Protein 8DIL (pdb70)

InterPro domains:
  IPR000415 Nitroreductase-like [G3DSA:3.40.109.10] (1-183)
  IPR000415 Nitroreductase-like [SSF55469] (1-168)
  IPR026021 Putative NAD(P)H nitroreductase YdjA-like [PIRSF000232] (1-178)
  IPR026021 Putative NAD(P)H nitroreductase YdjA-like [cd02135] (4-162)
  IPR029479 Nitroreductase [PF00881] (9-161)
  IPR052530 NAD(P)H nitroreductase [PTHR43821] (3-182)

Structure (mmCIF, N/CA/C/O backbone):
data_8DIL
#
_entry.id   8DIL
#
_cell.length_a   42.588
_cell.length_b   72.719
_cell.length_c   172.854
_cell.angle_alpha   90.000
_cell.angle_beta   93.940
_cell.angle_gamma   90.000
#
_symmetry.space_group_name_H-M   'P 1 21 1'
#
loop_
_entity.id
_entity.type
_entity.pdbx_description
1 polymer 'Putative NAD(P)H nitroreductase'
2 non-polymer 'FLAVIN MONONUCLEOTIDE'
3 non-polymer 'CITRIC ACID'
4 non-polymer 'TRIETHYLENE GLYCOL'
5 non-polymer 1,2-ETHANEDIOL
6 non-polymer DI(HYDROXYETHYL)ETHER
7 water water
#
loop_
_atom_site.group_PDB
_atom_site.id
_atom_site.type_symbol
_atom_site.label_atom_id
_atom_site.label_alt_id
_atom_site.label_comp_id
_atom_site.label_asym_id
_atom_site.label_entity_id
_atom_site.label_seq_id
_atom_site.pdbx_PDB_ins_code
_atom_site.Cartn_x
_atom_site.Cartn_y
_atom_site.Cartn_z
_atom_site.occupancy
_atom_site.B_iso_or_equiv
_atom_site.auth_seq_id
_atom_site.auth_comp_id
_atom_site.auth_asym_id
_atom_site.auth_atom_id
_atom_site.pdbx_PDB_model_num
ATOM 1 N N . MET A 1 1 ? -16.05948 8.93207 -52.64703 1.000 31.72492 1 MET A N 1
ATOM 2 C CA . MET A 1 1 ? -15.79641 7.54877 -52.26574 1.000 26.45996 1 MET A CA 1
ATOM 3 C C . MET A 1 1 ? -15.16320 7.49832 -50.87408 1.000 23.54629 1 MET A C 1
ATOM 4 O O . MET A 1 1 ? -14.28876 8.29919 -50.55806 1.000 23.74265 1 MET A O 1
ATOM 9 N N . ASP A 1 2 ? -15.61710 6.56510 -50.04103 1.000 25.71814 2 ASP A N 1
ATOM 10 C CA . ASP A 1 2 ? -15.09037 6.43199 -48.68891 1.000 18.74008 2 ASP A CA 1
ATOM 11 C C . ASP A 1 2 ? -13.73240 5.74184 -48.71558 1.000 18.38815 2 ASP A C 1
ATOM 12 O O . ASP A 1 2 ? -13.56125 4.71836 -49.38474 1.000 16.83624 2 ASP A O 1
ATOM 17 N N . ALA A 1 3 ? -12.77308 6.29500 -47.96692 1.000 18.21282 3 ALA A N 1
ATOM 18 C CA . ALA A 1 3 ? -11.41025 5.76842 -47.98585 1.000 18.44441 3 ALA A CA 1
ATOM 19 C C . ALA A 1 3 ? -11.35998 4.33198 -47.47529 1.000 17.57746 3 ALA A C 1
ATOM 20 O O . ALA A 1 3 ? -10.78889 3.45006 -48.12702 1.000 17.13673 3 ALA A O 1
ATOM 22 N N . LEU A 1 4 ? -11.95381 4.07796 -46.30604 1.000 14.20778 4 LEU A N 1
ATOM 23 C CA . LEU A 1 4 ? -11.88105 2.74535 -45.71464 1.000 17.40583 4 LEU A CA 1
ATOM 24 C C . LEU A 1 4 ? -12.58463 1.71219 -46.58369 1.000 16.94516 4 LEU A C 1
ATOM 25 O O . LEU A 1 4 ? -12.08869 0.59168 -46.75271 1.000 14.41357 4 LEU A O 1
ATOM 30 N N . GLU A 1 5 ? -13.74408 2.06691 -47.14265 1.000 17.21021 5 GLU A N 1
ATOM 31 C CA . GLU A 1 5 ? -14.46452 1.11962 -47.98701 1.000 19.18220 5 GLU A CA 1
ATOM 32 C C . GLU A 1 5 ? -13.66593 0.76999 -49.23564 1.000 14.34157 5 GLU A C 1
ATOM 33 O O . GLU A 1 5 ? -13.67624 -0.38268 -49.68220 1.000 16.45204 5 GLU A O 1
ATOM 39 N N . LEU A 1 6 ? -12.95711 1.74245 -49.81049 1.000 14.19249 6 LEU A N 1
ATOM 40 C CA . LEU A 1 6 ? -12.10009 1.42884 -50.94977 1.000 16.86816 6 LEU A CA 1
ATOM 41 C C . LEU A 1 6 ? -10.98090 0.47827 -50.54075 1.000 15.62172 6 LEU A C 1
ATOM 42 O O . LEU A 1 6 ? -10.71498 -0.51755 -51.22457 1.000 14.53663 6 LEU A O 1
ATOM 47 N N . LEU A 1 7 ? -10.32260 0.76415 -49.41433 1.000 14.18712 7 LEU A N 1
ATOM 48 C CA . LEU A 1 7 ? -9.20525 -0.06653 -48.97275 1.000 14.19137 7 LEU A CA 1
ATOM 49 C C . LEU A 1 7 ? -9.64980 -1.49579 -48.67928 1.000 16.43200 7 LEU A C 1
ATOM 50 O O . LEU A 1 7 ? -8.91892 -2.45249 -48.96679 1.000 17.35904 7 LEU A O 1
ATOM 55 N N . VAL A 1 8 ? -10.84786 -1.66292 -48.11597 1.000 17.90452 8 VAL A N 1
ATOM 56 C CA . VAL A 1 8 ? -11.29810 -2.99151 -47.71507 1.000 19.11689 8 VAL A CA 1
ATOM 57 C C . VAL A 1 8 ? -11.88931 -3.75944 -48.89629 1.000 21.79974 8 VAL A C 1
ATOM 58 O O . VAL A 1 8 ? -11.84436 -4.99621 -48.92140 1.000 22.86314 8 VAL A O 1
ATOM 62 N N . ASN A 1 9 ? -12.41825 -3.05984 -49.90039 1.000 21.15144 9 ASN A N 1
ATOM 63 C CA . ASN A 1 9 ? -13.09868 -3.69761 -51.02218 1.000 21.32357 9 ASN A CA 1
ATOM 64 C C . ASN A 1 9 ? -12.31536 -3.62538 -52.32887 1.000 15.67899 9 ASN A C 1
ATOM 65 O O . ASN A 1 9 ? -12.86128 -3.98574 -53.37653 1.000 17.55835 9 ASN A O 1
ATOM 70 N N . ARG A 1 10 ? -11.05967 -3.17808 -52.29612 1.000 14.82858 10 ARG A N 1
ATOM 71 C CA . ARG A 1 10 ? -10.32685 -2.89723 -53.52810 1.000 18.56138 10 ARG A CA 1
ATOM 72 C C . ARG A 1 10 ? -10.30063 -4.11239 -54.44824 1.000 17.15303 10 ARG A C 1
ATOM 73 O O . ARG A 1 10 ? -10.03545 -5.23564 -54.01105 1.000 16.62991 10 ARG A O 1
ATOM 81 N N . ARG A 1 11 ? -10.58608 -3.87767 -55.72800 1.000 17.68957 11 ARG A N 1
ATOM 82 C CA . ARG A 1 11 ? -10.51386 -4.90642 -56.75408 1.000 18.60642 11 ARG A CA 1
ATOM 83 C C . ARG A 1 11 ? -9.92348 -4.30868 -58.02259 1.000 15.51843 11 ARG A C 1
ATOM 84 O O . ARG A 1 11 ? -10.10314 -3.12217 -58.31154 1.000 21.61769 11 ARG A O 1
ATOM 92 N N . SER A 1 12 ? -9.21945 -5.14229 -58.77739 1.000 11.36719 12 SER A N 1
ATOM 93 C CA . SER A 1 12 ? -8.67969 -4.74055 -60.06550 1.000 13.07807 12 SER A CA 1
ATOM 94 C C . SER A 1 12 ? -9.68496 -5.04380 -61.17103 1.000 15.50576 12 SER A C 1
ATOM 95 O O . SER A 1 12 ? -10.64001 -5.80301 -60.98760 1.000 15.66820 12 SER A O 1
ATOM 98 N N . ALA A 1 13 ? -9.45682 -4.43525 -62.33217 1.000 13.11387 13 ALA A N 1
ATOM 99 C CA . ALA A 1 13 ? -10.27938 -4.67969 -63.50762 1.000 12.70140 13 ALA A CA 1
ATOM 100 C C . ALA A 1 13 ? -9.37212 -4.83252 -64.71627 1.000 14.35991 13 ALA A C 1
ATOM 101 O O . ALA A 1 13 ? -8.53025 -3.96772 -64.97361 1.000 11.79069 13 ALA A O 1
ATOM 103 N N . SER A 1 14 ? -9.53999 -5.93115 -65.45313 1.000 18.76167 14 SER A N 1
ATOM 104 C CA . SER A 1 14 ? -8.71297 -6.18883 -66.62506 1.000 19.00179 14 SER A CA 1
ATOM 105 C C . SER A 1 14 ? -9.39175 -5.81266 -67.93142 1.000 22.72005 14 SER A C 1
ATOM 106 O O . SER A 1 14 ? -8.69979 -5.53820 -68.91707 1.000 23.59855 14 SER A O 1
ATOM 109 N N . ARG A 1 15 ? -10.72108 -5.80043 -67.96404 1.000 16.76447 15 ARG A N 1
ATOM 110 C CA . ARG A 1 15 ? -11.47120 -5.39119 -69.14817 1.000 17.50513 15 ARG A CA 1
ATOM 111 C C . ARG A 1 15 ? -11.63989 -3.87795 -69.07982 1.000 22.00438 15 ARG A C 1
ATOM 112 O O . ARG A 1 15 ? -12.49717 -3.36995 -68.35280 1.000 17.93437 15 ARG A O 1
ATOM 120 N N . LEU A 1 16 ? -10.81423 -3.15348 -69.83563 1.000 13.85612 16 LEU A N 1
ATOM 121 C CA . LEU A 1 16 ? -10.72986 -1.70246 -69.75022 1.000 17.21775 16 LEU A CA 1
ATOM 122 C C . LEU A 1 16 ? -10.94901 -1.08696 -71.12416 1.000 19.77339 16 LEU A C 1
ATOM 123 O O . LEU A 1 16 ? -10.47771 -1.62085 -72.13272 1.000 17.28332 16 LEU A O 1
ATOM 128 N N . ALA A 1 17 ? -11.65728 0.04198 -71.15822 1.000 17.67889 17 ALA A N 1
ATOM 129 C CA . ALA A 1 17 ? -11.96535 0.72664 -72.40638 1.000 21.45986 17 ALA A CA 1
ATOM 130 C C . ALA A 1 17 ? -11.90149 2.23469 -72.20021 1.000 19.83024 17 ALA A C 1
ATOM 131 O O . ALA A 1 17 ? -11.76372 2.72832 -71.07643 1.000 19.79691 17 ALA A O 1
ATOM 133 N N . GLU A 1 18 ? -11.99317 2.96701 -73.31207 1.000 14.35984 18 GLU A N 1
ATOM 134 C CA . GLU A 1 18 ? -12.13390 4.41403 -73.24779 1.000 17.20038 18 GLU A CA 1
ATOM 135 C C . GLU A 1 18 ? -13.40473 4.77029 -72.47286 1.000 21.97305 18 GLU A C 1
ATOM 136 O O . GLU A 1 18 ? -14.36823 3.99964 -72.46274 1.000 19.23735 18 GLU A O 1
ATOM 142 N N . PRO A 1 19 ? -13.42974 5.92550 -71.78846 1.000 18.56607 19 PRO A N 1
ATOM 143 C CA . PRO A 1 19 ? -12.32593 6.88659 -71.69722 1.000 21.38082 19 PRO A CA 1
ATOM 144 C C . PRO A 1 19 ? -11.22271 6.48575 -70.71686 1.000 21.42950 19 PRO A C 1
ATOM 145 O O . PRO A 1 19 ? -11.48020 5.82608 -69.70969 1.000 18.39778 19 PRO A O 1
ATOM 149 N N . ALA A 1 20 ? -9.99610 6.87202 -71.03760 1.000 18.45501 20 ALA A N 1
ATOM 150 C CA . ALA A 1 20 ? -8.92410 6.86272 -70.06209 1.000 20.72708 20 ALA A CA 1
ATOM 151 C C . ALA A 1 20 ? -9.03273 8.10357 -69.18610 1.000 16.66141 20 ALA A C 1
ATOM 152 O O . ALA A 1 20 ? -9.62744 9.10686 -69.58988 1.000 18.57142 20 ALA A O 1
ATOM 154 N N . PRO A 1 21 ? -8.48710 8.06471 -67.97063 1.000 19.44130 21 PRO A N 1
ATOM 155 C CA . PRO A 1 21 ? -8.38747 9.30656 -67.19353 1.000 18.39822 21 PRO A CA 1
ATOM 156 C C . PRO A 1 21 ? -7.42050 10.25470 -67.88764 1.000 19.53695 21 PRO A C 1
ATOM 157 O O . PRO A 1 21 ? -6.33493 9.84918 -68.30874 1.000 17.14090 21 PRO A O 1
ATOM 161 N N . VAL A 1 22 ? -7.84399 11.50805 -68.06615 1.000 14.43350 22 VAL A N 1
ATOM 162 C CA . VAL A 1 22 ? -6.99238 12.54015 -68.64458 1.000 19.41607 22 VAL A CA 1
ATOM 163 C C . VAL A 1 22 ? -7.16817 13.80673 -67.81811 1.000 18.73403 22 VAL A C 1
ATOM 164 O O . VAL A 1 22 ? -7.97944 13.86362 -66.89426 1.000 21.79019 22 VAL A O 1
ATOM 168 N N . GLY A 1 23 ? -6.37805 14.82338 -68.14918 1.000 14.60864 23 GLY A N 1
ATOM 169 C CA . GLY A 1 23 ? -6.45071 16.07149 -67.41010 1.000 24.98035 23 GLY A CA 1
ATOM 170 C C . GLY A 1 23 ? -6.11128 15.87800 -65.94607 1.000 23.78846 23 GLY A C 1
ATOM 171 O O . GLY A 1 23 ? -5.16441 15.16970 -65.58863 1.000 17.33568 23 GLY A O 1
ATOM 172 N N . GLU A 1 24 ? -6.90912 16.50075 -65.07474 1.000 20.18973 24 GLU A N 1
ATOM 173 C CA . GLU A 1 24 ? -6.64529 16.40963 -63.64443 1.000 21.84238 24 GLU A CA 1
ATOM 174 C C . GLU A 1 24 ? -6.92318 15.02064 -63.08655 1.000 19.13212 24 GLU A C 1
ATOM 175 O O . GLU A 1 24 ? -6.40881 14.68711 -62.01398 1.000 17.68394 24 GLU A O 1
ATOM 181 N N . GLN A 1 25 ? -7.72540 14.20781 -63.77782 1.000 20.66452 25 GLN A N 1
ATOM 182 C CA . GLN A 1 25 ? -7.90658 12.82189 -63.35513 1.000 13.95202 25 GLN A CA 1
ATOM 183 C C . GLN A 1 25 ? -6.59660 12.05310 -63.45684 1.000 11.41854 25 GLN A C 1
ATOM 184 O O . GLN A 1 25 ? -6.20380 11.34054 -62.52536 1.000 13.28091 25 GLN A O 1
ATOM 190 N N . LEU A 1 26 ? -5.90890 12.18235 -64.59333 1.000 15.23290 26 LEU A N 1
ATOM 191 C CA . LEU A 1 26 ? -4.59662 11.56330 -64.73581 1.000 15.19686 26 LEU A CA 1
ATOM 192 C C . LEU A 1 26 ? -3.59754 12.16996 -63.76088 1.000 16.47023 26 LEU A C 1
ATOM 193 O O . LEU A 1 26 ? -2.81455 11.44781 -63.13343 1.000 13.61950 26 LEU A O 1
ATOM 198 N N . GLN A 1 27 ? -3.61435 13.49676 -63.61343 1.000 13.98384 27 GLN A N 1
ATOM 199 C CA . GLN A 1 27 ? -2.68743 14.13974 -62.69008 1.000 13.76046 27 GLN A CA 1
ATOM 200 C C . GLN A 1 27 ? -2.92815 13.68037 -61.25884 1.000 14.86376 27 GLN A C 1
ATOM 201 O O . GLN A 1 27 ? -1.97573 13.50925 -60.49102 1.000 17.98459 27 GLN A O 1
ATOM 207 N N . ASN A 1 28 ? -4.19390 13.46801 -60.88235 1.000 16.14709 28 ASN A N 1
ATOM 208 C CA . ASN A 1 28 ? -4.49379 12.97994 -59.53807 1.000 15.50323 28 ASN A CA 1
ATOM 209 C C . ASN A 1 28 ? -3.95556 11.57463 -59.31401 1.000 16.62705 28 ASN A C 1
ATOM 210 O O . ASN A 1 28 ? -3.53225 11.24376 -58.19979 1.000 14.50552 28 ASN A O 1
ATOM 215 N N . ILE A 1 29 ? -3.98763 10.73395 -60.34789 1.000 13.096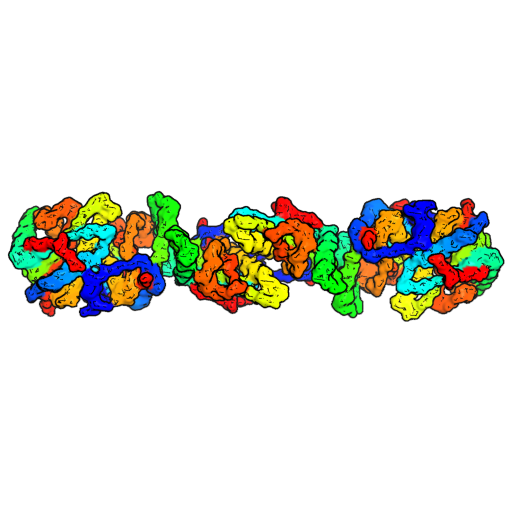90 29 ILE A N 1
ATOM 216 C CA . ILE A 1 29 ? -3.39824 9.40252 -60.24890 1.000 11.45143 29 ILE A CA 1
ATOM 217 C C . ILE A 1 29 ? -1.89744 9.51014 -60.01047 1.000 15.27660 29 ILE A C 1
ATOM 218 O O . ILE A 1 29 ? -1.33703 8.83988 -59.13433 1.000 14.00501 29 ILE A O 1
ATOM 223 N N . LEU A 1 30 ? -1.22922 10.37434 -60.77461 1.000 13.28208 30 LEU A N 1
ATOM 224 C CA . LEU A 1 30 ? 0.20667 10.56254 -60.60810 1.000 13.24370 30 LEU A CA 1
ATOM 225 C C . LEU A 1 30 ? 0.54492 11.19201 -59.26158 1.000 16.57499 30 LEU A C 1
ATOM 226 O O . LEU A 1 30 ? 1.60198 10.89573 -58.69618 1.000 13.62817 30 LEU A O 1
ATOM 231 N N . ARG A 1 31 ? -0.32492 12.06618 -58.74065 1.000 15.33725 31 ARG A N 1
ATOM 232 C CA . ARG A 1 31 ? -0.10295 12.62790 -57.41056 1.000 11.77156 31 ARG A CA 1
ATOM 233 C C . ARG A 1 31 ? -0.14254 11.54314 -56.34151 1.000 14.43076 31 ARG A C 1
ATOM 234 O O . ARG A 1 31 ? 0.63837 11.57488 -55.38229 1.000 14.09421 31 ARG A O 1
ATOM 242 N N . ALA A 1 32 ? -1.05704 10.58127 -56.47943 1.000 14.62920 32 ALA A N 1
ATOM 243 C CA . ALA A 1 32 ? -1.12607 9.49316 -55.51089 1.000 14.44245 32 ALA A CA 1
ATOM 244 C C . ALA A 1 32 ? 0.14706 8.66166 -55.53346 1.000 16.17607 32 ALA A C 1
ATOM 245 O O . ALA A 1 32 ? 0.61710 8.20210 -54.48619 1.000 17.25591 32 ALA A O 1
ATOM 247 N N . GLY A 1 33 ? 0.71960 8.45852 -56.72030 1.000 14.16273 33 GLY A N 1
ATOM 248 C CA . GLY A 1 33 ? 1.93586 7.66835 -56.81316 1.000 16.76392 33 GLY A CA 1
ATOM 249 C C . GLY A 1 33 ? 3.10454 8.31727 -56.09924 1.000 16.30331 33 GLY A C 1
ATOM 250 O O . GLY A 1 33 ? 3.89364 7.63875 -55.43771 1.000 14.76741 33 GLY A O 1
ATOM 251 N N . MET A 1 34 ? 3.22191 9.64059 -56.20803 1.000 13.18613 34 MET A N 1
ATOM 252 C CA . MET A 1 34 ? 4.33306 10.36221 -55.59957 1.000 17.00119 34 MET A CA 1
ATOM 253 C C . MET A 1 34 ? 4.15481 10.58550 -54.10329 1.000 18.84387 34 MET A C 1
ATOM 254 O O . MET A 1 34 ? 5.04062 11.17283 -53.47467 1.000 19.98625 34 MET A O 1
ATOM 259 N N . ARG A 1 35 ? 3.05021 10.13294 -53.51477 1.000 12.48492 35 ARG A N 1
ATOM 260 C CA . ARG A 1 35 ? 2.78054 10.35389 -52.10170 1.000 15.15345 35 ARG A CA 1
ATOM 261 C C . ARG A 1 35 ? 3.06711 9.12091 -51.24855 1.000 15.45418 35 ARG A C 1
ATOM 262 O O . ARG A 1 35 ? 2.80493 9.13891 -50.04215 1.000 18.41416 35 ARG A O 1
ATOM 270 N N . VAL A 1 36 ? 3.62087 8.06466 -51.83895 1.000 14.67159 36 VAL A N 1
ATOM 271 C CA . VAL A 1 36 ? 3.81067 6.78734 -51.15078 1.000 11.09247 36 VAL A CA 1
ATOM 272 C C . VAL A 1 36 ? 4.92049 6.89265 -50.11029 1.000 17.04041 36 VAL A C 1
ATOM 273 O O . VAL A 1 36 ? 5.75233 7.81089 -50.17986 1.000 13.54185 36 VAL A O 1
ATOM 277 N N . PRO A 1 37 ? 4.95838 5.99024 -49.12690 1.000 11.48556 37 PRO A N 1
ATOM 278 C CA . PRO A 1 37 ? 6.09501 5.94431 -48.20371 1.000 16.35388 37 PRO A CA 1
ATOM 279 C C . PRO A 1 37 ? 7.41175 5.85161 -48.95930 1.000 18.72091 37 PRO A C 1
ATOM 280 O O . PRO A 1 37 ? 7.49830 5.23570 -50.02194 1.000 15.21831 37 PRO A O 1
ATOM 284 N N . ASP A 1 38 ? 8.44796 6.45919 -48.37920 1.000 20.25624 38 ASP A N 1
ATOM 285 C CA . ASP A 1 38 ? 9.70038 6.68520 -49.09599 1.000 14.07969 38 ASP A CA 1
ATOM 286 C C . ASP A 1 38 ? 10.77774 6.95628 -48.04298 1.000 16.62227 38 ASP A C 1
ATOM 287 O O . ASP A 1 38 ? 10.87238 8.07418 -47.53079 1.000 15.90209 38 ASP A O 1
ATOM 292 N N . HIS A 1 39 ? 11.57305 5.93254 -47.72989 1.000 16.68016 39 HIS A N 1
ATOM 293 C CA . HIS A 1 39 ? 12.58568 6.05250 -46.68578 1.000 13.92649 39 HIS A CA 1
ATOM 294 C C . HIS A 1 39 ? 13.66359 7.04612 -47.10823 1.000 13.79568 39 HIS A C 1
ATOM 295 O O . HIS A 1 39 ? 14.31305 6.86296 -48.14338 1.000 15.44342 39 HIS A O 1
ATOM 302 N N . LYS A 1 40 ? 13.84121 8.09935 -46.30185 1.000 18.28779 40 LYS A N 1
ATOM 303 C CA . LYS A 1 40 ? 14.79990 9.18472 -46.51495 1.000 18.32114 40 LYS A CA 1
ATOM 304 C C . LYS A 1 40 ? 14.46844 10.04891 -47.72957 1.000 21.85072 40 LYS A C 1
ATOM 305 O O . LYS A 1 40 ? 15.33322 10.78504 -48.21862 1.000 23.06827 40 LYS A O 1
ATOM 311 N N . SER A 1 41 ? 13.22887 9.97820 -48.22281 1.000 18.58386 41 SER A N 1
ATOM 312 C CA . SER A 1 41 ? 12.70970 10.90646 -49.23488 1.000 22.89194 41 SER A CA 1
ATOM 313 C C . SER A 1 41 ? 13.57034 10.91109 -50.49833 1.000 21.99122 41 SER A C 1
ATOM 314 O O . SER A 1 41 ? 13.92158 11.96329 -51.03611 1.000 20.97356 41 SER A O 1
ATOM 317 N N . LEU A 1 42 ? 13.90737 9.71413 -50.97470 1.000 15.32319 42 LEU A N 1
ATOM 318 C CA . LEU A 1 42 ? 14.70886 9.58621 -52.18284 1.000 17.17945 42 LEU A CA 1
ATOM 319 C C . LEU A 1 42 ? 13.88936 9.77132 -53.45087 1.000 19.91861 42 LEU A C 1
ATOM 320 O O . LEU A 1 42 ? 14.47154 10.02117 -54.51303 1.000 16.78265 42 LEU A O 1
ATOM 325 N N . GLN A 1 43 ? 12.56575 9.67273 -53.35529 1.000 16.54372 43 GLN A N 1
ATOM 326 C CA . GLN A 1 43 ? 11.67452 9.70538 -54.50940 1.000 19.56171 43 GLN A CA 1
ATOM 327 C C . GLN A 1 43 ? 12.18920 8.79293 -55.62706 1.000 14.37192 43 GLN A C 1
ATOM 328 O O . GLN A 1 43 ? 12.49821 9.26087 -56.72698 1.000 16.62085 43 GLN A O 1
ATOM 334 N N . PRO A 1 44 ? 12.29857 7.47448 -55.36831 1.000 12.10056 44 PRO A N 1
ATOM 335 C CA . PRO A 1 44 ? 13.01164 6.56613 -56.27360 1.000 13.67785 44 PRO A CA 1
ATOM 336 C C . PRO A 1 44 ? 12.12196 5.93575 -57.34613 1.000 13.13661 44 PRO A C 1
ATOM 337 O O . PRO A 1 44 ? 12.08026 4.71032 -57.50934 1.000 16.86568 44 PRO A O 1
ATOM 341 N N . TRP A 1 45 ? 11.40465 6.76899 -58.09589 1.000 13.95294 45 TRP A N 1
ATOM 342 C CA . TRP A 1 45 ? 10.52657 6.24173 -59.12907 1.000 13.74156 45 TRP A CA 1
ATOM 343 C C . TRP A 1 45 ? 10.45232 7.20040 -60.30678 1.000 15.78186 45 TRP A C 1
ATOM 344 O O . TRP A 1 45 ? 10.71046 8.39978 -60.18250 1.000 20.60946 45 TRP A O 1
ATOM 355 N N . ARG A 1 46 ? 10.10153 6.63455 -61.46089 1.000 12.78310 46 ARG A N 1
ATOM 356 C CA . ARG A 1 46 ? 9.74463 7.37611 -62.66221 1.000 15.99866 46 ARG A CA 1
ATOM 357 C C . ARG A 1 46 ? 8.45932 6.77450 -63.21223 1.000 16.01694 46 ARG A C 1
ATOM 358 O O . ARG A 1 46 ? 8.32787 5.54726 -63.27911 1.000 13.99216 46 ARG A O 1
ATOM 366 N N . PHE A 1 47 ? 7.51294 7.63211 -63.59011 1.000 13.78575 47 PHE A N 1
ATOM 367 C CA . PHE A 1 47 ? 6.21127 7.21421 -64.10620 1.000 13.20952 47 PHE A CA 1
ATOM 368 C C . PHE A 1 47 ? 6.15999 7.53946 -65.59509 1.000 15.17744 47 PHE A C 1
ATOM 369 O O . PHE A 1 47 ? 6.15713 8.71566 -65.97655 1.000 21.27017 47 PHE A O 1
ATOM 377 N N . PHE A 1 48 ? 6.10106 6.50489 -66.43438 1.000 9.90475 48 PHE A N 1
ATOM 378 C CA . PHE A 1 48 ? 6.04296 6.67217 -67.88418 1.000 13.87441 48 PHE A CA 1
ATOM 379 C C . PHE A 1 48 ? 4.59208 6.53737 -68.34214 1.000 12.92277 48 PHE A C 1
ATOM 380 O O . PHE A 1 48 ? 4.01696 5.44385 -68.29379 1.000 12.20902 48 PHE A O 1
ATOM 388 N N . VAL A 1 49 ? 4.00667 7.64336 -68.79386 1.000 13.03629 49 VAL A N 1
ATOM 389 C CA . VAL A 1 49 ? 2.63873 7.63078 -69.30260 1.000 17.26329 49 VAL A CA 1
ATOM 390 C C . VAL A 1 49 ? 2.64639 7.11752 -70.73647 1.000 14.92524 49 VAL A C 1
ATOM 391 O O . VAL A 1 49 ? 3.37809 7.63260 -71.58973 1.000 20.98069 49 VAL A O 1
ATOM 395 N N . ILE A 1 50 ? 1.82819 6.10332 -71.00738 1.000 11.41297 50 ILE A N 1
ATOM 396 C CA . ILE A 1 50 ? 1.75636 5.46791 -72.31913 1.000 13.61814 50 ILE A CA 1
ATOM 397 C C . ILE A 1 50 ? 0.33242 5.62267 -72.83180 1.000 16.90320 50 ILE A C 1
ATOM 398 O O . ILE A 1 50 ? -0.59083 4.97205 -72.32348 1.000 12.87005 50 ILE A O 1
ATOM 403 N N . GLU A 1 51 ? 0.15313 6.46430 -73.84752 1.000 14.74530 51 GLU A N 1
ATOM 404 C CA . GLU A 1 51 ? -1.16716 6.70447 -74.41319 1.000 21.73940 51 GLU A CA 1
ATOM 405 C C . GLU A 1 51 ? -1.01599 7.13947 -75.86336 1.000 16.48132 51 GLU A C 1
ATOM 406 O O . GLU A 1 51 ? 0.05342 7.58508 -76.28864 1.000 17.24953 51 GLU A O 1
ATOM 412 N N . GLY A 1 52 ? -2.10544 7.00441 -76.61906 1.000 19.32540 52 GLY A N 1
ATOM 413 C CA . GLY A 1 52 ? -2.10023 7.44484 -78.00693 1.000 24.89759 52 GLY A CA 1
ATOM 414 C C . GLY A 1 52 ? -1.01863 6.74869 -78.81079 1.000 19.96788 52 GLY A C 1
ATOM 415 O O . GLY A 1 52 ? -0.88237 5.51962 -78.78141 1.000 24.00776 52 GLY A O 1
ATOM 416 N N . GLU A 1 53 ? -0.22597 7.54532 -79.53598 1.000 19.26497 53 GLU A N 1
ATOM 417 C CA . GLU A 1 53 ? 0.87593 6.98605 -80.31565 1.000 20.96788 53 GLU A CA 1
ATOM 418 C C . GLU A 1 53 ? 1.91304 6.30786 -79.42928 1.000 20.30083 53 GLU A C 1
ATOM 419 O O . GLU A 1 53 ? 2.63394 5.41685 -79.89225 1.000 21.98988 53 GLU A O 1
ATOM 425 N N . GLY A 1 54 ? 2.02258 6.72658 -78.16646 1.000 20.90106 54 GLY A N 1
ATOM 426 C CA . GLY A 1 54 ? 2.91328 6.03757 -77.24735 1.000 18.00029 54 GLY A CA 1
ATOM 427 C C . GLY A 1 54 ? 2.54707 4.57898 -77.06461 1.000 16.31313 54 GLY A C 1
ATOM 428 O O . GLY A 1 54 ? 3.42036 3.73746 -76.83724 1.000 13.50110 54 GLY A O 1
ATOM 429 N N . ARG A 1 55 ? 1.25569 4.25795 -77.16830 1.000 16.61223 55 ARG A N 1
ATOM 430 C CA . ARG A 1 55 ? 0.83032 2.86819 -77.05601 1.000 17.61058 55 ARG A CA 1
ATOM 431 C C . ARG A 1 55 ? 1.40777 2.03183 -78.18857 1.000 19.69999 55 ARG A C 1
ATOM 432 O O . ARG A 1 55 ? 1.79538 0.87519 -77.98212 1.000 15.36486 55 ARG A O 1
ATOM 440 N N . ASP A 1 56 ? 1.49096 2.61052 -79.39016 1.000 20.71350 56 ASP A N 1
ATOM 441 C CA . ASP A 1 56 ? 2.09936 1.91096 -80.51395 1.000 12.69124 56 ASP A CA 1
ATOM 442 C C . ASP A 1 56 ? 3.60260 1.75852 -80.32423 1.000 15.85148 56 ASP A C 1
ATOM 443 O O . ASP A 1 56 ? 4.17430 0.72077 -80.67775 1.000 21.65827 56 ASP A O 1
ATOM 448 N N A ARG A 1 57 ? 4.26245 2.78575 -79.78247 0.689 17.69891 57 ARG A N 1
ATOM 449 N N B ARG A 1 57 ? 4.26347 2.77670 -79.76994 0.311 17.68855 57 ARG A N 1
ATOM 450 C CA A ARG A 1 57 ? 5.68822 2.66809 -79.49532 0.689 15.55263 57 ARG A CA 1
ATOM 451 C CA B ARG A 1 57 ? 5.69312 2.65361 -79.50450 0.311 15.63753 57 ARG A CA 1
ATOM 452 C C A ARG A 1 57 ? 5.94179 1.61804 -78.42348 0.689 16.66131 57 ARG A C 1
ATOM 453 C C B ARG A 1 57 ? 5.96108 1.63465 -78.40482 0.311 16.67719 57 ARG A C 1
ATOM 454 O O A ARG A 1 57 ? 6.91229 0.85678 -78.50908 0.689 16.58508 57 ARG A O 1
ATOM 455 O O B ARG A 1 57 ? 6.96095 0.90917 -78.45391 0.311 16.63640 57 ARG A O 1
ATOM 470 N N . PHE A 1 58 ? 5.07640 1.56178 -77.40782 1.000 13.04924 58 PHE A N 1
ATOM 471 C CA . PHE A 1 58 ? 5.18443 0.51300 -76.39764 1.000 16.29897 58 PHE A CA 1
ATOM 472 C C . PHE A 1 58 ? 4.96635 -0.86012 -77.02549 1.000 17.86307 58 PHE A C 1
ATOM 473 O O . PHE A 1 58 ? 5.65924 -1.82577 -76.68528 1.000 16.34215 58 PHE A O 1
ATOM 481 N N . SER A 1 59 ? 4.02776 -0.95296 -77.97228 1.000 18.77287 59 SER A N 1
ATOM 482 C CA . SER A 1 59 ? 3.76054 -2.21650 -78.65441 1.000 16.08255 59 SER A CA 1
ATOM 483 C C . SER A 1 59 ? 4.99659 -2.72598 -79.38896 1.000 21.23963 59 SER A C 1
ATOM 484 O O . SER A 1 59 ? 5.33660 -3.91383 -79.31224 1.000 17.22931 59 SER A O 1
ATOM 487 N N . ALA A 1 60 ? 5.68010 -1.83708 -80.11266 1.000 19.97871 60 ALA A N 1
ATOM 488 C CA . ALA A 1 60 ? 6.86484 -2.24301 -80.86035 1.000 18.39989 60 ALA A CA 1
ATOM 489 C C . ALA A 1 60 ? 7.99965 -2.64569 -79.92695 1.000 20.42767 60 ALA A C 1
ATOM 490 O O . ALA A 1 60 ? 8.76721 -3.56433 -80.23872 1.000 15.91599 60 ALA A O 1
ATOM 492 N N . VAL A 1 61 ? 8.12465 -1.96581 -78.78242 1.000 14.32731 61 VAL A N 1
ATOM 493 C CA . VAL A 1 61 ? 9.16279 -2.31087 -77.81227 1.000 17.03130 61 VAL A CA 1
ATOM 494 C C . VAL A 1 61 ? 8.90214 -3.69458 -77.22879 1.000 18.56375 61 VAL A C 1
ATOM 495 O O . VAL A 1 61 ? 9.80930 -4.52991 -77.13662 1.000 15.22785 61 VAL A O 1
ATOM 499 N N . LEU A 1 62 ? 7.65387 -3.95848 -76.82998 1.000 16.91393 62 LEU A N 1
ATOM 500 C CA . LEU A 1 62 ? 7.31886 -5.26585 -76.27311 1.000 13.71608 62 LEU A CA 1
ATOM 501 C C . LEU A 1 62 ? 7.46984 -6.36543 -77.31589 1.000 15.04651 62 LEU A C 1
ATOM 502 O O . LEU A 1 62 ? 7.93162 -7.47056 -77.00208 1.000 15.16976 62 LEU A O 1
ATOM 507 N N . GLU A 1 63 ? 7.08091 -6.08436 -78.56187 1.000 13.86867 63 GLU A N 1
ATOM 508 C CA . GLU A 1 63 ? 7.27350 -7.06204 -79.62723 1.000 16.19277 63 GLU A CA 1
ATOM 509 C C . GLU A 1 63 ? 8.75496 -7.35822 -79.83812 1.000 16.48268 63 GLU A C 1
ATOM 510 O O . GLU A 1 63 ? 9.14673 -8.52365 -79.97625 1.000 18.36604 63 GLU A O 1
ATOM 516 N N . GLN A 1 64 ? 9.59464 -6.31561 -79.85725 1.000 19.42435 64 GLN A N 1
ATOM 517 C CA . GLN A 1 64 ? 11.03897 -6.52307 -79.95457 1.000 16.23242 64 GLN A CA 1
ATOM 518 C C . GLN A 1 64 ? 11.55337 -7.38503 -78.80999 1.000 16.26077 64 GLN A C 1
ATOM 519 O O . GLN A 1 64 ? 12.38560 -8.27638 -79.01798 1.000 16.45027 64 GLN A O 1
ATOM 525 N N . GLY A 1 65 ? 11.08559 -7.11920 -77.58980 1.000 19.21154 65 GLY A N 1
ATOM 526 C CA . GLY A 1 65 ? 11.54478 -7.89387 -76.44887 1.000 17.52350 65 GLY A CA 1
ATOM 527 C C . GLY A 1 65 ? 11.11630 -9.34643 -76.52017 1.000 15.58905 65 GLY A C 1
ATOM 528 O O . GLY A 1 65 ? 11.86145 -10.24298 -76.11246 1.000 18.94298 65 GLY A O 1
ATOM 529 N N . ALA A 1 66 ? 9.90993 -9.59854 -77.03593 1.000 15.35845 66 ALA A N 1
ATOM 530 C CA . ALA A 1 66 ? 9.44251 -10.97026 -77.20392 1.000 13.81222 66 ALA A CA 1
ATOM 531 C C . ALA A 1 66 ? 10.28915 -11.72009 -78.22178 1.000 16.19171 66 ALA A C 1
ATOM 532 O O . ALA A 1 66 ? 10.62242 -12.89229 -78.01360 1.000 19.15521 66 ALA A O 1
ATOM 534 N N . VAL A 1 67 ? 10.62588 -11.06599 -79.33725 1.000 14.37922 67 VAL A N 1
ATOM 535 C CA . VAL A 1 67 ? 11.49655 -11.68486 -80.33472 1.000 22.54545 67 VAL A CA 1
ATOM 536 C C . VAL A 1 67 ? 12.83967 -12.03828 -79.71277 1.000 19.23325 67 VAL A C 1
ATOM 537 O O . VAL A 1 67 ? 13.31865 -13.17297 -79.82515 1.000 21.73384 67 VAL A O 1
ATOM 541 N N . ALA A 1 68 ? 13.45777 -11.07327 -79.02804 1.000 17.40326 68 ALA A N 1
ATOM 542 C CA . ALA A 1 68 ? 14.77458 -11.29497 -78.44325 1.000 24.02850 68 ALA A CA 1
ATOM 543 C C . ALA A 1 68 ? 14.74917 -12.31105 -77.30813 1.000 27.56241 68 ALA A C 1
ATOM 544 O O . ALA A 1 68 ? 15.79223 -12.89545 -76.99536 1.000 20.08621 68 ALA A O 1
ATOM 546 N N . ALA A 1 69 ? 13.59192 -12.53726 -76.68722 1.000 18.10306 69 ALA A N 1
ATOM 547 C CA . ALA A 1 69 ? 13.47460 -13.53693 -75.63370 1.000 26.55109 69 ALA A CA 1
ATOM 548 C C . ALA A 1 69 ? 13.24123 -14.94170 -76.17362 1.000 25.13522 69 ALA A C 1
ATOM 549 O O . ALA A 1 69 ? 13.15192 -15.88423 -75.37960 1.000 28.36323 69 ALA A O 1
ATOM 551 N N . GLY A 1 70 ? 13.14289 -15.10474 -77.49116 1.000 20.33974 70 GLY A N 1
ATOM 552 C CA . GLY A 1 70 ? 12.91741 -16.40958 -78.07837 1.000 18.54815 70 GLY A CA 1
ATOM 553 C C . GLY A 1 70 ? 11.47608 -16.86002 -78.12945 1.000 20.51361 70 GLY A C 1
ATOM 554 O O . GLY A 1 70 ? 11.22156 -18.06633 -78.19448 1.000 26.50957 70 GLY A O 1
ATOM 555 N N . GLY A 1 71 ? 10.51959 -15.93517 -78.10473 1.000 22.53455 71 GLY A N 1
ATOM 556 C CA . GLY A 1 71 ? 9.12585 -16.32364 -78.17086 1.000 23.50483 71 GLY A CA 1
ATOM 557 C C . GLY A 1 71 ? 8.72517 -16.81460 -79.54915 1.000 28.12691 71 GLY A C 1
ATOM 558 O O . GLY A 1 71 ? 9.33479 -16.48464 -80.56693 1.000 22.09600 71 GLY A O 1
ATOM 559 N N . ASP A 1 72 ? 7.67445 -17.62999 -79.58016 1.000 31.88838 72 ASP A N 1
ATOM 560 C CA . ASP A 1 72 ? 7.15690 -18.13745 -80.84333 1.000 31.96596 72 ASP A CA 1
ATOM 561 C C . ASP A 1 72 ? 6.19798 -17.10711 -81.44105 1.000 33.45645 72 ASP A C 1
ATOM 562 O O . ASP A 1 72 ? 6.04080 -15.99761 -80.92388 1.000 27.12520 72 ASP A O 1
ATOM 567 N N . GLU A 1 73 ? 5.54511 -17.47005 -82.54818 1.000 31.97762 73 GLU A N 1
ATOM 568 C CA . GLU A 1 73 ? 4.66059 -16.53540 -83.24022 1.000 34.71633 73 GLU A CA 1
ATOM 569 C C . GLU A 1 73 ? 3.54516 -16.04783 -82.32134 1.000 30.93075 73 GLU A C 1
ATOM 570 O O . GLU A 1 73 ? 3.24669 -14.84825 -82.26739 1.000 27.24161 73 GLU A O 1
ATOM 576 N N . LYS A 1 74 ? 2.92112 -16.97020 -81.58501 1.000 32.21255 74 LYS A N 1
ATOM 577 C CA . LYS A 1 74 ? 1.84216 -16.59705 -80.67578 1.000 39.00502 74 LYS A CA 1
ATOM 578 C C . LYS A 1 74 ? 2.32297 -15.61033 -79.61850 1.000 30.68756 74 LYS A C 1
ATOM 579 O O . LYS A 1 74 ? 1.64273 -14.61843 -79.32875 1.000 29.08188 74 LYS A O 1
ATOM 585 N N . ALA A 1 75 ? 3.49922 -15.85816 -79.04004 1.000 25.50107 75 ALA A N 1
ATOM 586 C CA . ALA A 1 75 ? 3.98848 -15.00125 -77.96541 1.000 31.14434 75 ALA A CA 1
ATOM 587 C C . ALA A 1 75 ? 4.40899 -13.63322 -78.48955 1.000 23.53819 75 ALA A C 1
ATOM 588 O O . ALA A 1 75 ? 4.22752 -12.61938 -77.80523 1.000 23.70293 75 ALA A O 1
ATOM 590 N N . ILE A 1 76 ? 4.97351 -13.58483 -79.69765 1.000 18.44774 76 ILE A N 1
ATOM 591 C CA . ILE A 1 76 ? 5.40598 -12.31371 -80.27155 1.000 20.18706 76 ILE A CA 1
ATOM 592 C C . ILE A 1 76 ? 4.20248 -11.43113 -80.57742 1.000 25.02571 76 ILE A C 1
ATOM 593 O O . ILE A 1 76 ? 4.19802 -10.22954 -80.28190 1.000 19.38934 76 ILE A O 1
ATOM 598 N N . GLU A 1 77 ? 3.16488 -12.01307 -81.18164 1.000 26.65210 77 GLU A N 1
ATOM 599 C CA . GLU A 1 77 ? 1.97136 -11.23695 -81.49698 1.000 29.37714 77 GLU A CA 1
ATOM 600 C C . GLU A 1 77 ? 1.22746 -10.84189 -80.22944 1.000 23.84615 77 GLU A C 1
ATOM 601 O O . GLU A 1 77 ? 0.65980 -9.74552 -80.15205 1.000 19.89502 77 GLU A O 1
ATOM 607 N N . LYS A 1 78 ? 1.21852 -11.72355 -79.22548 1.000 21.10837 78 LYS A N 1
ATOM 608 C CA . LYS A 1 78 ? 0.60632 -11.37665 -77.94837 1.000 23.22922 78 LYS A CA 1
ATOM 609 C C . LYS A 1 78 ? 1.29960 -10.17627 -77.32235 1.000 19.04349 78 LYS A C 1
ATOM 610 O O . LYS A 1 78 ? 0.64217 -9.29929 -76.75038 1.000 15.72719 78 LYS A O 1
ATOM 616 N N . ALA A 1 79 ? 2.63013 -10.11766 -77.42530 1.000 19.27625 79 ALA A N 1
ATOM 617 C CA . ALA A 1 79 ? 3.35861 -8.95851 -76.92067 1.000 22.90810 79 ALA A CA 1
ATOM 618 C C . ALA A 1 79 ? 3.02374 -7.70718 -77.71972 1.000 12.85554 79 ALA A C 1
ATOM 619 O O . ALA A 1 79 ? 2.84207 -6.62648 -77.14449 1.000 17.41367 79 ALA A O 1
ATOM 621 N N . ARG A 1 80 ? 2.94837 -7.83163 -79.04812 1.000 18.68218 80 ARG A N 1
ATOM 622 C CA . ARG A 1 80 ? 2.62107 -6.67834 -79.87923 1.000 20.10508 80 ARG A CA 1
ATOM 623 C C . ARG A 1 80 ? 1.23794 -6.13455 -79.54287 1.000 17.68303 80 ARG A C 1
ATOM 624 O O . ARG A 1 80 ? 1.03206 -4.91487 -79.51043 1.000 15.04102 80 ARG A O 1
ATOM 632 N N . ASN A 1 81 ? 0.28241 -7.02083 -79.27019 1.000 13.98906 81 ASN A N 1
ATOM 633 C CA . ASN A 1 81 ? -1.08231 -6.60814 -78.96710 1.000 11.71185 81 ASN A CA 1
ATOM 634 C C . ASN A 1 81 ? -1.31302 -6.29869 -77.49340 1.000 12.11661 81 ASN A C 1
ATOM 635 O O . ASN A 1 81 ? -2.40592 -5.84100 -77.13961 1.000 16.28056 81 ASN A O 1
ATOM 640 N N . ALA A 1 82 ? -0.32015 -6.53157 -76.63418 1.000 14.64991 82 ALA A N 1
ATOM 641 C CA . ALA A 1 82 ? -0.51913 -6.34602 -75.19727 1.000 13.22755 82 ALA A CA 1
ATOM 642 C C . ALA A 1 82 ? -0.92766 -4.92537 -74.82184 1.000 13.95350 82 ALA A C 1
ATOM 643 O O . ALA A 1 82 ? -1.85972 -4.77164 -74.01149 1.000 15.20610 82 ALA A O 1
ATOM 645 N N . PRO A 1 83 ? -0.30847 -3.86193 -75.34764 1.000 16.23043 83 PRO A N 1
ATOM 646 C CA . PRO A 1 83 ? -0.70721 -2.50929 -74.91809 1.000 16.20317 83 PRO A CA 1
ATOM 647 C C . PRO A 1 83 ? -2.12952 -2.12425 -75.28592 1.000 11.46042 83 PRO A C 1
ATOM 648 O O . PRO A 1 83 ? -2.69568 -1.22946 -74.64390 1.000 19.23726 83 PRO A O 1
ATOM 652 N N . PHE A 1 84 ? -2.73824 -2.76293 -76.27839 1.000 11.73805 84 PHE A N 1
ATOM 653 C CA . PHE A 1 84 ? -4.06614 -2.35890 -76.72256 1.000 18.77301 84 PHE A CA 1
ATOM 654 C C . PHE A 1 84 ? -5.18398 -2.97612 -75.88602 1.000 20.30932 84 PHE A C 1
ATOM 655 O O . PHE A 1 84 ? -6.34415 -2.97801 -76.31415 1.000 21.88175 84 PHE A O 1
ATOM 663 N N . ARG A 1 85 ? -4.86159 -3.48818 -74.70172 1.000 16.74449 85 ARG A N 1
ATOM 664 C CA . ARG A 1 85 ? -5.86308 -3.94057 -73.74679 1.000 17.01028 85 ARG A CA 1
ATOM 665 C C . ARG A 1 85 ? -6.33912 -2.82864 -72.82017 1.000 11.41960 85 ARG A C 1
ATOM 666 O O . ARG A 1 85 ? -7.16187 -3.08734 -71.93429 1.000 16.21994 85 ARG A O 1
ATOM 674 N N . ALA A 1 86 ? -5.83255 -1.60892 -72.98598 1.000 12.78389 86 ALA A N 1
ATOM 675 C CA . ALA A 1 86 ? -6.30659 -0.47033 -72.21167 1.000 14.79607 86 ALA A CA 1
ATOM 676 C C . ALA A 1 86 ? -6.00157 0.80048 -72.98744 1.000 20.84512 86 ALA A C 1
ATOM 677 O O . ALA A 1 86 ? -5.06783 0.81643 -73.79836 1.000 16.86679 86 ALA A O 1
ATOM 679 N N . PRO A 1 87 ? -6.77878 1.86945 -72.78408 1.000 12.33160 87 PRO A N 1
ATOM 680 C CA . PRO A 1 87 ? -6.43304 3.16281 -73.39156 1.000 14.63072 87 PRO A CA 1
ATOM 681 C C . PRO A 1 87 ? -5.24744 3.85144 -72.73240 1.000 17.31437 87 PRO A C 1
ATOM 682 O O . PRO A 1 87 ? -4.70618 4.80486 -73.31113 1.000 15.60334 87 PRO A O 1
ATOM 686 N N . LEU A 1 88 ? -4.82671 3.40419 -71.55146 1.000 13.20192 88 LEU A N 1
ATOM 687 C CA . LEU A 1 88 ? -3.75650 4.06001 -70.81708 1.000 14.44964 88 LEU A CA 1
ATOM 688 C C . LEU A 1 88 ? -2.94299 3.01510 -70.06921 1.000 17.08090 88 LEU A C 1
ATOM 689 O O . LEU A 1 88 ? -3.50311 2.08856 -69.47449 1.000 9.36906 88 LEU A O 1
ATOM 694 N N . ILE A 1 89 ? -1.61921 3.16900 -70.11935 1.000 12.43954 89 ILE A N 1
ATOM 695 C CA . ILE A 1 89 ? -0.68330 2.37273 -69.33346 1.000 10.11062 89 ILE A CA 1
ATOM 696 C C . ILE A 1 89 ? 0.30767 3.31894 -68.67540 1.000 14.64923 89 ILE A C 1
ATOM 697 O O . ILE A 1 89 ? 0.79923 4.25872 -69.31098 1.000 10.96204 89 ILE A O 1
ATOM 702 N N . ILE A 1 90 ? 0.59725 3.07446 -67.40135 1.000 8.13655 90 ILE A N 1
ATOM 703 C CA . ILE A 1 90 ? 1.64584 3.78311 -66.68579 1.000 8.57072 90 ILE A CA 1
ATOM 704 C C . ILE A 1 90 ? 2.66695 2.74018 -66.25987 1.000 10.86319 90 ILE A C 1
ATOM 705 O O . ILE A 1 90 ? 2.36335 1.85522 -65.44918 1.000 13.62496 90 ILE A O 1
ATOM 710 N N . THR A 1 91 ? 3.86461 2.82041 -66.82602 1.000 11.47712 91 THR A N 1
ATOM 711 C CA . THR A 1 91 ? 4.95762 1.94805 -66.42752 1.000 13.82963 91 THR A CA 1
ATOM 712 C C . THR A 1 91 ? 5.72045 2.61870 -65.29468 1.000 12.91685 91 THR A C 1
ATOM 713 O O . THR A 1 91 ? 6.05571 3.80431 -65.38233 1.000 17.06475 91 THR A O 1
ATOM 717 N N . VAL A 1 92 ? 5.97733 1.87259 -64.22664 1.000 11.15252 92 VAL A N 1
ATOM 718 C CA . VAL A 1 92 ? 6.66929 2.39785 -63.05583 1.000 10.54910 92 VAL A CA 1
ATOM 719 C C . VAL A 1 92 ? 8.06187 1.78512 -63.00301 1.000 11.03366 92 VAL A C 1
ATOM 720 O O . VAL A 1 92 ? 8.20747 0.55700 -62.98953 1.000 8.52880 92 VAL A O 1
ATOM 724 N N . VAL A 1 93 ? 9.08148 2.64146 -62.97985 1.000 8.55218 93 VAL A N 1
ATOM 725 C CA . VAL A 1 93 ? 10.47366 2.22913 -62.83358 1.000 10.71738 93 VAL A CA 1
ATOM 726 C C . VAL A 1 93 ? 10.95480 2.64131 -61.44983 1.000 14.11664 93 VAL A C 1
ATOM 727 O O . VAL A 1 93 ? 10.83357 3.81151 -61.06622 1.000 14.09877 93 VAL A O 1
ATOM 731 N N . ALA A 1 94 ? 11.49177 1.68196 -60.69905 1.000 12.57216 94 ALA A N 1
ATOM 732 C CA . ALA A 1 94 ? 12.18124 1.99523 -59.45466 1.000 13.35979 94 ALA A CA 1
ATOM 733 C C . ALA A 1 94 ? 13.53255 2.60913 -59.79408 1.000 13.15214 94 ALA A C 1
ATOM 734 O O . ALA A 1 94 ? 14.41797 1.92486 -60.31370 1.000 16.36450 94 ALA A O 1
ATOM 736 N N . LYS A 1 95 ? 13.68635 3.90314 -59.52874 1.000 12.42125 95 LYS A N 1
ATOM 737 C CA . LYS A 1 95 ? 14.91503 4.62926 -59.85531 1.000 13.15679 95 LYS A CA 1
ATOM 738 C C . LYS A 1 95 ? 15.78213 4.62695 -58.60303 1.000 11.88517 95 LYS A C 1
ATOM 739 O O . LYS A 1 95 ? 15.66294 5.49379 -57.73782 1.000 18.60052 95 LYS A O 1
ATOM 745 N N . CYS A 1 96 ? 16.66789 3.63917 -58.50204 1.000 13.40789 96 CYS A N 1
ATOM 746 C CA . CYS A 1 96 ? 17.28069 3.28596 -57.22973 1.000 16.70969 96 CYS A CA 1
ATOM 747 C C . CYS A 1 96 ? 18.66786 3.89598 -57.06334 1.000 21.70102 96 CYS A C 1
ATOM 748 O O . CYS A 1 96 ? 19.42865 4.03935 -58.02317 1.000 17.05197 96 CYS A O 1
ATOM 751 N N . GLU A 1 97 ? 18.98414 4.25512 -55.82097 1.000 20.20022 97 GLU A N 1
ATOM 752 C CA . GLU A 1 97 ? 20.30705 4.73609 -55.44021 1.000 21.79292 97 GLU A CA 1
ATOM 753 C C . GLU A 1 97 ? 21.08652 3.57844 -54.83017 1.000 22.02409 97 GLU A C 1
ATOM 754 O O . GLU A 1 97 ? 20.68468 3.03643 -53.79565 1.000 17.69206 97 GLU A O 1
ATOM 760 N N . GLU A 1 98 ? 22.19631 3.20585 -55.46066 1.000 19.44817 98 GLU A N 1
ATOM 761 C CA . GLU A 1 98 ? 23.00274 2.10182 -54.96246 1.000 20.70036 98 GLU A CA 1
ATOM 762 C C . GLU A 1 98 ? 23.96159 2.57780 -53.87467 1.000 16.58245 98 GLU A C 1
ATOM 763 O O . GLU A 1 98 ? 24.37313 3.74146 -53.84430 1.000 20.27218 98 GLU A O 1
ATOM 769 N N . ASN A 1 99 ? 24.30749 1.65741 -52.97056 1.000 20.92530 99 ASN A N 1
ATOM 770 C CA . ASN A 1 99 ? 25.24798 1.92590 -51.87949 1.000 20.60706 99 ASN A CA 1
ATOM 771 C C . ASN A 1 99 ? 24.79539 3.12427 -51.05066 1.000 21.41123 99 ASN A C 1
ATOM 772 O O . ASN A 1 99 ? 25.59919 3.94488 -50.60224 1.000 19.97313 99 ASN A O 1
ATOM 777 N N . HIS A 1 100 ? 23.48687 3.22578 -50.86226 1.000 19.37050 100 HIS A N 1
ATOM 778 C CA . HIS A 1 100 ? 22.86373 4.21441 -50.00126 1.000 16.48704 100 HIS A CA 1
ATOM 779 C C . HIS A 1 100 ? 22.58200 3.59103 -48.63995 1.000 19.95592 100 HIS A C 1
ATOM 780 O O . HIS A 1 100 ? 22.53169 2.36717 -48.49205 1.000 17.19466 100 HIS A O 1
ATOM 787 N N . LYS A 1 101 ? 22.39758 4.45191 -47.63669 1.000 22.53879 101 LYS A N 1
ATOM 788 C CA . LYS A 1 101 ? 21.96371 3.96050 -46.33357 1.000 18.75012 101 LYS A CA 1
ATOM 789 C C . LYS A 1 101 ? 20.64106 3.21466 -46.44192 1.000 16.02353 101 LYS A C 1
ATOM 790 O O . LYS A 1 101 ? 20.40345 2.25678 -45.69659 1.000 16.44980 101 LYS A O 1
ATOM 796 N N . VAL A 1 102 ? 19.78340 3.62394 -47.37251 1.000 19.46051 102 VAL A N 1
ATOM 797 C CA . VAL A 1 102 ? 18.53414 2.92339 -47.66033 1.000 16.22702 102 VAL A CA 1
ATOM 798 C C . VAL A 1 102 ? 18.82155 1.78969 -48.63573 1.000 15.91437 102 VAL A C 1
ATOM 799 O O . VAL A 1 102 ? 19.23389 2.04982 -49.77612 1.000 16.69386 102 VAL A O 1
ATOM 803 N N . PRO A 1 103 ? 18.62064 0.53193 -48.23706 1.000 16.48200 103 PRO A N 1
ATOM 804 C CA . PRO A 1 103 ? 18.82488 -0.58476 -49.16758 1.000 17.47429 103 PRO A CA 1
ATOM 805 C C . PRO A 1 103 ? 17.92994 -0.45908 -50.39174 1.000 18.73119 103 PRO A C 1
ATOM 806 O O . PRO A 1 103 ? 16.82978 0.09408 -50.33128 1.000 16.76473 103 PRO A O 1
ATOM 810 N N . VAL A 1 104 ? 18.41945 -0.99247 -51.51373 1.000 13.66967 104 VAL A N 1
ATOM 811 C CA . VAL A 1 104 ? 17.67420 -0.93013 -52.76882 1.000 20.16485 104 VAL A CA 1
ATOM 812 C C . VAL A 1 104 ? 16.28151 -1.53707 -52.62685 1.000 14.37220 104 VAL A C 1
ATOM 813 O O . VAL A 1 104 ? 15.32030 -1.03796 -53.22714 1.000 13.78495 104 VAL A O 1
ATOM 817 N N . TRP A 1 105 ? 16.13192 -2.59392 -51.81952 1.000 19.70268 105 TRP A N 1
ATOM 818 C CA . TRP A 1 105 ? 14.82210 -3.23496 -51.71982 1.000 17.88652 105 TRP A CA 1
ATOM 819 C C . TRP A 1 105 ? 13.77922 -2.29889 -51.12131 1.000 17.21865 105 TRP A C 1
ATOM 820 O O . TRP A 1 105 ? 12.60187 -2.38079 -51.48468 1.000 15.53007 105 TRP A O 1
ATOM 831 N N . GLU A 1 106 ? 14.18234 -1.39701 -50.22036 1.000 16.37104 106 GLU A N 1
ATOM 832 C CA . GLU A 1 106 ? 13.21974 -0.44045 -49.68101 1.000 16.78908 106 GLU A CA 1
ATOM 833 C C . GLU A 1 106 ? 12.80558 0.58249 -50.72984 1.000 12.70816 106 GLU A C 1
ATOM 834 O O . GLU A 1 106 ? 11.65872 1.04395 -50.72605 1.000 13.12803 106 GLU A O 1
ATOM 840 N N . GLN A 1 107 ? 13.72016 0.94585 -51.63039 1.000 10.43566 107 GLN A N 1
ATOM 841 C CA . GLN A 1 107 ? 13.37704 1.86979 -52.70461 1.000 10.87377 107 GLN A CA 1
ATOM 842 C C . GLN A 1 107 ? 12.48404 1.19859 -53.74047 1.000 14.06050 107 GLN A C 1
ATOM 843 O O . GLN A 1 107 ? 11.51941 1.80543 -54.22125 1.000 13.39081 107 GLN A O 1
ATOM 849 N N . GLU A 1 108 ? 12.79025 -0.05315 -54.09736 1.000 11.40794 108 GLU A N 1
ATOM 850 C CA . GLU A 1 108 ? 11.90777 -0.81021 -54.98198 1.000 13.10781 108 GLU A CA 1
ATOM 851 C C . GLU A 1 108 ? 10.52509 -0.98350 -54.36591 1.000 15.11710 108 GLU A C 1
ATOM 852 O O . GLU A 1 108 ? 9.51106 -0.95546 -55.07590 1.000 12.96040 108 GLU A O 1
ATOM 858 N N . MET A 1 109 ? 10.46846 -1.18430 -53.04710 1.000 11.04604 109 MET A N 1
ATOM 859 C CA . MET A 1 109 ? 9.18559 -1.31247 -52.36477 1.000 17.67429 109 MET A CA 1
ATOM 860 C C . MET A 1 109 ? 8.36183 -0.03885 -52.51084 1.000 13.47433 109 MET A C 1
ATOM 861 O O . MET A 1 109 ? 7.13851 -0.09526 -52.69136 1.000 12.37421 109 MET A O 1
ATOM 866 N N . SER A 1 110 ? 9.02140 1.12042 -52.44546 1.000 12.87663 110 SER A N 1
ATOM 867 C CA . SER A 1 110 ? 8.32148 2.39093 -52.59880 1.000 17.35757 110 SER A CA 1
ATOM 868 C C . SER A 1 110 ? 7.72046 2.52678 -53.99462 1.000 13.84177 110 SER A C 1
ATOM 869 O O . SER A 1 110 ? 6.58970 3.00317 -54.14478 1.000 9.80040 110 SER A O 1
ATOM 872 N N . ALA A 1 111 ? 8.45968 2.10864 -55.02793 1.000 10.51262 111 ALA A N 1
ATOM 873 C CA . ALA A 1 111 ? 7.93568 2.18349 -56.38948 1.000 11.86315 111 ALA A CA 1
ATOM 874 C C . ALA A 1 111 ? 6.78035 1.21216 -56.60819 1.000 11.39690 111 ALA A C 1
ATOM 875 O O . ALA A 1 111 ? 5.84399 1.52610 -57.35196 1.000 10.23252 111 ALA A O 1
ATOM 877 N N . GLY A 1 112 ? 6.81933 0.03814 -55.97389 1.000 8.37540 112 GLY A N 1
ATOM 878 C CA . GLY A 1 112 ? 5.68865 -0.87227 -56.07121 1.000 14.32089 112 GLY A CA 1
ATOM 879 C C . GLY A 1 112 ? 4.44388 -0.31676 -55.40804 1.000 10.69512 112 GLY A C 1
ATOM 880 O O . GLY A 1 112 ? 3.33564 -0.43785 -55.94052 1.000 9.13766 112 GLY A O 1
ATOM 881 N N . CYS A 1 113 ? 4.60517 0.29338 -54.23199 1.000 7.95030 113 CYS A N 1
ATOM 882 C CA . CYS A 1 113 ? 3.47964 0.96378 -53.59268 1.000 9.55659 113 CYS A CA 1
ATOM 883 C C . CYS A 1 113 ? 2.88835 2.03554 -54.49400 1.000 11.55026 113 CYS A C 1
ATOM 884 O O . CYS A 1 113 ? 1.67473 2.26708 -54.46290 1.000 8.89007 113 CYS A O 1
ATOM 887 N N . ALA A 1 114 ? 3.72753 2.68363 -55.31007 1.000 9.14249 114 ALA A N 1
ATOM 888 C CA . ALA A 1 114 ? 3.24247 3.71778 -56.21990 1.000 11.96730 114 ALA A CA 1
ATOM 889 C C . ALA A 1 114 ? 2.27837 3.14365 -57.24904 1.000 9.60543 114 ALA A C 1
ATOM 890 O O . ALA A 1 114 ? 1.30233 3.80165 -57.62578 1.000 8.96561 114 ALA A O 1
ATOM 892 N N . VAL A 1 115 ? 2.53344 1.92072 -57.71917 1.000 7.90209 115 VAL A N 1
ATOM 893 C CA . VAL A 1 115 ? 1.60370 1.28424 -58.64948 1.000 10.82041 115 VAL A CA 1
ATOM 894 C C . VAL A 1 115 ? 0.23116 1.13923 -58.00619 1.000 7.78305 115 VAL A C 1
ATOM 895 O O . VAL A 1 115 ? -0.78588 1.56589 -58.56560 1.000 9.84123 115 VAL A O 1
ATOM 899 N N . MET A 1 116 ? 0.18068 0.53393 -56.81453 1.000 10.55892 116 MET A N 1
ATOM 900 C CA . MET A 1 116 ? -1.10992 0.30896 -56.16772 1.000 11.62207 116 MET A CA 1
ATOM 901 C C . MET A 1 116 ? -1.80746 1.62336 -55.85197 1.000 9.26822 116 MET A C 1
ATOM 902 O O . MET A 1 116 ? -3.01955 1.75604 -56.06206 1.000 12.04622 116 MET A O 1
ATOM 907 N N . ALA A 1 117 ? -1.05985 2.60523 -55.34082 1.000 8.75440 117 ALA A N 1
ATOM 908 C CA . ALA A 1 117 ? -1.66057 3.89124 -55.00358 1.000 9.94956 117 ALA A CA 1
ATOM 909 C C . ALA A 1 117 ? -2.27820 4.54309 -56.23102 1.000 13.12947 117 ALA A C 1
ATOM 910 O O . ALA A 1 117 ? -3.37066 5.11715 -56.15762 1.000 14.20825 117 ALA A O 1
ATOM 912 N N . MET A 1 118 ? -1.59937 4.45407 -57.37307 1.000 8.92721 118 MET A N 1
ATOM 913 C CA . MET A 1 118 ? -2.16460 4.98983 -58.60476 1.000 9.83301 118 MET A CA 1
ATOM 914 C C . MET A 1 118 ? -3.40006 4.20840 -59.03511 1.000 14.11137 118 MET A C 1
ATOM 915 O O . MET A 1 118 ? -4.36642 4.79455 -59.53724 1.000 10.71821 118 MET A O 1
ATOM 920 N N . GLN A 1 119 ? -3.39301 2.88791 -58.83528 1.000 11.68066 119 GLN A N 1
ATOM 921 C CA . GLN A 1 119 ? -4.56117 2.08673 -59.18397 1.000 16.16980 119 GLN A CA 1
ATOM 922 C C . GLN A 1 119 ? -5.75225 2.44612 -58.30323 1.000 10.32920 119 GLN A C 1
ATOM 923 O O . GLN A 1 119 ? -6.89296 2.49030 -58.77889 1.000 14.35976 119 GLN A O 1
ATOM 929 N N . MET A 1 120 ? -5.50422 2.72237 -57.01929 1.000 8.72845 120 MET A N 1
ATOM 930 C CA . MET A 1 120 ? -6.58012 3.14775 -56.12790 1.000 11.89267 120 MET A CA 1
ATOM 931 C C . MET A 1 120 ? -7.08687 4.54027 -56.49240 1.000 15.19708 120 MET A C 1
ATOM 932 O O . MET A 1 120 ? -8.28754 4.81737 -56.38513 1.000 12.19067 120 MET A O 1
ATOM 937 N N . ALA A 1 121 ? -6.18946 5.43271 -56.91854 1.000 13.31959 121 ALA A N 1
ATOM 938 C CA . ALA A 1 121 ? -6.62363 6.75040 -57.37477 1.000 9.15434 121 ALA A CA 1
ATOM 939 C C . ALA A 1 121 ? -7.46858 6.64949 -58.63754 1.000 13.83266 121 ALA A C 1
ATOM 940 O O . ALA A 1 121 ? -8.36363 7.47473 -58.85509 1.000 13.43676 121 ALA A O 1
ATOM 942 N N . ALA A 1 122 ? -7.19806 5.65079 -59.47879 1.000 13.53406 122 ALA A N 1
ATOM 943 C CA . ALA A 1 122 ? -8.05743 5.39878 -60.63019 1.000 12.72119 122 ALA A CA 1
ATOM 944 C C . ALA A 1 122 ? -9.45033 4.97575 -60.17928 1.000 15.28633 122 ALA A C 1
ATOM 945 O O . ALA A 1 122 ? -10.46090 5.49040 -60.67342 1.000 15.45005 122 ALA A O 1
ATOM 947 N N . ILE A 1 123 ? -9.51764 4.03792 -59.23013 1.000 16.26271 123 ILE A N 1
ATOM 948 C CA . ILE A 1 123 ? -10.80308 3.57021 -58.71878 1.000 12.69472 123 ILE A CA 1
ATOM 949 C C . ILE A 1 123 ? -11.57339 4.71504 -58.07836 1.000 12.93290 123 ILE A C 1
ATOM 950 O O . ILE A 1 123 ? -12.78723 4.85190 -58.27420 1.000 16.77043 123 ILE A O 1
ATOM 955 N N . ALA A 1 124 ? -10.88265 5.55142 -57.29928 1.000 13.83464 124 ALA A N 1
ATOM 956 C CA . ALA A 1 124 ? -11.55823 6.62623 -56.57948 1.000 17.66653 124 ALA A CA 1
ATOM 957 C C . ALA A 1 124 ? -12.23929 7.60265 -57.52800 1.000 19.02586 124 ALA A C 1
ATOM 958 O O . ALA A 1 124 ? -13.22932 8.24246 -57.15586 1.000 18.42871 124 ALA A O 1
ATOM 960 N N . GLN A 1 125 ? -11.73828 7.72348 -58.75287 1.000 13.83188 125 GLN A N 1
ATOM 961 C CA . GLN A 1 125 ? -12.26861 8.67301 -59.71676 1.000 15.57834 125 GLN A CA 1
ATOM 962 C C . GLN A 1 125 ? -13.15916 8.01470 -60.76013 1.000 13.22447 125 GLN A C 1
ATOM 963 O O . GLN A 1 125 ? -13.48676 8.64782 -61.76716 1.000 19.19399 125 GLN A O 1
ATOM 969 N N . GLY A 1 126 ? -13.56169 6.76656 -60.54040 1.000 12.81576 126 GLY A N 1
ATOM 970 C CA . GLY A 1 126 ? -14.48070 6.09399 -61.43423 1.000 14.11130 126 GLY A CA 1
ATOM 971 C C . GLY A 1 126 ? -13.84519 5.28648 -62.54071 1.000 21.77973 126 GLY A C 1
ATOM 972 O O . GLY A 1 126 ? -14.55836 4.85117 -63.45392 1.000 21.28090 126 GLY A O 1
ATOM 973 N N . PHE A 1 127 ? -12.53517 5.08176 -62.50043 1.000 16.13109 127 PHE A N 1
ATOM 974 C CA . PHE A 1 127 ? -11.82991 4.21647 -63.42849 1.000 16.55106 127 PHE A CA 1
ATOM 975 C C . PHE A 1 127 ? -11.40650 2.95436 -62.68539 1.000 15.28224 127 PHE A C 1
ATOM 976 O O . PHE A 1 127 ? -11.86270 2.68506 -61.56964 1.000 15.40207 127 PHE A O 1
ATOM 984 N N . ASN A 1 128 ? -10.52532 2.18092 -63.30173 1.000 13.76710 128 ASN A N 1
ATOM 985 C CA . ASN A 1 128 ? -9.92572 1.01842 -62.65051 1.000 16.12881 128 ASN A CA 1
ATOM 986 C C . ASN A 1 128 ? -8.74498 0.57351 -63.50607 1.000 13.34434 128 ASN A C 1
ATOM 987 O O . ASN A 1 128 ? -8.39779 1.22305 -64.50049 1.000 12.84042 128 ASN A O 1
ATOM 992 N N . GLY A 1 129 ? -8.12494 -0.53294 -63.12133 1.000 19.40441 129 GLY A N 1
ATOM 993 C CA . GLY A 1 129 ? -6.99717 -1.03450 -63.88004 1.000 17.03324 129 GLY A CA 1
ATOM 994 C C . GLY A 1 129 ? -6.43363 -2.28648 -63.24988 1.000 12.56443 129 GLY A C 1
ATOM 995 O O . GLY A 1 129 ? -6.97882 -2.82828 -62.28240 1.000 13.28602 129 GLY A O 1
ATOM 996 N N . ILE A 1 130 ? -5.32566 -2.74998 -63.82200 1.000 14.36052 130 ILE A N 1
ATOM 997 C CA . ILE A 1 130 ? -4.68312 -3.97208 -63.35847 1.000 10.23397 130 ILE A CA 1
ATOM 998 C C . ILE A 1 130 ? -3.17271 -3.80187 -63.42255 1.000 12.33675 130 ILE A C 1
ATOM 999 O O . ILE A 1 130 ? -2.62560 -3.34749 -64.43414 1.000 12.51789 130 ILE A O 1
ATOM 1004 N N . TRP A 1 131 ? -2.51197 -4.14065 -62.32142 1.000 12.90648 131 TRP A N 1
ATOM 1005 C CA . TRP A 1 131 ? -1.06018 -4.19422 -62.23311 1.000 11.86931 131 TRP A CA 1
ATOM 1006 C C . TRP A 1 131 ? -0.56272 -5.45567 -62.93070 1.000 10.85646 131 TRP A C 1
ATOM 1007 O O . TRP A 1 131 ? -0.91460 -6.56938 -62.52866 1.000 9.98751 131 TRP A O 1
ATOM 1018 N N . ARG A 1 132 ? 0.24390 -5.28538 -63.97730 1.000 11.29355 132 ARG A N 1
ATOM 1019 C CA . ARG A 1 132 ? 0.76435 -6.40146 -64.75446 1.000 11.37500 132 ARG A CA 1
ATOM 1020 C C . ARG A 1 132 ? 2.28595 -6.35743 -64.78183 1.000 11.90831 132 ARG A C 1
ATOM 1021 O O . ARG A 1 132 ? 2.90434 -5.31144 -64.56793 1.000 11.77210 132 ARG A O 1
ATOM 1029 N N . SER A 1 133 ? 2.88661 -7.51455 -65.05696 1.000 7.19789 133 SER A N 1
ATOM 1030 C CA . SER A 1 133 ? 4.33610 -7.59264 -65.16179 1.000 8.78922 133 SER A CA 1
ATOM 1031 C C . SER A 1 133 ? 4.73999 -8.52497 -66.29431 1.000 12.13996 133 SER A C 1
ATOM 1032 O O . SER A 1 133 ? 4.90329 -8.08386 -67.43412 1.000 11.27075 133 SER A O 1
ATOM 1035 N N . GLY A 1 134 ? 4.89100 -9.81156 -66.00117 1.000 15.94673 134 GLY A N 1
ATOM 1036 C CA . GLY A 1 134 ? 5.34259 -10.76241 -66.99244 1.000 13.54279 134 GLY A CA 1
ATOM 1037 C C . GLY A 1 134 ? 6.84615 -10.70622 -67.18478 1.000 9.90948 134 GLY A C 1
ATOM 1038 O O . GLY A 1 134 ? 7.55479 -9.86049 -66.63493 1.000 12.97630 134 GLY A O 1
ATOM 1039 N N . ALA A 1 135 ? 7.34133 -11.63995 -67.99902 1.000 10.06028 135 ALA A N 1
ATOM 1040 C CA . ALA A 1 135 ? 8.78149 -11.77624 -68.17826 1.000 15.12112 135 ALA A CA 1
ATOM 1041 C C . ALA A 1 135 ? 9.40721 -10.56466 -68.85790 1.000 20.36145 135 ALA A C 1
ATOM 1042 O O . ALA A 1 135 ? 10.60894 -10.32884 -68.69219 1.000 22.10555 135 ALA A O 1
ATOM 1044 N N . LEU A 1 136 ? 8.62649 -9.77988 -69.60097 1.000 15.60303 136 LEU A N 1
ATOM 1045 C CA . LEU A 1 136 ? 9.21385 -8.69609 -70.37986 1.000 13.34596 136 LEU A CA 1
ATOM 1046 C C . LEU A 1 136 ? 9.64612 -7.50609 -69.52915 1.000 17.92415 136 LEU A C 1
ATOM 1047 O O . LEU A 1 136 ? 10.28760 -6.59499 -70.06353 1.000 18.99762 136 LEU A O 1
ATOM 1052 N N . THR A 1 137 ? 9.32941 -7.48386 -68.22937 1.000 17.76747 137 THR A N 1
ATOM 1053 C CA . THR A 1 137 ? 9.90480 -6.45135 -67.37253 1.000 19.08364 137 THR A CA 1
ATOM 1054 C C . THR A 1 137 ? 11.41082 -6.62392 -67.22105 1.000 12.84609 137 THR A C 1
ATOM 1055 O O . THR A 1 137 ? 12.10700 -5.65159 -66.91098 1.000 16.52571 137 THR A O 1
ATOM 1059 N N . GLU A 1 138 ? 11.92386 -7.83212 -67.44544 1.000 19.37597 138 GLU A N 1
ATOM 1060 C CA . GLU A 1 138 ? 13.34845 -8.12533 -67.36525 1.000 21.29910 138 GLU A CA 1
ATOM 1061 C C . GLU A 1 138 ? 14.03640 -8.08297 -68.72344 1.000 18.43721 138 GLU A C 1
ATOM 1062 O O . GLU A 1 138 ? 15.24888 -8.30629 -68.79837 1.000 22.51247 138 GLU A O 1
ATOM 1068 N N . SER A 1 139 ? 13.29595 -7.81188 -69.79287 1.000 17.27309 139 SER A N 1
ATOM 1069 C CA . SER A 1 139 ? 13.88165 -7.77993 -71.12549 1.000 17.00076 139 SER A CA 1
ATOM 1070 C C . SER A 1 139 ? 14.85698 -6.61612 -71.24617 1.000 17.37941 139 SER A C 1
ATOM 1071 O O . SER A 1 139 ? 14.56047 -5.49652 -70.81743 1.000 14.87641 139 SER A O 1
ATOM 1074 N N . ALA A 1 140 ? 16.03115 -6.88521 -71.82254 1.000 17.45630 140 ALA A N 1
ATOM 1075 C CA . ALA A 1 140 ? 17.02222 -5.82800 -71.99031 1.000 18.13887 140 ALA A CA 1
ATOM 1076 C C . ALA A 1 140 ? 16.49967 -4.72947 -72.90651 1.000 17.47354 140 ALA A C 1
ATOM 1077 O O . ALA A 1 140 ? 16.73010 -3.53990 -72.65854 1.000 18.92999 140 ALA A O 1
ATOM 1079 N N . ILE A 1 141 ? 15.77736 -5.10875 -73.96145 1.000 16.57857 141 ILE A N 1
ATOM 1080 C CA . ILE A 1 141 ? 15.23243 -4.11851 -74.88341 1.000 19.20906 141 ILE A CA 1
ATOM 1081 C C . ILE A 1 141 ? 14.18338 -3.25822 -74.18937 1.000 16.48899 141 ILE A C 1
ATOM 1082 O O . ILE A 1 141 ? 14.15084 -2.03220 -74.36265 1.000 15.67759 141 ILE A O 1
ATOM 1087 N N . VAL A 1 142 ? 13.31018 -3.88198 -73.39576 1.000 13.90957 142 VAL A N 1
ATOM 1088 C CA . VAL A 1 142 ? 12.25779 -3.13291 -72.71386 1.000 17.65445 142 VAL A CA 1
ATOM 1089 C C . VAL A 1 142 ? 12.85530 -2.21967 -71.64996 1.000 12.16020 142 VAL A C 1
ATOM 1090 O O . VAL A 1 142 ? 12.46291 -1.05341 -71.52105 1.000 13.82779 142 VAL A O 1
ATOM 1094 N N . ARG A 1 143 ? 13.81773 -2.72961 -70.87761 1.000 11.09929 143 ARG A N 1
ATOM 1095 C CA . ARG A 1 143 ? 14.44943 -1.91207 -69.84696 1.000 15.67501 143 ARG A CA 1
ATOM 1096 C C . ARG A 1 143 ? 15.12247 -0.68360 -70.44791 1.000 14.65127 143 ARG A C 1
ATOM 1097 O O . ARG A 1 143 ? 15.00840 0.42129 -69.90664 1.000 13.84067 143 ARG A O 1
ATOM 1105 N N . GLU A 1 144 ? 15.81416 -0.84840 -71.57693 1.000 15.21524 144 GLU A N 1
ATOM 1106 C CA . GLU A 1 144 ? 16.49310 0.29404 -72.18078 1.000 23.89848 144 GLU A CA 1
ATOM 1107 C C . GLU A 1 144 ? 15.49443 1.33991 -72.65864 1.000 23.07614 144 GLU A C 1
ATOM 1108 O O . GLU A 1 144 ? 15.73140 2.54442 -72.51230 1.000 14.75031 144 GLU A O 1
ATOM 1114 N N . ALA A 1 145 ? 14.36774 0.89942 -73.22974 1.000 17.43858 145 ALA A N 1
ATOM 1115 C CA . ALA A 1 145 ? 13.34143 1.84621 -73.65297 1.000 20.01902 145 ALA A CA 1
ATOM 1116 C C . ALA A 1 145 ? 12.84293 2.68800 -72.48547 1.000 14.66966 145 ALA A C 1
ATOM 1117 O O . ALA A 1 145 ? 12.49703 3.85961 -72.66918 1.000 18.94532 145 ALA A O 1
ATOM 1119 N N . PHE A 1 146 ? 12.80459 2.11719 -71.28124 1.000 16.05248 146 PHE A N 1
ATOM 1120 C CA . PHE A 1 146 ? 12.41915 2.84707 -70.08235 1.000 15.83143 146 PHE A CA 1
ATOM 1121 C C . PHE A 1 146 ? 13.62800 3.36461 -69.30804 1.000 17.56850 146 PHE A C 1
ATOM 1122 O O . PHE A 1 146 ? 13.51512 3.65226 -68.11069 1.000 17.46613 146 PHE A O 1
ATOM 1130 N N . GLU A 1 147 ? 14.78203 3.47385 -69.97346 1.000 15.82400 147 GLU A N 1
ATOM 1131 C CA . GLU A 1 147 ? 15.95246 4.18183 -69.44708 1.000 17.39981 147 GLU A CA 1
ATOM 1132 C C . GLU A 1 147 ? 16.43670 3.58149 -68.12872 1.000 18.52249 147 GLU A C 1
ATOM 1133 O O . GLU A 1 147 ? 16.88166 4.29335 -67.22489 1.000 20.54405 147 GLU A O 1
ATOM 1139 N N . CYS A 1 148 ? 16.35522 2.25907 -68.01880 1.000 14.44334 148 CYS A N 1
ATOM 1140 C CA . CYS A 1 148 ? 16.77083 1.56885 -66.80450 1.000 14.30596 148 CYS A CA 1
ATOM 1141 C C . CYS A 1 148 ? 18.28852 1.45523 -66.75418 1.000 15.42177 148 CYS A C 1
ATOM 1142 O O . CYS A 1 148 ? 18.90333 0.85663 -67.64263 1.000 19.51207 148 CYS A O 1
ATOM 1145 N N . ARG A 1 149 ? 18.88707 2.03627 -65.71932 1.000 17.06879 149 ARG A N 1
ATOM 1146 C CA . ARG A 1 149 ? 20.26769 1.76151 -65.37650 1.000 21.38624 149 ARG A CA 1
ATOM 1147 C C . ARG A 1 149 ? 20.34260 0.36865 -64.75160 1.000 16.86194 149 ARG A C 1
ATOM 1148 O O . ARG A 1 149 ? 19.31113 -0.24487 -64.46364 1.000 14.68554 149 ARG A O 1
ATOM 1156 N N . PRO A 1 150 ? 21.55049 -0.17407 -64.54470 1.000 23.71157 150 PRO A N 1
ATOM 1157 C CA . PRO A 1 150 ? 21.64088 -1.50387 -63.91234 1.000 20.06234 150 PRO A CA 1
ATOM 1158 C C . PRO A 1 150 ? 20.91653 -1.60792 -62.57764 1.000 17.38488 150 PRO A C 1
ATOM 1159 O O . PRO A 1 150 ? 20.32691 -2.65459 -62.28177 1.000 19.05765 150 PRO A O 1
ATOM 1163 N N . GLN A 1 151 ? 20.93166 -0.55014 -61.76841 1.000 15.49154 151 GLN A N 1
ATOM 1164 C CA . GLN A 1 151 ? 20.27893 -0.57689 -60.46737 1.000 19.96279 151 GLN A CA 1
ATOM 1165 C C . GLN A 1 151 ? 18.78752 -0.26373 -60.53735 1.000 14.15744 151 GLN A C 1
ATOM 1166 O O . GLN A 1 151 ? 18.11049 -0.34160 -59.50586 1.000 13.86359 151 GLN A O 1
ATOM 1172 N N . ASP A 1 152 ? 18.26298 0.07898 -61.70968 1.000 14.46245 152 ASP A N 1
ATOM 1173 C CA . ASP A 1 152 ? 16.84596 0.37452 -61.87192 1.000 14.13500 152 ASP A CA 1
ATOM 1174 C C . ASP A 1 152 ? 16.06848 -0.89610 -62.21258 1.000 16.51422 152 ASP A C 1
ATOM 1175 O O . ASP A 1 152 ? 16.63341 -1.90504 -62.64027 1.000 18.76894 152 ASP A O 1
ATOM 1180 N N . LYS A 1 153 ? 14.75037 -0.83355 -62.02384 1.000 15.14407 153 LYS A N 1
ATOM 1181 C CA . LYS A 1 153 ? 13.91189 -2.01431 -62.18042 1.000 11.54712 153 LYS A CA 1
ATOM 1182 C C . LYS A 1 153 ? 12.50122 -1.60117 -62.57641 1.000 12.45923 153 LYS A C 1
ATOM 1183 O O . LYS A 1 153 ? 11.91794 -0.70769 -61.95566 1.000 14.20671 153 LYS A O 1
ATOM 1189 N N . ILE A 1 154 ? 11.95854 -2.24577 -63.60641 1.000 14.35995 154 ILE A N 1
ATOM 1190 C CA . ILE A 1 154 ? 10.55139 -2.07366 -63.96020 1.000 10.30891 154 ILE A CA 1
ATOM 1191 C C . ILE A 1 154 ? 9.72886 -2.90263 -62.98081 1.000 9.95902 154 ILE A C 1
ATOM 1192 O O . ILE A 1 154 ? 9.81332 -4.13331 -62.97394 1.000 10.46318 154 ILE A O 1
ATOM 1197 N N . VAL A 1 155 ? 8.93044 -2.23030 -62.14750 1.000 15.36927 155 VAL A N 1
ATOM 1198 C CA . VAL A 1 155 ? 8.13683 -2.92562 -61.13664 1.000 11.88559 155 VAL A CA 1
ATOM 1199 C C . VAL A 1 155 ? 6.69534 -3.14709 -61.56376 1.000 9.55310 155 VAL A C 1
ATOM 1200 O O . VAL A 1 155 ? 5.98850 -3.93273 -60.91429 1.000 10.94718 155 VAL A O 1
ATOM 1204 N N . GLY A 1 156 ? 6.23600 -2.49652 -62.63111 1.000 8.34215 156 GLY A N 1
ATOM 1205 C CA . GLY A 1 156 ? 4.87934 -2.72205 -63.08451 1.000 8.35216 156 GLY A CA 1
ATOM 1206 C C . GLY A 1 156 ? 4.49861 -2.03331 -64.37829 1.000 11.57660 156 GLY A C 1
ATOM 1207 O O . GLY A 1 156 ? 4.98746 -0.94383 -64.69588 1.000 13.30995 156 GLY A O 1
ATOM 1208 N N . PHE A 1 157 ? 3.63168 -2.69255 -65.14006 1.000 10.72120 157 PHE A N 1
ATOM 1209 C CA . PHE A 1 157 ? 2.87869 -2.08594 -66.23069 1.000 8.62335 157 PHE A CA 1
ATOM 1210 C C . PHE A 1 157 ? 1.44311 -1.93660 -65.73365 1.000 9.81280 157 PHE A C 1
ATOM 1211 O O . PHE A 1 157 ? 0.72143 -2.93329 -65.61521 1.000 10.09092 157 PHE A O 1
ATOM 1219 N N . LEU A 1 158 ? 1.03012 -0.70651 -65.42532 1.000 9.84641 158 LEU A N 1
ATOM 1220 C CA . LEU A 1 158 ? -0.29432 -0.44819 -64.85104 1.000 13.47897 158 LEU A CA 1
ATOM 1221 C C . LEU A 1 158 ? -1.24869 -0.04747 -65.97238 1.000 14.09131 158 LEU A C 1
ATOM 1222 O O . LEU A 1 158 ? -1.22608 1.08905 -66.44993 1.000 11.07692 158 LEU A O 1
ATOM 1227 N N . TYR A 1 159 ? -2.09061 -0.98754 -66.38960 1.000 14.68536 159 TYR A N 1
ATOM 1228 C CA . TYR A 1 159 ? -3.10898 -0.71303 -67.39261 1.000 8.31662 159 TYR A CA 1
ATOM 1229 C C . TYR A 1 159 ? -4.27722 0.00458 -66.73131 1.000 15.64335 159 TYR A C 1
ATOM 1230 O O . TYR A 1 159 ? -4.71188 -0.38668 -65.64608 1.000 14.32065 159 TYR A O 1
ATOM 1239 N N . LEU A 1 160 ? -4.78641 1.05512 -67.37471 1.000 12.93133 160 LEU A N 1
ATOM 1240 C CA . LEU A 1 160 ? -5.84594 1.86186 -66.78088 1.000 12.72815 160 LEU A CA 1
ATOM 1241 C C . LEU A 1 160 ? -6.91870 2.17795 -67.81334 1.000 11.49429 160 LEU A C 1
ATOM 1242 O O . LEU A 1 160 ? -6.63737 2.30080 -69.00753 1.000 18.13841 160 LEU A O 1
ATOM 1247 N N . GLY A 1 161 ? -8.14888 2.33628 -67.33731 1.000 14.01477 161 GLY A N 1
ATOM 1248 C CA . GLY A 1 161 ? -9.23485 2.71065 -68.21873 1.000 10.14543 161 GLY A CA 1
ATOM 1249 C C . GLY A 1 161 ? -10.56690 2.64722 -67.49870 1.000 19.43896 161 GLY A C 1
ATOM 1250 O O . GLY A 1 161 ? -10.62964 2.53655 -66.27126 1.000 12.36118 161 GLY A O 1
ATOM 1251 N N . THR A 1 162 ? -11.63279 2.72534 -68.29458 1.000 17.74683 162 THR A N 1
ATOM 1252 C CA . THR A 1 162 ? -12.98672 2.61035 -67.76915 1.000 17.90687 162 THR A CA 1
ATOM 1253 C C . THR A 1 162 ? -13.39285 1.14355 -67.74745 1.000 17.93420 162 THR A C 1
ATOM 1254 O O . THR A 1 162 ? -13.42157 0.50487 -68.80871 1.000 17.90003 162 THR A O 1
ATOM 1258 N N . PRO A 1 163 ? -13.69377 0.57037 -66.58626 1.000 21.75896 163 PRO A N 1
ATOM 1259 C CA . PRO A 1 163 ? -14.06885 -0.84616 -66.54383 1.000 18.01950 163 PRO A CA 1
ATOM 1260 C C . PRO A 1 163 ? -15.42181 -1.08580 -67.19671 1.000 21.84587 163 PRO A C 1
ATOM 1261 O O . PRO A 1 163 ? -16.32744 -0.25122 -67.13702 1.000 18.25591 163 PRO A O 1
ATOM 1265 N N . GLN A 1 164 ? -15.54727 -2.24730 -67.83580 1.000 22.66138 164 GLN A N 1
ATOM 1266 C CA . GLN A 1 164 ? -16.77663 -2.63464 -68.51811 1.000 28.74837 164 GLN A CA 1
ATOM 1267 C C . GLN A 1 164 ? -17.62803 -3.59404 -67.69603 1.000 31.38168 164 GLN A C 1
ATOM 1268 O O . GLN A 1 164 ? -18.84374 -3.40420 -67.59580 1.000 47.59469 164 GLN A O 1
ATOM 1274 N N . LEU A 1 165 ? -17.01048 -4.61693 -67.10757 1.000 40.29896 165 LEU A N 1
ATOM 1275 C CA . LEU A 1 165 ? -17.68861 -5.56301 -66.21608 1.000 52.47557 165 LEU A CA 1
ATOM 1276 C C . LEU A 1 165 ? -18.98526 -6.12158 -66.79965 1.000 56.14359 165 LEU A C 1
ATOM 1277 O O . LEU A 1 165 ? -20.04897 -6.00830 -66.18834 1.000 56.84579 165 LEU A O 1
ATOM 1282 N N . PRO A 1 174 ? -14.12965 -10.65715 -46.68862 1.000 54.29818 174 PRO A N 1
ATOM 1283 C CA . PRO A 1 174 ? -12.71476 -10.82894 -46.34918 1.000 48.76751 174 PRO A CA 1
ATOM 1284 C C . PRO A 1 174 ? -12.49494 -11.33397 -44.92286 1.000 44.02482 174 PRO A C 1
ATOM 1285 O O . PRO A 1 174 ? -13.00166 -10.74347 -43.96700 1.000 51.10365 174 PRO A O 1
ATOM 1289 N N . ASP A 1 175 ? -11.74103 -12.42010 -44.79406 1.000 46.71548 175 ASP A N 1
ATOM 1290 C CA . ASP A 1 175 ? -11.45512 -13.03887 -43.50060 1.000 43.31599 175 ASP A CA 1
ATOM 1291 C C . ASP A 1 175 ? -9.94591 -13.12011 -43.31875 1.000 34.98745 175 ASP A C 1
ATOM 1292 O O . ASP A 1 175 ? -9.29310 -13.97447 -43.95460 1.000 45.12658 175 ASP A O 1
ATOM 1297 N N . PRO A 1 176 ? -9.34928 -12.27986 -42.47236 1.000 34.37987 176 PRO A N 1
ATOM 1298 C CA . PRO A 1 176 ? -7.89366 -12.30135 -42.29412 1.000 33.64789 176 PRO A CA 1
ATOM 1299 C C . PRO A 1 176 ? -7.39099 -13.32950 -41.29307 1.000 34.84359 176 PRO A C 1
ATOM 1300 O O . PRO A 1 176 ? -6.20846 -13.29374 -40.94515 1.000 28.45140 176 PRO A O 1
ATOM 1304 N N . THR A 1 177 ? -8.24337 -14.24446 -40.83449 1.000 31.97863 177 THR A N 1
ATOM 1305 C CA . THR A 1 177 ? -7.82687 -15.20969 -39.81775 1.000 32.64295 177 THR A CA 1
ATOM 1306 C C . THR A 1 177 ? -6.62894 -16.06145 -40.23177 1.000 23.36581 177 THR A C 1
ATOM 1307 O O . THR A 1 177 ? -5.70584 -16.21798 -39.41374 1.000 25.79666 177 THR A O 1
ATOM 1311 N N . PRO A 1 178 ? -6.56143 -16.63527 -41.44264 1.000 32.51475 178 PRO A N 1
ATOM 1312 C CA . PRO A 1 178 ? -5.43252 -17.53208 -41.75216 1.000 27.63838 178 PRO A CA 1
ATOM 1313 C C . PRO A 1 178 ? -4.07836 -16.84123 -41.80769 1.000 33.09982 178 PRO A C 1
ATOM 1314 O O . PRO A 1 178 ? -3.05339 -17.53360 -41.76680 1.000 27.14870 178 PRO A O 1
ATOM 1318 N N . PHE A 1 179 ? -4.03011 -15.51170 -41.89738 1.000 25.92432 179 PHE A N 1
ATOM 1319 C CA . PHE A 1 179 ? -2.77039 -14.80455 -42.07698 1.000 22.28933 179 PHE A CA 1
ATOM 1320 C C . PHE A 1 179 ? -2.32147 -14.02181 -40.85411 1.000 21.87274 179 PHE A C 1
ATOM 1321 O O . PHE A 1 179 ? -1.16971 -13.57664 -40.81971 1.000 19.27311 179 PHE A O 1
ATOM 1329 N N . VAL A 1 180 ? -3.18370 -13.84184 -39.86054 1.000 19.71466 180 VAL A N 1
ATOM 1330 C CA . VAL A 1 180 ? -2.86996 -13.01856 -38.69989 1.000 20.30246 180 VAL A CA 1
ATOM 1331 C C . VAL A 1 180 ? -2.29887 -13.89867 -37.59717 1.000 19.24699 180 VAL A C 1
ATOM 1332 O O . VAL A 1 180 ? -2.82672 -14.98002 -37.31010 1.000 27.94976 180 VAL A O 1
ATOM 1336 N N . ARG A 1 181 ? -1.21180 -13.43872 -36.98663 1.000 20.70063 181 ARG A N 1
ATOM 1337 C CA . ARG A 1 181 ? -0.60695 -14.09375 -35.83796 1.000 25.62096 181 ARG A CA 1
ATOM 1338 C C . ARG A 1 181 ? -0.40642 -13.06567 -34.73531 1.000 25.12496 181 ARG A C 1
ATOM 1339 O O . ARG A 1 181 ? -0.22473 -11.87528 -35.00244 1.000 18.33966 181 ARG A O 1
ATOM 1347 N N . TYR A 1 182 ? -0.44227 -13.53070 -33.49163 1.000 27.07721 182 TYR A N 1
ATOM 1348 C CA . TYR A 1 182 ? -0.27610 -12.66470 -32.32996 1.000 24.94726 182 TYR A CA 1
ATOM 1349 C C . TYR A 1 182 ? 1.06168 -12.99078 -31.67888 1.000 31.80711 182 TYR A C 1
ATOM 1350 O O . TYR A 1 182 ? 1.25219 -14.09011 -31.14756 1.000 29.71099 182 TYR A O 1
ATOM 1359 N N . PHE A 1 183 ? 1.98583 -12.03954 -31.73695 1.000 26.17603 183 PHE A N 1
ATOM 1360 C CA . PHE A 1 183 ? 3.32525 -12.22727 -31.19999 1.000 32.51509 183 PHE A CA 1
ATOM 1361 C C . PHE A 1 183 ? 3.29247 -12.36561 -29.68166 1.000 24.27555 183 PHE A C 1
ATOM 1362 O O . PHE A 1 183 ? 2.47931 -11.73802 -29.00222 1.000 32.69086 183 PHE A O 1
ATOM 1371 N N . MET B 1 1 ? -12.88904 9.34643 -44.15573 1.000 43.53035 1 MET B N 1
ATOM 1372 C CA . MET B 1 1 ? -12.50573 10.44501 -45.03526 1.000 38.88905 1 MET B CA 1
ATOM 1373 C C . MET B 1 1 ? -12.65754 10.06307 -46.50239 1.000 27.25996 1 MET B C 1
ATOM 1374 O O . MET B 1 1 ? -12.97646 8.91904 -46.82839 1.000 27.31769 1 MET B O 1
ATOM 1379 N N . ASP B 1 2 ? -12.43137 11.03690 -47.37986 1.000 22.76362 2 ASP B N 1
ATOM 1380 C CA . ASP B 1 2 ? -12.54582 10.80480 -48.81175 1.000 26.42055 2 ASP B CA 1
ATOM 1381 C C . ASP B 1 2 ? -11.36557 9.98045 -49.31057 1.000 23.74234 2 ASP B C 1
ATOM 1382 O O . ASP B 1 2 ? -10.22911 10.16396 -48.86658 1.000 20.88966 2 ASP B O 1
ATOM 1387 N N . ALA B 1 3 ? -11.64312 9.06531 -50.24363 1.000 21.72057 3 ALA B N 1
ATOM 1388 C CA . ALA B 1 3 ? -10.59484 8.18382 -50.75313 1.000 18.33388 3 ALA B CA 1
ATOM 1389 C C . ALA B 1 3 ? -9.53485 8.96920 -51.51796 1.000 21.39497 3 ALA B C 1
ATOM 1390 O O . ALA B 1 3 ? -8.33252 8.79454 -51.28975 1.000 14.98504 3 ALA B O 1
ATOM 1392 N N . LEU B 1 4 ? -9.96243 9.84960 -52.42701 1.000 22.58155 4 LEU B N 1
ATOM 1393 C CA . LEU B 1 4 ? -9.00378 10.63156 -53.20173 1.000 21.77269 4 LEU B CA 1
ATOM 1394 C C . LEU B 1 4 ? -8.22176 11.59559 -52.31893 1.000 21.63894 4 LEU B C 1
ATOM 1395 O O . LEU B 1 4 ? -7.03497 11.83795 -52.56793 1.000 19.39273 4 LEU B O 1
ATOM 1400 N N . GLU B 1 5 ? -8.86182 12.14417 -51.28245 1.000 22.90984 5 GLU B N 1
ATOM 1401 C CA . GLU B 1 5 ? -8.16272 13.04741 -50.37489 1.000 23.18966 5 GLU B CA 1
ATOM 1402 C C . GLU B 1 5 ? -7.05732 12.32296 -49.61503 1.000 19.92501 5 GLU B C 1
ATOM 1403 O O . GLU B 1 5 ? -5.98354 12.89022 -49.37918 1.000 20.62511 5 GLU B O 1
ATOM 1409 N N . LEU B 1 6 ? -7.30159 11.07313 -49.21375 1.000 17.56633 6 LEU B N 1
ATOM 1410 C CA . LEU B 1 6 ? -6.26486 10.31237 -48.52036 1.000 20.55643 6 LEU B CA 1
ATOM 1411 C C . LEU B 1 6 ? -5.13076 9.93285 -49.46530 1.000 18.10606 6 LEU B C 1
ATOM 1412 O O . LEU B 1 6 ? -3.95478 10.02040 -49.09682 1.000 20.74793 6 LEU B O 1
ATOM 1417 N N . LEU B 1 7 ? -5.46307 9.51556 -50.68887 1.000 15.47522 7 LEU B N 1
ATOM 1418 C CA . LEU B 1 7 ? -4.43521 9.08209 -51.63161 1.000 17.14860 7 LEU B CA 1
ATOM 1419 C C . LEU B 1 7 ? -3.52020 10.22705 -52.04961 1.000 22.49233 7 LEU B C 1
ATOM 1420 O O . LEU B 1 7 ? -2.32628 10.00759 -52.29250 1.000 16.20498 7 LEU B O 1
ATOM 1425 N N . VAL B 1 8 ? -4.05058 11.44439 -52.13742 1.000 20.78758 8 VAL B N 1
ATOM 1426 C CA . VAL B 1 8 ? -3.24519 12.58068 -52.56826 1.000 19.20501 8 VAL B CA 1
ATOM 1427 C C . VAL B 1 8 ? -2.49424 13.22498 -51.40256 1.000 22.56961 8 VAL B C 1
ATOM 1428 O O . VAL B 1 8 ? -1.41587 13.79423 -51.60345 1.000 26.55791 8 VAL B O 1
ATOM 1432 N N . ASN B 1 9 ? -3.01485 13.12072 -50.17620 1.000 21.41713 9 ASN B N 1
ATOM 1433 C CA . ASN B 1 9 ? -2.42746 13.81372 -49.03324 1.000 26.00621 9 ASN B CA 1
ATOM 1434 C C . ASN B 1 9 ? -2.00573 12.86625 -47.91376 1.000 22.34329 9 ASN B C 1
ATOM 1435 O O . ASN B 1 9 ? -1.92182 13.28997 -46.75645 1.000 30.53325 9 ASN B O 1
ATOM 1440 N N . ARG B 1 10 ? -1.73010 11.60022 -48.22437 1.000 21.28669 10 ARG B N 1
ATOM 1441 C CA . ARG B 1 10 ? -1.31294 10.66076 -47.18945 1.000 21.45188 10 ARG B CA 1
ATOM 1442 C C . ARG B 1 10 ? -0.01951 11.12450 -46.53099 1.000 21.40758 10 ARG B C 1
ATOM 1443 O O . ARG B 1 10 ? 0.96409 11.42525 -47.21214 1.000 17.38468 10 ARG B O 1
ATOM 1451 N N . ARG B 1 11 ? -0.02889 11.18637 -45.19943 1.000 18.41220 11 ARG B N 1
ATOM 1452 C CA . ARG B 1 11 ? 1.15730 11.49473 -44.41572 1.000 24.67350 11 ARG B CA 1
ATOM 1453 C C . ARG B 1 11 ? 1.28177 10.49650 -43.27271 1.000 22.86584 11 ARG B C 1
ATOM 1454 O O . ARG B 1 11 ? 0.28083 10.01960 -42.72866 1.000 26.65067 11 ARG B O 1
ATOM 1462 N N . SER B 1 12 ? 2.52149 10.17690 -42.91846 1.000 19.06313 12 SER B N 1
ATOM 1463 C CA . SER B 1 12 ? 2.78219 9.29708 -41.79300 1.000 22.13640 12 SER B CA 1
ATOM 1464 C C . SER B 1 12 ? 2.90554 10.11104 -40.50613 1.000 32.44657 12 SER B C 1
ATOM 1465 O O . SER B 1 12 ? 3.02255 11.33867 -40.51926 1.000 27.09679 12 SER B O 1
ATOM 1468 N N . ALA B 1 13 ? 2.86414 9.40648 -39.37985 1.000 25.15545 13 ALA B N 1
ATOM 1469 C CA . ALA B 1 13 ? 3.05179 10.01661 -38.07204 1.000 20.72131 13 ALA B CA 1
ATOM 1470 C C . ALA B 1 13 ? 3.92778 9.10025 -37.23624 1.000 20.50235 13 ALA B C 1
ATOM 1471 O O . ALA B 1 13 ? 3.61561 7.91706 -37.07858 1.000 31.46914 13 ALA B O 1
ATOM 1473 N N . SER B 1 14 ? 5.02541 9.64252 -36.70934 1.000 31.55225 14 SER B N 1
ATOM 1474 C CA . SER B 1 14 ? 5.95807 8.84786 -35.92216 1.000 27.87306 14 SER B CA 1
ATOM 1475 C C . SER B 1 14 ? 5.72177 8.94463 -34.42184 1.000 29.54876 14 SER B C 1
ATOM 1476 O O . SER B 1 14 ? 6.13709 8.04209 -33.68870 1.000 31.21958 14 SER B O 1
ATOM 1479 N N . ARG B 1 15 ? 5.07862 10.00717 -33.94730 1.000 33.49385 15 ARG B N 1
ATOM 1480 C CA . ARG B 1 15 ? 4.76560 10.15855 -32.52970 1.000 30.77606 15 ARG B CA 1
ATOM 1481 C C . ARG B 1 15 ? 3.35944 9.62368 -32.29223 1.000 27.25852 15 ARG B C 1
ATOM 1482 O O . ARG B 1 15 ? 2.37075 10.25859 -32.67328 1.000 32.40516 15 ARG B O 1
ATOM 1490 N N . LEU B 1 16 ? 3.27235 8.45579 -31.66513 1.000 27.00382 16 LEU B N 1
ATOM 1491 C CA . LEU B 1 16 ? 2.02320 7.72738 -31.51905 1.000 29.63774 16 LEU B CA 1
ATOM 1492 C C . LEU B 1 16 ? 1.74643 7.46607 -30.04332 1.000 27.77136 16 LEU B C 1
ATOM 1493 O O . LEU B 1 16 ? 2.67178 7.23614 -29.26002 1.000 30.85034 16 LEU B O 1
ATOM 1498 N N . ALA B 1 17 ? 0.46771 7.50603 -29.66467 1.000 26.28955 17 ALA B N 1
ATOM 1499 C CA . ALA B 1 17 ? 0.05685 7.28903 -28.28299 1.000 34.75872 17 ALA B CA 1
ATOM 1500 C C . ALA B 1 17 ? -1.27262 6.54290 -28.26722 1.000 32.94752 17 ALA B C 1
ATOM 1501 O O . ALA B 1 17 ? -1.87397 6.27718 -29.31239 1.000 28.64529 17 ALA B O 1
ATOM 1503 N N . GLU B 1 18 ? -1.73280 6.19889 -27.06875 1.000 32.12533 18 GLU B N 1
ATOM 1504 C CA . GLU B 1 18 ? -3.03120 5.56239 -26.93072 1.000 29.93057 18 GLU B CA 1
ATOM 1505 C C . GLU B 1 18 ? -4.14345 6.53605 -27.32769 1.000 31.29764 18 GLU B C 1
ATOM 1506 O O . GLU B 1 18 ? -4.01264 7.74972 -27.14584 1.000 30.77842 18 GLU B O 1
ATOM 1512 N N . PRO B 1 19 ? -5.25892 6.02727 -27.87627 1.000 29.60916 19 PRO B N 1
ATOM 1513 C CA . PRO B 1 19 ? -5.51563 4.60412 -28.11907 1.000 28.11257 19 PRO B CA 1
ATOM 1514 C C . PRO B 1 19 ? -4.96915 4.08152 -29.44608 1.000 30.08197 19 PRO B C 1
ATOM 1515 O O . PRO B 1 19 ? -4.86936 4.82249 -30.42554 1.000 28.96709 19 PRO B O 1
ATOM 1519 N N . ALA B 1 20 ? -4.60688 2.80605 -29.45638 1.000 35.91367 20 ALA B N 1
ATOM 1520 C CA . ALA B 1 20 ? -4.33827 2.09710 -30.69246 1.000 27.46068 20 ALA B CA 1
ATOM 1521 C C . ALA B 1 20 ? -5.65363 1.66805 -31.33126 1.000 24.26921 20 ALA B C 1
ATOM 1522 O O . ALA B 1 20 ? -6.70291 1.67540 -30.68133 1.000 25.30910 20 ALA B O 1
ATOM 1524 N N . PRO B 1 21 ? -5.63730 1.31009 -32.61329 1.000 32.17907 21 PRO B N 1
ATOM 1525 C CA . PRO B 1 21 ? -6.82311 0.67223 -33.19811 1.000 21.37883 21 PRO B CA 1
ATOM 1526 C C . PRO B 1 21 ? -7.00812 -0.71969 -32.61034 1.000 24.59257 21 PRO B C 1
ATOM 1527 O O . PRO B 1 21 ? -6.06441 -1.51080 -32.54483 1.000 30.68317 21 PRO B O 1
ATOM 1531 N N . VAL B 1 22 ? -8.22632 -1.00160 -32.14619 1.000 29.07729 22 VAL B N 1
ATOM 1532 C CA . VAL B 1 22 ? -8.56920 -2.28981 -31.55939 1.000 30.71515 22 VAL B CA 1
ATOM 1533 C C . VAL B 1 22 ? -9.89631 -2.74967 -32.14694 1.000 22.77325 22 VAL B C 1
ATOM 1534 O O . VAL B 1 22 ? -10.62611 -1.98072 -32.77276 1.000 29.22993 22 VAL B O 1
ATOM 1538 N N . GLY B 1 23 ? -10.19805 -4.02720 -31.93564 1.000 28.96014 23 GLY B N 1
ATOM 1539 C CA . GLY B 1 23 ? -11.49646 -4.55108 -32.32806 1.000 29.31425 23 GLY B CA 1
ATOM 1540 C C . GLY B 1 23 ? -11.70349 -4.48394 -33.82699 1.000 25.91583 23 GLY B C 1
ATOM 1541 O O . GLY B 1 23 ? -10.84063 -4.88348 -34.61732 1.000 25.27214 23 GLY B O 1
ATOM 1542 N N . GLU B 1 24 ? -12.86663 -3.96955 -34.23374 1.000 26.78973 24 GLU B N 1
ATOM 1543 C CA . GLU B 1 24 ? -13.17219 -3.87924 -35.65571 1.000 33.56716 24 GLU B CA 1
ATOM 1544 C C . GLU B 1 24 ? -12.29696 -2.85725 -36.36890 1.000 25.72013 24 GLU B C 1
ATOM 1545 O O . GLU B 1 24 ? -12.10029 -2.97096 -37.58339 1.000 28.91500 24 GLU B O 1
ATOM 1551 N N . GLN B 1 25 ? -11.76908 -1.86604 -35.64636 1.000 27.81668 25 GLN B N 1
ATOM 1552 C CA . GLN B 1 25 ? -10.78179 -0.96785 -36.23610 1.000 23.74006 25 GLN B CA 1
ATOM 1553 C C . GLN B 1 25 ? -9.53778 -1.74020 -36.65646 1.000 19.58427 25 GLN B C 1
ATOM 1554 O O . GLN B 1 25 ? -9.03982 -1.58372 -37.77726 1.000 20.62699 25 GLN B O 1
ATOM 1560 N N . LEU B 1 26 ? -9.02076 -2.58258 -35.76022 1.000 19.28282 26 LEU B N 1
ATOM 1561 C CA . LEU B 1 26 ? -7.88301 -3.42509 -36.10711 1.000 25.49442 26 LEU B CA 1
ATOM 1562 C C . LEU B 1 26 ? -8.25083 -4.42739 -37.19401 1.000 20.67483 26 LEU B C 1
ATOM 1563 O O . LEU B 1 26 ? -7.46311 -4.66589 -38.11674 1.000 18.02912 26 LEU B O 1
ATOM 1568 N N . GLN B 1 27 ? -9.44522 -5.01917 -37.10438 1.000 20.82673 27 GLN B N 1
ATOM 1569 C CA . GLN B 1 27 ? -9.88300 -5.96773 -38.12397 1.000 21.31405 27 GLN B CA 1
ATOM 1570 C C . GLN B 1 27 ? -9.94536 -5.31529 -39.49843 1.000 21.22092 27 GLN B C 1
ATOM 1571 O O . GLN B 1 27 ? -9.57798 -5.93636 -40.50173 1.000 19.00007 27 GLN B O 1
ATOM 1577 N N . ASN B 1 28 ? -10.40682 -4.06273 -39.56544 1.000 17.53093 28 ASN B N 1
ATOM 1578 C CA . ASN B 1 28 ? -10.46631 -3.36798 -40.84822 1.000 20.64367 28 ASN B CA 1
ATOM 1579 C C . ASN B 1 28 ? -9.07145 -3.12898 -41.41141 1.000 19.12025 28 ASN B C 1
ATOM 1580 O O . ASN B 1 28 ? -8.85907 -3.22815 -42.62592 1.000 16.60148 28 ASN B O 1
ATOM 1585 N N . ILE B 1 29 ? -8.10980 -2.81095 -40.54490 1.000 16.43731 29 ILE B N 1
ATOM 1586 C CA . ILE B 1 29 ? -6.73072 -2.63595 -40.99307 1.000 14.77335 29 ILE B CA 1
ATOM 1587 C C . ILE B 1 29 ? -6.19845 -3.93523 -41.58828 1.000 18.12362 29 ILE B C 1
ATOM 1588 O O . ILE B 1 29 ? -5.57687 -3.94229 -42.65812 1.000 15.17223 29 ILE B O 1
ATOM 1593 N N . LEU B 1 30 ? -6.44969 -5.05909 -40.91183 1.000 14.54892 30 LEU B N 1
ATOM 1594 C CA . LEU B 1 30 ? -5.96905 -6.34076 -41.41558 1.000 17.62228 30 LEU B CA 1
ATOM 1595 C C . LEU B 1 30 ? -6.70215 -6.75718 -42.68487 1.000 17.14583 30 LEU B C 1
ATOM 1596 O O . LEU B 1 30 ? -6.10865 -7.40214 -43.55842 1.000 17.91803 30 LEU B O 1
ATOM 1601 N N . ARG B 1 31 ? -7.98430 -6.40181 -42.80480 1.000 13.88668 31 ARG B N 1
ATOM 1602 C CA . ARG B 1 31 ? -8.70846 -6.65892 -44.04585 1.000 16.54002 31 ARG B CA 1
ATOM 1603 C C . ARG B 1 31 ? -8.10459 -5.87743 -45.20518 1.000 15.78480 31 ARG B C 1
ATOM 1604 O O . ARG B 1 31 ? -7.97962 -6.40022 -46.32016 1.000 15.70314 31 ARG B O 1
ATOM 1612 N N . ALA B 1 32 ? -7.73330 -4.61733 -44.96638 1.000 16.85508 32 ALA B N 1
ATOM 1613 C CA . ALA B 1 32 ? -7.08719 -3.83624 -46.01507 1.000 17.41603 32 ALA B CA 1
ATOM 1614 C C . ALA B 1 32 ? -5.76487 -4.46832 -46.42669 1.000 18.32667 32 ALA B C 1
ATOM 1615 O O . ALA B 1 32 ? -5.38822 -4.43007 -47.60425 1.000 16.50653 32 ALA B O 1
ATOM 1617 N N . GLY B 1 33 ? -5.05478 -5.06831 -45.46959 1.000 12.65433 33 GLY B N 1
ATOM 1618 C CA . GLY B 1 33 ? -3.77626 -5.68193 -45.78419 1.000 13.81326 33 GLY B CA 1
ATOM 1619 C C . GLY B 1 33 ? -3.90243 -6.85957 -46.73135 1.000 13.28961 33 GLY B C 1
ATOM 1620 O O . GLY B 1 33 ? -3.08001 -7.03003 -47.63361 1.000 16.63830 33 GLY B O 1
ATOM 1621 N N . MET B 1 34 ? -4.93181 -7.68504 -46.54460 1.000 12.40968 34 MET B N 1
ATOM 1622 C CA . MET B 1 34 ? -5.10009 -8.88240 -47.36116 1.000 14.75449 34 MET B CA 1
ATOM 1623 C C . MET B 1 34 ? -5.80514 -8.61208 -48.68483 1.000 15.84138 34 MET B C 1
ATOM 1624 O O . MET B 1 34 ? -6.06417 -9.56236 -49.43248 1.000 14.96436 34 MET B O 1
ATOM 1629 N N A ARG B 1 35 ? -6.11323 -7.35399 -48.99799 0.536 14.76469 35 ARG B N 1
ATOM 1630 N N B ARG B 1 35 ? -6.11154 -7.35216 -48.99094 0.464 14.78174 35 ARG B N 1
ATOM 1631 C CA A ARG B 1 35 ? -6.80309 -6.99567 -50.22972 0.536 12.95903 35 ARG B CA 1
ATOM 1632 C CA B ARG B 1 35 ? -6.80385 -6.97391 -50.21486 0.464 12.96917 35 ARG B CA 1
ATOM 1633 C C A ARG B 1 35 ? -5.86175 -6.41375 -51.28246 0.536 15.57253 35 ARG B C 1
ATOM 1634 C C B ARG B 1 35 ? -5.86022 -6.45239 -51.29313 0.464 15.56837 35 ARG B C 1
ATOM 1635 O O A ARG B 1 35 ? -6.32244 -5.96385 -52.33539 0.536 16.67863 35 ARG B O 1
ATOM 1636 O O B ARG B 1 35 ? -6.32273 -6.07339 -52.37282 0.464 16.69004 35 ARG B O 1
ATOM 1651 N N . VAL B 1 36 ? -4.55667 -6.42920 -51.03396 1.000 13.99893 36 VAL B N 1
ATOM 1652 C CA . VAL B 1 36 ? -3.58689 -5.84728 -51.96312 1.000 11.57643 36 VAL B CA 1
ATOM 1653 C C . VAL B 1 36 ? -3.47578 -6.67677 -53.23898 1.000 15.09521 36 VAL B C 1
ATOM 1654 O O . VAL B 1 36 ? -3.86260 -7.85518 -53.24894 1.000 13.59141 36 VAL B O 1
ATOM 1658 N N . PRO B 1 37 ? -2.97699 -6.10018 -54.33600 1.000 12.22935 37 PRO B N 1
ATOM 1659 C CA . PRO B 1 37 ? -2.71612 -6.89700 -55.53870 1.000 11.00961 37 PRO B CA 1
ATOM 1660 C C . PRO B 1 37 ? -1.80300 -8.07403 -55.22899 1.000 11.02365 37 PRO B C 1
ATOM 1661 O O . PRO B 1 37 ? -0.90480 -7.98380 -54.39136 1.000 15.13223 37 PRO B O 1
ATOM 1665 N N . ASP B 1 38 ? -2.03918 -9.18247 -55.93296 1.000 13.31969 38 ASP B N 1
ATOM 1666 C CA . ASP B 1 38 ? -1.42445 -10.46227 -55.58242 1.000 15.27860 38 ASP B CA 1
ATOM 1667 C C . ASP B 1 38 ? -1.40614 -11.31481 -56.85320 1.000 12.16714 38 ASP B C 1
ATOM 1668 O O . ASP B 1 38 ? -2.44172 -11.86054 -57.24319 1.000 14.13768 38 ASP B O 1
ATOM 1673 N N . HIS B 1 39 ? -0.23448 -11.41528 -57.48556 1.000 13.53806 39 HIS B N 1
ATOM 1674 C CA . HIS B 1 39 ? -0.11186 -12.15578 -58.73742 1.000 13.00615 39 HIS B CA 1
ATOM 1675 C C . HIS B 1 39 ? -0.34545 -13.64122 -58.48985 1.000 13.25662 39 HIS B C 1
ATOM 1676 O O . HIS B 1 39 ? 0.38962 -14.26997 -57.72226 1.000 17.20435 39 HIS B O 1
ATOM 1683 N N . LYS B 1 40 ? -1.37972 -14.18868 -59.13702 1.000 14.40896 40 LYS B N 1
ATOM 1684 C CA . LYS B 1 40 ? -1.81221 -15.58368 -59.02993 1.000 19.32276 40 LYS B CA 1
ATOM 1685 C C . LYS B 1 40 ? -2.38804 -15.93081 -57.66061 1.000 19.69178 40 LYS B C 1
ATOM 1686 O O . LYS B 1 40 ? -2.46103 -17.11176 -57.30713 1.000 17.47770 40 LYS B O 1
ATOM 1692 N N . SER B 1 41 ? -2.79992 -14.92782 -56.88296 1.000 18.92091 41 SER B N 1
ATOM 1693 C CA . SER B 1 41 ? -3.53514 -15.13394 -55.63079 1.000 16.12904 41 SER B CA 1
ATOM 1694 C C . SER B 1 41 ? -2.78681 -16.06876 -54.67967 1.000 19.17878 41 SER B C 1
ATOM 1695 O O . SER B 1 41 ? -3.34784 -17.01744 -54.12771 1.000 20.74319 41 SER B O 1
ATOM 1698 N N . LEU B 1 42 ? -1.49732 -15.79185 -54.49092 1.000 15.30629 42 LEU B N 1
ATOM 1699 C CA . LEU B 1 42 ? -0.67814 -16.59499 -53.59349 1.000 18.01239 42 LEU B CA 1
ATOM 1700 C C . LEU B 1 42 ? -0.85289 -16.21253 -52.12946 1.000 22.03179 42 LEU B C 1
ATOM 1701 O O . LEU B 1 42 ? -0.47560 -16.99896 -51.25331 1.000 17.67309 42 LEU B O 1
ATOM 1706 N N . GLN B 1 43 ? -1.42370 -15.04308 -51.85160 1.000 14.39894 43 GLN B N 1
ATOM 1707 C CA . GLN B 1 43 ? -1.53683 -14.50841 -50.49950 1.000 15.00033 43 GLN B CA 1
ATOM 1708 C C . GLN B 1 43 ? -0.21191 -14.63517 -49.74152 1.000 11.34187 43 GLN B C 1
ATOM 1709 O O . GLN B 1 43 ? -0.14313 -15.30149 -48.70420 1.000 16.82677 43 GLN B O 1
ATOM 1715 N N . PRO B 1 44 ? 0.85605 -14.00362 -50.23498 1.000 12.74142 44 PRO B N 1
ATOM 1716 C CA . PRO B 1 44 ? 2.20693 -14.26541 -49.71605 1.000 12.85189 44 PRO B CA 1
ATOM 1717 C C . PRO B 1 44 ? 2.58293 -13.35818 -48.54430 1.000 14.80560 44 PRO B C 1
ATOM 1718 O O . PRO B 1 44 ? 3.59916 -12.65654 -48.57242 1.000 14.59835 44 PRO B O 1
ATOM 1722 N N . TRP B 1 45 ? 1.76481 -13.37213 -47.49256 1.000 13.69547 45 TRP B N 1
ATOM 1723 C CA . TRP B 1 45 ? 2.06510 -12.53801 -46.33813 1.000 13.83260 45 TRP B CA 1
ATOM 1724 C C . TRP B 1 45 ? 1.56412 -13.18183 -45.05352 1.000 12.09987 45 TRP B C 1
ATOM 1725 O O . TRP B 1 45 ? 0.63403 -13.99280 -45.05152 1.000 17.59273 45 TRP B O 1
ATOM 1736 N N . ARG B 1 46 ? 2.20630 -12.79379 -43.95532 1.000 15.37317 46 ARG B N 1
ATOM 1737 C CA . ARG B 1 46 ? 1.73270 -13.03790 -42.60186 1.000 17.55760 46 ARG B CA 1
ATOM 1738 C C . ARG B 1 46 ? 1.80511 -11.72472 -41.83377 1.000 18.06337 46 ARG B C 1
ATOM 1739 O O . ARG B 1 46 ? 2.78310 -10.97999 -41.95914 1.000 13.84153 46 ARG B O 1
ATOM 1747 N N . PHE B 1 47 ? 0.76391 -11.43541 -41.05152 1.000 16.23646 47 PHE B N 1
ATOM 1748 C CA . PHE B 1 47 ? 0.65482 -10.18904 -40.29365 1.000 16.57780 47 PHE B CA 1
ATOM 1749 C C . PHE B 1 47 ? 0.74526 -10.51628 -38.80750 1.000 16.48066 47 PHE B C 1
ATOM 1750 O O . PHE B 1 47 ? -0.16418 -11.14413 -38.25312 1.000 20.83608 47 PHE B O 1
ATOM 1758 N N . PHE B 1 48 ? 1.82318 -10.07239 -38.15827 1.000 17.45094 48 PHE B N 1
ATOM 1759 C CA . PHE B 1 48 ? 2.05133 -10.34070 -36.74025 1.000 17.35836 48 PHE B CA 1
ATOM 1760 C C . PHE B 1 48 ? 1.59316 -9.13291 -35.93039 1.000 16.53834 48 PHE B C 1
ATOM 1761 O O . PHE B 1 48 ? 2.21460 -8.06876 -35.98568 1.000 14.19712 48 PHE B O 1
ATOM 1769 N N . VAL B 1 49 ? 0.51643 -9.30013 -35.17153 1.000 18.76943 49 VAL B N 1
ATOM 1770 C CA . VAL B 1 49 ? 0.01438 -8.22607 -34.32113 1.000 21.80482 49 VAL B CA 1
ATOM 1771 C C . VAL B 1 49 ? 0.79670 -8.22535 -33.01493 1.000 24.84024 49 VAL B C 1
ATOM 1772 O O . VAL B 1 49 ? 0.89072 -9.25285 -32.33145 1.000 21.51326 49 VAL B O 1
ATOM 1776 N N . ILE B 1 50 ? 1.35436 -7.06727 -32.66468 1.000 18.30724 50 ILE B N 1
ATOM 1777 C CA . ILE B 1 50 ? 2.23148 -6.90939 -31.50795 1.000 22.73723 50 ILE B CA 1
ATOM 1778 C C . ILE B 1 50 ? 1.62210 -5.85703 -30.59125 1.000 22.44711 50 ILE B C 1
ATOM 1779 O O . ILE B 1 50 ? 1.59435 -4.66728 -30.93443 1.000 19.01916 50 ILE B O 1
ATOM 1784 N N . GLU B 1 51 ? 1.15023 -6.28775 -29.42130 1.000 27.89467 51 GLU B N 1
ATOM 1785 C CA . GLU B 1 51 ? 0.54081 -5.38700 -28.45162 1.000 29.12046 51 GLU B CA 1
ATOM 1786 C C . GLU B 1 51 ? 0.56794 -6.03742 -27.07426 1.000 22.95373 51 GLU B C 1
ATOM 1787 O O . GLU B 1 51 ? 0.59242 -7.26532 -26.95262 1.000 24.45403 51 GLU B O 1
ATOM 1793 N N . GLY B 1 52 ? 0.55395 -5.19949 -26.04253 1.000 30.07760 52 GLY B N 1
ATOM 1794 C CA . GLY B 1 52 ? 0.54648 -5.71528 -24.67968 1.000 29.95989 52 GLY B CA 1
ATOM 1795 C C . GLY B 1 52 ? 1.84575 -6.42511 -24.35003 1.000 33.18484 52 GLY B C 1
ATOM 1796 O O . GLY B 1 52 ? 2.94178 -5.89859 -24.57326 1.000 34.65452 52 GLY B O 1
ATOM 1797 N N . GLU B 1 53 ? 1.72980 -7.64036 -23.80493 1.000 34.74519 53 GLU B N 1
ATOM 1798 C CA . GLU B 1 53 ? 2.91462 -8.43482 -23.49677 1.000 33.59489 53 GLU B CA 1
ATOM 1799 C C . GLU B 1 53 ? 3.68276 -8.83486 -24.74890 1.000 27.59674 53 GLU B C 1
ATOM 1800 O O . GLU B 1 53 ? 4.87893 -9.13092 -24.66030 1.000 34.33181 53 GLU B O 1
ATOM 1806 N N . GLY B 1 54 ? 3.02202 -8.86891 -25.90700 1.000 30.20840 54 GLY B N 1
ATOM 1807 C CA . GLY B 1 54 ? 3.74195 -9.08977 -27.14900 1.000 35.47093 54 GLY B CA 1
ATOM 1808 C C . GLY B 1 54 ? 4.72453 -7.97958 -27.46143 1.000 26.74061 54 GLY B C 1
ATOM 1809 O O . GLY B 1 54 ? 5.76299 -8.21975 -28.08095 1.000 24.09828 54 GLY B O 1
ATOM 1810 N N . ARG B 1 55 ? 4.41400 -6.75312 -27.03490 1.000 28.30722 55 ARG B N 1
ATOM 1811 C CA . ARG B 1 55 ? 5.34506 -5.64008 -27.20268 1.000 30.95034 55 ARG B CA 1
ATOM 1812 C C . ARG B 1 55 ? 6.64159 -5.88703 -26.43962 1.000 37.21451 55 ARG B C 1
ATOM 1813 O O . ARG B 1 55 ? 7.73502 -5.64505 -26.96385 1.000 33.51104 55 ARG B O 1
ATOM 1821 N N . ASP B 1 56 ? 6.54157 -6.37446 -25.19921 1.000 26.85965 56 ASP B N 1
ATOM 1822 C CA . ASP B 1 56 ? 7.74642 -6.68296 -24.43787 1.000 31.11565 56 ASP B CA 1
ATOM 1823 C C . ASP B 1 56 ? 8.48356 -7.87690 -25.03067 1.000 27.60894 56 ASP B C 1
ATOM 1824 O O . ASP B 1 56 ? 9.71904 -7.90623 -25.03769 1.000 30.78811 56 ASP B O 1
ATOM 1829 N N . ARG B 1 57 ? 7.74817 -8.87773 -25.52200 1.000 25.13972 57 ARG B N 1
ATOM 1830 C CA . ARG B 1 57 ? 8.40442 -9.99761 -26.18946 1.000 31.65229 57 ARG B CA 1
ATOM 1831 C C . ARG B 1 57 ? 9.09069 -9.53973 -27.47042 1.000 28.98211 57 ARG B C 1
ATOM 1832 O O . ARG B 1 57 ? 10.19847 -9.98989 -27.78638 1.000 25.35396 57 ARG B O 1
ATOM 1840 N N . PHE B 1 58 ? 8.44582 -8.64051 -28.21867 1.000 26.03232 58 PHE B N 1
ATOM 1841 C CA . PHE B 1 58 ? 9.09106 -8.02505 -29.37452 1.000 27.81265 58 PHE B CA 1
ATOM 1842 C C . PHE B 1 58 ? 10.30809 -7.21245 -28.94743 1.000 21.67902 58 PHE B C 1
ATOM 1843 O O . PHE B 1 58 ? 11.34605 -7.23142 -29.61857 1.000 23.91778 58 PHE B O 1
ATOM 1851 N N . SER B 1 59 ? 10.20301 -6.50630 -27.81938 1.000 25.57867 59 SER B N 1
ATOM 1852 C CA . SER B 1 59 ? 11.33581 -5.73899 -27.31072 1.000 32.79220 59 SER B CA 1
ATOM 1853 C C . SER B 1 59 ? 12.52292 -6.63915 -26.98733 1.000 30.62943 59 SER B C 1
ATOM 1854 O O . SER B 1 59 ? 13.67023 -6.30109 -27.30081 1.000 28.99254 59 SER B O 1
ATOM 1857 N N . ALA B 1 60 ? 12.27009 -7.78686 -26.35185 1.000 31.06821 60 ALA B N 1
ATOM 1858 C CA . ALA B 1 60 ? 13.36291 -8.69282 -26.01213 1.000 31.15217 60 ALA B CA 1
ATOM 1859 C C . ALA B 1 60 ? 13.99429 -9.30734 -27.25482 1.000 30.41800 60 ALA B C 1
ATOM 1860 O O . ALA B 1 60 ? 15.19337 -9.60862 -27.25138 1.000 29.00358 60 ALA B O 1
ATOM 1862 N N . VAL B 1 61 ? 13.21334 -9.50235 -28.32001 1.000 24.57033 61 VAL B N 1
ATOM 1863 C CA . VAL B 1 61 ? 13.77210 -10.03862 -29.55874 1.000 30.64638 61 VAL B CA 1
ATOM 1864 C C . VAL B 1 61 ? 14.66332 -9.00036 -30.23305 1.000 26.88234 61 VAL B C 1
ATOM 1865 O O . VAL B 1 61 ? 15.77432 -9.30931 -30.67905 1.000 24.99407 61 VAL B O 1
ATOM 1869 N N . LEU B 1 62 ? 14.19047 -7.75240 -30.31613 1.000 24.96654 62 LEU B N 1
ATOM 1870 C CA . LEU B 1 62 ? 14.98274 -6.70386 -30.95352 1.000 24.08510 62 LEU B CA 1
ATOM 1871 C C . LEU B 1 62 ? 16.25405 -6.41868 -30.16466 1.000 30.00940 62 LEU B C 1
ATOM 1872 O O . LEU B 1 62 ? 17.31059 -6.14920 -30.74915 1.000 31.64619 62 LEU B O 1
ATOM 1877 N N . GLU B 1 63 ? 16.16758 -6.46643 -28.83328 1.000 28.66146 63 GLU B N 1
ATOM 1878 C CA . GLU B 1 63 ? 17.35719 -6.32082 -28.00213 1.000 29.63026 63 GLU B CA 1
ATOM 1879 C C . GLU B 1 63 ? 18.34675 -7.45222 -28.25044 1.000 29.83496 63 GLU B C 1
ATOM 1880 O O . GLU B 1 63 ? 19.55404 -7.21654 -28.37843 1.000 33.35871 63 GLU B O 1
ATOM 1886 N N . GLN B 1 64 ? 17.85403 -8.69053 -28.31903 1.000 30.26190 64 GLN B N 1
ATOM 1887 C CA . GLN B 1 64 ? 18.73665 -9.81984 -28.58792 1.000 32.03993 64 GLN B CA 1
ATOM 1888 C C . GLN B 1 64 ? 19.31190 -9.75725 -29.99811 1.000 33.02789 64 GLN B C 1
ATOM 1889 O O . GLN B 1 64 ? 20.42529 -10.24014 -30.23613 1.000 31.62821 64 GLN B O 1
ATOM 1895 N N . GLY B 1 65 ? 18.57877 -9.16559 -30.94128 1.000 29.95657 65 GLY B N 1
ATOM 1896 C CA . GLY B 1 65 ? 19.11770 -9.00439 -32.28066 1.000 28.36035 65 GLY B CA 1
ATOM 1897 C C . GLY B 1 65 ? 20.19679 -7.94087 -32.34678 1.000 30.64533 65 GLY B C 1
ATOM 1898 O O . GLY B 1 65 ? 21.20364 -8.10736 -33.04136 1.000 36.58623 65 GLY B O 1
ATOM 1899 N N . ALA B 1 66 ? 20.00467 -6.83411 -31.62355 1.000 27.51423 66 ALA B N 1
ATOM 1900 C CA . ALA B 1 66 ? 21.00039 -5.76798 -31.62066 1.000 27.82785 66 ALA B CA 1
ATOM 1901 C C . ALA B 1 66 ? 22.28482 -6.19711 -30.92640 1.000 34.64314 66 ALA B C 1
ATOM 1902 O O . ALA B 1 66 ? 23.37494 -5.77869 -31.33357 1.000 35.24921 66 ALA B O 1
ATOM 1904 N N . VAL B 1 67 ? 22.17843 -7.01473 -29.87581 1.000 35.27735 67 VAL B N 1
ATOM 1905 C CA . VAL B 1 67 ? 23.37244 -7.54905 -29.22511 1.000 35.73395 67 VAL B CA 1
ATOM 1906 C C . VAL B 1 67 ? 24.13274 -8.45552 -30.18520 1.000 36.07713 67 VAL B C 1
ATOM 1907 O O . VAL B 1 67 ? 25.34816 -8.31890 -30.36608 1.000 39.15827 67 VAL B O 1
ATOM 1911 N N . ALA B 1 68 ? 23.42190 -9.38803 -30.82698 1.000 33.55312 68 ALA B N 1
ATOM 1912 C CA . ALA B 1 68 ? 24.06665 -10.28940 -31.77702 1.000 35.68128 68 ALA B CA 1
ATOM 1913 C C . ALA B 1 68 ? 24.62122 -9.53830 -32.98046 1.000 41.05713 68 ALA B C 1
ATOM 1914 O O . ALA B 1 68 ? 25.60106 -9.98166 -33.59093 1.000 40.41640 68 ALA B O 1
ATOM 1916 N N . ALA B 1 69 ? 24.01535 -8.40703 -33.33776 1.000 39.23492 69 ALA B N 1
ATOM 1917 C CA . ALA B 1 69 ? 24.52797 -7.57628 -34.41918 1.000 35.69634 69 ALA B CA 1
ATOM 1918 C C . ALA B 1 69 ? 25.73846 -6.75034 -34.00680 1.000 40.35630 69 ALA B C 1
ATOM 1919 O O . ALA B 1 69 ? 26.29809 -6.04282 -34.84923 1.000 39.53006 69 ALA B O 1
ATOM 1921 N N . GLY B 1 70 ? 26.15177 -6.81601 -32.74392 1.000 37.06256 70 GLY B N 1
ATOM 1922 C CA . GLY B 1 70 ? 27.31619 -6.07630 -32.30153 1.000 36.88322 70 GLY B CA 1
ATOM 1923 C C . GLY B 1 70 ? 27.07566 -4.61270 -32.01381 1.000 34.76192 70 GLY B C 1
ATOM 1924 O O . GLY B 1 70 ? 27.97251 -3.79278 -32.22849 1.000 29.61074 70 GLY B O 1
ATOM 1925 N N . GLY B 1 71 ? 25.88620 -4.25352 -31.53212 1.000 32.18115 71 GLY B N 1
ATOM 1926 C CA . GLY B 1 71 ? 25.62248 -2.87338 -31.19048 1.000 41.05005 71 GLY B CA 1
ATOM 1927 C C . GLY B 1 71 ? 26.28767 -2.45157 -29.89125 1.000 41.18362 71 GLY B C 1
ATOM 1928 O O . GLY B 1 71 ? 26.65354 -3.27042 -29.04754 1.000 37.50389 71 GLY B O 1
ATOM 1929 N N . ASP B 1 72 ? 26.44840 -1.13929 -29.73757 1.000 41.28788 72 ASP B N 1
ATOM 1930 C CA . ASP B 1 72 ? 27.00618 -0.57152 -28.52020 1.000 47.65591 72 ASP B CA 1
ATOM 1931 C C . ASP B 1 72 ? 25.88953 -0.37866 -27.49339 1.000 59.53251 72 ASP B C 1
ATOM 1932 O O . ASP B 1 72 ? 24.76955 -0.86934 -27.66113 1.000 54.27446 72 ASP B O 1
ATOM 1937 N N . GLU B 1 73 ? 26.18830 0.34404 -26.41115 1.000 52.61975 73 GLU B N 1
ATOM 1938 C CA . GLU B 1 73 ? 25.18399 0.57792 -25.37787 1.000 52.47005 73 GLU B CA 1
ATOM 1939 C C . GLU B 1 73 ? 24.03835 1.43359 -25.90440 1.000 49.33081 73 GLU B C 1
ATOM 1940 O O . GLU B 1 73 ? 22.87729 1.22777 -25.53153 1.000 43.96366 73 GLU B O 1
ATOM 1946 N N . LYS B 1 74 ? 24.34445 2.39970 -26.77036 1.000 48.67340 74 LYS B N 1
ATOM 1947 C CA . LYS B 1 74 ? 23.29307 3.23196 -27.34136 1.000 52.42847 74 LYS B CA 1
ATOM 1948 C C . LYS B 1 74 ? 22.35153 2.40831 -28.21058 1.000 57.53639 74 LYS B C 1
ATOM 1949 O O . LYS B 1 74 ? 21.12980 2.58490 -28.15626 1.000 42.76992 74 LYS B O 1
ATOM 1955 N N . ALA B 1 75 ? 22.89985 1.48470 -29.00069 1.000 59.27182 75 ALA B N 1
ATOM 1956 C CA . ALA B 1 75 ? 22.08099 0.75950 -29.96434 1.000 50.70071 75 ALA B CA 1
ATOM 1957 C C . ALA B 1 75 ? 21.22031 -0.30414 -29.29609 1.000 41.51176 75 ALA B C 1
ATOM 1958 O O . ALA B 1 75 ? 20.10678 -0.57451 -29.76062 1.000 39.19500 75 ALA B O 1
ATOM 1960 N N . ILE B 1 76 ? 21.70869 -0.91789 -28.21614 1.000 37.75360 76 ILE B N 1
ATOM 1961 C CA . ILE B 1 76 ? 20.94775 -1.98760 -27.57643 1.000 46.43153 76 ILE B CA 1
ATOM 1962 C C . ILE B 1 76 ? 19.73275 -1.42457 -26.84630 1.000 42.52396 76 ILE B C 1
ATOM 1963 O O . ILE B 1 76 ? 18.63798 -1.99951 -26.90191 1.000 40.44758 76 ILE B O 1
ATOM 1968 N N . GLU B 1 77 ? 19.89687 -0.29062 -26.15994 1.000 42.45666 77 GLU B N 1
ATOM 1969 C CA . GLU B 1 77 ? 18.76914 0.30352 -25.45032 1.000 45.40438 77 GLU B CA 1
ATOM 1970 C C . GLU B 1 77 ? 17.75928 0.89911 -26.42019 1.000 31.32383 77 GLU B C 1
ATOM 1971 O O . GLU B 1 77 ? 16.54720 0.80103 -26.19569 1.000 32.56237 77 GLU B O 1
ATOM 1977 N N . LYS B 1 78 ? 18.23744 1.53587 -27.49302 1.000 35.03573 78 LYS B N 1
ATOM 1978 C CA . LYS B 1 78 ? 17.33583 1.97483 -28.55391 1.000 35.86162 78 LYS B CA 1
ATOM 1979 C C . LYS B 1 78 ? 16.53368 0.79871 -29.09122 1.000 31.01070 78 LYS B C 1
ATOM 1980 O O . LYS B 1 78 ? 15.31466 0.89379 -29.27093 1.000 37.13121 78 LYS B O 1
ATOM 1986 N N . ALA B 1 79 ? 17.20984 -0.32073 -29.36301 1.000 26.57891 79 ALA B N 1
ATOM 1987 C CA . ALA B 1 79 ? 16.51420 -1.49851 -29.86633 1.000 27.79595 79 ALA B CA 1
ATOM 1988 C C . ALA B 1 79 ? 15.51460 -2.02192 -28.84607 1.000 33.61323 79 ALA B C 1
ATOM 1989 O O . ALA B 1 79 ? 14.38261 -2.37208 -29.19832 1.000 24.67203 79 ALA B O 1
ATOM 1991 N N . ARG B 1 80 ? 15.91421 -2.07746 -27.57377 1.000 33.75610 80 ARG B N 1
ATOM 1992 C CA . ARG B 1 80 ? 14.99653 -2.52409 -26.53366 1.000 28.33753 80 ARG B CA 1
ATOM 1993 C C . ARG B 1 80 ? 13.79163 -1.59561 -26.43165 1.000 30.37212 80 ARG B C 1
ATOM 1994 O O . ARG B 1 80 ? 12.65606 -2.05594 -26.26512 1.000 26.58194 80 ARG B O 1
ATOM 2002 N N . ASN B 1 81 ? 14.01796 -0.28662 -26.55055 1.000 19.75358 81 ASN B N 1
ATOM 2003 C CA . ASN B 1 81 ? 12.97043 0.71554 -26.40187 1.000 26.08894 81 ASN B CA 1
ATOM 2004 C C . ASN B 1 81 ? 12.19662 0.98857 -27.68366 1.000 26.63706 81 ASN B C 1
ATOM 2005 O O . ASN B 1 81 ? 11.17435 1.68233 -27.62954 1.000 33.37420 81 ASN B O 1
ATOM 2010 N N . ALA B 1 82 ? 12.66264 0.47580 -28.82318 1.000 26.11666 82 ALA B N 1
ATOM 2011 C CA . ALA B 1 82 ? 12.00218 0.72055 -30.10548 1.000 21.22783 82 ALA B CA 1
ATOM 2012 C C . ALA B 1 82 ? 10.51987 0.36005 -30.11546 1.000 22.30610 82 ALA B C 1
ATOM 2013 O O . ALA B 1 82 ? 9.71198 1.19658 -30.55180 1.000 23.92960 82 ALA B O 1
ATOM 2015 N N . PRO B 1 83 ? 10.08736 -0.81898 -29.65254 1.000 29.23568 83 PRO B N 1
ATOM 2016 C CA . PRO B 1 83 ? 8.65240 -1.14096 -29.72910 1.000 26.13576 83 PRO B CA 1
ATOM 2017 C C . PRO B 1 83 ? 7.76249 -0.21963 -28.91042 1.000 22.45336 83 PRO B C 1
ATOM 2018 O O . PRO B 1 83 ? 6.55286 -0.16952 -29.16530 1.000 29.10003 83 PRO B O 1
ATOM 2022 N N . PHE B 1 84 ? 8.30924 0.51155 -27.94359 1.000 25.86050 84 PHE B N 1
ATOM 2023 C CA . PHE B 1 84 ? 7.49176 1.33875 -27.06502 1.000 26.57912 84 PHE B CA 1
ATOM 2024 C C . PHE B 1 84 ? 7.19136 2.71081 -27.65325 1.000 27.40335 84 PHE B C 1
ATOM 2025 O O . PHE B 1 84 ? 6.69072 3.58427 -26.93600 1.000 31.21192 84 PHE B O 1
ATOM 2033 N N . ARG B 1 85 ? 7.47476 2.91245 -28.93690 1.000 32.74925 85 ARG B N 1
ATOM 2034 C CA . ARG B 1 85 ? 7.13001 4.14203 -29.63392 1.000 34.23004 85 ARG B CA 1
ATOM 2035 C C . ARG B 1 85 ? 5.71073 4.12763 -30.18962 1.000 23.28933 85 ARG B C 1
ATOM 2036 O O . ARG B 1 85 ? 5.29347 5.10792 -30.81371 1.000 24.22122 85 ARG B O 1
ATOM 2044 N N . ALA B 1 86 ? 4.95845 3.05230 -29.97543 1.000 17.34829 86 ALA B N 1
ATOM 2045 C CA . ALA B 1 86 ? 3.57942 2.98393 -30.42931 1.000 27.07130 86 ALA B CA 1
ATOM 2046 C C . ALA B 1 86 ? 2.82773 1.99995 -29.55096 1.000 23.97010 86 ALA B C 1
ATOM 2047 O O . ALA B 1 86 ? 3.43569 1.07064 -29.00602 1.000 24.57578 86 ALA B O 1
ATOM 2049 N N . PRO B 1 87 ? 1.51542 2.18111 -29.37842 1.000 19.07394 87 PRO B N 1
ATOM 2050 C CA . PRO B 1 87 ? 0.72225 1.16688 -28.66794 1.000 29.08562 87 PRO B CA 1
ATOM 2051 C C . PRO B 1 87 ? 0.49769 -0.10090 -29.47312 1.000 20.43716 87 PRO B C 1
ATOM 2052 O O . PRO B 1 87 ? 0.04386 -1.10200 -28.90412 1.000 24.06693 87 PRO B O 1
ATOM 2056 N N . LEU B 1 88 ? 0.80000 -0.09619 -30.76922 1.000 23.48357 88 LEU B N 1
ATOM 2057 C CA . LEU B 1 88 ? 0.57241 -1.25805 -31.61519 1.000 23.91480 88 LEU B CA 1
ATOM 2058 C C . LEU B 1 88 ? 1.62750 -1.29286 -32.70954 1.000 21.03235 88 LEU B C 1
ATOM 2059 O O . LEU B 1 88 ? 2.00728 -0.24913 -33.24652 1.000 16.86811 88 LEU B O 1
ATOM 2064 N N . ILE B 1 89 ? 2.10520 -2.49699 -33.02211 1.000 18.85436 89 ILE B N 1
ATOM 2065 C CA . ILE B 1 89 ? 2.98928 -2.73610 -34.15630 1.000 15.49934 89 ILE B CA 1
ATOM 2066 C C . ILE B 1 89 ? 2.45583 -3.93128 -34.93227 1.000 17.73655 89 ILE B C 1
ATOM 2067 O O . ILE B 1 89 ? 2.05780 -4.9404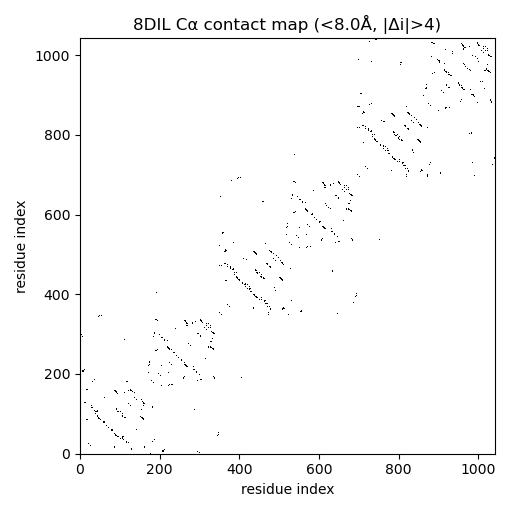6 -34.33915 1.000 16.82053 89 ILE B O 1
ATOM 2072 N N . ILE B 1 90 ? 2.43418 -3.81695 -36.25820 1.000 15.03667 90 ILE B N 1
ATOM 2073 C CA . ILE B 1 90 ? 2.13914 -4.94650 -37.13123 1.000 14.95946 90 ILE B CA 1
ATOM 2074 C C . ILE B 1 90 ? 3.37977 -5.22527 -37.96644 1.000 19.28808 90 ILE B C 1
ATOM 2075 O O . ILE B 1 90 ? 3.81469 -4.36998 -38.74683 1.000 13.25494 90 ILE B O 1
ATOM 2080 N N . THR B 1 91 ? 3.94970 -6.41396 -37.79805 1.000 12.15629 91 THR B N 1
ATOM 2081 C CA . THR B 1 91 ? 5.09047 -6.85866 -38.58874 1.000 15.11255 91 THR B CA 1
ATOM 2082 C C . THR B 1 91 ? 4.59418 -7.68520 -39.76733 1.000 20.50424 91 THR B C 1
ATOM 2083 O O . THR B 1 91 ? 3.85746 -8.65939 -39.58034 1.000 17.96457 91 THR B O 1
ATOM 2087 N N . VAL B 1 92 ? 4.99192 -7.29755 -40.97596 1.000 17.13196 92 VAL B N 1
ATOM 2088 C CA . VAL B 1 92 ? 4.56144 -7.97249 -42.19413 1.000 14.06771 92 VAL B CA 1
ATOM 2089 C C . VAL B 1 92 ? 5.72532 -8.80181 -42.71280 1.000 13.94127 92 VAL B C 1
ATOM 2090 O O . VAL B 1 92 ? 6.81414 -8.27224 -42.96471 1.000 11.95970 92 VAL B O 1
ATOM 2094 N N . VAL B 1 93 ? 5.49506 -10.10296 -42.85661 1.000 15.67691 93 VAL B N 1
ATOM 2095 C CA . VAL B 1 93 ? 6.45814 -11.03090 -43.43559 1.000 17.50705 93 VAL B CA 1
ATOM 2096 C C . VAL B 1 93 ? 5.97215 -11.40401 -44.82672 1.000 14.43616 93 VAL B C 1
ATOM 2097 O O . VAL B 1 93 ? 4.81704 -11.81012 -44.99597 1.000 16.46505 93 VAL B O 1
ATOM 2101 N N . ALA B 1 94 ? 6.83860 -11.24440 -45.82280 1.000 15.00226 94 ALA B N 1
ATOM 2102 C CA . ALA B 1 94 ? 6.57325 -11.79997 -47.14429 1.000 15.60680 94 ALA B CA 1
ATOM 2103 C C . ALA B 1 94 ? 6.76176 -13.30847 -47.07328 1.000 16.76463 94 ALA B C 1
ATOM 2104 O O . ALA B 1 94 ? 7.88203 -13.78941 -46.87766 1.000 18.93868 94 ALA B O 1
ATOM 2106 N N . LYS B 1 95 ? 5.66724 -14.05560 -47.19951 1.000 15.71123 95 LYS B N 1
ATOM 2107 C CA . LYS B 1 95 ? 5.68530 -15.51542 -47.09472 1.000 14.95666 95 LYS B CA 1
ATOM 2108 C C . LYS B 1 95 ? 5.69198 -16.05882 -48.52046 1.000 21.72811 95 LYS B C 1
ATOM 2109 O O . LYS B 1 95 ? 4.64442 -16.27013 -49.13080 1.000 21.54471 95 LYS B O 1
ATOM 2115 N N . CYS B 1 96 ? 6.88791 -16.29284 -49.05117 1.000 14.46951 96 CYS B N 1
ATOM 2116 C CA . CYS B 1 96 ? 7.07711 -16.44594 -50.48633 1.000 21.64092 96 CYS B CA 1
ATOM 2117 C C . CYS B 1 96 ? 7.14778 -17.90730 -50.91204 1.000 30.73666 96 CYS B C 1
ATOM 2118 O O . CYS B 1 96 ? 7.61502 -18.77559 -50.16883 1.000 22.59700 96 CYS B O 1
ATOM 2121 N N . GLU B 1 97 ? 6.68048 -18.15999 -52.13468 1.000 23.41895 97 GLU B N 1
ATOM 2122 C CA . GLU B 1 97 ? 6.82552 -19.45338 -52.78942 1.000 23.52762 97 GLU B CA 1
ATOM 2123 C C . GLU B 1 97 ? 8.06343 -19.40862 -53.67710 1.000 26.84928 97 GLU B C 1
ATOM 2124 O O . GLU B 1 97 ? 8.14204 -18.58599 -54.59638 1.000 18.82173 97 GLU B O 1
ATOM 2130 N N . GLU B 1 98 ? 9.02333 -20.28753 -53.40767 1.000 20.98071 98 GLU B N 1
ATOM 2131 C CA . GLU B 1 98 ? 10.25188 -20.31875 -54.18646 1.000 25.81619 98 GLU B CA 1
ATOM 2132 C C . GLU B 1 98 ? 10.06980 -21.13920 -55.46043 1.000 17.00935 98 GLU B C 1
ATOM 2133 O O . GLU B 1 98 ? 9.31947 -22.11779 -55.49103 1.000 23.37230 98 GLU B O 1
ATOM 2139 N N . ASN B 1 99 ? 10.76944 -20.72198 -56.51819 1.000 20.82501 99 ASN B N 1
ATOM 2140 C CA . ASN B 1 99 ? 10.74355 -21.39741 -57.81854 1.000 21.61491 99 ASN B CA 1
ATOM 2141 C C . ASN B 1 99 ? 9.31452 -21.53838 -58.33561 1.000 21.98569 99 ASN B C 1
ATOM 2142 O O . ASN B 1 99 ? 8.89390 -22.59479 -58.81357 1.000 23.52708 99 ASN B O 1
ATOM 2147 N N . HIS B 1 100 ? 8.56614 -20.44874 -58.22497 1.000 22.69159 100 HIS B N 1
ATOM 2148 C CA . HIS B 1 100 ? 7.19823 -20.34441 -58.70403 1.000 23.74704 100 HIS B CA 1
ATOM 2149 C C . HIS B 1 100 ? 7.17413 -19.57922 -60.02359 1.000 16.70802 100 HIS B C 1
ATOM 2150 O O . HIS B 1 100 ? 8.11920 -18.86730 -60.36835 1.000 18.80127 100 HIS B O 1
ATOM 2157 N N . LYS B 1 101 ? 6.07707 -19.74203 -60.77024 1.000 21.66344 101 LYS B N 1
ATOM 2158 C CA . LYS B 1 101 ? 5.86084 -18.90881 -61.95180 1.000 21.92536 101 LYS B CA 1
ATOM 2159 C C . LYS B 1 101 ? 5.93474 -17.42674 -61.59913 1.000 21.83311 101 LYS B C 1
ATOM 2160 O O . LYS B 1 101 ? 6.43193 -16.61350 -62.38788 1.000 16.38466 101 LYS B O 1
ATOM 2166 N N . VAL B 1 102 ? 5.44238 -17.06015 -60.41909 1.000 16.56896 102 VAL B N 1
ATOM 2167 C CA . VAL B 1 102 ? 5.56160 -15.69989 -59.90038 1.000 11.71376 102 VAL B CA 1
ATOM 2168 C C . VAL B 1 102 ? 6.93006 -15.53841 -59.25122 1.000 14.88955 102 VAL B C 1
ATOM 2169 O O . VAL B 1 102 ? 7.24035 -16.24946 -58.28385 1.000 16.45572 102 VAL B O 1
ATOM 2173 N N . PRO B 1 103 ? 7.76847 -14.62152 -59.73243 1.000 13.33064 103 PRO B N 1
ATOM 2174 C CA . PRO B 1 103 ? 9.05375 -14.37434 -59.07176 1.000 17.85169 103 PRO B CA 1
ATOM 2175 C C . PRO B 1 103 ? 8.86040 -13.92780 -57.62891 1.000 15.49138 103 PRO B C 1
ATOM 2176 O O . PRO B 1 103 ? 7.81336 -13.40203 -57.24382 1.000 17.92229 103 PRO B O 1
ATOM 2180 N N . VAL B 1 104 ? 9.90139 -14.14788 -56.82304 1.000 16.14532 104 VAL B N 1
ATOM 2181 C CA . VAL B 1 104 ? 9.83490 -13.78971 -55.40939 1.000 15.66385 104 VAL B CA 1
ATOM 2182 C C . VAL B 1 104 ? 9.59558 -12.29343 -55.24395 1.000 16.40312 104 VAL B C 1
ATOM 2183 O O . VAL B 1 104 ? 8.84997 -11.86922 -54.35319 1.000 13.48931 104 VAL B O 1
ATOM 2187 N N . TRP B 1 105 ? 10.20106 -11.46913 -56.10935 1.000 18.16151 105 TRP B N 1
ATOM 2188 C CA . TRP B 1 105 ? 10.09320 -10.02495 -55.91867 1.000 16.66990 105 TRP B CA 1
ATOM 2189 C C . TRP B 1 105 ? 8.65342 -9.54385 -56.04970 1.000 15.53928 105 TRP B C 1
ATOM 2190 O O . TRP B 1 105 ? 8.25097 -8.61393 -55.34146 1.000 12.61438 105 TRP B O 1
ATOM 2201 N N . GLU B 1 106 ? 7.85925 -10.17020 -56.92338 1.000 12.92695 106 GLU B N 1
ATOM 2202 C CA . GLU B 1 106 ? 6.45676 -9.77948 -57.04596 1.000 16.84571 106 GLU B CA 1
ATOM 2203 C C . GLU B 1 106 ? 5.67872 -10.12778 -55.78382 1.000 13.54526 106 GLU B C 1
ATOM 2204 O O . GLU B 1 106 ? 4.79379 -9.37450 -55.36439 1.000 13.60954 106 GLU B O 1
ATOM 2210 N N . GLN B 1 107 ? 5.99446 -11.26511 -55.16478 1.000 12.29499 107 GLN B N 1
ATOM 2211 C CA . GLN B 1 107 ? 5.34309 -11.62136 -53.91038 1.000 11.25144 107 GLN B CA 1
ATOM 2212 C C . GLN B 1 107 ? 5.76616 -10.67847 -52.79197 1.000 12.52516 107 GLN B C 1
ATOM 2213 O O . GLN B 1 107 ? 4.94538 -10.30279 -51.94805 1.000 12.56782 107 GLN B O 1
ATOM 2219 N N . GLU B 1 108 ? 7.03964 -10.27061 -52.78383 1.000 11.56061 108 GLU B N 1
ATOM 2220 C CA . GLU B 1 108 ? 7.50635 -9.28112 -51.81683 1.000 14.75742 108 GLU B CA 1
ATOM 2221 C C . GLU B 1 108 ? 6.80770 -7.93973 -52.01125 1.000 12.03388 108 GLU B C 1
ATOM 2222 O O . GLU B 1 108 ? 6.45787 -7.26670 -51.03302 1.000 11.37740 108 GLU B O 1
ATOM 2228 N N . MET B 1 109 ? 6.61973 -7.52532 -53.26906 1.000 14.36292 109 MET B N 1
ATOM 2229 C CA . MET B 1 109 ? 5.87556 -6.30054 -53.55541 1.000 10.46462 109 MET B CA 1
ATOM 2230 C C . MET B 1 109 ? 4.48180 -6.34983 -52.95113 1.000 9.44842 109 MET B C 1
ATOM 2231 O O . MET B 1 109 ? 4.00088 -5.35277 -52.40166 1.000 13.85687 109 MET B O 1
ATOM 2236 N N . SER B 1 110 ? 3.80934 -7.49786 -53.06615 1.000 10.11958 110 SER B N 1
ATOM 2237 C CA . SER B 1 110 ? 2.47186 -7.63484 -52.50066 1.000 8.46830 110 SER B CA 1
ATOM 2238 C C . SER B 1 110 ? 2.49188 -7.42811 -50.98730 1.000 10.00599 110 SER B C 1
ATOM 2239 O O . SER B 1 110 ? 1.62590 -6.73921 -50.43635 1.000 10.85206 110 SER B O 1
ATOM 2242 N N . ALA B 1 111 ? 3.48913 -7.99655 -50.30231 1.000 13.39816 111 ALA B N 1
ATOM 2243 C CA . ALA B 1 111 ? 3.58753 -7.82433 -48.85433 1.000 16.91162 111 ALA B CA 1
ATOM 2244 C C . ALA B 1 111 ? 3.88808 -6.37657 -48.48382 1.000 15.15173 111 ALA B C 1
ATOM 2245 O O . ALA B 1 111 ? 3.36606 -5.86218 -47.48618 1.000 8.20807 111 ALA B O 1
ATOM 2247 N N . GLY B 1 112 ? 4.73557 -5.70571 -49.26566 1.000 13.70005 112 GLY B N 1
ATOM 2248 C CA . GLY B 1 112 ? 5.01602 -4.30599 -48.99744 1.000 12.56102 112 GLY B CA 1
ATOM 2249 C C . GLY B 1 112 ? 3.80407 -3.41842 -49.20134 1.000 15.94702 112 GLY B C 1
ATOM 2250 O O . GLY B 1 112 ? 3.55874 -2.49670 -48.41703 1.000 15.33366 112 GLY B O 1
ATOM 2251 N N . CYS B 1 113 ? 3.03482 -3.67488 -50.26175 1.000 10.53441 113 CYS B N 1
ATOM 2252 C CA . CYS B 1 113 ? 1.78985 -2.94177 -50.45914 1.000 12.36713 113 CYS B CA 1
ATOM 2253 C C . CYS B 1 113 ? 0.82992 -3.14722 -49.29660 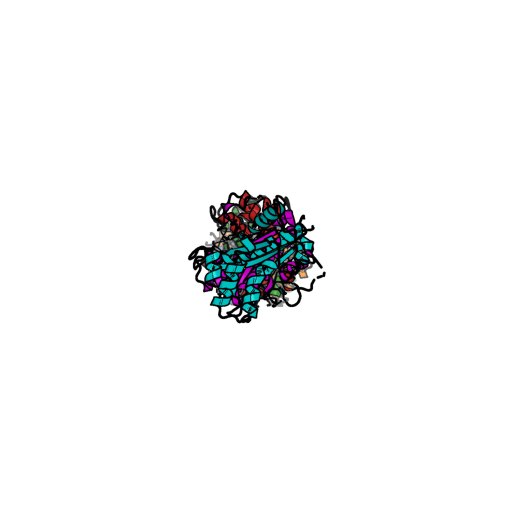1.000 14.85654 113 CYS B C 1
ATOM 2254 O O . CYS B 1 113 ? 0.06726 -2.23536 -48.95694 1.000 9.82917 113 CYS B O 1
ATOM 2257 N N . ALA B 1 114 ? 0.85413 -4.33154 -48.67598 1.000 9.87403 114 ALA B N 1
ATOM 2258 C CA . ALA B 1 114 ? 0.01122 -4.57356 -47.51018 1.000 11.26638 114 ALA B CA 1
ATOM 2259 C C . ALA B 1 114 ? 0.36342 -3.63951 -46.36473 1.000 11.70019 114 ALA B C 1
ATOM 2260 O O . ALA B 1 114 ? -0.52500 -3.22260 -45.61500 1.000 10.06298 114 ALA B O 1
ATOM 2262 N N . VAL B 1 115 ? 1.64362 -3.29406 -46.21260 1.000 11.92478 115 VAL B N 1
ATOM 2263 C CA . VAL B 1 115 ? 2.02784 -2.36607 -45.15174 1.000 12.88864 115 VAL B CA 1
ATOM 2264 C C . VAL B 1 115 ? 1.39199 -1.00068 -45.38626 1.000 8.37938 115 VAL B C 1
ATOM 2265 O O . VAL B 1 115 ? 0.77219 -0.42081 -44.48608 1.000 10.94470 115 VAL B O 1
ATOM 2269 N N . MET B 1 116 ? 1.52986 -0.46702 -46.60330 1.000 11.66848 116 MET B N 1
ATOM 2270 C CA . MET B 1 116 ? 0.93551 0.83284 -46.90281 1.000 11.91157 116 MET B CA 1
ATOM 2271 C C . MET B 1 116 ? -0.58344 0.77754 -46.81821 1.000 11.96834 116 MET B C 1
ATOM 2272 O O . MET B 1 116 ? -1.22007 1.71373 -46.31676 1.000 13.75892 116 MET B O 1
ATOM 2277 N N . ALA B 1 117 ? -1.18077 -0.30853 -47.31328 1.000 9.09348 117 ALA B N 1
ATOM 2278 C CA . ALA B 1 117 ? -2.63127 -0.45815 -47.23811 1.000 12.06873 117 ALA B CA 1
ATOM 2279 C C . ALA B 1 117 ? -3.11658 -0.42246 -45.79347 1.000 16.93730 117 ALA B C 1
ATOM 2280 O O . ALA B 1 117 ? -4.14713 0.19196 -45.49065 1.000 12.00217 117 ALA B O 1
ATOM 2282 N N . MET B 1 118 ? -2.37971 -1.06258 -44.88303 1.000 9.33655 118 MET B N 1
ATOM 2283 C CA . MET B 1 118 ? -2.79055 -1.06736 -43.48308 1.000 13.06030 118 MET B CA 1
ATOM 2284 C C . MET B 1 118 ? -2.61600 0.30891 -42.84795 1.000 18.07735 118 MET B C 1
ATOM 2285 O O . MET B 1 118 ? -3.48875 0.76579 -42.09891 1.000 12.87465 118 MET B O 1
ATOM 2290 N N . GLN B 1 119 ? -1.51242 0.99757 -43.15567 1.000 15.58387 119 GLN B N 1
ATOM 2291 C CA . GLN B 1 119 ? -1.31797 2.34453 -42.62502 1.000 16.51572 119 GLN B CA 1
ATOM 2292 C C . GLN B 1 119 ? -2.39412 3.29337 -43.13173 1.000 18.75926 119 GLN B C 1
ATOM 2293 O O . GLN B 1 119 ? -2.88884 4.14138 -42.38058 1.000 19.50877 119 GLN B O 1
ATOM 2299 N N . MET B 1 120 ? -2.77492 3.15994 -44.40369 1.000 15.51330 120 MET B N 1
ATOM 2300 C CA . MET B 1 120 ? -3.87516 3.95696 -44.93413 1.000 11.96363 120 MET B CA 1
ATOM 2301 C C . MET B 1 120 ? -5.18753 3.63836 -44.22470 1.000 15.58687 120 MET B C 1
ATOM 2302 O O . MET B 1 120 ? -5.97087 4.54443 -43.91999 1.000 16.11513 120 MET B O 1
ATOM 2307 N N . ALA B 1 121 ? -5.45193 2.35408 -43.96405 1.000 14.06950 121 ALA B N 1
ATOM 2308 C CA . ALA B 1 121 ? -6.66995 1.98653 -43.24965 1.000 15.18698 121 ALA B CA 1
ATOM 2309 C C . ALA B 1 121 ? -6.66747 2.53504 -41.82788 1.000 17.75634 121 ALA B C 1
ATOM 2310 O O . ALA B 1 121 ? -7.72860 2.87127 -41.28702 1.000 20.94055 121 ALA B O 1
ATOM 2312 N N . ALA B 1 122 ? -5.48802 2.63207 -41.21116 1.000 15.58545 122 ALA B N 1
ATOM 2313 C CA . ALA B 1 122 ? -5.37510 3.27539 -39.90675 1.000 18.45920 122 ALA B CA 1
ATOM 2314 C C . ALA B 1 122 ? -5.73421 4.75407 -39.99312 1.000 20.97654 122 ALA B C 1
ATOM 2315 O O . ALA B 1 122 ? -6.51290 5.26519 -39.17918 1.000 17.25196 122 ALA B O 1
ATOM 2317 N N . ILE B 1 123 ? -5.16848 5.45881 -40.97677 1.000 18.41281 123 ILE B N 1
ATOM 2318 C CA . ILE B 1 123 ? -5.46388 6.87877 -41.15009 1.000 16.39600 123 ILE B CA 1
ATOM 2319 C C . ILE B 1 123 ? -6.94901 7.08870 -41.41616 1.000 15.08754 123 ILE B C 1
ATOM 2320 O O . ILE B 1 123 ? -7.56322 8.02183 -40.88474 1.000 17.54647 123 ILE B O 1
ATOM 2325 N N . ALA B 1 124 ? -7.55385 6.21648 -42.22870 1.000 14.98989 124 ALA B N 1
ATOM 2326 C CA . ALA B 1 124 ? -8.94812 6.41067 -42.61500 1.000 17.10737 124 ALA B CA 1
ATOM 2327 C C . ALA B 1 124 ? -9.88241 6.34103 -41.41596 1.000 24.96855 124 ALA B C 1
ATOM 2328 O O . ALA B 1 124 ? -10.95920 6.94937 -41.43430 1.000 27.22862 124 ALA B O 1
ATOM 2330 N N . GLN B 1 125 ? -9.49380 5.61358 -40.37100 1.000 23.16501 125 GLN B N 1
ATOM 2331 C CA . GLN B 1 125 ? -10.30305 5.47430 -39.16974 1.000 21.67074 125 GLN B CA 1
ATOM 2332 C C . GLN B 1 125 ? -9.86668 6.41539 -38.05481 1.000 25.14785 125 GLN B C 1
ATOM 2333 O O . GLN B 1 125 ? -10.26739 6.22179 -36.90222 1.000 25.22556 125 GLN B O 1
ATOM 2339 N N . GLY B 1 126 ? -9.06231 7.42785 -38.36644 1.000 18.25118 126 GLY B N 1
ATOM 2340 C CA . GLY B 1 126 ? -8.66204 8.40544 -37.37648 1.000 24.38619 126 GLY B CA 1
ATOM 2341 C C . GLY B 1 126 ? -7.38909 8.09838 -36.62349 1.000 19.15343 126 GLY B C 1
ATOM 2342 O O . GLY B 1 126 ? -7.11707 8.75473 -35.61311 1.000 20.73188 126 GLY B O 1
ATOM 2343 N N . PHE B 1 127 ? -6.60409 7.12669 -37.07240 1.000 24.01641 127 PHE B N 1
ATOM 2344 C CA . PHE B 1 127 ? -5.32038 6.79910 -36.47487 1.000 28.59478 127 PHE B CA 1
ATOM 2345 C C . PHE B 1 127 ? -4.20993 7.23597 -37.42734 1.000 16.93529 127 PHE B C 1
ATOM 2346 O O . PHE B 1 127 ? -4.44386 7.99752 -38.37169 1.000 22.09481 127 PHE B O 1
ATOM 2354 N N . ASN B 1 128 ? -3.00005 6.74975 -37.18429 1.000 18.35280 128 ASN B N 1
ATOM 2355 C CA . ASN B 1 128 ? -1.88630 6.93203 -38.11590 1.000 22.12195 128 ASN B CA 1
ATOM 2356 C C . ASN B 1 128 ? -0.73853 6.03718 -37.65653 1.000 21.19202 128 ASN B C 1
ATOM 2357 O O . ASN B 1 128 ? -0.88965 5.22985 -36.73128 1.000 22.49637 128 ASN B O 1
ATOM 2362 N N . GLY B 1 129 ? 0.40789 6.17709 -38.31127 1.000 25.14243 129 GLY B N 1
ATOM 2363 C CA . GLY B 1 129 ? 1.57119 5.39096 -37.96408 1.000 24.93235 129 GLY B CA 1
ATOM 2364 C C . GLY B 1 129 ? 2.67442 5.58473 -38.98611 1.000 19.90392 129 GLY B C 1
ATOM 2365 O O . GLY B 1 129 ? 2.59240 6.45088 -39.86071 1.000 18.08229 129 GLY B O 1
ATOM 2366 N N . ILE B 1 130 ? 3.70837 4.75615 -38.86033 1.000 21.03967 130 ILE B N 1
ATOM 2367 C CA . ILE B 1 130 ? 4.89398 4.86877 -39.70132 1.000 18.99235 130 ILE B CA 1
ATOM 2368 C C . ILE B 1 130 ? 5.40990 3.47924 -40.05104 1.000 17.81313 130 ILE B C 1
ATOM 2369 O O . ILE B 1 130 ? 5.48300 2.58952 -39.19687 1.000 18.83045 130 ILE B O 1
ATOM 2374 N N . TRP B 1 131 ? 5.76206 3.30367 -41.32131 1.000 13.71281 131 TRP B N 1
ATOM 2375 C CA . TRP B 1 131 ? 6.40794 2.09860 -41.82708 1.000 14.27053 131 TRP B CA 1
ATOM 2376 C C . TRP B 1 131 ? 7.89998 2.17484 -41.51975 1.000 15.79796 131 TRP B C 1
ATOM 2377 O O . TRP B 1 131 ? 8.60551 3.03609 -42.05450 1.000 20.30883 131 TRP B O 1
ATOM 2388 N N . ARG B 1 132 ? 8.38819 1.27696 -40.66866 1.000 19.77084 132 ARG B N 1
ATOM 2389 C CA . ARG B 1 132 ? 9.79354 1.25773 -40.29141 1.000 18.88819 132 ARG B CA 1
ATOM 2390 C C . ARG B 1 132 ? 10.43259 -0.07157 -40.67233 1.000 17.79582 132 ARG B C 1
ATOM 2391 O O . ARG B 1 132 ? 9.76441 -1.10246 -40.79633 1.000 18.31691 132 ARG B O 1
ATOM 2399 N N . SER B 1 133 ? 11.74860 -0.03349 -40.86057 1.000 17.13637 133 SER B N 1
ATOM 2400 C CA . SER B 1 133 ? 12.50193 -1.24696 -41.13602 1.000 19.90283 133 SER B CA 1
ATOM 2401 C C . SER B 1 133 ? 13.80012 -1.23603 -40.34224 1.000 19.84629 133 SER B C 1
ATOM 2402 O O . SER B 1 133 ? 13.83186 -1.68048 -39.19119 1.000 17.93636 133 SER B O 1
ATOM 2405 N N . GLY B 1 134 ? 14.86728 -0.71045 -40.93419 1.000 24.55282 134 GLY B N 1
ATOM 2406 C CA . GLY B 1 134 ? 16.15617 -0.70637 -40.27668 1.000 19.51398 134 GLY B CA 1
ATOM 2407 C C . GLY B 1 134 ? 16.88591 -2.01889 -40.46510 1.000 19.47196 134 GLY B C 1
ATOM 2408 O O . GLY B 1 134 ? 16.42138 -2.94563 -41.12921 1.000 26.89559 134 GLY B O 1
ATOM 2409 N N . ALA B 1 135 ? 18.06583 -2.09576 -39.84745 1.000 19.72594 135 ALA B N 1
ATOM 2410 C CA . ALA B 1 135 ? 18.92971 -3.25439 -40.03558 1.000 24.14256 135 ALA B CA 1
ATOM 2411 C C . ALA B 1 135 ? 18.40194 -4.50793 -39.34768 1.000 26.18583 135 ALA B C 1
ATOM 2412 O O . ALA B 1 135 ? 18.78553 -5.61615 -39.73630 1.000 28.74088 135 ALA B O 1
ATOM 2414 N N . LEU B 1 136 ? 17.53463 -4.36706 -38.34238 1.000 25.87530 136 LEU B N 1
ATOM 2415 C CA . LEU B 1 136 ? 17.07395 -5.53282 -37.59601 1.000 21.60335 136 LEU B CA 1
ATOM 2416 C C . LEU B 1 136 ? 16.08670 -6.39502 -38.37469 1.000 27.38826 136 LEU B C 1
ATOM 2417 O O . LEU B 1 136 ? 15.80204 -7.51564 -37.93895 1.000 26.12214 136 LEU B O 1
ATOM 2422 N N . THR B 1 137 ? 15.56223 -5.91655 -39.50749 1.000 24.83504 137 THR B N 1
ATOM 2423 C CA . THR B 1 137 ? 14.74399 -6.77981 -40.35279 1.000 22.31322 137 THR B CA 1
ATOM 2424 C C . THR B 1 137 ? 15.54733 -7.93645 -40.93014 1.000 24.76429 137 THR B C 1
ATOM 2425 O O . THR B 1 137 ? 14.96114 -8.95520 -41.31206 1.000 23.84088 137 THR B O 1
ATOM 2429 N N . GLU B 1 138 ? 16.87143 -7.79981 -41.00093 1.000 20.77563 138 GLU B N 1
ATOM 2430 C CA . GLU B 1 138 ? 17.74841 -8.83987 -41.51600 1.000 21.22343 138 GLU B CA 1
ATOM 2431 C C . GLU B 1 138 ? 18.38276 -9.68135 -40.41685 1.000 24.19187 138 GLU B C 1
ATOM 2432 O O . GLU B 1 138 ? 19.08474 -10.64959 -40.72839 1.000 28.26681 138 GLU B O 1
ATOM 2438 N N . SER B 1 139 ? 18.16109 -9.33485 -39.15082 1.000 21.38163 139 SER B N 1
ATOM 2439 C CA . SER B 1 139 ? 18.73900 -10.09320 -38.04841 1.000 28.21004 139 SER B CA 1
ATOM 2440 C C . SER B 1 139 ? 18.20466 -11.51986 -38.03821 1.000 25.72225 139 SER B C 1
ATOM 2441 O O . SER B 1 139 ? 16.99409 -11.74386 -38.12889 1.000 27.98764 139 SER B O 1
ATOM 2444 N N . ALA B 1 140 ? 19.11761 -12.48845 -37.92200 1.000 29.73329 140 ALA B N 1
ATOM 2445 C CA . ALA B 1 140 ? 18.70948 -13.88989 -37.91988 1.000 31.01956 140 ALA B CA 1
ATOM 2446 C C . ALA B 1 140 ? 17.84279 -14.21668 -36.71397 1.000 24.49942 140 ALA B C 1
ATOM 2447 O O . ALA B 1 140 ? 16.95924 -15.07780 -36.79878 1.000 27.01100 140 ALA B O 1
ATOM 2449 N N . ILE B 1 141 ? 18.07777 -13.54264 -35.58738 1.000 23.85488 141 ILE B N 1
ATOM 2450 C CA . ILE B 1 141 ? 17.27434 -13.78828 -34.39579 1.000 28.53900 141 ILE B CA 1
ATOM 2451 C C . ILE B 1 141 ? 15.86677 -13.23382 -34.57627 1.000 30.98930 141 ILE B C 1
ATOM 2452 O O . ILE B 1 141 ? 14.87806 -13.87919 -34.20670 1.000 28.32994 141 ILE B O 1
ATOM 2457 N N . VAL B 1 142 ? 15.74938 -12.03678 -35.15371 1.000 26.03961 142 VAL B N 1
ATOM 2458 C CA . VAL B 1 142 ? 14.42910 -11.45764 -35.38035 1.000 22.62188 142 VAL B CA 1
ATOM 2459 C C . VAL B 1 142 ? 13.65026 -12.28329 -36.39736 1.000 26.97452 142 VAL B C 1
ATOM 2460 O O . VAL B 1 142 ? 12.44504 -12.51304 -36.23864 1.000 27.43923 142 VAL B O 1
ATOM 2464 N N . ARG B 1 143 ? 14.32501 -12.75104 -37.44966 1.000 20.91861 143 ARG B N 1
ATOM 2465 C CA . ARG B 1 143 ? 13.64549 -13.52551 -38.48345 1.000 23.38474 143 ARG B CA 1
ATOM 2466 C C . ARG B 1 143 ? 13.10018 -14.83985 -37.93465 1.000 27.61198 143 ARG B C 1
ATOM 2467 O O . ARG B 1 143 ? 11.95403 -15.20575 -38.21782 1.000 25.74059 143 ARG B O 1
ATOM 2475 N N . GLU B 1 144 ? 13.89835 -15.56432 -37.14170 1.000 27.19836 144 GLU B N 1
ATOM 2476 C CA . GLU B 1 144 ? 13.39823 -16.80995 -36.56706 1.000 28.32182 144 GLU B CA 1
ATOM 2477 C C . GLU B 1 144 ? 12.24760 -16.55262 -35.60469 1.000 26.02725 144 GLU B C 1
ATOM 2478 O O . GLU B 1 144 ? 11.36868 -17.40771 -35.44872 1.000 28.99974 144 GLU B O 1
ATOM 2484 N N . ALA B 1 145 ? 12.22945 -15.38245 -34.95923 1.000 27.21756 145 ALA B N 1
ATOM 2485 C CA . ALA B 1 145 ? 11.11006 -15.03858 -34.09128 1.000 27.26355 145 ALA B CA 1
ATOM 2486 C C . ALA B 1 145 ? 9.81928 -14.89930 -34.88422 1.000 27.75547 145 ALA B C 1
ATOM 2487 O O . ALA B 1 145 ? 8.74174 -15.23683 -34.38101 1.000 25.50801 145 ALA B O 1
ATOM 2489 N N . PHE B 1 146 ? 9.90702 -14.41607 -36.12373 1.000 25.69875 146 PHE B N 1
ATOM 2490 C CA . PHE B 1 146 ? 8.75184 -14.28581 -36.99943 1.000 25.20400 146 PHE B CA 1
ATOM 2491 C C . PHE B 1 146 ? 8.64621 -15.43409 -37.99558 1.000 22.69202 146 PHE B C 1
ATOM 2492 O O . PHE B 1 146 ? 7.97177 -15.29601 -39.02314 1.000 22.78137 146 PHE B O 1
ATOM 2500 N N . GLU B 1 147 ? 9.31033 -16.55707 -37.71281 1.000 19.99160 147 GLU B N 1
ATOM 2501 C CA . GLU B 1 147 ? 9.13512 -17.80406 -38.46184 1.000 23.89377 147 GLU B CA 1
ATOM 2502 C C . GLU B 1 147 ? 9.52388 -17.64833 -39.93067 1.000 24.40910 147 GLU B C 1
ATOM 2503 O O . GLU B 1 147 ? 8.91245 -18.24628 -40.82079 1.000 27.33221 147 GLU B O 1
ATOM 2509 N N . CYS B 1 148 ? 10.55647 -16.84787 -40.18311 1.000 27.17754 148 CYS B N 1
ATOM 2510 C CA . CYS B 1 148 ? 11.03682 -16.62332 -41.53888 1.000 22.43511 148 CYS B CA 1
ATOM 2511 C C . CYS B 1 148 ? 11.83504 -17.82828 -42.01942 1.000 26.32555 148 CYS B C 1
ATOM 2512 O O . CYS B 1 148 ? 12.87417 -18.16502 -41.44282 1.000 31.60921 148 CYS B O 1
ATOM 2515 N N . ARG B 1 149 ? 11.34336 -18.48077 -43.06902 1.000 23.13154 149 ARG B N 1
ATOM 2516 C CA . ARG B 1 149 ? 12.12813 -19.45587 -43.79896 1.000 26.85160 149 ARG B CA 1
ATOM 2517 C C . ARG B 1 149 ? 13.13577 -18.71021 -44.66784 1.000 29.75041 149 ARG B C 1
ATOM 2518 O O . ARG B 1 149 ? 13.07434 -17.48407 -44.78584 1.000 29.64518 149 ARG B O 1
ATOM 2526 N N . PRO B 1 150 ? 14.09352 -19.42030 -45.27712 1.000 32.88479 150 PRO B N 1
ATOM 2527 C CA . PRO B 1 150 ? 15.03683 -18.73655 -46.18018 1.000 34.71556 150 PRO B CA 1
ATOM 2528 C C . PRO B 1 150 ? 14.37451 -17.86565 -47.23723 1.000 30.51205 150 PRO B C 1
ATOM 2529 O O . PRO B 1 150 ? 14.86838 -16.76749 -47.52313 1.000 24.66450 150 PRO B O 1
ATOM 2533 N N . GLN B 1 151 ? 13.26643 -18.31808 -47.81886 1.000 25.80018 151 GLN B N 1
ATOM 2534 C CA . GLN B 1 151 ? 12.59398 -17.57397 -48.87598 1.000 24.65296 151 GLN B CA 1
ATOM 2535 C C . GLN B 1 151 ? 11.68341 -16.46824 -48.34872 1.000 19.01238 151 GLN B C 1
ATOM 2536 O O . GLN B 1 151 ? 11.09019 -15.74447 -49.15519 1.000 18.03054 151 GLN B O 1
ATOM 2542 N N . ASP B 1 152 ? 11.56801 -16.31236 -47.03414 1.000 23.12415 152 ASP B N 1
ATOM 2543 C CA . ASP B 1 152 ? 10.70878 -15.30849 -46.42382 1.000 26.50660 152 ASP B CA 1
ATOM 2544 C C . ASP B 1 152 ? 11.50976 -14.05898 -46.07336 1.000 22.02967 152 ASP B C 1
ATOM 2545 O O . ASP B 1 152 ? 12.72985 -14.10307 -45.89724 1.000 21.86750 152 ASP B O 1
ATOM 2550 N N . LYS B 1 153 ? 10.79965 -12.93532 -45.96598 1.000 17.10981 153 LYS B N 1
ATOM 2551 C CA . LYS B 1 153 ? 11.44110 -11.64219 -45.76897 1.000 18.23590 153 LYS B CA 1
ATOM 2552 C C . LYS B 1 153 ? 10.54893 -10.74571 -44.92554 1.000 15.41746 153 LYS B C 1
ATOM 2553 O O . LYS B 1 153 ? 9.33913 -10.66569 -45.16231 1.000 12.37567 153 LYS B O 1
ATOM 2559 N N . ILE B 1 154 ? 11.14802 -10.07997 -43.94267 1.000 18.18246 154 ILE B N 1
ATOM 2560 C CA . ILE B 1 154 ? 10.44430 -9.07530 -43.15376 1.000 19.73871 154 ILE B CA 1
ATOM 2561 C C . ILE B 1 154 ? 10.48770 -7.77140 -43.94088 1.000 15.26040 154 ILE B C 1
ATOM 2562 O O . ILE B 1 154 ? 11.55671 -7.18747 -44.13018 1.000 15.83899 154 ILE B O 1
ATOM 2567 N N . VAL B 1 155 ? 9.32765 -7.31932 -44.42211 1.000 14.55059 155 VAL B N 1
ATOM 2568 C CA . VAL B 1 155 ? 9.28749 -6.12347 -45.25874 1.000 10.31211 155 VAL B CA 1
ATOM 2569 C C . VAL B 1 155 ? 8.95913 -4.86380 -44.47380 1.000 10.00252 155 VAL B C 1
ATOM 2570 O O . VAL B 1 155 ? 9.14516 -3.75714 -45.00342 1.000 10.89173 155 VAL B O 1
ATOM 2574 N N . GLY B 1 156 ? 8.49305 -4.98450 -43.23440 1.000 13.22022 156 GLY B N 1
ATOM 2575 C CA . GLY B 1 156 ? 8.18733 -3.79317 -42.47027 1.000 16.98649 156 GLY B CA 1
ATOM 2576 C C . GLY B 1 156 ? 7.73820 -4.01904 -41.04227 1.000 14.54283 156 GLY B C 1
ATOM 2577 O O . GLY B 1 156 ? 7.09546 -5.02454 -40.72445 1.000 13.22725 156 GLY B O 1
ATOM 2578 N N . PHE B 1 157 ? 8.09134 -3.08055 -40.17060 1.000 15.64285 157 PHE B N 1
ATOM 2579 C CA . PHE B 1 157 ? 7.52969 -2.97105 -38.82753 1.000 12.29497 157 PHE B CA 1
ATOM 2580 C C . PHE B 1 157 ? 6.59533 -1.76494 -38.85687 1.000 11.52992 157 PHE B C 1
ATOM 2581 O O . PHE B 1 157 ? 7.05539 -0.62107 -38.81696 1.000 13.12448 157 PHE B O 1
ATOM 2589 N N . LEU B 1 158 ? 5.28624 -2.01312 -38.93112 1.000 12.17836 158 LEU B N 1
ATOM 2590 C CA . LEU B 1 158 ? 4.30480 -0.93448 -39.02709 1.000 14.92313 158 LEU B CA 1
ATOM 2591 C C . LEU B 1 158 ? 3.87636 -0.50287 -37.62760 1.000 16.11833 158 LEU B C 1
ATOM 2592 O O . LEU B 1 158 ? 3.11431 -1.20744 -36.95879 1.000 16.80347 158 LEU B O 1
ATOM 2597 N N . TYR B 1 159 ? 4.35895 0.65941 -37.19452 1.000 13.75021 159 TYR B N 1
ATOM 2598 C CA . TYR B 1 159 ? 3.93062 1.25833 -35.93659 1.000 13.57343 159 TYR B CA 1
ATOM 2599 C C . TYR B 1 159 ? 2.60134 1.97243 -36.13562 1.000 13.07889 159 TYR B C 1
ATOM 2600 O O . TYR B 1 159 ? 2.40120 2.65880 -37.13854 1.000 12.86237 159 TYR B O 1
ATOM 2609 N N . LEU B 1 160 ? 1.68503 1.80672 -35.17983 1.000 19.39924 160 LEU B N 1
ATOM 2610 C CA . LEU B 1 160 ? 0.31866 2.28466 -35.35321 1.000 22.58242 160 LEU B CA 1
ATOM 2611 C C . LEU B 1 160 ? -0.23570 2.84275 -34.05196 1.000 22.56008 160 LEU B C 1
ATOM 2612 O O . LEU B 1 160 ? 0.15697 2.42533 -32.95844 1.000 19.18621 160 LEU B O 1
ATOM 2617 N N . GLY B 1 161 ? -1.17248 3.77353 -34.18859 1.000 19.05058 161 GLY B N 1
ATOM 2618 C CA . GLY B 1 161 ? -1.91698 4.28869 -33.04883 1.000 26.14652 161 GLY B CA 1
ATOM 2619 C C . GLY B 1 161 ? -2.43014 5.69857 -33.31529 1.000 22.94185 161 GLY B C 1
ATOM 2620 O O . GLY B 1 161 ? -2.64108 6.08962 -34.46326 1.000 21.72170 161 GLY B O 1
ATOM 2621 N N . THR B 1 162 ? -2.61749 6.44486 -32.22126 1.000 29.33750 162 THR B N 1
ATOM 2622 C CA . THR B 1 162 ? -3.17260 7.79084 -32.28567 1.000 21.97127 162 THR B CA 1
ATOM 2623 C C . THR B 1 162 ? -2.04809 8.81130 -32.33896 1.000 27.70661 162 THR B C 1
ATOM 2624 O O . THR B 1 162 ? -1.20884 8.83916 -31.42582 1.000 35.02329 162 THR B O 1
ATOM 2628 N N . PRO B 1 163 ? -1.98800 9.66310 -33.35902 1.000 32.44238 163 PRO B N 1
ATOM 2629 C CA . PRO B 1 163 ? -0.90969 10.65482 -33.43534 1.000 36.12220 163 PRO B CA 1
ATOM 2630 C C . PRO B 1 163 ? -1.06330 11.72829 -32.36757 1.000 45.53130 163 PRO B C 1
ATOM 2631 O O . PRO B 1 163 ? -2.09994 11.86661 -31.71482 1.000 45.75606 163 PRO B O 1
ATOM 2635 N N . GLN B 1 164 ? 0.00570 12.50113 -32.19648 1.000 52.67964 164 GLN B N 1
ATOM 2636 C CA . GLN B 1 164 ? 0.02817 13.57317 -31.20691 1.000 53.36010 164 GLN B CA 1
ATOM 2637 C C . GLN B 1 164 ? 0.48427 14.89059 -31.82596 1.000 51.11512 164 GLN B C 1
ATOM 2638 O O . GLN B 1 164 ? -0.16510 15.42216 -32.72623 1.000 49.21709 164 GLN B O 1
ATOM 2644 N N . PRO B 1 174 ? 1.46950 19.31951 -54.49364 1.000 63.21702 174 PRO B N 1
ATOM 2645 C CA . PRO B 1 174 ? 1.53658 18.01631 -55.15671 1.000 61.01846 174 PRO B CA 1
ATOM 2646 C C . PRO B 1 174 ? 1.74077 18.13246 -56.66564 1.000 50.38048 174 PRO B C 1
ATOM 2647 O O . PRO B 1 174 ? 0.77039 18.10403 -57.42490 1.000 41.63903 174 PRO B O 1
ATOM 2651 N N . ASP B 1 175 ? 2.99220 18.25720 -57.09032 1.000 46.69972 175 ASP B N 1
ATOM 2652 C CA . ASP B 1 175 ? 3.32194 18.40143 -58.50739 1.000 45.05177 175 ASP B CA 1
ATOM 2653 C C . ASP B 1 175 ? 4.18142 17.23100 -58.95963 1.000 41.81971 175 ASP B C 1
ATOM 2654 O O . ASP B 1 175 ? 5.36974 17.15833 -58.59079 1.000 37.30817 175 ASP B O 1
ATOM 2659 N N . PRO B 1 176 ? 3.64476 16.30166 -59.74966 1.000 42.13614 176 PRO B N 1
ATOM 2660 C CA . PRO B 1 176 ? 4.40521 15.11082 -60.14696 1.000 28.79729 176 PRO B CA 1
ATOM 2661 C C . PRO B 1 176 ? 5.23788 15.27287 -61.40897 1.000 31.29682 176 PRO B C 1
ATOM 2662 O O . PRO B 1 176 ? 5.83809 14.28822 -61.85420 1.000 29.09009 176 PRO B O 1
ATOM 2666 N N . THR B 1 177 ? 5.29687 16.47727 -61.97406 1.000 36.55396 177 THR B N 1
ATOM 2667 C CA . THR B 1 177 ? 6.01796 16.69867 -63.22582 1.000 35.27585 177 THR B CA 1
ATOM 2668 C C . THR B 1 177 ? 7.46601 16.21048 -63.21852 1.000 26.23328 177 THR B C 1
ATOM 2669 O O . THR B 1 177 ? 7.89459 15.64581 -64.23963 1.000 31.09215 177 THR B O 1
ATOM 2673 N N . PRO B 1 178 ? 8.26154 16.37787 -62.15345 1.000 29.94624 178 PRO B N 1
ATOM 2674 C CA . PRO B 1 178 ? 9.65376 15.89543 -62.21147 1.000 32.12813 178 PRO B CA 1
ATOM 2675 C C . PRO B 1 178 ? 9.78751 14.39359 -62.40343 1.000 28.01097 178 PRO B C 1
ATOM 2676 O O . PRO B 1 178 ? 10.83743 13.93870 -62.87534 1.000 29.32821 178 PRO B O 1
ATOM 2680 N N . PHE B 1 179 ? 8.76887 13.60963 -62.05737 1.000 23.76421 179 PHE B N 1
ATOM 2681 C CA . PHE B 1 179 ? 8.85399 12.15766 -62.11517 1.000 25.38494 179 PHE B CA 1
ATOM 2682 C C . PHE B 1 179 ? 8.09839 11.55448 -63.29075 1.000 23.62322 179 PHE B C 1
ATOM 2683 O O . PHE B 1 179 ? 8.15498 10.33493 -63.48353 1.000 21.99196 179 PHE B O 1
ATOM 2691 N N . VAL B 1 180 ? 7.40254 12.36527 -64.08179 1.000 18.90856 180 VAL B N 1
ATOM 2692 C CA . VAL B 1 180 ? 6.55817 11.86849 -65.16189 1.000 23.01472 180 VAL B CA 1
ATOM 2693 C C . VAL B 1 180 ? 7.30108 12.00996 -66.48290 1.000 19.55182 180 VAL B C 1
ATOM 2694 O O . VAL B 1 180 ? 7.90810 13.05252 -66.75810 1.000 24.23294 180 VAL B O 1
ATOM 2698 N N . ARG B 1 181 ? 7.26777 10.95386 -67.29148 1.000 15.17654 181 ARG B N 1
ATOM 2699 C CA . ARG B 1 181 ? 7.76146 10.98820 -68.65857 1.000 24.26596 181 ARG B CA 1
ATOM 2700 C C . ARG B 1 181 ? 6.67340 10.45881 -69.58094 1.000 20.13166 181 ARG B C 1
ATOM 2701 O O . ARG B 1 181 ? 5.86074 9.61783 -69.18732 1.000 20.31858 181 ARG B O 1
ATOM 2709 N N . TYR B 1 182 ? 6.65756 10.95629 -70.81223 1.000 20.68700 182 TYR B N 1
ATOM 2710 C CA . TYR B 1 182 ? 5.70799 10.49585 -71.82001 1.000 23.94928 182 TYR B CA 1
ATOM 2711 C C . TYR B 1 182 ? 6.43752 9.59729 -72.81166 1.000 23.95973 182 TYR B C 1
ATOM 2712 O O . TYR B 1 182 ? 7.33603 10.04616 -73.53147 1.000 25.25663 182 TYR B O 1
ATOM 2721 N N . PHE B 1 183 ? 6.05211 8.32779 -72.83386 1.000 21.74324 183 PHE B N 1
ATOM 2722 C CA . PHE B 1 183 ? 6.67582 7.33806 -73.69350 1.000 24.10518 183 PHE B CA 1
ATOM 2723 C C . PHE B 1 183 ? 6.37095 7.63221 -75.15685 1.000 26.92017 183 PHE B C 1
ATOM 2724 O O . PHE B 1 183 ? 5.30368 8.16014 -75.47991 1.000 20.54920 183 PHE B O 1
ATOM 2733 N N . MET C 1 1 ? 12.06286 -19.26622 1.56593 1.000 46.13104 1 MET C N 1
ATOM 2734 C CA . MET C 1 1 ? 13.08890 -18.25985 1.81717 1.000 33.50520 1 MET C CA 1
ATOM 2735 C C . MET C 1 1 ? 13.11521 -17.85528 3.28959 1.000 25.40225 1 MET C C 1
ATOM 2736 O O . MET C 1 1 ? 12.09009 -17.48928 3.86145 1.000 25.43196 1 MET C O 1
ATOM 2741 N N . ASP C 1 2 ? 14.29679 -17.92443 3.89540 1.000 25.63304 2 ASP C N 1
ATOM 2742 C CA . ASP C 1 2 ? 14.43808 -17.59089 5.30514 1.000 21.85493 2 ASP C CA 1
ATOM 2743 C C . ASP C 1 2 ? 14.31948 -16.08624 5.51816 1.000 22.94000 2 ASP C C 1
ATOM 2744 O O . ASP C 1 2 ? 14.84429 -15.28781 4.73683 1.000 26.00228 2 ASP C O 1
ATOM 2749 N N . ALA C 1 3 ? 13.62768 -15.70261 6.59396 1.000 27.49813 3 ALA C N 1
ATOM 2750 C CA . ALA C 1 3 ? 13.42766 -14.28626 6.88524 1.000 26.40174 3 ALA C CA 1
ATOM 2751 C C . ALA C 1 3 ? 14.75046 -13.58846 7.17854 1.000 28.94484 3 ALA C C 1
ATOM 2752 O O . ALA C 1 3 ? 15.06008 -12.54815 6.58608 1.000 21.21293 3 ALA C O 1
ATOM 2754 N N . LEU C 1 4 ? 15.54902 -14.14975 8.09113 1.000 24.16691 4 LEU C N 1
ATOM 2755 C CA . LEU C 1 4 ? 16.78516 -13.48336 8.48940 1.000 27.38081 4 LEU C CA 1
ATOM 2756 C C . LEU C 1 4 ? 17.77990 -13.41569 7.33796 1.000 25.02850 4 LEU C C 1
ATOM 2757 O O . LEU C 1 4 ? 18.48304 -12.41110 7.17946 1.000 24.63362 4 LEU C O 1
ATOM 2762 N N . GLU C 1 5 ? 17.85475 -14.47120 6.52395 1.000 22.76728 5 GLU C N 1
ATOM 2763 C CA . GLU C 1 5 ? 18.77582 -14.45763 5.39244 1.000 24.80821 5 GLU C CA 1
ATOM 2764 C C . GLU C 1 5 ? 18.38507 -13.40567 4.36354 1.000 22.47368 5 GLU C C 1
ATOM 2765 O O . GLU C 1 5 ? 19.26189 -12.79582 3.74266 1.000 24.28222 5 GLU C O 1
ATOM 2771 N N . LEU C 1 6 ? 17.08520 -13.17522 4.17129 1.000 18.47064 6 LEU C N 1
ATOM 2772 C CA . LEU C 1 6 ? 16.65270 -12.11210 3.27053 1.000 19.30598 6 LEU C CA 1
ATOM 2773 C C . LEU C 1 6 ? 17.08275 -10.74752 3.79516 1.000 25.61460 6 LEU C C 1
ATOM 2774 O O . LEU C 1 6 ? 17.65309 -9.93451 3.05813 1.000 23.67989 6 LEU C O 1
ATOM 2779 N N . LEU C 1 7 ? 16.82168 -10.48604 5.07759 1.000 16.80668 7 LEU C N 1
ATOM 2780 C CA . LEU C 1 7 ? 17.18154 -9.20374 5.67151 1.000 17.79542 7 LEU C CA 1
ATOM 2781 C C . LEU C 1 7 ? 18.68542 -8.96044 5.63848 1.000 19.65165 7 LEU C C 1
ATOM 2782 O O . LEU C 1 7 ? 19.12530 -7.81214 5.51222 1.000 19.82963 7 LEU C O 1
ATOM 2787 N N . VAL C 1 8 ? 19.48672 -10.01891 5.74522 1.000 21.92697 8 VAL C N 1
ATOM 2788 C CA . VAL C 1 8 ? 20.93251 -9.84591 5.81859 1.000 30.06711 8 VAL C CA 1
ATOM 2789 C C . VAL C 1 8 ? 21.54382 -9.76445 4.42134 1.000 27.43142 8 VAL C C 1
ATOM 2790 O O . VAL C 1 8 ? 22.59393 -9.13802 4.23128 1.000 33.95660 8 VAL C O 1
ATOM 2794 N N . ASN C 1 9 ? 20.89546 -10.35742 3.42223 1.000 23.82123 9 ASN C N 1
ATOM 2795 C CA . ASN C 1 9 ? 21.46362 -10.45367 2.08426 1.000 28.37526 9 ASN C CA 1
ATOM 2796 C C . ASN C 1 9 ? 20.68426 -9.66088 1.04221 1.000 22.00572 9 ASN C C 1
ATOM 2797 O O . ASN C 1 9 ? 20.95124 -9.81113 -0.15463 1.000 23.67247 9 ASN C O 1
ATOM 2802 N N . ARG C 1 10 ? 19.73749 -8.82100 1.45901 1.000 20.23228 10 ARG C N 1
ATOM 2803 C CA . ARG C 1 10 ? 18.85920 -8.15991 0.50058 1.000 22.98174 10 ARG C CA 1
ATOM 2804 C C . ARG C 1 10 ? 19.66418 -7.37780 -0.53058 1.000 20.68723 10 ARG C C 1
ATOM 2805 O O . ARG C 1 10 ? 20.54055 -6.58214 -0.18305 1.000 20.89025 10 ARG C O 1
ATOM 2813 N N . ARG C 1 11 ? 19.37198 -7.62792 -1.80594 1.000 20.62753 11 ARG C N 1
ATOM 2814 C CA . ARG C 1 11 ? 19.99535 -6.92295 -2.91475 1.000 19.27760 11 ARG C CA 1
ATOM 2815 C C . ARG C 1 11 ? 18.93183 -6.56125 -3.93888 1.000 20.85202 11 ARG C C 1
ATOM 2816 O O . ARG C 1 11 ? 17.98831 -7.32510 -4.16363 1.000 32.80466 11 ARG C O 1
ATOM 2824 N N . SER C 1 12 ? 19.09032 -5.39946 -4.55866 1.000 21.52785 12 SER C N 1
ATOM 2825 C CA . SER C 1 12 ? 18.17357 -4.96725 -5.59865 1.000 21.62079 12 SER C CA 1
ATOM 2826 C C . SER C 1 12 ? 18.63173 -5.48669 -6.95893 1.000 22.38036 12 SER C C 1
ATOM 2827 O O . SER C 1 12 ? 19.74362 -5.99286 -7.12338 1.000 25.96138 12 SER C O 1
ATOM 2830 N N . ALA C 1 13 ? 17.74479 -5.36539 -7.94163 1.000 23.15444 13 ALA C N 1
ATOM 2831 C CA . ALA C 1 13 ? 18.04604 -5.73598 -9.31532 1.000 17.92436 13 ALA C CA 1
ATOM 2832 C C . ALA C 1 13 ? 17.34135 -4.76247 -10.24465 1.000 19.37995 13 ALA C C 1
ATOM 2833 O O . ALA C 1 13 ? 16.13170 -4.55409 -10.12258 1.000 22.49000 13 ALA C O 1
ATOM 2835 N N . SER C 1 14 ? 18.09672 -4.16474 -11.16643 1.000 27.69753 14 SER C N 1
ATOM 2836 C CA . SER C 1 14 ? 17.52939 -3.21260 -12.11208 1.000 29.11225 14 SER C CA 1
ATOM 2837 C C . SER C 1 14 ? 17.20045 -3.83186 -13.46176 1.000 27.12469 14 SER C C 1
ATOM 2838 O O . SER C 1 14 ? 16.35224 -3.29444 -14.18145 1.000 30.71389 14 SER C O 1
ATOM 2841 N N . ARG C 1 15 ? 17.85198 -4.93594 -13.81842 1.000 21.92070 15 ARG C N 1
ATOM 2842 C CA . ARG C 1 15 ? 17.57651 -5.65765 -15.05769 1.000 20.54125 15 ARG C CA 1
ATOM 2843 C C . ARG C 1 15 ? 16.33867 -6.51413 -14.82240 1.000 23.92629 15 ARG C C 1
ATOM 2844 O O . ARG C 1 15 ? 16.41803 -7.64164 -14.33472 1.000 29.65010 15 ARG C O 1
ATOM 2852 N N . LEU C 1 16 ? 15.17461 -5.96822 -15.16537 1.000 21.68178 16 LEU C N 1
ATOM 2853 C CA . LEU C 1 16 ? 13.89472 -6.59677 -14.87340 1.000 28.25018 16 LEU C CA 1
ATOM 2854 C C . LEU C 1 16 ? 13.14390 -6.88352 -16.16538 1.000 32.82086 16 LEU C C 1
ATOM 2855 O O . LEU C 1 16 ? 13.21098 -6.10152 -17.11921 1.000 29.48469 16 LEU C O 1
ATOM 2860 N N . ALA C 1 17 ? 12.42089 -8.00247 -16.18817 1.000 30.38329 17 ALA C N 1
ATOM 2861 C CA . ALA C 1 17 ? 11.67933 -8.41307 -17.37206 1.000 33.59580 17 ALA C CA 1
ATOM 2862 C C . ALA C 1 17 ? 10.47151 -9.24145 -16.94702 1.000 30.93085 17 ALA C C 1
ATOM 2863 O O . ALA C 1 17 ? 10.28253 -9.54598 -15.76557 1.000 25.62238 17 ALA C O 1
ATOM 2865 N N . GLU C 1 18 ? 9.64339 -9.59209 -17.93058 1.000 29.12823 18 GLU C N 1
ATOM 2866 C CA . GLU C 1 18 ? 8.55121 -10.52648 -17.70948 1.000 31.70189 18 GLU C CA 1
ATOM 2867 C C . GLU C 1 18 ? 9.10164 -11.87640 -17.24562 1.000 26.98230 18 GLU C C 1
ATOM 2868 O O . GLU C 1 18 ? 10.19997 -12.27677 -17.64270 1.000 31.33407 18 GLU C O 1
ATOM 2874 N N . PRO C 1 19 ? 8.35808 -12.60662 -16.39664 1.000 30.17605 19 PRO C N 1
ATOM 2875 C CA . PRO C 1 19 ? 7.04637 -12.23680 -15.85271 1.000 29.96650 19 PRO C CA 1
ATOM 2876 C C . PRO C 1 19 ? 7.09935 -11.29272 -14.64987 1.000 31.94423 19 PRO C C 1
ATOM 2877 O O . PRO C 1 19 ? 8.07287 -11.28336 -13.89579 1.000 26.89062 19 PRO C O 1
ATOM 2881 N N . ALA C 1 20 ? 6.04454 -10.51046 -14.48380 1.000 32.95288 20 ALA C N 1
ATOM 2882 C CA . ALA C 1 20 ? 5.81423 -9.70618 -13.29806 1.000 34.36713 20 ALA C CA 1
ATOM 2883 C C . ALA C 1 20 ? 4.91264 -10.45586 -12.32975 1.000 36.33480 20 ALA C C 1
ATOM 2884 O O . ALA C 1 20 ? 4.19046 -11.37688 -12.72383 1.000 25.11113 20 ALA C O 1
ATOM 2886 N N . PRO C 1 21 ? 4.93778 -10.10792 -11.04314 1.000 34.90668 21 PRO C N 1
ATOM 2887 C CA . PRO C 1 21 ? 4.01136 -10.75135 -10.10256 1.000 31.70725 21 PRO C CA 1
ATOM 2888 C C . PRO C 1 21 ? 2.57683 -10.34117 -10.40502 1.000 30.54156 21 PRO C C 1
ATOM 2889 O O . PRO C 1 21 ? 2.28775 -9.16465 -10.63319 1.000 22.30984 21 PRO C O 1
ATOM 2893 N N . VAL C 1 22 ? 1.68395 -11.33055 -10.44546 1.000 26.78468 22 VAL C N 1
ATOM 2894 C CA . VAL C 1 22 ? 0.26564 -11.10747 -10.68651 1.000 28.47478 22 VAL C CA 1
ATOM 2895 C C . VAL C 1 22 ? -0.52406 -11.85239 -9.61837 1.000 34.38972 22 VAL C C 1
ATOM 2896 O O . VAL C 1 22 ? 0.01087 -12.68111 -8.88067 1.000 29.62386 22 VAL C O 1
ATOM 2900 N N . GLY C 1 23 ? -1.81830 -11.54618 -9.55298 1.000 32.33954 23 GLY C N 1
ATOM 2901 C CA . GLY C 1 23 ? -2.70331 -12.23503 -8.62997 1.000 36.75483 23 GLY C CA 1
ATOM 2902 C C . GLY C 1 23 ? -2.29481 -12.02702 -7.18669 1.000 37.06972 23 GLY C C 1
ATOM 2903 O O . GLY C 1 23 ? -1.97018 -10.91375 -6.75572 1.000 38.16378 23 GLY C O 1
ATOM 2904 N N . GLU C 1 24 ? -2.30459 -13.12233 -6.42252 1.000 39.75416 24 GLU C N 1
ATOM 2905 C CA . GLU C 1 24 ? -1.97252 -13.04652 -5.00542 1.000 39.74498 24 GLU C CA 1
ATOM 2906 C C . GLU C 1 24 ? -0.51619 -12.67520 -4.76671 1.000 35.39338 24 GLU C C 1
ATOM 2907 O O . GLU C 1 24 ? -0.19036 -12.17575 -3.68541 1.000 37.18609 24 GLU C O 1
ATOM 2913 N N . GLN C 1 25 ? 0.36542 -12.90780 -5.74112 1.000 32.32099 25 GLN C N 1
ATOM 2914 C CA . GLN C 1 25 ? 1.74668 -12.46068 -5.59756 1.000 34.28976 25 GLN C CA 1
ATOM 2915 C C . GLN C 1 25 ? 1.81717 -10.94132 -5.52900 1.000 35.42849 25 GLN C C 1
ATOM 2916 O O . GLN C 1 25 ? 2.48852 -10.37698 -4.65686 1.000 38.11053 25 GLN C O 1
ATOM 2922 N N . LEU C 1 26 ? 1.12184 -10.26014 -6.44324 1.000 33.35561 26 LEU C N 1
ATOM 2923 C CA . LEU C 1 26 ? 1.01888 -8.80818 -6.35497 1.000 31.45439 26 LEU C CA 1
ATOM 2924 C C . LEU C 1 26 ? 0.28353 -8.39124 -5.08904 1.000 34.57595 26 LEU C C 1
ATOM 2925 O O . LEU C 1 26 ? 0.64766 -7.39818 -4.44867 1.000 30.95192 26 LEU C O 1
ATOM 2930 N N . GLN C 1 27 ? -0.75114 -9.14504 -4.70701 1.000 37.72270 27 GLN C N 1
ATOM 2931 C CA . GLN C 1 27 ? -1.49419 -8.81323 -3.49640 1.000 36.87743 27 GLN C CA 1
ATOM 2932 C C . GLN C 1 27 ? -0.61634 -8.94263 -2.25898 1.000 32.62796 27 GLN C C 1
ATOM 2933 O O . GLN C 1 27 ? -0.69388 -8.11136 -1.34790 1.000 33.02068 27 GLN C O 1
ATOM 2939 N N . ASN C 1 28 ? 0.23097 -9.97503 -2.20969 1.000 30.81705 28 ASN C N 1
ATOM 2940 C CA . ASN C 1 28 ? 1.13896 -10.12483 -1.07655 1.000 33.88684 28 ASN C CA 1
ATOM 2941 C C . ASN C 1 28 ? 2.14823 -8.98818 -1.01791 1.000 28.66733 28 ASN C C 1
ATOM 2942 O O . ASN C 1 28 ? 2.54448 -8.56259 0.07358 1.000 23.32777 28 ASN C O 1
ATOM 2947 N N . ILE C 1 29 ? 2.57804 -8.49172 -2.17810 1.000 25.08540 29 ILE C N 1
ATOM 2948 C CA . ILE C 1 29 ? 3.45218 -7.32478 -2.21341 1.000 21.47230 29 ILE C CA 1
ATOM 2949 C C . ILE C 1 29 ? 2.73508 -6.10896 -1.63932 1.000 28.86213 29 ILE C C 1
ATOM 2950 O O . ILE C 1 29 ? 3.29249 -5.36977 -0.81869 1.000 20.97899 29 ILE C O 1
ATOM 2955 N N . LEU C 1 30 ? 1.47881 -5.89780 -2.03580 1.000 22.81323 30 LEU C N 1
ATOM 2956 C CA . LEU C 1 30 ? 0.73248 -4.75601 -1.52197 1.000 28.75944 30 LEU C CA 1
ATOM 2957 C C . LEU C 1 30 ? 0.40968 -4.91046 -0.04081 1.000 31.72017 30 LEU C C 1
ATOM 2958 O O . LEU C 1 30 ? 0.36100 -3.91134 0.68543 1.000 28.11251 30 LEU C O 1
ATOM 2963 N N . ARG C 1 31 ? 0.19332 -6.14371 0.42552 1.000 27.25092 31 ARG C N 1
ATOM 2964 C CA . ARG C 1 31 ? -0.07212 -6.36266 1.84500 1.000 28.69697 31 ARG C CA 1
ATOM 2965 C C . ARG C 1 31 ? 1.15392 -6.05283 2.69673 1.000 27.80860 31 ARG C C 1
ATOM 2966 O O . ARG C 1 31 ? 1.02754 -5.50128 3.79652 1.000 27.81192 31 ARG C O 1
ATOM 2974 N N . ALA C 1 32 ? 2.34708 -6.41023 2.21315 1.000 29.75610 32 ALA C N 1
ATOM 2975 C CA . ALA C 1 32 ? 3.56348 -6.13563 2.97219 1.000 30.06831 32 ALA C CA 1
ATOM 2976 C C . ALA C 1 32 ? 3.77404 -4.63819 3.15622 1.000 29.22336 32 ALA C C 1
ATOM 2977 O O . ALA C 1 32 ? 4.15356 -4.18558 4.24286 1.000 22.90245 32 ALA C O 1
ATOM 2979 N N . GLY C 1 33 ? 3.53658 -3.85151 2.10398 1.000 22.29326 33 GLY C N 1
ATOM 2980 C CA . GLY C 1 33 ? 3.63515 -2.40919 2.24169 1.000 25.42162 33 GLY C CA 1
ATOM 2981 C C . GLY C 1 33 ? 2.62066 -1.84498 3.21474 1.000 25.12991 33 GLY C C 1
ATOM 2982 O O . GLY C 1 33 ? 2.89146 -0.85550 3.89923 1.000 22.68268 33 GLY C O 1
ATOM 2983 N N . MET C 1 34 ? 1.45183 -2.47489 3.30485 1.000 27.15091 34 MET C N 1
ATOM 2984 C CA . MET C 1 34 ? 0.39178 -2.03897 4.20253 1.000 23.58900 34 MET C CA 1
ATOM 2985 C C . MET C 1 34 ? 0.64741 -2.41680 5.65828 1.000 32.54235 34 MET C C 1
ATOM 2986 O O . MET C 1 34 ? -0.10176 -1.97595 6.53683 1.000 29.19322 34 MET C O 1
ATOM 2991 N N . ARG C 1 35 ? 1.68701 -3.20319 5.93584 1.000 29.79115 35 ARG C N 1
ATOM 2992 C CA . ARG C 1 35 ? 1.95684 -3.71615 7.27272 1.000 26.99600 35 ARG C CA 1
ATOM 2993 C C . ARG C 1 35 ? 3.11612 -2.99993 7.95780 1.000 22.25059 35 ARG C C 1
ATOM 2994 O O . ARG C 1 35 ? 3.54506 -3.42802 9.03463 1.000 22.97711 35 ARG C O 1
ATOM 3002 N N . VAL C 1 36 ? 3.63059 -1.92428 7.36707 1.000 18.67465 36 VAL C N 1
ATOM 3003 C CA . VAL C 1 36 ? 4.80529 -1.23006 7.89412 1.000 18.37318 36 VAL C CA 1
ATOM 3004 C C . VAL C 1 36 ? 4.43231 -0.46389 9.15882 1.000 19.87205 36 VAL C C 1
ATOM 3005 O O . VAL C 1 36 ? 3.24657 -0.17135 9.37830 1.000 19.30920 36 VAL C O 1
ATOM 3009 N N . PRO C 1 37 ? 5.39743 -0.13823 10.02112 1.000 16.40565 37 PRO C N 1
ATOM 3010 C CA . PRO C 1 37 ? 5.09097 0.68717 11.19411 1.000 15.29380 37 PRO C CA 1
ATOM 3011 C C . PRO C 1 37 ? 4.41303 1.98999 10.79509 1.000 20.19202 37 PRO C C 1
ATOM 3012 O O . PRO C 1 37 ? 4.71180 2.57879 9.75431 1.000 20.93693 37 PRO C O 1
ATOM 3016 N N . ASP C 1 38 ? 3.49512 2.43743 11.64975 1.000 19.48073 38 ASP C N 1
ATOM 3017 C CA . ASP C 1 38 ? 2.61896 3.56247 11.33160 1.000 26.36399 38 ASP C CA 1
ATOM 3018 C C . ASP C 1 38 ? 2.20032 4.20153 12.65355 1.000 24.05232 38 ASP C C 1
ATOM 3019 O O . ASP C 1 38 ? 1.34204 3.66221 13.35788 1.000 23.77778 38 ASP C O 1
ATOM 3024 N N . HIS C 1 39 ? 2.80614 5.34312 12.97860 1.000 23.84004 39 HIS C N 1
ATOM 3025 C CA . HIS C 1 39 ? 2.51968 6.02363 14.23669 1.000 21.12786 39 HIS C CA 1
ATOM 3026 C C . HIS C 1 39 ? 1.07527 6.51255 14.24679 1.000 24.24415 39 HIS C C 1
ATOM 3027 O O . HIS C 1 39 ? 0.67070 7.29503 13.37979 1.000 25.89142 39 HIS C O 1
ATOM 3034 N N . LYS C 1 40 ? 0.30278 6.03357 15.22579 1.000 24.32252 40 LYS C N 1
ATOM 3035 C CA . LYS C 1 40 ? -1.11484 6.34188 15.41784 1.000 28.67588 40 LYS C CA 1
ATOM 3036 C C . LYS C 1 40 ? -2.00716 5.77449 14.31684 1.000 28.70649 40 LYS C C 1
ATOM 3037 O O . LYS C 1 40 ? -3.13852 6.23923 14.13986 1.000 27.89798 40 LYS C O 1
ATOM 3043 N N . SER C 1 41 ? -1.52528 4.77352 13.57831 1.000 26.16113 41 SER C N 1
ATOM 3044 C CA . SER C 1 41 ? -2.32563 4.05331 12.58445 1.000 23.99741 41 SER C CA 1
ATOM 3045 C C . SER C 1 41 ? -2.97000 5.00994 11.58252 1.000 30.38022 41 SER C C 1
ATOM 3046 O O . SER C 1 41 ? -4.15721 4.91388 11.26426 1.000 25.42087 41 SER C O 1
ATOM 3049 N N . LEU C 1 42 ? -2.17019 5.95121 11.08291 1.000 25.50724 42 LEU C N 1
ATOM 3050 C CA . LEU C 1 42 ? -2.68680 6.94330 10.14977 1.000 28.79846 42 LEU C CA 1
ATOM 3051 C C . LEU C 1 42 ? -2.83158 6.40238 8.73424 1.000 27.70178 42 LEU C C 1
ATOM 3052 O O . LEU C 1 42 ? -3.56184 6.99793 7.93361 1.000 29.06203 42 LEU C O 1
ATOM 3057 N N . GLN C 1 43 ? -2.17377 5.28958 8.42059 1.000 27.15048 43 GLN C N 1
ATOM 3058 C CA . GLN C 1 43 ? -2.15195 4.72544 7.07536 1.000 29.43433 43 GLN C CA 1
ATOM 3059 C C . GLN C 1 43 ? -1.84044 5.79342 6.02335 1.000 21.09884 43 GLN C C 1
ATOM 3060 O O . GLN C 1 43 ? -2.63149 6.01118 5.09901 1.000 29.00230 43 GLN C O 1
ATOM 3066 N N . PRO C 1 44 ? -0.68667 6.48203 6.13450 1.000 23.61225 44 PRO C N 1
ATOM 3067 C CA . PRO C 1 44 ? -0.41172 7.66079 5.30595 1.000 25.35462 44 PRO C CA 1
ATOM 3068 C C . PRO C 1 44 ? 0.24575 7.32019 3.97200 1.000 24.02802 44 PRO C C 1
ATOM 3069 O O . PRO C 1 44 ? 1.30220 7.85511 3.61946 1.000 23.69551 44 PRO C O 1
ATOM 3073 N N . TRP C 1 45 ? -0.37478 6.42391 3.21276 1.000 23.21262 45 TRP C N 1
ATOM 3074 C CA . TRP C 1 45 ? 0.21016 6.03740 1.94151 1.000 23.78225 45 TRP C CA 1
ATOM 3075 C C . TRP C 1 45 ? -0.87839 5.62739 0.96540 1.000 28.07855 45 TRP C C 1
ATOM 3076 O O . TRP C 1 45 ? -1.95653 5.17596 1.35910 1.000 29.47922 45 TRP C O 1
ATOM 3087 N N . ARG C 1 46 ? -0.57888 5.81356 -0.31638 1.000 25.25031 46 ARG C N 1
ATOM 3088 C CA . ARG C 1 46 ? -1.34547 5.25674 -1.41863 1.000 26.91983 46 ARG C CA 1
ATOM 3089 C C . ARG C 1 46 ? -0.36545 4.61744 -2.39010 1.000 28.90816 46 ARG C C 1
ATOM 3090 O O . ARG C 1 46 ? 0.72878 5.14624 -2.61483 1.000 20.13267 46 ARG C O 1
ATOM 3098 N N . PHE C 1 47 ? -0.75351 3.47707 -2.95516 1.000 24.18738 47 PHE C N 1
ATOM 3099 C CA . PHE C 1 47 ? 0.08788 2.72997 -3.88121 1.000 19.53781 47 PHE C CA 1
ATOM 3100 C C . PHE C 1 47 ? -0.57027 2.71013 -5.25310 1.000 31.25419 47 PHE C C 1
ATOM 3101 O O . PHE C 1 47 ? -1.73251 2.30885 -5.38115 1.000 34.15577 47 PHE C O 1
ATOM 3109 N N . PHE C 1 48 ? 0.17231 3.14134 -6.27313 1.000 17.08999 48 PHE C N 1
ATOM 3110 C CA . PHE C 1 48 ? -0.31552 3.19122 -7.64757 1.000 22.87960 48 PHE C CA 1
ATOM 3111 C C . PHE C 1 48 ? 0.33674 2.06451 -8.44114 1.000 21.85444 48 PHE C C 1
ATOM 3112 O O . PHE C 1 48 ? 1.52968 2.12922 -8.75612 1.000 23.57318 48 PHE C O 1
ATOM 3120 N N . VAL C 1 49 ? -0.44488 1.03656 -8.75975 1.000 28.26473 49 VAL C N 1
ATOM 3121 C CA . VAL C 1 49 ? 0.03122 -0.05939 -9.59672 1.000 26.71630 49 VAL C CA 1
ATOM 3122 C C . VAL C 1 49 ? 0.07520 0.41476 -11.04360 1.000 31.07385 49 VAL C C 1
ATOM 3123 O O . VAL C 1 49 ? -0.92670 0.89948 -11.58408 1.000 33.99551 49 VAL C O 1
ATOM 3127 N N . ILE C 1 50 ? 1.23766 0.27767 -11.67463 1.000 19.34297 50 ILE C N 1
ATOM 3128 C CA . ILE C 1 50 ? 1.44863 0.69210 -13.05670 1.000 26.77330 50 ILE C CA 1
ATOM 3129 C C . ILE C 1 50 ? 1.81874 -0.55297 -13.84580 1.000 25.47347 50 ILE C C 1
ATOM 3130 O O . ILE C 1 50 ? 2.88313 -1.14403 -13.61964 1.000 22.58910 50 ILE C O 1
ATOM 3135 N N . GLU C 1 51 ? 0.94659 -0.95518 -14.76809 1.000 23.80944 51 GLU C N 1
ATOM 3136 C CA . GLU C 1 51 ? 1.17283 -2.16636 -15.54366 1.000 31.01877 51 GLU C CA 1
ATOM 3137 C C . GLU C 1 51 ? 0.37740 -2.08583 -16.83788 1.000 31.73419 51 GLU C C 1
ATOM 3138 O O . GLU C 1 51 ? -0.62388 -1.37024 -16.93013 1.000 29.36192 51 GLU C O 1
ATOM 3144 N N . GLY C 1 52 ? 0.84092 -2.83349 -17.83493 1.000 32.31632 52 GLY C N 1
ATOM 3145 C CA . GLY C 1 52 ? 0.15094 -2.87855 -19.11341 1.000 34.46297 52 GLY C CA 1
ATOM 3146 C C . GLY C 1 52 ? 0.08306 -1.50186 -19.74416 1.000 26.48492 52 GLY C C 1
ATOM 3147 O O . GLY C 1 52 ? 1.10381 -0.82966 -19.94199 1.000 36.13535 52 GLY C O 1
ATOM 3148 N N . GLU C 1 53 ? -1.13830 -1.06606 -20.06599 1.000 35.15986 53 GLU C N 1
ATOM 3149 C CA . GLU C 1 53 ? -1.33717 0.26012 -20.63936 1.000 27.63907 53 GLU C CA 1
ATOM 3150 C C . GLU C 1 53 ? -0.98023 1.37276 -19.66511 1.000 32.89195 53 GLU C C 1
ATOM 3151 O O . GLU C 1 53 ? -0.80489 2.51912 -20.09294 1.000 33.78583 53 GLU C O 1
ATOM 3157 N N . GLY C 1 54 ? -0.88403 1.06640 -18.36901 1.000 35.98696 54 GLY C N 1
ATOM 3158 C CA . GLY C 1 54 ? -0.46510 2.07236 -17.40945 1.000 34.60778 54 GLY C CA 1
ATOM 3159 C C . GLY C 1 54 ? 0.94842 2.56373 -17.64653 1.000 27.92034 54 GLY C C 1
ATOM 3160 O O . GLY C 1 54 ? 1.27219 3.70969 -17.32342 1.000 25.53061 54 GLY C O 1
ATOM 3161 N N . ARG C 1 55 ? 1.80794 1.70829 -18.20979 1.000 28.67774 55 ARG C N 1
ATOM 3162 C CA . ARG C 1 55 ? 3.17112 2.12199 -18.53097 1.000 24.97678 55 ARG C CA 1
ATOM 3163 C C . ARG C 1 55 ? 3.18057 3.20029 -19.60728 1.000 32.28082 55 ARG C C 1
ATOM 3164 O O . ARG C 1 55 ? 3.97049 4.14988 -19.53794 1.000 35.18553 55 ARG C O 1
ATOM 3172 N N . ASP C 1 56 ? 2.31367 3.06565 -20.61415 1.000 26.36140 56 ASP C N 1
ATOM 3173 C CA . ASP C 1 56 ? 2.17718 4.10611 -21.62775 1.000 33.17569 56 ASP C CA 1
ATOM 3174 C C . ASP C 1 56 ? 1.70499 5.41267 -21.00596 1.000 31.98301 56 ASP C C 1
ATOM 3175 O O . ASP C 1 56 ? 2.24767 6.48614 -21.29506 1.000 35.45379 56 ASP C O 1
ATOM 3180 N N A ARG C 1 57 ? 0.67899 5.34453 -20.15397 0.560 30.48301 57 ARG C N 1
ATOM 3181 N N B ARG C 1 57 ? 0.68859 5.33757 -20.14545 0.440 30.50681 57 ARG C N 1
ATOM 3182 C CA A ARG C 1 57 ? 0.20614 6.54649 -19.47317 0.560 31.20149 57 ARG C CA 1
ATOM 3183 C CA B ARG C 1 57 ? 0.19854 6.53354 -19.47054 0.440 31.22460 57 ARG C CA 1
ATOM 3184 C C A ARG C 1 57 ? 1.28315 7.11861 -18.56269 0.560 32.85719 57 ARG C C 1
ATOM 3185 C C B ARG C 1 57 ? 1.26388 7.11453 -18.54883 0.440 32.83138 57 ARG C C 1
ATOM 3186 O O A ARG C 1 57 ? 1.45777 8.34052 -18.48518 0.560 26.92738 57 ARG C O 1
ATOM 3187 O O B ARG C 1 57 ? 1.41992 8.33816 -18.45979 0.440 26.98893 57 ARG C O 1
ATOM 3202 N N . PHE C 1 58 ? 2.01329 6.24771 -17.86116 1.000 29.51152 58 PHE C N 1
ATOM 3203 C CA . PHE C 1 58 ? 3.11000 6.71229 -17.01799 1.000 32.47294 58 PHE C CA 1
ATOM 3204 C C . PHE C 1 58 ? 4.19383 7.38028 -17.85508 1.000 23.58366 58 PHE C C 1
ATOM 3205 O O . PHE C 1 58 ? 4.72106 8.43239 -17.47739 1.000 22.53808 58 PHE C O 1
ATOM 3213 N N . SER C 1 59 ? 4.52479 6.78498 -19.00556 1.000 35.17813 59 SER C N 1
ATOM 3214 C CA . SER C 1 59 ? 5.55178 7.34321 -19.88074 1.000 36.83796 59 SER C CA 1
ATOM 3215 C C . SER C 1 59 ? 5.19429 8.75120 -20.33988 1.000 33.21129 59 SER C C 1
ATOM 3216 O O . SER C 1 59 ? 6.05564 9.63903 -20.37146 1.000 27.57547 59 SER C O 1
ATOM 3219 N N . ALA C 1 60 ? 3.92917 8.97342 -20.70440 1.000 34.21693 60 ALA C N 1
ATOM 3220 C CA . ALA C 1 60 ? 3.51843 10.28759 -21.18622 1.000 33.95711 60 ALA C CA 1
ATOM 3221 C C . ALA C 1 60 ? 3.60583 11.33571 -20.08445 1.000 27.47120 60 ALA C C 1
ATOM 3222 O O . ALA C 1 60 ? 3.98610 12.48364 -20.34365 1.000 25.35144 60 ALA C O 1
ATOM 3224 N N . VAL C 1 61 ? 3.25759 10.96360 -18.84975 1.000 28.10721 61 VAL C N 1
ATOM 3225 C CA . VAL C 1 61 ? 3.34490 11.90967 -17.73907 1.000 22.60741 61 VAL C CA 1
ATOM 3226 C C . VAL C 1 61 ? 4.79976 12.27233 -17.46911 1.000 27.32403 61 VAL C C 1
ATOM 3227 O O . VAL C 1 61 ? 5.15205 13.45038 -17.33858 1.000 24.37721 61 VAL C O 1
ATOM 3231 N N . LEU C 1 62 ? 5.66808 11.25972 -17.39319 1.000 31.34630 62 LEU C N 1
ATOM 3232 C CA . LEU C 1 62 ? 7.08100 11.50590 -17.12501 1.000 33.37619 62 LEU C CA 1
ATOM 3233 C C . LEU C 1 62 ? 7.72828 12.31021 -18.24539 1.000 27.88955 62 LEU C C 1
ATOM 3234 O O . LEU C 1 62 ? 8.54204 13.20478 -17.98513 1.000 28.09471 62 LEU C O 1
ATOM 3239 N N . GLU C 1 63 ? 7.38536 12.00499 -19.49961 1.000 27.80436 63 GLU C N 1
ATOM 3240 C CA . GLU C 1 63 ? 7.93178 12.77091 -20.61585 1.000 25.97627 63 GLU C CA 1
ATOM 3241 C C . GLU C 1 63 ? 7.48046 14.22508 -20.55615 1.000 35.68714 63 GLU C C 1
ATOM 3242 O O . GLU C 1 63 ? 8.26226 15.14007 -20.83878 1.000 33.09086 63 GLU C O 1
ATOM 3248 N N . GLN C 1 64 ? 6.21964 14.45597 -20.18934 1.000 30.21275 64 GLN C N 1
ATOM 3249 C CA . GLN C 1 64 ? 5.72073 15.82038 -20.06844 1.000 34.01235 64 GLN C CA 1
ATOM 3250 C C . GLN C 1 64 ? 6.37525 16.54179 -18.89654 1.000 34.09665 64 GLN C C 1
ATOM 3251 O O . GLN C 1 64 ? 6.66109 17.74232 -18.97857 1.000 34.39319 64 GLN C O 1
ATOM 3257 N N . GLY C 1 65 ? 6.62773 15.82442 -17.80013 1.000 37.74079 65 GLY C N 1
ATOM 3258 C CA . GLY C 1 65 ? 7.31682 16.43407 -16.67516 1.000 28.11417 65 GLY C CA 1
ATOM 3259 C C . GLY C 1 65 ? 8.73847 16.84042 -17.01264 1.000 29.33667 65 GLY C C 1
ATOM 3260 O O . GLY C 1 65 ? 9.21803 17.88518 -16.56552 1.000 33.75745 65 GLY C O 1
ATOM 3261 N N . ALA C 1 66 ? 9.43194 16.02249 -17.80984 1.000 28.36696 66 ALA C N 1
ATOM 3262 C CA . ALA C 1 66 ? 10.79423 16.36200 -18.20955 1.000 34.40593 66 ALA C CA 1
ATOM 3263 C C . ALA C 1 66 ? 10.82415 17.55376 -19.15790 1.000 35.52488 66 ALA C C 1
ATOM 3264 O O . ALA C 1 66 ? 11.79556 18.31853 -19.15524 1.000 32.52395 66 ALA C O 1
ATOM 3266 N N . VAL C 1 67 ? 9.78410 17.72221 -19.97800 1.000 31.18940 67 VAL C N 1
ATOM 3267 C CA . VAL C 1 67 ? 9.70987 18.88767 -20.85517 1.000 32.82040 67 VAL C CA 1
ATOM 3268 C C . VAL C 1 67 ? 9.58685 20.16278 -20.03128 1.000 37.77509 67 VAL C C 1
ATOM 3269 O O . VAL C 1 67 ? 10.35781 21.11362 -20.20694 1.000 36.36120 67 VAL C O 1
ATOM 3273 N N . ALA C 1 68 ? 8.61528 20.19978 -19.11645 1.000 36.92944 68 ALA C N 1
ATOM 3274 C CA . ALA C 1 68 ? 8.42021 21.37643 -18.27849 1.000 38.05116 68 ALA C CA 1
ATOM 3275 C C . ALA C 1 68 ? 9.58956 21.61885 -17.33402 1.000 36.73720 68 ALA C C 1
ATOM 3276 O O . ALA C 1 68 ? 9.78287 22.75430 -16.88653 1.000 46.21096 68 ALA C O 1
ATOM 3278 N N . ALA C 1 69 ? 10.37135 20.58382 -17.01979 1.000 34.18087 69 ALA C N 1
ATOM 3279 C CA . ALA C 1 69 ? 11.54027 20.77222 -16.17100 1.000 34.02502 69 ALA C CA 1
ATOM 3280 C C . ALA C 1 69 ? 12.68972 21.44147 -16.91219 1.000 39.05593 69 ALA C C 1
ATOM 3281 O O . ALA C 1 69 ? 13.61505 21.94500 -16.26837 1.000 44.37203 69 ALA C O 1
ATOM 3283 N N . GLY C 1 70 ? 12.65224 21.46260 -18.24098 1.000 38.10184 70 GLY C N 1
ATOM 3284 C CA . GLY C 1 70 ? 13.72491 22.04536 -19.01857 1.000 35.19009 70 GLY C CA 1
ATOM 3285 C C . GLY C 1 70 ? 14.79614 21.07786 -19.45984 1.000 34.78087 70 GLY C C 1
ATOM 3286 O O . GLY C 1 70 ? 15.89017 21.51668 -19.83210 1.000 33.95386 70 GLY C O 1
ATOM 3287 N N . GLY C 1 71 ? 14.52366 19.77616 -19.42987 1.000 33.42891 71 GLY C N 1
ATOM 3288 C CA . GLY C 1 71 ? 15.51182 18.81266 -19.86895 1.000 34.82959 71 GLY C CA 1
ATOM 3289 C C . GLY C 1 71 ? 15.69618 18.83377 -21.37420 1.000 37.98720 71 GLY C C 1
ATOM 3290 O O . GLY C 1 71 ? 14.79119 19.17561 -22.13640 1.000 34.20888 71 GLY C O 1
ATOM 3291 N N . ASP C 1 72 ? 16.89565 18.45606 -21.80505 1.000 39.29415 72 ASP C N 1
ATOM 3292 C CA . ASP C 1 72 ? 17.23032 18.43532 -23.22216 1.000 37.82297 72 ASP C CA 1
ATOM 3293 C C . ASP C 1 72 ? 16.57255 17.21999 -23.87906 1.000 50.27736 72 ASP C C 1
ATOM 3294 O O . ASP C 1 72 ? 15.73032 16.54061 -23.28448 1.000 39.64191 72 ASP C O 1
ATOM 3299 N N . GLU C 1 73 ? 16.94804 16.93296 -25.12846 1.000 43.00963 73 GLU C N 1
ATOM 3300 C CA . GLU C 1 73 ? 16.31519 15.83160 -25.84759 1.000 48.26706 73 GLU C CA 1
ATOM 3301 C C . GLU C 1 73 ? 16.65024 14.48278 -25.22275 1.000 42.52059 73 GLU C C 1
ATOM 3302 O O . GLU C 1 73 ? 15.82573 13.56197 -25.26027 1.000 37.86068 73 GLU C O 1
ATOM 3308 N N . LYS C 1 74 ? 17.84361 14.35025 -24.64213 1.000 39.36080 74 LYS C N 1
ATOM 3309 C CA . LYS C 1 74 ? 18.21588 13.10503 -23.98005 1.000 41.83222 74 LYS C CA 1
ATOM 3310 C C . LYS C 1 74 ? 17.34091 12.84767 -22.75808 1.000 45.18863 74 LYS C C 1
ATOM 3311 O O . LYS C 1 74 ? 16.79869 11.74885 -22.59283 1.000 34.71402 74 LYS C O 1
ATOM 3317 N N . ALA C 1 75 ? 17.18299 13.85601 -21.89436 1.000 40.69709 75 ALA C N 1
ATOM 3318 C CA . ALA C 1 75 ? 16.40873 13.67540 -20.66931 1.000 38.83534 75 ALA C CA 1
ATOM 3319 C C . ALA C 1 75 ? 14.92965 13.45646 -20.95623 1.000 35.33149 75 ALA C C 1
ATOM 3320 O O . ALA C 1 75 ? 14.25417 12.74136 -20.20728 1.000 33.79584 75 ALA C O 1
ATOM 3322 N N . ILE C 1 76 ? 14.40781 14.06776 -22.01949 1.000 25.74878 76 ILE C N 1
ATOM 3323 C CA . ILE C 1 76 ? 12.99996 13.89091 -22.36068 1.000 32.57115 76 ILE C CA 1
ATOM 3324 C C . ILE C 1 76 ? 12.73753 12.45777 -22.80606 1.000 39.47213 76 ILE C C 1
ATOM 3325 O O . ILE C 1 76 ? 11.78199 11.81342 -22.35712 1.000 36.44174 76 ILE C O 1
ATOM 3330 N N . GLU C 1 77 ? 13.58545 11.93343 -23.69139 1.000 36.25912 77 GLU C N 1
ATOM 3331 C CA . GLU C 1 77 ? 13.37999 10.57343 -24.17336 1.000 40.58003 77 GLU C CA 1
ATOM 3332 C C . GLU C 1 77 ? 13.71031 9.55585 -23.09132 1.000 28.33768 77 GLU C C 1
ATOM 3333 O O . GLU C 1 77 ? 13.05545 8.51134 -22.99238 1.000 28.33927 77 GLU C O 1
ATOM 3339 N N . LYS C 1 78 ? 14.72541 9.84394 -22.27237 1.000 32.48654 78 LYS C N 1
ATOM 3340 C CA . LYS C 1 78 ? 15.01200 8.99409 -21.12298 1.000 37.52574 78 LYS C CA 1
ATOM 3341 C C . LYS C 1 78 ? 13.79873 8.89699 -20.21057 1.000 32.08988 78 LYS C C 1
ATOM 3342 O O . LYS C 1 78 ? 13.45162 7.80852 -19.73742 1.000 26.10765 78 LYS C O 1
ATOM 3348 N N . ALA C 1 79 ? 13.13129 10.02707 -19.96739 1.000 25.65757 79 ALA C N 1
ATOM 3349 C CA . ALA C 1 79 ? 11.90574 10.01028 -19.17672 1.000 29.87634 79 ALA C CA 1
ATOM 3350 C C . ALA C 1 79 ? 10.81579 9.20471 -19.87126 1.000 29.46406 79 ALA C C 1
ATOM 3351 O O . ALA C 1 79 ? 10.10139 8.42616 -19.22761 1.000 28.50342 79 ALA C O 1
ATOM 3353 N N . ARG C 1 80 ? 10.68006 9.37239 -21.18968 1.000 34.15194 80 ARG C N 1
ATOM 3354 C CA . ARG C 1 80 ? 9.66468 8.63081 -21.92981 1.000 28.68222 80 ARG C CA 1
ATOM 3355 C C . ARG C 1 80 ? 9.89882 7.12690 -21.83442 1.000 28.30503 80 ARG C C 1
ATOM 3356 O O . ARG C 1 80 ? 8.95572 6.35827 -21.61605 1.000 22.36210 80 ARG C O 1
ATOM 3364 N N . ASN C 1 81 ? 11.14937 6.68893 -21.97580 1.000 24.79709 81 ASN C N 1
ATOM 3365 C CA . ASN C 1 81 ? 11.47459 5.26728 -21.92747 1.000 23.39721 81 ASN C CA 1
ATOM 3366 C C . ASN C 1 81 ? 11.64798 4.72882 -20.51252 1.000 28.74330 81 ASN C C 1
ATOM 3367 O O . ASN C 1 81 ? 11.90236 3.52920 -20.35760 1.000 27.67565 81 ASN C O 1
ATOM 3372 N N . ALA C 1 82 ? 11.52068 5.57286 -19.48778 1.000 25.44286 82 ALA C N 1
ATOM 3373 C CA . ALA C 1 82 ? 11.74853 5.11990 -18.11578 1.000 23.35758 82 ALA C CA 1
ATOM 3374 C C . ALA C 1 82 ? 10.81040 3.99857 -17.67940 1.000 27.20896 82 ALA C C 1
ATOM 3375 O O . ALA C 1 82 ? 11.30127 2.99889 -17.12369 1.000 24.38460 82 ALA C O 1
ATOM 3377 N N . PRO C 1 83 ? 9.48892 4.07840 -17.88135 1.000 28.44338 83 PRO C N 1
ATOM 3378 C CA . PRO C 1 83 ? 8.61114 3.02360 -17.34632 1.000 27.97188 83 PRO C CA 1
ATOM 3379 C C . PRO C 1 83 ? 8.83688 1.65356 -17.95250 1.000 21.60310 83 PRO C C 1
ATOM 3380 O O . PRO C 1 83 ? 8.39208 0.65684 -17.36961 1.000 28.42010 83 PRO C O 1
ATOM 3384 N N . PHE C 1 84 ? 9.50802 1.55826 -19.09138 1.000 25.13039 84 PHE C N 1
ATOM 3385 C CA . PHE C 1 84 ? 9.62262 0.28467 -19.78729 1.000 25.69460 84 PHE C CA 1
ATOM 3386 C C . PHE C 1 84 ? 10.81439 -0.54181 -19.32549 1.000 26.74207 84 PHE C C 1
ATOM 3387 O O . PHE C 1 84 ? 11.05127 -1.62324 -19.87320 1.000 27.97978 84 PHE C O 1
ATOM 3395 N N . ARG C 1 85 ? 11.55352 -0.07166 -18.32248 1.000 23.80199 85 ARG C N 1
ATOM 3396 C CA . ARG C 1 85 ? 12.62383 -0.85294 -17.71539 1.000 25.25589 85 ARG C CA 1
ATOM 3397 C C . ARG C 1 85 ? 12.10747 -1.94653 -16.78677 1.000 21.37252 85 ARG C C 1
ATOM 3398 O O . ARG C 1 85 ? 12.91801 -2.66876 -16.19378 1.000 23.68449 85 ARG C O 1
ATOM 3406 N N . ALA C 1 86 ? 10.79089 -2.08475 -16.64041 1.000 22.61358 86 ALA C N 1
ATOM 3407 C CA . ALA C 1 86 ? 10.20875 -3.15360 -15.84125 1.000 21.76832 86 ALA C CA 1
ATOM 3408 C C . ALA C 1 86 ? 8.77769 -3.37171 -16.30341 1.000 27.07178 86 ALA C C 1
ATOM 3409 O O . ALA C 1 86 ? 8.13639 -2.42832 -16.78003 1.000 25.58253 86 ALA C O 1
ATOM 3411 N N . PRO C 1 87 ? 8.25516 -4.59804 -16.19856 1.000 17.35377 87 PRO C N 1
ATOM 3412 C CA . PRO C 1 87 ? 6.84170 -4.82911 -16.52282 1.000 21.59825 87 PRO C CA 1
ATOM 3413 C C . PRO C 1 87 ? 5.87693 -4.32131 -15.46555 1.000 21.63208 87 PRO C C 1
ATOM 3414 O O . PRO C 1 87 ? 4.66365 -4.30777 -15.71816 1.000 17.65973 87 PRO C O 1
ATOM 3418 N N . LEU C 1 88 ? 6.37011 -3.90663 -14.29938 1.000 19.00588 88 LEU C N 1
ATOM 3419 C CA . LEU C 1 88 ? 5.51483 -3.45491 -13.21009 1.000 22.04855 88 LEU C CA 1
ATOM 3420 C C . LEU C 1 88 ? 6.22186 -2.36099 -12.42502 1.000 18.41530 88 LEU C C 1
ATOM 3421 O O . LEU C 1 88 ? 7.39631 -2.50730 -12.07213 1.000 23.50738 88 LEU C O 1
ATOM 3426 N N . ILE C 1 89 ? 5.49794 -1.27531 -12.15160 1.000 21.50046 89 ILE C N 1
ATOM 3427 C CA . ILE C 1 89 ? 5.96195 -0.18982 -11.29441 1.000 16.79314 89 ILE C CA 1
ATOM 3428 C C . ILE C 1 89 ? 4.87405 0.10682 -10.27489 1.000 22.13572 89 ILE C C 1
ATOM 3429 O O . ILE C 1 89 ? 3.68953 0.17642 -10.62168 1.000 18.89175 89 ILE C O 1
ATOM 3434 N N . ILE C 1 90 ? 5.27276 0.28021 -9.01815 1.000 19.93347 90 ILE C N 1
ATOM 3435 C CA . ILE C 1 90 ? 4.36602 0.70614 -7.95912 1.000 21.26196 90 ILE C CA 1
ATOM 3436 C C . ILE C 1 90 ? 4.87021 2.03555 -7.41542 1.000 20.51487 90 ILE C C 1
ATOM 3437 O O . ILE C 1 90 ? 5.95809 2.10077 -6.83134 1.000 19.99480 90 ILE C O 1
ATOM 3442 N N . THR C 1 91 ? 4.08921 3.09341 -7.62076 1.000 19.81971 91 THR C N 1
ATOM 3443 C CA . THR C 1 91 ? 4.41062 4.40954 -7.08697 1.000 22.03681 91 THR C CA 1
ATOM 3444 C C . THR C 1 91 ? 3.80931 4.54558 -5.69488 1.000 22.78862 91 THR C C 1
ATOM 3445 O O . THR C 1 91 ? 2.62139 4.26957 -5.49685 1.000 30.27090 91 THR C O 1
ATOM 3449 N N . VAL C 1 92 ? 4.62584 4.96989 -4.73553 1.000 20.59849 92 VAL C N 1
ATOM 3450 C CA . VAL C 1 92 ? 4.19747 5.12339 -3.34899 1.000 18.78660 92 VAL C CA 1
ATOM 3451 C C . VAL C 1 92 ? 4.10686 6.61097 -3.03517 1.000 17.41191 92 VAL C C 1
ATOM 3452 O O . VAL C 1 92 ? 5.09620 7.34479 -3.16368 1.000 16.46859 92 VAL C O 1
ATOM 3456 N N . VAL C 1 93 ? 2.91774 7.05212 -2.63104 1.000 13.61164 93 VAL C N 1
ATOM 3457 C CA . VAL C 1 93 ? 2.65495 8.43953 -2.26489 1.000 25.18494 93 VAL C CA 1
ATOM 3458 C C . VAL C 1 93 ? 2.45498 8.50122 -0.75551 1.000 25.64724 93 VAL C C 1
ATOM 3459 O O . VAL C 1 93 ? 1.58877 7.80616 -0.20846 1.000 24.65615 93 VAL C O 1
ATOM 3463 N N . ALA C 1 94 ? 3.25871 9.32298 -0.08206 1.000 21.10477 94 ALA C N 1
ATOM 3464 C CA . ALA C 1 94 ? 3.07351 9.57484 1.34255 1.000 22.54434 94 ALA C CA 1
ATOM 3465 C C . ALA C 1 94 ? 1.88042 10.50657 1.51453 1.000 24.53720 94 ALA C C 1
ATOM 3466 O O . ALA C 1 94 ? 1.95459 11.69163 1.17537 1.000 35.29870 94 ALA C O 1
ATOM 3468 N N . LYS C 1 95 ? 0.77576 9.97130 2.03413 1.000 23.17077 95 LYS C N 1
ATOM 3469 C CA . LYS C 1 95 ? -0.46252 10.73499 2.18423 1.000 26.60112 95 LYS C CA 1
ATOM 3470 C C . LYS C 1 95 ? -0.47310 11.34394 3.58306 1.000 31.88980 95 LYS C C 1
ATOM 3471 O O . LYS C 1 95 ? -1.05541 10.81147 4.52954 1.000 35.72419 95 LYS C O 1
ATOM 3477 N N . CYS C 1 96 ? 0.18059 12.49670 3.70267 1.000 36.55579 96 CYS C N 1
ATOM 3478 C CA . CYS C 1 96 ? 0.49599 13.07681 5.00083 1.000 26.60643 96 CYS C CA 1
ATOM 3479 C C . CYS C 1 96 ? -0.64683 13.92844 5.53486 1.000 37.94971 96 CYS C C 1
ATOM 3480 O O . CYS C 1 96 ? -1.26317 14.70347 4.79818 1.000 41.15230 96 CYS C O 1
ATOM 3483 N N . GLU C 1 97 ? -0.91152 13.78414 6.82977 1.000 41.58687 97 GLU C N 1
ATOM 3484 C CA . GLU C 1 97 ? -1.91314 14.57254 7.53233 1.000 41.59883 97 GLU C CA 1
ATOM 3485 C C . GLU C 1 97 ? -1.20617 15.60564 8.39837 1.000 47.77918 97 GLU C C 1
ATOM 3486 O O . GLU C 1 97 ? -0.25143 15.27545 9.10937 1.000 38.83891 97 GLU C O 1
ATOM 3492 N N . GLU C 1 98 ? -1.66960 16.84844 8.33421 1.000 58.20911 98 GLU C N 1
ATOM 3493 C CA . GLU C 1 98 ? -1.06213 17.92767 9.09427 1.000 62.70710 98 GLU C CA 1
ATOM 3494 C C . GLU C 1 98 ? -1.77206 18.10846 10.43316 1.000 66.61368 98 GLU C C 1
ATOM 3495 O O . GLU C 1 98 ? -2.80803 17.49942 10.70733 1.000 68.77811 98 GLU C O 1
ATOM 3501 N N . ASN C 1 99 ? -1.18385 18.95428 11.28059 1.000 81.63787 99 ASN C N 1
ATOM 3502 C CA . ASN C 1 99 ? -1.72330 19.31011 12.59435 1.000 83.00328 99 ASN C CA 1
ATOM 3503 C C . ASN C 1 99 ? -1.92134 18.09761 13.49841 1.000 85.41461 99 ASN C C 1
ATOM 3504 O O . ASN C 1 99 ? -2.59913 18.19259 14.52523 1.000 88.90425 99 ASN C O 1
ATOM 3509 N N . HIS C 1 100 ? -1.34171 16.95842 13.14289 1.000 56.69082 100 HIS C N 1
ATOM 3510 C CA . HIS C 1 100 ? -1.47431 15.76028 13.95186 1.000 55.47138 100 HIS C CA 1
ATOM 3511 C C . HIS C 1 100 ? -0.34298 15.68591 14.96953 1.000 45.67107 100 HIS C C 1
ATOM 3512 O O . HIS C 1 100 ? 0.70016 16.32725 14.82324 1.000 47.14425 100 HIS C O 1
ATOM 3519 N N . LYS C 1 101 ? -0.57067 14.89438 16.02166 1.000 54.27888 101 LYS C N 1
ATOM 3520 C CA . LYS C 1 101 ? 0.48502 14.62156 16.98963 1.000 44.62913 101 LYS C CA 1
ATOM 3521 C C . LYS C 1 101 ? 1.68471 13.95493 16.33607 1.000 51.59308 101 LYS C C 1
ATOM 3522 O O . LYS C 1 101 ? 2.79692 14.03901 16.86689 1.000 46.10756 101 LYS C O 1
ATOM 3528 N N . VAL C 1 102 ? 1.47727 13.29648 15.20159 1.000 43.81636 102 VAL C N 1
ATOM 3529 C CA . VAL C 1 102 ? 2.55329 12.66578 14.44596 1.000 32.61929 102 VAL C CA 1
ATOM 3530 C C . VAL C 1 102 ? 3.10078 13.69386 13.46058 1.000 34.04695 102 VAL C C 1
ATOM 3531 O O . VAL C 1 102 ? 2.34879 14.15176 12.58472 1.000 32.18076 102 VAL C O 1
ATOM 3535 N N . PRO C 1 103 ? 4.37127 14.08031 13.56287 1.000 25.01664 103 PRO C N 1
ATOM 3536 C CA . PRO C 1 103 ? 4.95860 14.95760 12.54611 1.000 30.88492 103 PRO C CA 1
ATOM 3537 C C . PRO C 1 103 ? 4.91067 14.31482 11.16796 1.000 31.46423 103 PRO C C 1
ATOM 3538 O O . PRO C 1 103 ? 4.86860 13.09093 11.02118 1.000 30.64646 103 PRO C O 1
ATOM 3542 N N . VAL C 1 104 ? 4.92946 15.17171 10.14429 1.000 31.05871 104 VAL C N 1
ATOM 3543 C CA . VAL C 1 104 ? 4.81114 14.69547 8.76989 1.000 32.77961 104 VAL C CA 1
ATOM 3544 C C . VAL C 1 104 ? 5.94823 13.74585 8.41463 1.000 26.70504 104 VAL C C 1
ATOM 3545 O O . VAL C 1 104 ? 5.74500 12.77412 7.67503 1.000 26.09866 104 VAL C O 1
ATOM 3549 N N . TRP C 1 105 ? 7.14979 13.98413 8.94941 1.000 25.98207 105 TRP C N 1
ATOM 3550 C CA . TRP C 1 105 ? 8.28385 13.14175 8.58227 1.000 31.04415 105 TRP C CA 1
ATOM 3551 C C . TRP C 1 105 ? 8.08144 11.69660 9.02115 1.000 26.32914 105 TRP C C 1
ATOM 3552 O O . TRP C 1 105 ? 8.54906 10.77548 8.34269 1.000 25.88841 105 TRP C O 1
ATOM 3563 N N . GLU C 1 106 ? 7.38733 11.47318 10.14084 1.000 25.02716 106 GLU C N 1
ATOM 3564 C CA . GLU C 1 106 ? 7.11098 10.10381 10.56305 1.000 29.53339 106 GLU C CA 1
ATOM 3565 C C . GLU C 1 106 ? 6.15574 9.40920 9.60312 1.000 21.24764 106 GLU C C 1
ATOM 3566 O O . GLU C 1 106 ? 6.27367 8.20033 9.37469 1.000 22.60053 106 GLU C O 1
ATOM 3572 N N . GLN C 1 107 ? 5.20374 10.15121 9.03936 1.000 20.69830 107 GLN C N 1
ATOM 3573 C CA . GLN C 1 107 ? 4.29897 9.56529 8.05825 1.000 22.86244 107 GLN C CA 1
ATOM 3574 C C . GLN C 1 107 ? 5.02508 9.28453 6.74768 1.000 24.10619 107 GLN C C 1
ATOM 3575 O O . GLN C 1 107 ? 4.75756 8.27459 6.08852 1.000 22.03941 107 GLN C O 1
ATOM 3581 N N . GLU C 1 108 ? 5.95974 10.15963 6.36485 1.000 19.01827 108 GLU C N 1
ATOM 3582 C CA . GLU C 1 108 ? 6.76203 9.91931 5.17028 1.000 21.45107 108 GLU C CA 1
ATOM 3583 C C . GLU C 1 108 ? 7.67931 8.71849 5.35886 1.000 22.98953 108 GLU C C 1
ATOM 3584 O O . GLU C 1 108 ? 7.94696 7.97637 4.40537 1.000 20.04312 108 GLU C O 1
ATOM 3590 N N . MET C 1 109 ? 8.18916 8.52607 6.57714 1.000 20.31958 109 MET C N 1
ATOM 3591 C CA . MET C 1 109 ? 9.02992 7.36610 6.84839 1.000 21.60482 109 MET C CA 1
ATOM 3592 C C . MET C 1 109 ? 8.23092 6.07390 6.72261 1.000 18.89353 109 MET C C 1
ATOM 3593 O O . MET C 1 109 ? 8.75067 5.05467 6.25113 1.000 22.61792 109 MET C O 1
ATOM 3598 N N . SER C 1 110 ? 6.95986 6.10656 7.12980 1.000 18.86473 110 SER C N 1
ATOM 3599 C CA . SER C 1 110 ? 6.08926 4.94330 6.98948 1.000 23.23401 110 SER C CA 1
ATOM 3600 C C . SER C 1 110 ? 5.87370 4.57983 5.52261 1.000 23.09700 110 SER C C 1
ATOM 3601 O O . SER C 1 110 ? 5.90813 3.39829 5.15747 1.000 19.62848 110 SER C O 1
ATOM 3604 N N . ALA C 1 111 ? 5.64506 5.57956 4.66533 1.000 23.92712 111 ALA C N 1
ATOM 3605 C CA . ALA C 1 111 ? 5.48034 5.29876 3.24135 1.000 18.05979 111 ALA C CA 1
ATOM 3606 C C . ALA C 1 111 ? 6.78442 4.81285 2.62158 1.000 21.58455 111 ALA C C 1
ATOM 3607 O O . ALA C 1 111 ? 6.77289 3.96451 1.72196 1.000 21.35997 111 ALA C O 1
ATOM 3609 N N . GLY C 1 112 ? 7.91846 5.34208 3.08453 1.000 22.21381 112 GLY C N 1
ATOM 3610 C CA . GLY C 1 112 ? 9.19867 4.85770 2.59427 1.000 24.29615 112 GLY C CA 1
ATOM 3611 C C . GLY C 1 112 ? 9.45773 3.41521 2.98137 1.000 15.58297 112 GLY C C 1
ATOM 3612 O O . GLY C 1 112 ? 9.93079 2.61735 2.16805 1.000 15.88806 112 GLY C O 1
ATOM 3613 N N . CYS C 1 113 ? 9.15191 3.05861 4.23085 1.000 21.05518 113 CYS C N 1
ATOM 3614 C CA . CYS C 1 113 ? 9.26015 1.66305 4.63535 1.000 19.57718 113 CYS C CA 1
ATOM 3615 C C . CYS C 1 113 ? 8.36739 0.77145 3.78617 1.000 16.98072 113 CYS C C 1
ATOM 3616 O O . CYS C 1 113 ? 8.70450 -0.39367 3.54808 1.000 19.25756 113 CYS C O 1
ATOM 3619 N N . ALA C 1 114 ? 7.23896 1.30532 3.30691 1.000 13.80999 114 ALA C N 1
ATOM 3620 C CA . ALA C 1 114 ? 6.35541 0.52328 2.44936 1.000 17.45068 114 ALA C CA 1
ATOM 3621 C C . ALA C 1 114 ? 7.02650 0.16924 1.13184 1.000 20.45296 114 ALA C C 1
ATOM 3622 O O . ALA C 1 114 ? 6.78113 -0.91061 0.58553 1.000 20.10985 114 ALA C O 1
ATOM 3624 N N . VAL C 1 115 ? 7.87558 1.05530 0.60700 1.000 17.51174 115 VAL C N 1
ATOM 3625 C CA . VAL C 1 115 ? 8.59214 0.74136 -0.62572 1.000 20.17152 115 VAL C CA 1
ATOM 3626 C C . VAL C 1 115 ? 9.50492 -0.45860 -0.41264 1.000 11.39512 115 VAL C C 1
ATOM 3627 O O . VAL C 1 115 ? 9.49071 -1.41938 -1.19106 1.000 15.19652 115 VAL C O 1
ATOM 3631 N N . MET C 1 116 ? 10.30643 -0.42684 0.65627 1.000 18.77844 116 MET C N 1
ATOM 3632 C CA . MET C 1 116 ? 11.24383 -1.51890 0.90032 1.000 21.52858 116 MET C CA 1
ATOM 3633 C C . MET C 1 116 ? 10.51017 -2.81368 1.21494 1.000 17.73890 116 MET C C 1
ATOM 3634 O O . MET C 1 116 ? 10.90064 -3.88476 0.73507 1.000 21.55498 116 MET C O 1
ATOM 3639 N N . ALA C 1 117 ? 9.43874 -2.73255 2.00823 1.000 15.49517 117 ALA C N 1
ATOM 3640 C CA . ALA C 1 117 ? 8.67337 -3.92847 2.34865 1.000 16.24896 117 ALA C CA 1
ATOM 3641 C C . ALA C 1 117 ? 8.13662 -4.61327 1.09850 1.000 21.29913 117 ALA C C 1
ATOM 3642 O O . ALA C 1 117 ? 8.20182 -5.84320 0.97663 1.000 18.04738 117 ALA C O 1
ATOM 3644 N N . MET C 1 118 ? 7.61185 -3.83165 0.15308 1.000 18.55927 118 MET C N 1
ATOM 3645 C CA . MET C 1 118 ? 7.12489 -4.40797 -1.09526 1.000 22.81044 118 MET C CA 1
ATOM 3646 C C . MET C 1 118 ? 8.26377 -5.02298 -1.90003 1.000 23.50914 118 MET C C 1
ATOM 3647 O O . MET C 1 118 ? 8.09858 -6.08664 -2.51046 1.000 18.46375 118 MET C O 1
ATOM 3652 N N . GLN C 1 119 ? 9.43456 -4.37908 -1.89911 1.000 19.58716 119 GLN C N 1
ATOM 3653 C CA . GLN C 1 119 ? 10.56929 -4.92980 -2.63246 1.000 21.61546 119 GLN C CA 1
ATOM 3654 C C . GLN C 1 119 ? 11.03420 -6.24463 -2.01928 1.000 22.83426 119 GLN C C 1
ATOM 3655 O O . GLN C 1 119 ? 11.41618 -7.17161 -2.74332 1.000 20.70368 119 GLN C O 1
ATOM 3661 N N . MET C 1 120 ? 10.99954 -6.34848 -0.68760 1.000 18.40173 120 MET C N 1
ATOM 3662 C CA . MET C 1 120 ? 11.35508 -7.60477 -0.03509 1.000 21.00890 120 MET C CA 1
ATOM 3663 C C . MET C 1 120 ? 10.29574 -8.67370 -0.28079 1.000 23.59955 120 MET C C 1
ATOM 3664 O O . MET C 1 120 ? 10.62450 -9.85474 -0.44051 1.000 19.65630 120 MET C O 1
ATOM 3669 N N . ALA C 1 121 ? 9.01853 -8.28229 -0.30777 1.000 22.83473 121 ALA C N 1
ATOM 3670 C CA . ALA C 1 121 ? 7.96704 -9.23500 -0.64826 1.000 19.12145 121 ALA C CA 1
ATOM 3671 C C . ALA C 1 121 ? 8.08954 -9.71087 -2.09133 1.000 26.65212 121 ALA C C 1
ATOM 3672 O O . ALA C 1 121 ? 7.69512 -10.84040 -2.40678 1.000 25.33317 121 ALA C O 1
ATOM 3674 N N . ALA C 1 122 ? 8.63026 -8.87102 -2.97722 1.000 18.70645 122 ALA C N 1
ATOM 3675 C CA . ALA C 1 122 ? 8.92682 -9.31928 -4.33381 1.000 20.22005 122 ALA C CA 1
ATOM 3676 C C . ALA C 1 122 ? 10.05189 -10.34684 -4.33035 1.000 21.26899 122 ALA C C 1
ATOM 3677 O O . ALA C 1 122 ? 9.96443 -11.38052 -5.00405 1.000 22.88035 122 ALA C O 1
ATOM 3679 N N . ILE C 1 123 ? 11.12021 -10.07722 -3.57391 1.000 20.46181 123 ILE C N 1
ATOM 3680 C CA . ILE C 1 123 ? 12.25084 -10.99950 -3.52010 1.000 22.36785 123 ILE C CA 1
ATOM 3681 C C . ILE C 1 123 ? 11.82231 -12.32796 -2.91297 1.000 24.72703 123 ILE C C 1
ATOM 3682 O O . ILE C 1 123 ? 12.24978 -13.40017 -3.36205 1.000 24.14887 123 ILE C O 1
ATOM 3687 N N . ALA C 1 124 ? 10.95776 -12.27966 -1.89446 1.000 24.58474 124 ALA C N 1
ATOM 3688 C CA . ALA C 1 124 ? 10.50315 -13.49815 -1.23493 1.000 32.08932 124 ALA C CA 1
ATOM 3689 C C . ALA C 1 124 ? 9.70341 -14.40646 -2.15991 1.000 34.14052 124 ALA C C 1
ATOM 3690 O O . ALA C 1 124 ? 9.66337 -15.61895 -1.92632 1.000 29.68780 124 ALA C O 1
ATOM 3692 N N . GLN C 1 125 ? 9.06963 -13.85909 -3.19725 1.000 22.13556 125 GLN C N 1
ATOM 3693 C CA . GLN C 1 125 ? 8.27515 -14.65244 -4.12275 1.000 25.88077 125 GLN C CA 1
ATOM 3694 C C . GLN C 1 125 ? 8.99640 -14.92795 -5.43354 1.000 21.88357 125 GLN C C 1
ATOM 3695 O O . GLN C 1 125 ? 8.35501 -15.35088 -6.39779 1.000 29.96197 125 GLN C O 1
ATOM 3701 N N . GLY C 1 126 ? 10.30890 -14.71042 -5.49028 1.000 15.73475 126 GLY C N 1
ATOM 3702 C CA . GLY C 1 126 ? 11.08320 -15.03241 -6.67022 1.000 23.39125 126 GLY C CA 1
ATOM 3703 C C . GLY C 1 126 ? 11.24006 -13.91845 -7.67683 1.000 24.87977 126 GLY C C 1
ATOM 3704 O O . GLY C 1 126 ? 11.77755 -14.16332 -8.76344 1.000 21.98340 126 GLY C O 1
ATOM 3705 N N . PHE C 1 127 ? 10.78394 -12.71244 -7.36340 1.000 24.85140 127 PHE C N 1
ATOM 3706 C CA . PHE C 1 127 ? 10.98070 -11.55121 -8.21197 1.000 27.53901 127 PHE C CA 1
ATOM 3707 C C . PHE C 1 127 ? 12.08198 -10.67903 -7.60935 1.000 22.38643 127 PHE C C 1
ATOM 3708 O O . PHE C 1 127 ? 12.83988 -11.12517 -6.74012 1.000 21.18170 127 PHE C O 1
ATOM 3716 N N . ASN C 1 128 ? 12.17965 -9.43967 -8.06580 1.000 20.72446 128 ASN C N 1
ATOM 3717 C CA . ASN C 1 128 ? 13.08075 -8.45013 -7.48082 1.000 23.41922 128 ASN C CA 1
ATOM 3718 C C . ASN C 1 128 ? 12.67137 -7.08668 -8.02564 1.000 25.52157 128 ASN C C 1
ATOM 3719 O O . ASN C 1 128 ? 11.64286 -6.95028 -8.69989 1.000 17.83677 128 ASN C O 1
ATOM 3724 N N . GLY C 1 129 ? 13.47437 -6.07644 -7.73225 1.000 27.39178 129 GLY C N 1
ATOM 3725 C CA . GLY C 1 129 ? 13.17997 -4.74144 -8.20212 1.000 23.72964 129 GLY C CA 1
ATOM 3726 C C . GLY C 1 129 ? 14.15738 -3.74709 -7.62272 1.000 19.28753 129 GLY C C 1
ATOM 3727 O O . GLY C 1 129 ? 15.10490 -4.10564 -6.91751 1.000 24.31944 129 GLY C O 1
ATOM 3728 N N . ILE C 1 130 ? 13.90975 -2.47952 -7.94050 1.000 17.61960 130 ILE C N 1
ATOM 3729 C CA . ILE C 1 130 ? 14.79786 -1.39792 -7.53718 1.000 17.11008 130 ILE C CA 1
ATOM 3730 C C . ILE C 1 130 ? 13.96339 -0.17445 -7.18680 1.000 17.99978 130 ILE C C 1
ATOM 3731 O O . ILE C 1 130 ? 13.03024 0.18595 -7.91176 1.000 16.85088 130 ILE C O 1
ATOM 3736 N N . TRP C 1 131 ? 14.29291 0.44365 -6.05921 1.000 17.01078 131 TRP C N 1
ATOM 3737 C CA . TRP C 1 131 ? 13.66526 1.67385 -5.59535 1.000 16.46551 131 TRP C CA 1
ATOM 3738 C C . TRP C 1 131 ? 14.33055 2.85012 -6.30145 1.000 15.89593 131 TRP C C 1
ATOM 3739 O O . TRP C 1 131 ? 15.51775 3.11518 -6.08962 1.000 19.84245 131 TRP C O 1
ATOM 3750 N N . ARG C 1 132 ? 13.57909 3.54309 -7.15395 1.000 19.29905 132 ARG C N 1
ATOM 3751 C CA . ARG C 1 132 ? 14.07804 4.69958 -7.88383 1.000 18.39094 132 ARG C CA 1
ATOM 3752 C C . ARG C 1 132 ? 13.28306 5.94036 -7.50637 1.000 16.81471 132 ARG C C 1
ATOM 3753 O O . ARG C 1 132 ? 12.14570 5.85974 -7.03543 1.000 20.62949 132 ARG C O 1
ATOM 3761 N N . SER C 1 133 ? 13.89446 7.10107 -7.73024 1.000 16.48440 133 SER C N 1
ATOM 3762 C CA . SER C 1 133 ? 13.21004 8.35717 -7.46027 1.000 17.64972 133 SER C CA 1
ATOM 3763 C C . SER C 1 133 ? 13.50133 9.36285 -8.56593 1.000 28.12280 133 SER C C 1
ATOM 3764 O O . SER C 1 133 ? 12.71452 9.50184 -9.50762 1.000 28.90850 133 SER C O 1
ATOM 3767 N N . GLY C 1 134 ? 14.62872 10.05961 -8.46868 1.000 32.29604 134 GLY C N 1
ATOM 3768 C CA . GLY C 1 134 ? 15.00243 11.03998 -9.46439 1.000 25.32179 134 GLY C CA 1
ATOM 3769 C C . GLY C 1 134 ? 14.26001 12.35175 -9.29753 1.000 21.93423 134 GLY C C 1
ATOM 3770 O O . GLY C 1 134 ? 13.35488 12.50187 -8.47622 1.000 24.12986 134 GLY C O 1
ATOM 3771 N N . ALA C 1 135 ? 14.66107 13.32820 -10.11724 1.000 21.32962 135 ALA C N 1
ATOM 3772 C CA . ALA C 1 135 ? 14.12683 14.67830 -9.98603 1.000 27.38482 135 ALA C CA 1
ATOM 3773 C C . ALA C 1 135 ? 12.63767 14.74238 -10.30122 1.000 29.83542 135 ALA C C 1
ATOM 3774 O O . ALA C 1 135 ? 11.93761 15.61842 -9.78128 1.000 30.30964 135 ALA C O 1
ATOM 3776 N N . LEU C 1 136 ? 12.13186 13.83011 -11.13614 1.000 25.52024 136 LEU C N 1
ATOM 3777 C CA . LEU C 1 136 ? 10.73272 13.88955 -11.54451 1.000 22.39232 136 LEU C CA 1
ATOM 3778 C C . LEU C 1 136 ? 9.76477 13.54000 -10.41963 1.000 30.75635 136 LEU C C 1
ATOM 3779 O O . LEU C 1 136 ? 8.55214 13.67520 -10.61194 1.000 29.15188 136 LEU C O 1
ATOM 3784 N N . THR C 1 137 ? 10.25787 13.10411 -9.25631 1.000 27.53800 137 THR C N 1
ATOM 3785 C CA . THR C 1 137 ? 9.37299 12.94354 -8.10642 1.000 29.84906 137 THR C CA 1
ATOM 3786 C C . THR C 1 137 ? 8.82342 14.28336 -7.63457 1.000 27.48562 137 THR C C 1
ATOM 3787 O O . THR C 1 137 ? 7.73472 14.33598 -7.05155 1.000 26.51759 137 THR C O 1
ATOM 3791 N N . GLU C 1 138 ? 9.55970 15.36675 -7.86372 1.000 34.70188 138 GLU C N 1
ATOM 3792 C CA . GLU C 1 138 ? 9.12969 16.70174 -7.47279 1.000 27.06134 138 GLU C CA 1
ATOM 3793 C C . GLU C 1 138 ? 8.42913 17.44821 -8.60125 1.000 30.06099 138 GLU C C 1
ATOM 3794 O O . GLU C 1 138 ? 7.96681 18.57326 -8.38539 1.000 36.15568 138 GLU C O 1
ATOM 3800 N N . SER C 1 139 ? 8.34390 16.85439 -9.79097 1.000 28.94640 139 SER C N 1
ATOM 3801 C CA . SER C 1 139 ? 7.69316 17.50939 -10.91852 1.000 35.03834 139 SER C CA 1
ATOM 3802 C C . SER C 1 139 ? 6.21294 17.72820 -10.63163 1.000 33.14058 139 SER C C 1
ATOM 3803 O O . SER C 1 139 ? 5.51200 16.81563 -10.18559 1.000 34.60668 139 SER C O 1
ATOM 3806 N N . ALA C 1 140 ? 5.73728 18.94723 -10.89774 1.000 33.13237 140 ALA C N 1
ATOM 3807 C CA . ALA C 1 140 ? 4.34336 19.27644 -10.61499 1.000 31.98699 140 ALA C CA 1
ATOM 3808 C C . ALA C 1 140 ? 3.39013 18.45621 -11.47624 1.000 32.52247 140 ALA C C 1
ATOM 3809 O O . ALA C 1 140 ? 2.31998 18.04692 -11.01029 1.000 33.23598 140 ALA C O 1
ATOM 3811 N N . ILE C 1 141 ? 3.75789 18.20791 -12.73459 1.000 32.47291 141 ILE C N 1
ATOM 3812 C CA . ILE C 1 141 ? 2.90363 17.41543 -13.61370 1.000 34.07403 141 ILE C CA 1
ATOM 3813 C C . ILE C 1 141 ? 2.83667 15.97151 -13.13272 1.000 35.90546 141 ILE C C 1
ATOM 3814 O O . ILE C 1 141 ? 1.77637 15.33456 -13.17487 1.000 35.33914 141 ILE C O 1
ATOM 3819 N N . VAL C 1 142 ? 3.96316 15.43458 -12.66365 1.000 35.73661 142 VAL C N 1
ATOM 3820 C CA . VAL C 1 142 ? 3.98565 14.06099 -12.17165 1.000 27.46454 142 VAL C CA 1
ATOM 3821 C C . VAL C 1 142 ? 3.20061 13.95018 -10.87093 1.000 31.04913 142 VAL C C 1
ATOM 3822 O O . VAL C 1 142 ? 2.37617 13.04429 -10.70007 1.000 28.34450 142 VAL C O 1
ATOM 3826 N N . ARG C 1 143 ? 3.44172 14.87553 -9.93730 1.000 30.81878 143 ARG C N 1
ATOM 3827 C CA . ARG C 1 143 ? 2.73027 14.85179 -8.66269 1.000 30.40892 143 ARG C CA 1
ATOM 3828 C C . ARG C 1 143 ? 1.22639 14.98024 -8.86657 1.000 33.86560 143 ARG C C 1
ATOM 3829 O O . ARG C 1 143 ? 0.43973 14.30038 -8.19640 1.000 33.38190 143 ARG C O 1
ATOM 3837 N N . GLU C 1 144 ? 0.80936 15.84560 -9.79228 1.000 31.70534 144 GLU C N 1
ATOM 3838 C CA . GLU C 1 144 ? -0.61001 15.97677 -10.10504 1.000 41.01613 144 GLU C CA 1
ATOM 3839 C C . GLU C 1 144 ? -1.19541 14.64534 -10.56057 1.000 37.12229 144 GLU C C 1
ATOM 3840 O O . GLU C 1 144 ? -2.25860 14.22699 -10.08795 1.000 36.24321 144 GLU C O 1
ATOM 3846 N N . ALA C 1 145 ? -0.49943 13.95303 -11.46786 1.000 29.55308 145 ALA C N 1
ATOM 3847 C CA . ALA C 1 145 ? -0.99405 12.67971 -11.98022 1.000 34.05973 145 ALA C CA 1
ATOM 3848 C C . ALA C 1 145 ? -1.15371 11.63207 -10.88627 1.000 30.80942 145 ALA C C 1
ATOM 3849 O O . ALA C 1 145 ? -1.91158 10.67410 -11.07017 1.000 34.91278 145 ALA C O 1
ATOM 3851 N N . PHE C 1 146 ? -0.46243 11.78795 -9.75587 1.000 34.93190 146 PHE C N 1
ATOM 3852 C CA . PHE C 1 146 ? -0.58168 10.86739 -8.63282 1.000 30.48784 146 PHE C CA 1
ATOM 3853 C C . PHE C 1 146 ? -1.37575 11.46553 -7.47498 1.000 35.29139 146 PHE C C 1
ATOM 3854 O O . PHE C 1 146 ? -1.20880 11.03655 -6.32858 1.000 37.21832 146 PHE C O 1
ATOM 3862 N N . GLU C 1 147 ? -2.23053 12.45374 -7.75518 1.000 36.34669 147 GLU C N 1
ATOM 3863 C CA . GLU C 1 147 ? -3.15156 13.02671 -6.76991 1.000 36.13609 147 GLU C CA 1
ATOM 3864 C C . GLU C 1 147 ? -2.42302 13.64610 -5.58228 1.000 36.28198 147 GLU C C 1
ATOM 3865 O O . GLU C 1 147 ? -2.96419 13.70442 -4.47644 1.000 41.15383 147 GLU C O 1
ATOM 3871 N N . CYS C 1 148 ? -1.19811 14.11549 -5.79150 1.000 30.89698 148 CYS C N 1
ATOM 3872 C CA . CYS C 1 148 ? -0.40902 14.66449 -4.69553 1.000 37.53593 148 CYS C CA 1
ATOM 3873 C C . CYS C 1 148 ? -0.95082 16.02827 -4.29022 1.000 45.41446 148 CYS C C 1
ATOM 3874 O O . CYS C 1 148 ? -0.84687 16.99934 -5.04666 1.000 46.69401 148 CYS C O 1
ATOM 3877 N N . ARG C 1 149 ? -1.53737 16.10026 -3.09880 1.000 39.85821 149 ARG C N 1
ATOM 3878 C CA . ARG C 1 149 ? -1.76218 17.38038 -2.46064 1.000 39.64233 149 ARG C CA 1
ATOM 3879 C C . ARG C 1 149 ? -0.41160 17.97895 -2.07383 1.000 42.78763 149 ARG C C 1
ATOM 3880 O O . ARG C 1 149 ? 0.59454 17.26697 -2.01512 1.000 40.83883 149 ARG C O 1
ATOM 3888 N N . PRO C 1 150 ? -0.35327 19.29078 -1.82868 1.000 37.04768 150 PRO C N 1
ATOM 3889 C CA . PRO C 1 150 ? 0.94326 19.89984 -1.48697 1.000 38.76173 150 PRO C CA 1
ATOM 3890 C C . PRO C 1 150 ? 1.62213 19.26259 -0.28579 1.000 41.61998 150 PRO C C 1
ATOM 3891 O O . PRO C 1 150 ? 2.85790 19.23978 -0.22890 1.000 43.48530 150 PRO C O 1
ATOM 3895 N N . GLN C 1 151 ? 0.86057 18.73309 0.67016 1.000 37.84646 151 GLN C N 1
ATOM 3896 C CA . GLN C 1 151 ? 1.45644 18.01804 1.79132 1.000 40.82705 151 GLN C CA 1
ATOM 3897 C C . GLN C 1 151 ? 1.76979 16.56406 1.46472 1.000 37.50500 151 GLN C C 1
ATOM 3898 O O . GLN C 1 151 ? 2.34291 15.86735 2.30902 1.000 36.28788 151 GLN C O 1
ATOM 3904 N N . ASP C 1 152 ? 1.41198 16.09067 0.27640 1.000 34.29088 152 ASP C N 1
ATOM 3905 C CA . ASP C 1 152 ? 1.74459 14.73842 -0.14040 1.000 37.23884 152 ASP C CA 1
ATOM 3906 C C . ASP C 1 152 ? 3.10866 14.71686 -0.82347 1.000 32.77683 152 ASP C C 1
ATOM 3907 O O . ASP C 1 152 ? 3.60168 15.73335 -1.31749 1.000 37.64855 152 ASP C O 1
ATOM 3912 N N . LYS C 1 153 ? 3.71792 13.53416 -0.84687 1.000 30.82992 153 LYS C N 1
ATOM 3913 C CA . LYS C 1 153 ? 5.07332 13.39308 -1.35839 1.000 17.85268 153 LYS C CA 1
ATOM 3914 C C . LYS C 1 153 ? 5.22387 12.04003 -2.03476 1.000 20.46300 153 LYS C C 1
ATOM 3915 O O . LYS C 1 153 ? 4.79744 11.01994 -1.48527 1.000 23.56044 153 LYS C O 1
ATOM 3921 N N . ILE C 1 154 ? 5.81477 12.03761 -3.22722 1.000 23.83108 154 ILE C N 1
ATOM 3922 C CA . ILE C 1 154 ? 6.14435 10.79462 -3.91870 1.000 21.67189 154 ILE C CA 1
ATOM 3923 C C . ILE C 1 154 ? 7.47203 10.30311 -3.35420 1.000 23.89343 154 ILE C C 1
ATOM 3924 O O . ILE C 1 154 ? 8.51829 10.91803 -3.57776 1.000 17.71237 154 ILE C O 1
ATOM 3929 N N . VAL C 1 155 ? 7.43172 9.19249 -2.61201 1.000 18.54238 155 VAL C N 1
ATOM 3930 C CA . VAL C 1 155 ? 8.63010 8.69704 -1.94099 1.000 17.64140 155 VAL C CA 1
ATOM 3931 C C . VAL C 1 155 ? 9.39156 7.65619 -2.75292 1.000 19.17633 155 VAL C C 1
ATOM 3932 O O . VAL C 1 155 ? 10.52594 7.30984 -2.38048 1.000 17.45765 155 VAL C O 1
ATOM 3936 N N . GLY C 1 156 ? 8.81637 7.15010 -3.84930 1.000 21.45029 156 GLY C N 1
ATOM 3937 C CA . GLY C 1 156 ? 9.51729 6.19350 -4.68316 1.000 18.54125 156 GLY C CA 1
ATOM 3938 C C . GLY C 1 156 ? 8.78419 5.67338 -5.90982 1.000 18.14887 156 GLY C C 1
ATOM 3939 O O . GLY C 1 156 ? 7.55363 5.61450 -5.94461 1.000 20.11521 156 GLY C O 1
ATOM 3940 N N . PHE C 1 157 ? 9.54619 5.28815 -6.92612 1.000 19.14371 157 PHE C N 1
ATOM 3941 C CA . PHE C 1 157 ? 9.03309 4.52759 -8.06283 1.000 14.65792 157 PHE C CA 1
ATOM 3942 C C . PHE C 1 157 ? 9.65468 3.13677 -7.96267 1.000 18.37181 157 PHE C C 1
ATOM 3943 O O . PHE C 1 157 ? 10.83544 2.95318 -8.27440 1.000 21.48661 157 PHE C O 1
ATOM 3951 N N . LEU C 1 158 ? 8.87046 2.15572 -7.51843 1.000 18.59642 158 LEU C N 1
ATOM 3952 C CA . LEU C 1 158 ? 9.39112 0.80891 -7.29237 1.000 18.81864 158 LEU C CA 1
ATOM 3953 C C . LEU C 1 158 ? 9.16824 -0.02546 -8.54877 1.000 25.31615 158 LEU C C 1
ATOM 3954 O O . LEU C 1 158 ? 8.04464 -0.45547 -8.83016 1.000 17.49741 158 LEU C O 1
ATOM 3959 N N . TYR C 1 159 ? 10.24097 -0.25162 -9.30041 1.000 19.56139 159 TYR C N 1
ATOM 3960 C CA . TYR C 1 159 ? 10.19373 -1.11508 -10.47037 1.000 14.88644 159 TYR C CA 1
ATOM 3961 C C . TYR C 1 159 ? 10.28585 -2.57098 -10.03472 1.000 19.90260 159 TYR C C 1
ATOM 3962 O O . TYR C 1 159 ? 11.07934 -2.91170 -9.15764 1.000 18.14675 159 TYR C O 1
ATOM 3971 N N . LEU C 1 160 ? 9.47156 -3.43471 -10.64641 1.000 21.63900 160 LEU C N 1
ATOM 3972 C CA . LEU C 1 160 ? 9.37320 -4.82247 -10.20799 1.000 24.45211 160 LEU C CA 1
ATOM 3973 C C . LEU C 1 160 ? 9.27272 -5.76343 -11.40190 1.000 17.25532 160 LEU C C 1
ATOM 3974 O O . LEU C 1 160 ? 8.65559 -5.42929 -12.41697 1.000 21.55615 160 LEU C O 1
ATOM 3979 N N . GLY C 1 161 ? 9.86747 -6.94362 -11.26599 1.000 26.57023 161 GLY C N 1
ATOM 3980 C CA . GLY C 1 161 ? 9.82996 -7.92772 -12.32823 1.000 19.79848 161 GLY C CA 1
ATOM 3981 C C . GLY C 1 161 ? 10.74590 -9.09332 -12.01267 1.000 26.08107 161 GLY C C 1
ATOM 3982 O O . GLY C 1 161 ? 11.21610 -9.25064 -10.88463 1.000 21.80626 161 GLY C O 1
ATOM 3983 N N . THR C 1 162 ? 10.98839 -9.91155 -13.04090 1.000 22.37770 162 THR C N 1
ATOM 3984 C CA . THR C 1 162 ? 11.84698 -11.08141 -12.89869 1.000 29.14219 162 THR C CA 1
ATOM 3985 C C . THR C 1 162 ? 13.29219 -10.69336 -13.18349 1.000 28.95357 162 THR C C 1
ATOM 3986 O O . THR C 1 162 ? 13.57226 -10.14516 -14.25809 1.000 29.39131 162 THR C O 1
ATOM 3990 N N . PRO C 1 163 ? 14.22846 -10.94334 -12.27033 1.000 33.04592 163 PRO C N 1
ATOM 3991 C CA . PRO C 1 163 ? 15.62650 -10.59268 -12.54070 1.000 23.01419 163 PRO C CA 1
ATOM 3992 C C . PRO C 1 163 ? 16.22684 -11.49207 -13.60964 1.000 31.24866 163 PRO C C 1
ATOM 3993 O O . PRO C 1 163 ? 15.88109 -12.66944 -13.73349 1.000 34.35512 163 PRO C O 1
ATOM 3997 N N . GLN C 1 164 ? 17.14223 -10.92164 -14.38708 1.000 35.45847 164 GLN C N 1
ATOM 3998 C CA . GLN C 1 164 ? 17.73777 -11.64758 -15.50613 1.000 37.54847 164 GLN C CA 1
ATOM 3999 C C . GLN C 1 164 ? 19.21976 -11.93007 -15.28658 1.000 36.39115 164 GLN C C 1
ATOM 4000 O O . GLN C 1 164 ? 20.01915 -11.01182 -15.11465 1.000 40.26242 164 GLN C O 1
ATOM 4006 N N . PRO C 1 176 ? 29.96871 -3.62914 10.26581 1.000 72.60677 176 PRO C N 1
ATOM 4007 C CA . PRO C 1 176 ? 29.10205 -2.76542 11.06704 1.000 67.50208 176 PRO C CA 1
ATOM 4008 C C . PRO C 1 176 ? 29.86733 -2.07367 12.18687 1.000 69.08708 176 PRO C C 1
ATOM 4009 O O . PRO C 1 176 ? 29.27156 -1.74610 13.20150 1.000 77.18506 176 PRO C O 1
ATOM 4013 N N . THR C 1 177 ? 31.17738 -1.90095 12.03275 1.000 63.78288 177 THR C N 1
ATOM 4014 C CA . THR C 1 177 ? 31.98885 -1.34049 13.11387 1.000 64.84508 177 THR C CA 1
ATOM 4015 C C . THR C 1 177 ? 32.09725 0.18725 13.05467 1.000 50.28661 177 THR C C 1
ATOM 4016 O O . THR C 1 177 ? 32.00624 0.82986 14.11415 1.000 56.91108 177 THR C O 1
ATOM 4020 N N . PRO C 1 178 ? 32.27654 0.83456 11.89351 1.000 50.28691 178 PRO C N 1
ATOM 4021 C CA . PRO C 1 178 ? 32.34745 2.30786 11.89599 1.000 43.30405 178 PRO C CA 1
ATOM 4022 C C . PRO C 1 178 ? 31.00688 3.03174 11.88587 1.000 40.39146 178 PRO C C 1
ATOM 4023 O O . PRO C 1 178 ? 30.99065 4.26320 11.99755 1.000 37.45942 178 PRO C O 1
ATOM 4027 N N . PHE C 1 179 ? 29.89464 2.30602 11.75405 1.000 36.08571 179 PHE C N 1
ATOM 4028 C CA . PHE C 1 179 ? 28.56525 2.89406 11.82470 1.000 32.65690 179 PHE C CA 1
ATOM 4029 C C . PHE C 1 179 ? 27.87827 2.65017 13.15934 1.000 27.96759 179 PHE C C 1
ATOM 4030 O O . PHE C 1 179 ? 26.86891 3.30111 13.44525 1.000 28.90513 179 PHE C O 1
ATOM 4038 N N . VAL C 1 180 ? 28.39527 1.73633 13.97608 1.000 25.91963 180 VAL C N 1
ATOM 4039 C CA . VAL C 1 180 ? 27.77255 1.35595 15.23826 1.000 29.99443 180 VAL C CA 1
ATOM 4040 C C . VAL C 1 180 ? 28.56516 1.96628 16.38517 1.000 23.23128 180 VAL C C 1
ATOM 4041 O O . VAL C 1 180 ? 29.80210 1.95275 16.37966 1.000 31.31371 180 VAL C O 1
ATOM 4045 N N . ARG C 1 181 ? 27.84548 2.51285 17.36264 1.000 26.56209 181 ARG C N 1
ATOM 4046 C CA . ARG C 1 181 ? 28.44229 3.10241 18.54985 1.000 27.09167 181 ARG C CA 1
ATOM 4047 C C . ARG C 1 181 ? 27.69303 2.61047 19.77706 1.000 24.55902 181 ARG C C 1
ATOM 4048 O O . ARG C 1 181 ? 26.52807 2.21170 19.70060 1.000 24.56791 181 ARG C O 1
ATOM 4056 N N . TYR C 1 182 ? 28.37862 2.64437 20.91448 1.000 32.48952 182 TYR C N 1
ATOM 4057 C CA . TYR C 1 182 ? 27.80074 2.25679 22.19439 1.000 32.30295 182 TYR C CA 1
ATOM 4058 C C . TYR C 1 182 ? 27.60677 3.51558 23.02781 1.000 26.92179 182 TYR C C 1
ATOM 4059 O O . TYR C 1 182 ? 28.57997 4.16950 23.41704 1.000 30.91015 182 TYR C O 1
ATOM 4068 N N . PHE C 1 183 ? 26.35067 3.85994 23.27812 1.000 27.16630 183 PHE C N 1
ATOM 4069 C CA . PHE C 1 183 ? 26.01399 5.02382 24.08229 1.000 33.27883 183 PHE C CA 1
ATOM 4070 C C . PHE C 1 183 ? 26.45221 4.82216 25.52790 1.000 33.69316 183 PHE C C 1
ATOM 4071 O O . PHE C 1 183 ? 26.59031 3.69206 26.00018 1.000 38.43830 183 PHE C O 1
ATOM 4080 N N . MET D 1 1 ? 11.85528 -18.76284 10.69208 1.000 43.95351 1 MET D N 1
ATOM 4081 C CA . MET D 1 1 ? 10.68736 -18.01056 10.24770 1.000 37.54398 1 MET D CA 1
ATOM 4082 C C . MET D 1 1 ? 10.75045 -17.71937 8.74892 1.000 38.24385 1 MET D C 1
ATOM 4083 O O . MET D 1 1 ? 11.80704 -17.37945 8.21589 1.000 33.47334 1 MET D O 1
ATOM 4088 N N . ASP D 1 2 ? 9.61009 -17.85324 8.07674 1.000 31.33709 2 ASP D N 1
ATOM 4089 C CA . ASP D 1 2 ? 9.53643 -17.61417 6.64258 1.000 35.72281 2 ASP D CA 1
ATOM 4090 C C . ASP D 1 2 ? 9.53769 -16.11996 6.34148 1.000 33.98904 2 ASP D C 1
ATOM 4091 O O . ASP D 1 2 ? 8.91193 -15.32677 7.05077 1.000 32.05597 2 ASP D O 1
ATOM 4096 N N . ALA D 1 3 ? 10.25185 -15.74182 5.27735 1.000 26.70615 3 ALA D N 1
ATOM 4097 C CA . ALA D 1 3 ? 10.37304 -14.33122 4.92229 1.000 27.56466 3 ALA D CA 1
ATOM 4098 C C . ALA D 1 3 ? 9.01443 -13.72729 4.58862 1.000 30.87975 3 ALA D C 1
ATOM 4099 O O . ALA D 1 3 ? 8.65179 -12.66353 5.10393 1.000 25.41290 3 ALA D O 1
ATOM 4101 N N . LEU D 1 4 ? 8.23939 -14.40433 3.73797 1.000 27.04427 4 LEU D N 1
ATOM 4102 C CA . LEU D 1 4 ? 6.95650 -13.85565 3.30799 1.000 30.75925 4 LEU D CA 1
ATOM 4103 C C . LEU D 1 4 ? 5.96621 -13.77109 4.46382 1.000 26.56410 4 LEU D C 1
ATOM 4104 O O . LEU D 1 4 ? 5.17224 -12.82551 4.53765 1.000 34.77823 4 LEU D O 1
ATOM 4109 N N . GLU D 1 5 ? 5.99522 -14.74690 5.37656 1.000 32.62163 5 GLU D N 1
ATOM 4110 C CA . GLU D 1 5 ? 5.07288 -14.71579 6.50687 1.000 32.07571 5 GLU D CA 1
ATOM 4111 C C . GLU D 1 5 ? 5.36800 -13.54522 7.43865 1.000 31.93966 5 GLU D C 1
ATOM 4112 O O . GLU D 1 5 ? 4.44896 -13.01289 8.07200 1.000 29.10500 5 GLU D O 1
ATOM 4118 N N . LEU D 1 6 ? 6.63063 -13.12005 7.52510 1.000 26.98794 6 LEU D N 1
ATOM 4119 C CA . LEU D 1 6 ? 6.96853 -11.97795 8.36798 1.000 29.30860 6 LEU D CA 1
ATOM 4120 C C . LEU D 1 6 ? 6.55009 -10.66098 7.72285 1.000 25.57251 6 LEU D C 1
ATOM 4121 O O . LEU D 1 6 ? 5.98314 -9.79369 8.39549 1.000 25.13243 6 LEU D O 1
ATOM 4126 N N . LEU D 1 7 ? 6.80714 -10.50077 6.42151 1.000 28.08414 7 LEU D N 1
ATOM 4127 C CA . LEU D 1 7 ? 6.44822 -9.26154 5.73795 1.000 26.66347 7 LEU D CA 1
ATOM 4128 C C . LEU D 1 7 ? 4.94141 -9.03667 5.74604 1.000 26.10610 7 LEU D C 1
ATOM 4129 O O . LEU D 1 7 ? 4.47882 -7.89427 5.83368 1.000 28.23853 7 LEU D O 1
ATOM 4134 N N . VAL D 1 8 ? 4.15941 -10.11368 5.65840 1.000 29.07048 8 VAL D N 1
ATOM 4135 C CA . VAL D 1 8 ? 2.70806 -9.97402 5.61255 1.000 26.60112 8 VAL D CA 1
ATOM 4136 C C . VAL D 1 8 ? 2.12374 -9.82035 7.01444 1.000 29.29428 8 VAL D C 1
ATOM 4137 O O . VAL D 1 8 ? 1.13183 -9.10558 7.20263 1.000 34.61296 8 VAL D O 1
ATOM 4141 N N . ASN D 1 9 ? 2.72966 -10.44922 8.01749 1.000 29.00677 9 ASN D N 1
ATOM 4142 C CA . ASN D 1 9 ? 2.17457 -10.49606 9.36530 1.000 30.57606 9 ASN D CA 1
ATOM 4143 C C . ASN D 1 9 ? 3.11008 -9.85417 10.38474 1.000 32.44728 9 ASN D C 1
ATOM 4144 O O . ASN D 1 9 ? 3.19826 -10.29487 11.53143 1.000 37.20879 9 ASN D O 1
ATOM 4149 N N . ARG D 1 10 ? 3.82184 -8.80234 9.98933 1.000 27.44289 10 ARG D N 1
ATOM 4150 C CA . ARG D 1 10 ? 4.71102 -8.13461 10.92986 1.000 27.61687 10 ARG D CA 1
ATOM 4151 C C . ARG D 1 10 ? 3.89445 -7.38834 11.97928 1.000 30.58884 10 ARG D C 1
ATOM 4152 O O . ARG D 1 10 ? 2.92366 -6.69930 11.65352 1.000 29.82282 10 ARG D O 1
ATOM 4160 N N . ARG D 1 11 ? 4.28436 -7.53262 13.24409 1.000 28.24551 11 ARG D N 1
ATOM 4161 C CA . ARG D 1 11 ? 3.61789 -6.84582 14.33923 1.000 30.06986 11 ARG D CA 1
ATOM 4162 C C . ARG D 1 11 ? 4.64911 -6.45416 15.38615 1.000 30.82946 11 ARG D C 1
ATOM 4163 O O . ARG D 1 11 ? 5.54568 -7.23815 15.71237 1.000 34.89615 11 ARG D O 1
ATOM 4171 N N . SER D 1 12 ? 4.51416 -5.24027 15.91006 1.000 26.84477 12 SER D N 1
ATOM 4172 C CA . SER D 1 12 ? 5.42480 -4.75223 16.93034 1.000 27.24966 12 SER D CA 1
ATOM 4173 C C . SER D 1 12 ? 5.02397 -5.28698 18.30371 1.000 34.05658 12 SER D C 1
ATOM 4174 O O . SER D 1 12 ? 3.93605 -5.83504 18.49992 1.000 32.41236 12 SER D O 1
ATOM 4177 N N . ALA D 1 13 ? 5.92803 -5.12003 19.26541 1.000 32.13809 13 ALA D N 1
ATOM 4178 C CA . ALA D 1 13 ? 5.67596 -5.49919 20.64967 1.000 25.05341 13 ALA D CA 1
ATOM 4179 C C . ALA D 1 13 ? 6.28651 -4.44359 21.55631 1.000 30.79612 13 ALA D C 1
ATOM 4180 O O . ALA D 1 13 ? 7.49779 -4.21096 21.50924 1.000 31.10683 13 ALA D O 1
ATOM 4182 N N . SER D 1 14 ? 5.45074 -3.79985 22.37125 1.000 32.06383 14 SER D N 1
ATOM 4183 C CA . SER D 1 14 ? 5.93195 -2.80534 23.32232 1.000 35.39662 14 SER D CA 1
ATOM 4184 C C . SER D 1 14 ? 6.27993 -3.40042 24.67862 1.000 34.42458 14 SER D C 1
ATOM 4185 O O . SER D 1 14 ? 7.03333 -2.78020 25.43828 1.000 31.65319 14 SER D O 1
ATOM 4188 N N . ARG D 1 15 ? 5.74787 -4.57847 24.99821 1.000 27.89745 15 ARG D N 1
ATOM 4189 C CA . ARG D 1 15 ? 6.01475 -5.25076 26.26887 1.000 39.74526 15 ARG D CA 1
ATOM 4190 C C . ARG D 1 15 ? 7.25055 -6.12142 26.08093 1.000 30.97098 15 ARG D C 1
ATOM 4191 O O . ARG D 1 15 ? 7.16866 -7.27309 25.65343 1.000 38.30583 15 ARG D O 1
ATOM 4199 N N . LEU D 1 16 ? 8.41269 -5.56256 26.40572 1.000 23.98958 16 LEU D N 1
ATOM 4200 C CA . LEU D 1 16 ? 9.69157 -6.21149 26.16730 1.000 25.97682 16 LEU D CA 1
ATOM 4201 C C . LEU D 1 16 ? 10.41538 -6.45074 27.48491 1.000 33.12555 16 LEU D C 1
ATOM 4202 O O . LEU D 1 16 ? 10.22919 -5.71144 28.45623 1.000 31.86277 16 LEU D O 1
ATOM 4207 N N . ALA D 1 17 ? 11.25155 -7.48757 27.50636 1.000 27.17428 17 ALA D N 1
ATOM 4208 C CA . ALA D 1 17 ? 11.98912 -7.85416 28.70851 1.000 35.00554 17 ALA D CA 1
ATOM 4209 C C . ALA D 1 17 ? 13.20831 -8.67763 28.31499 1.000 32.70564 17 ALA D C 1
ATOM 4210 O O . ALA D 1 17 ? 13.38730 -9.04560 27.15158 1.000 30.31665 17 ALA D O 1
ATOM 4212 N N . GLU D 1 18 ? 14.04962 -8.95058 29.31001 1.000 35.27227 18 GLU D N 1
ATOM 4213 C CA . GLU D 1 18 ? 15.17271 -9.86109 29.13180 1.000 38.61395 18 GLU D CA 1
ATOM 4214 C C . GLU D 1 18 ? 14.65513 -11.23732 28.71234 1.000 38.83649 18 GLU D C 1
ATOM 4215 O O . GLU D 1 18 ? 13.60047 -11.67339 29.19015 1.000 41.61465 18 GLU D O 1
ATOM 4221 N N . PRO D 1 19 ? 15.36927 -11.96041 27.83008 1.000 32.86132 19 PRO D N 1
ATOM 4222 C CA . PRO D 1 19 ? 16.65838 -11.62625 27.21109 1.000 39.70521 19 PRO D CA 1
ATOM 4223 C C . PRO D 1 19 ? 16.58505 -10.65202 26.03327 1.000 32.47667 19 PRO D C 1
ATOM 4224 O O . PRO D 1 19 ? 15.70889 -10.76697 25.17542 1.000 34.67818 19 PRO D O 1
ATOM 4228 N N . ALA D 1 20 ? 17.51311 -9.70028 26.00815 1.000 29.45177 20 ALA D N 1
ATOM 4229 C CA . ALA D 1 20 ? 17.72383 -8.86031 24.84203 1.000 25.81262 20 ALA D CA 1
ATOM 4230 C C . ALA D 1 20 ? 18.59021 -9.59352 23.82476 1.000 31.20094 20 ALA D C 1
ATOM 4231 O O . ALA D 1 20 ? 19.34995 -10.49818 24.18033 1.000 34.00280 20 ALA D O 1
ATOM 4233 N N . PRO D 1 21 ? 18.48737 -9.23673 22.54648 1.000 34.37616 21 PRO D N 1
ATOM 4234 C CA . PRO D 1 21 ? 19.40780 -9.81146 21.55839 1.000 25.37988 21 PRO D CA 1
ATOM 4235 C C . PRO D 1 21 ? 20.83818 -9.37475 21.84398 1.000 26.79982 21 PRO D C 1
ATOM 4236 O O . PRO D 1 21 ? 21.11408 -8.19139 22.05409 1.000 30.71868 21 PRO D O 1
ATOM 4240 N N . VAL D 1 22 ? 21.74956 -10.34926 21.88031 1.000 30.61448 22 VAL D N 1
ATOM 4241 C CA . VAL D 1 22 ? 23.16512 -10.10357 22.13354 1.000 30.49485 22 VAL D CA 1
ATOM 4242 C C . VAL D 1 22 ? 23.98887 -11.00834 21.22645 1.000 28.73107 22 VAL D C 1
ATOM 4243 O O . VAL D 1 22 ? 23.48263 -11.96218 20.63235 1.000 35.19778 22 VAL D O 1
ATOM 4247 N N . GLY D 1 23 ? 25.27694 -10.69587 21.13123 1.000 30.31157 23 GLY D N 1
ATOM 4248 C CA . GLY D 1 23 ? 26.17821 -11.53900 20.36095 1.000 34.17242 23 GLY D CA 1
ATOM 4249 C C . GLY D 1 23 ? 25.83400 -11.51635 18.88548 1.000 33.63884 23 GLY D C 1
ATOM 4250 O O . GLY D 1 23 ? 25.64190 -10.45323 18.28468 1.000 33.78779 23 GLY D O 1
ATOM 4251 N N . GLU D 1 24 ? 25.75370 -12.70779 18.28687 1.000 32.58627 24 GLU D N 1
ATOM 4252 C CA . GLU D 1 24 ? 25.45523 -12.80313 16.86222 1.000 35.90593 24 GLU D CA 1
ATOM 4253 C C . GLU D 1 24 ? 24.02765 -12.36940 16.55903 1.000 28.54778 24 GLU D C 1
ATOM 4254 O O . GLU D 1 24 ? 23.74141 -11.91850 15.44362 1.000 29.11464 24 GLU D O 1
ATOM 4260 N N . GLN D 1 25 ? 23.12237 -12.50096 17.53021 1.000 26.44098 25 GLN D N 1
ATOM 4261 C CA . GLN D 1 25 ? 21.76973 -11.98289 17.35693 1.000 34.39555 25 GLN D CA 1
ATOM 4262 C C . GLN D 1 25 ? 21.79619 -10.47731 17.12610 1.000 25.43351 25 GLN D C 1
ATOM 4263 O O . GLN D 1 25 ? 21.16546 -9.96482 16.19372 1.000 28.08617 25 GLN D O 1
ATOM 4269 N N . LEU D 1 26 ? 22.53473 -9.75245 17.96804 1.000 25.15852 26 LEU D N 1
ATOM 4270 C CA . LEU D 1 26 ? 22.65991 -8.31157 17.79023 1.000 33.27614 26 LEU D CA 1
ATOM 4271 C C . LEU D 1 26 ? 23.35932 -7.97484 16.47862 1.000 25.40306 26 LEU D C 1
ATOM 4272 O O . LEU D 1 26 ? 22.94038 -7.05837 15.76107 1.000 23.85986 26 LEU D O 1
ATOM 4277 N N . GLN D 1 27 ? 24.42109 -8.71374 16.14239 1.000 31.19855 27 GLN D N 1
ATOM 4278 C CA . GLN D 1 27 ? 25.17295 -8.41939 14.92527 1.000 30.37450 27 GLN D CA 1
ATOM 4279 C C . GLN D 1 27 ? 24.31570 -8.61307 13.68056 1.000 28.95667 27 GLN D C 1
ATOM 4280 O O . GLN D 1 27 ? 24.42108 -7.84030 12.72089 1.000 30.33436 27 GLN D O 1
ATOM 4286 N N . ASN D 1 28 ? 23.45859 -9.63743 13.67762 1.000 24.54499 28 ASN D N 1
ATOM 4287 C CA . ASN D 1 28 ? 22.54927 -9.83315 12.55336 1.000 25.26386 28 ASN D CA 1
ATOM 4288 C C . ASN D 1 28 ? 21.52652 -8.70847 12.45684 1.000 26.18993 28 ASN D C 1
ATOM 4289 O O . ASN D 1 28 ? 21.11055 -8.34190 11.35122 1.000 20.23549 28 ASN D O 1
ATOM 4294 N N . ILE D 1 29 ? 21.10739 -8.15617 13.59585 1.000 22.52342 29 ILE D N 1
ATOM 4295 C CA . ILE D 1 29 ? 20.21509 -7.00008 13.58023 1.000 17.81769 29 ILE D CA 1
ATOM 4296 C C . ILE D 1 29 ? 20.91692 -5.80255 12.95129 1.000 23.67391 29 ILE D C 1
ATOM 4297 O O . ILE D 1 29 ? 20.34814 -5.09391 12.11241 1.000 18.59423 29 ILE D O 1
ATOM 4302 N N . LEU D 1 30 ? 22.17297 -5.56914 13.33625 1.000 18.84580 30 LEU D N 1
ATOM 4303 C CA . LEU D 1 30 ? 22.90344 -4.42696 12.80007 1.000 19.79869 30 LEU D CA 1
ATOM 4304 C C . LEU D 1 30 ? 23.20885 -4.61222 11.31798 1.000 20.53834 30 LEU D C 1
ATOM 4305 O O . LEU D 1 30 ? 23.16078 -3.64832 10.54515 1.000 23.61608 30 LEU D O 1
ATOM 4310 N N . ARG D 1 31 ? 23.51568 -5.84301 10.89988 1.000 21.73791 31 ARG D N 1
ATOM 4311 C CA . ARG D 1 31 ? 23.75683 -6.09696 9.48253 1.000 19.28330 31 ARG D CA 1
ATOM 4312 C C . ARG D 1 31 ? 22.50479 -5.84064 8.65194 1.000 22.02589 31 ARG D C 1
ATOM 4313 O O . ARG D 1 31 ? 22.58277 -5.25763 7.56350 1.000 21.08243 31 ARG D O 1
ATOM 4321 N N . ALA D 1 32 ? 21.33925 -6.26375 9.14722 1.000 21.53645 32 ALA D N 1
ATOM 4322 C CA . ALA D 1 32 ? 20.09862 -5.98005 8.43291 1.000 22.84563 32 ALA D CA 1
ATOM 4323 C C . ALA D 1 32 ? 19.87913 -4.47884 8.29118 1.000 25.56539 32 ALA D C 1
ATOM 4324 O O . ALA D 1 32 ? 19.42159 -4.00414 7.24361 1.000 16.83089 32 ALA D O 1
ATOM 4326 N N . GLY D 1 33 ? 20.20839 -3.71481 9.33335 1.000 22.26358 33 GLY D N 1
ATOM 4327 C CA . GLY D 1 33 ? 20.06228 -2.27255 9.25032 1.000 27.01156 33 GLY D CA 1
ATOM 4328 C C . GLY D 1 33 ? 20.93623 -1.66029 8.17360 1.000 19.81543 33 GLY D C 1
ATOM 4329 O O . GLY D 1 33 ? 20.53373 -0.71003 7.50206 1.000 19.51083 33 GLY D O 1
ATOM 4330 N N . MET D 1 34 ? 22.13159 -2.20937 7.97808 1.000 18.52916 34 MET D N 1
ATOM 4331 C CA . MET D 1 34 ? 23.07733 -1.67436 7.00699 1.000 23.27724 34 MET D CA 1
ATOM 4332 C C . MET D 1 34 ? 22.88540 -2.22743 5.60191 1.000 23.78555 34 MET D C 1
ATOM 4333 O O . MET D 1 34 ? 23.66678 -1.88436 4.70755 1.000 20.89487 34 MET D O 1
ATOM 4338 N N . ARG D 1 35 ? 21.87400 -3.06440 5.38490 1.000 19.11609 35 ARG D N 1
ATOM 4339 C CA . ARG D 1 35 ? 21.60660 -3.66039 4.08470 1.000 21.08556 35 ARG D CA 1
ATOM 4340 C C . ARG D 1 35 ? 20.46589 -2.96323 3.34882 1.000 19.50872 35 ARG D C 1
ATOM 4341 O O . ARG D 1 35 ? 20.07664 -3.40531 2.26398 1.000 16.61942 35 ARG D O 1
ATOM 4349 N N . VAL D 1 36 ? 19.93617 -1.87667 3.90415 1.000 17.87890 36 VAL D N 1
ATOM 4350 C CA . VAL D 1 36 ? 18.75225 -1.20674 3.36587 1.000 16.28950 36 VAL D CA 1
ATOM 4351 C C . VAL D 1 36 ? 19.09044 -0.47595 2.07089 1.000 17.89457 36 VAL D C 1
ATOM 4352 O O . VAL D 1 36 ? 20.26799 -0.18150 1.81679 1.000 16.22629 36 VAL D O 1
ATOM 4356 N N . PRO D 1 37 ? 18.10222 -0.18317 1.22110 1.000 15.58485 37 PRO D N 1
ATOM 4357 C CA . PRO D 1 37 ? 18.36679 0.62649 0.02769 1.000 12.91922 37 PRO D CA 1
ATOM 4358 C C . PRO D 1 37 ? 19.05030 1.93693 0.38917 1.000 15.86795 37 PRO D C 1
ATOM 4359 O O . PRO D 1 37 ? 18.79549 2.52561 1.44112 1.000 18.85154 37 PRO D O 1
ATOM 4363 N N . ASP D 1 38 ? 19.91429 2.39800 -0.51471 1.000 16.10434 38 ASP D N 1
ATOM 4364 C CA . ASP D 1 38 ? 20.81587 3.50684 -0.21366 1.000 16.92966 38 ASP D CA 1
ATOM 4365 C C . ASP D 1 38 ? 21.22934 4.13485 -1.54616 1.000 15.64208 38 ASP D C 1
ATOM 4366 O O . ASP D 1 38 ? 22.07564 3.58235 -2.25405 1.000 20.09593 38 ASP D O 1
ATOM 4371 N N . HIS D 1 39 ? 20.62984 5.27871 -1.87086 1.000 18.62868 39 HIS D N 1
ATOM 4372 C CA . HIS D 1 39 ? 20.90491 5.94568 -3.13702 1.000 18.07952 39 HIS D CA 1
ATOM 4373 C C . HIS D 1 39 ? 22.34264 6.45046 -3.15388 1.000 18.36371 39 HIS D C 1
ATOM 4374 O O . HIS D 1 39 ? 22.73936 7.23826 -2.28950 1.000 21.02456 39 HIS D O 1
ATOM 4381 N N . LYS D 1 40 ? 23.12131 5.97743 -4.13014 1.000 18.05577 40 LYS D N 1
ATOM 4382 C CA . LYS D 1 40 ? 24.53470 6.30556 -4.32006 1.000 24.19862 40 LYS D CA 1
ATOM 4383 C C . LYS D 1 40 ? 25.43456 5.73071 -3.23295 1.000 22.56625 40 LYS D C 1
ATOM 4384 O O . LYS D 1 40 ? 26.60313 6.12043 -3.12948 1.000 23.71987 40 LYS D O 1
ATOM 4390 N N . SER D 1 41 ? 24.91613 4.80283 -2.42644 1.000 20.32959 41 SER D N 1
ATOM 4391 C CA . SER D 1 41 ? 25.70876 4.08894 -1.42092 1.000 23.03117 41 SER D CA 1
ATOM 4392 C C . SER D 1 41 ? 26.38502 5.05933 -0.45263 1.000 25.37407 41 SER D C 1
ATOM 4393 O O . SER D 1 41 ? 27.58113 4.96303 -0.17654 1.000 21.81232 41 SER D O 1
ATOM 4396 N N . LEU D 1 42 ? 25.60741 6.01479 0.05728 1.000 18.68399 42 LEU D N 1
ATOM 4397 C CA . LEU D 1 42 ? 26.15453 6.99122 0.98976 1.000 21.37999 42 LEU D CA 1
ATOM 4398 C C . LEU D 1 42 ? 26.28805 6.44163 2.40213 1.000 25.81095 42 LEU D C 1
ATOM 4399 O O . LEU D 1 42 ? 27.02544 7.02197 3.20784 1.000 20.34997 42 LEU D O 1
ATOM 4404 N N . GLN D 1 43 ? 25.60840 5.33853 2.70673 1.000 21.91879 43 GLN D N 1
ATOM 4405 C CA . GLN D 1 43 ? 25.55361 4.77721 4.05182 1.000 17.47662 43 GLN D CA 1
ATOM 4406 C C . GLN D 1 43 ? 25.23848 5.86468 5.08291 1.000 16.05572 43 GLN D C 1
ATOM 4407 O O . GLN D 1 43 ? 26.03407 6.11484 5.99351 1.000 21.35917 43 GLN D O 1
ATOM 4413 N N . PRO D 1 44 ? 24.08058 6.53456 4.96151 1.000 14.75207 44 PRO D N 1
ATOM 4414 C CA . PRO D 1 44 ? 23.80496 7.74417 5.74365 1.000 18.20869 44 PRO D CA 1
ATOM 4415 C C . PRO D 1 44 ? 23.14491 7.45791 7.09139 1.000 15.91659 44 PRO D C 1
ATOM 4416 O O . PRO D 1 44 ? 22.10084 8.02423 7.43079 1.000 13.77562 44 PRO D O 1
ATOM 4420 N N . TRP D 1 45 ? 23.74866 6.57265 7.87712 1.000 17.12297 45 TRP D N 1
ATOM 4421 C CA . TRP D 1 45 ? 23.16878 6.25984 9.17228 1.000 16.12266 45 TRP D CA 1
ATOM 4422 C C . TRP D 1 45 ? 24.26443 5.95834 10.18188 1.000 16.15707 45 TRP D C 1
ATOM 4423 O O . TRP D 1 45 ? 25.37674 5.55813 9.83020 1.000 22.18663 45 TRP D O 1
ATOM 4434 N N . ARG D 1 46 ? 23.92514 6.17324 11.44959 1.000 20.14351 46 ARG D N 1
ATOM 4435 C CA . ARG D 1 46 ? 24.70607 5.71920 12.58904 1.000 21.81152 46 ARG D CA 1
ATOM 4436 C C . ARG D 1 46 ? 23.75217 5.05782 13.57195 1.000 17.77074 46 ARG D C 1
ATOM 4437 O O . ARG D 1 46 ? 22.63217 5.53694 13.77744 1.000 16.75222 46 ARG D O 1
ATOM 4445 N N . PHE D 1 47 ? 24.18745 3.94982 14.16317 1.000 18.09566 47 PHE D N 1
ATOM 4446 C CA . PHE D 1 47 ? 23.37688 3.19192 15.10768 1.000 15.15515 47 PHE D CA 1
ATOM 4447 C C . PHE D 1 47 ? 24.03894 3.25378 16.47860 1.000 23.97276 47 PHE D C 1
ATOM 4448 O O . PHE D 1 47 ? 25.21234 2.89454 16.62073 1.000 26.53585 47 PHE D O 1
ATOM 4456 N N . PHE D 1 48 ? 23.29156 3.71412 17.48000 1.000 21.28635 48 PHE D N 1
ATOM 4457 C CA . PHE D 1 48 ? 23.78041 3.80723 18.85197 1.000 16.77258 48 PHE D CA 1
ATOM 4458 C C . PHE D 1 48 ? 23.15396 2.67613 19.65919 1.000 15.87664 48 PHE D C 1
ATOM 4459 O O . PHE D 1 48 ? 21.94239 2.67164 19.89565 1.000 15.27029 48 PHE D O 1
ATOM 4467 N N . VAL D 1 49 ? 23.97398 1.71867 20.07747 1.000 22.16137 49 VAL D N 1
ATOM 4468 C CA . VAL D 1 49 ? 23.49269 0.61333 20.89931 1.000 23.85866 49 VAL D CA 1
ATOM 4469 C C . VAL D 1 49 ? 23.41895 1.08316 22.34766 1.000 20.91254 49 VAL D C 1
ATOM 4470 O O . VAL D 1 49 ? 24.41729 1.53972 22.91503 1.000 26.03992 49 VAL D O 1
ATOM 4474 N N . ILE D 1 50 ? 22.23653 0.96730 22.94813 1.000 19.67714 50 ILE D N 1
ATOM 4475 C CA . ILE D 1 50 ? 21.97929 1.43476 24.30749 1.000 27.01883 50 ILE D CA 1
ATOM 4476 C C . ILE D 1 50 ? 21.63522 0.22838 25.16698 1.000 24.08222 50 ILE D C 1
ATOM 4477 O O . ILE D 1 50 ? 20.60522 -0.42171 24.94787 1.000 23.39471 50 ILE D O 1
ATOM 4482 N N . GLU D 1 51 ? 22.48688 -0.06324 26.14753 1.000 24.76892 51 GLU D N 1
ATOM 4483 C CA . GLU D 1 51 ? 22.26711 -1.19837 27.03226 1.000 27.54445 51 GLU D CA 1
ATOM 4484 C C . GLU D 1 51 ? 23.06225 -0.99320 28.31354 1.000 28.69282 51 GLU D C 1
ATOM 4485 O O . GLU D 1 51 ? 24.06951 -0.28015 28.32673 1.000 28.13108 51 GLU D O 1
ATOM 4491 N N . GLY D 1 52 ? 22.59550 -1.62917 29.38658 1.000 34.45610 52 GLY D N 1
ATOM 4492 C CA . GLY D 1 52 ? 23.29789 -1.54910 30.65844 1.000 33.86686 52 GLY D CA 1
ATOM 4493 C C . GLY D 1 52 ? 23.35952 -0.12662 31.17957 1.000 32.66418 52 GLY D C 1
ATOM 4494 O O . GLY D 1 52 ? 22.35224 0.58858 31.23312 1.000 28.52507 52 GLY D O 1
ATOM 4495 N N . GLU D 1 53 ? 24.56389 0.29631 31.57404 1.000 27.60787 53 GLU D N 1
ATOM 4496 C CA . GLU D 1 53 ? 24.75506 1.66220 32.04721 1.000 32.09275 53 GLU D CA 1
ATOM 4497 C C . GLU D 1 53 ? 24.46745 2.68793 30.96097 1.000 31.66419 53 GLU D C 1
ATOM 4498 O O . GLU D 1 53 ? 24.21616 3.85551 31.27854 1.000 36.12776 53 GLU D O 1
ATOM 4504 N N . GLY D 1 54 ? 24.49992 2.27924 29.68965 1.000 28.96371 54 GLY D N 1
ATOM 4505 C CA . GLY D 1 54 ? 24.06737 3.16513 28.62233 1.000 25.13785 54 GLY D CA 1
ATOM 4506 C C . GLY D 1 54 ? 22.61173 3.57189 28.74130 1.000 20.07423 54 GLY D C 1
ATOM 4507 O O . GLY D 1 54 ? 22.24609 4.69060 28.37393 1.000 23.48822 54 GLY D O 1
ATOM 4508 N N . ARG D 1 55 ? 21.76062 2.67529 29.25016 1.000 23.84070 55 ARG D N 1
ATOM 4509 C CA . ARG D 1 55 ? 20.37309 3.04855 29.50782 1.000 28.78397 55 ARG D CA 1
ATOM 4510 C C . ARG D 1 55 ? 20.27506 4.13458 30.57076 1.000 29.40018 55 ARG D C 1
ATOM 4511 O O . ARG D 1 55 ? 19.38005 4.98549 30.50495 1.000 24.96736 55 ARG D O 1
ATOM 4519 N N . ASP D 1 56 ? 21.17899 4.12247 31.55590 1.000 21.51686 56 ASP D N 1
ATOM 4520 C CA . ASP D 1 56 ? 21.17482 5.17029 32.57386 1.000 25.04830 56 ASP D CA 1
ATOM 4521 C C . ASP D 1 56 ? 21.55921 6.52030 31.98313 1.000 25.14467 56 ASP D C 1
ATOM 4522 O O . ASP D 1 56 ? 20.95823 7.54687 32.32267 1.000 23.40992 56 ASP D O 1
ATOM 4527 N N . ARG D 1 57 ? 22.56838 6.54347 31.11099 1.000 21.63718 57 ARG D N 1
ATOM 4528 C CA . ARG D 1 57 ? 22.95506 7.79548 30.47193 1.000 28.47547 57 ARG D CA 1
ATOM 4529 C C . ARG D 1 57 ? 21.87862 8.27321 29.50492 1.000 20.07262 57 ARG D C 1
ATOM 4530 O O . ARG D 1 57 ? 21.62829 9.47978 29.39106 1.000 26.26865 57 ARG D O 1
ATOM 4538 N N . PHE D 1 58 ? 21.22887 7.33928 28.80466 1.000 28.02377 58 PHE D N 1
ATOM 4539 C CA . PHE D 1 58 ? 20.11604 7.69791 27.93075 1.000 25.04876 58 PHE D CA 1
ATOM 4540 C C . PHE D 1 58 ? 18.95245 8.25777 28.73907 1.000 18.12271 58 PHE D C 1
ATOM 4541 O O . PHE D 1 58 ? 18.26325 9.18252 28.29403 1.000 27.30140 58 PHE D O 1
ATOM 4549 N N . SER D 1 59 ? 18.72918 7.71705 29.93829 1.000 28.68904 59 SER D N 1
ATOM 4550 C CA . SER D 1 59 ? 17.67210 8.22804 30.80603 1.000 31.56635 59 SER D CA 1
ATOM 4551 C C . SER D 1 59 ? 17.96262 9.65444 31.25997 1.000 29.24104 59 SER D C 1
ATOM 4552 O O . SER D 1 59 ? 17.05549 10.49480 31.30291 1.000 25.00932 59 SER D O 1
ATOM 4555 N N . ALA D 1 60 ? 19.22053 9.94718 31.60268 1.000 23.28318 60 ALA D N 1
ATOM 4556 C CA . ALA D 1 60 ? 19.56768 11.28742 32.06419 1.000 27.43217 60 ALA D CA 1
ATOM 4557 C C . ALA D 1 60 ? 19.42116 12.31428 30.94789 1.000 32.74261 60 ALA D C 1
ATOM 4558 O O . ALA D 1 60 ? 18.92712 13.42370 31.17931 1.000 24.26153 60 ALA D O 1
ATOM 4560 N N . VAL D 1 61 ? 19.84013 11.96420 29.73008 1.000 31.50982 61 VAL D N 1
ATOM 4561 C CA . VAL D 1 61 ? 19.69001 12.88373 28.60664 1.000 25.06193 61 VAL D CA 1
ATOM 4562 C C . VAL D 1 61 ? 18.21627 13.10972 28.29491 1.000 21.45304 61 VAL D C 1
ATOM 4563 O O . VAL D 1 61 ? 17.78579 14.24624 28.06497 1.000 28.27591 61 VAL D O 1
ATOM 4567 N N . LEU D 1 62 ? 17.41739 12.03749 28.28877 1.000 22.98073 62 LEU D N 1
ATOM 4568 C CA . LEU D 1 62 ? 15.98684 12.18729 28.03477 1.000 28.28206 62 LEU D CA 1
ATOM 4569 C C . LEU D 1 62 ? 15.32014 13.02399 29.11818 1.000 23.57452 62 LEU D C 1
ATOM 4570 O O . LEU D 1 62 ? 14.45928 13.86271 28.82386 1.000 24.29021 62 LEU D O 1
ATOM 4575 N N . GLU D 1 63 ? 15.70924 12.81322 30.37864 1.000 30.08100 63 GLU D N 1
ATOM 4576 C CA . GLU D 1 63 ? 15.15415 13.61052 31.46816 1.000 31.63500 63 GLU D CA 1
ATOM 4577 C C . GLU D 1 63 ? 15.53860 15.07892 31.32966 1.000 26.16390 63 GLU D C 1
ATOM 4578 O O . GLU D 1 63 ? 14.70944 15.96740 31.55551 1.000 33.17997 63 GLU D O 1
ATOM 4584 N N . GLN D 1 64 ? 16.79490 15.35353 30.96528 1.000 27.37910 64 GLN D N 1
ATOM 4585 C CA . GLN D 1 64 ? 17.21156 16.73227 30.72761 1.000 32.43884 64 GLN D CA 1
ATOM 4586 C C . GLN D 1 64 ? 16.40485 17.36603 29.60274 1.000 32.22009 64 GLN D C 1
ATOM 4587 O O . GLN D 1 64 ? 15.98318 18.52439 29.70619 1.000 28.90531 64 GLN D O 1
ATOM 4593 N N . GLY D 1 65 ? 16.19393 16.62684 28.51206 1.000 28.56171 65 GLY D N 1
ATOM 4594 C CA . GLY D 1 65 ? 15.45477 17.18125 27.39119 1.000 31.85358 65 GLY D CA 1
ATOM 4595 C C . GLY D 1 65 ? 14.01368 17.48995 27.74262 1.000 30.10563 65 GLY D C 1
ATOM 4596 O O . GLY D 1 65 ? 13.44353 18.47224 27.26092 1.000 27.09758 65 GLY D O 1
ATOM 4597 N N . ALA D 1 66 ? 13.40653 16.65734 28.59176 1.000 25.22951 66 ALA D N 1
ATOM 4598 C CA . ALA D 1 66 ? 12.02700 16.89578 28.99999 1.000 25.08598 66 ALA D CA 1
ATOM 4599 C C . ALA D 1 66 ? 11.92249 18.12742 29.88955 1.000 30.54847 66 ALA D C 1
ATOM 4600 O O . ALA D 1 66 ? 10.93860 18.87252 29.81245 1.000 29.21802 66 ALA D O 1
ATOM 4602 N N . VAL D 1 67 ? 12.92579 18.35608 30.74116 1.000 27.99728 67 VAL D N 1
ATOM 4603 C CA . VAL D 1 67 ? 12.94309 19.56263 31.56467 1.000 31.87006 67 VAL D CA 1
ATOM 4604 C C . VAL D 1 67 ? 13.05147 20.79958 30.68294 1.000 33.68532 67 VAL D C 1
ATOM 4605 O O . VAL D 1 67 ? 12.31681 21.77931 30.85958 1.000 33.95164 67 VAL D O 1
ATOM 4609 N N . ALA D 1 68 ? 13.97234 20.77130 29.71649 1.000 30.66237 68 ALA D N 1
ATOM 4610 C CA . ALA D 1 68 ? 14.13071 21.90762 28.81592 1.000 29.83829 68 ALA D CA 1
ATOM 4611 C C . ALA D 1 68 ? 12.91858 22.08240 27.91003 1.000 32.43083 68 ALA D C 1
ATOM 4612 O O . ALA D 1 68 ? 12.62200 23.20463 27.48409 1.000 36.61219 68 ALA D O 1
ATOM 4614 N N . ALA D 1 69 ? 12.20714 20.99459 27.60719 1.000 33.70181 69 ALA D N 1
ATOM 4615 C CA . ALA D 1 69 ? 11.01436 21.08366 26.77516 1.000 31.82871 69 ALA D CA 1
ATOM 4616 C C . ALA D 1 69 ? 9.83413 21.71425 27.50214 1.000 38.52040 69 ALA D C 1
ATOM 4617 O O . ALA D 1 69 ? 8.84268 22.05960 26.85007 1.000 34.06419 69 ALA D O 1
ATOM 4619 N N . GLY D 1 70 ? 9.91331 21.87054 28.82129 1.000 30.46144 70 GLY D N 1
ATOM 4620 C CA . GLY D 1 70 ? 8.84091 22.47636 29.58136 1.000 35.28466 70 GLY D CA 1
ATOM 4621 C C . GLY D 1 70 ? 7.80985 21.51922 30.13170 1.000 38.17142 70 GLY D C 1
ATOM 4622 O O . GLY D 1 70 ? 6.70749 21.95663 30.47994 1.000 41.08919 70 GLY D O 1
ATOM 4623 N N . GLY D 1 71 ? 8.12340 20.22942 30.22338 1.000 34.77202 71 GLY D N 1
ATOM 4624 C CA . GLY D 1 71 ? 7.16726 19.28057 30.75128 1.000 34.53168 71 GLY D CA 1
ATOM 4625 C C . GLY D 1 71 ? 6.96262 19.43568 32.24588 1.000 38.04648 71 GLY D C 1
ATOM 4626 O O . GLY D 1 71 ? 7.80033 19.97379 32.97185 1.000 28.85051 71 GLY D O 1
ATOM 4627 N N . ASP D 1 72 ? 5.81399 18.95423 32.71402 1.000 35.40701 72 ASP D N 1
ATOM 4628 C CA . ASP D 1 72 ? 5.51573 18.97111 34.13950 1.000 33.23056 72 ASP D CA 1
ATOM 4629 C C . ASP D 1 72 ? 6.21083 17.78413 34.80800 1.000 36.17917 72 ASP D C 1
ATOM 4630 O O . ASP D 1 72 ? 7.02301 17.08497 34.19614 1.000 37.87690 72 ASP D O 1
ATOM 4635 N N . GLU D 1 73 ? 5.89219 17.54054 36.08162 1.000 34.11302 73 GLU D N 1
ATOM 4636 C CA . GLU D 1 73 ? 6.54726 16.46192 36.81715 1.000 38.62573 73 GLU D CA 1
ATOM 4637 C C . GLU D 1 73 ? 6.29768 15.10871 36.16194 1.000 33.98912 73 GLU D C 1
ATOM 4638 O O . GLU D 1 73 ? 7.20924 14.27786 36.06573 1.000 32.67672 73 GLU D O 1
ATOM 4644 N N . LYS D 1 74 ? 5.06938 14.87372 35.69749 1.000 33.72267 74 LYS D N 1
ATOM 4645 C CA . LYS D 1 74 ? 4.73073 13.58178 35.10996 1.000 37.50957 74 LYS D CA 1
ATOM 4646 C C . LYS D 1 74 ? 5.50091 13.33730 33.81722 1.000 33.68787 74 LYS D C 1
ATOM 4647 O O . LYS D 1 74 ? 5.95097 12.21415 33.56089 1.000 33.77653 74 LYS D O 1
ATOM 4653 N N . ALA D 1 75 ? 5.66803 14.37615 32.99412 1.000 30.12938 75 ALA D N 1
ATOM 4654 C CA . ALA D 1 75 ? 6.37406 14.21113 31.72645 1.000 33.16308 75 ALA D CA 1
ATOM 4655 C C . ALA D 1 75 ? 7.87077 14.03064 31.94341 1.000 31.06671 75 ALA D C 1
ATOM 4656 O O . ALA D 1 75 ? 8.52053 13.26378 31.22241 1.000 27.17581 75 ALA D O 1
ATOM 4658 N N . ILE D 1 76 ? 8.43683 14.73822 32.92299 1.000 26.79074 76 ILE D N 1
ATOM 4659 C CA . ILE D 1 76 ? 9.86037 14.59828 33.21488 1.000 28.24126 76 ILE D CA 1
ATOM 4660 C C . ILE D 1 76 ? 10.16463 13.19008 33.70741 1.000 30.72014 76 ILE D C 1
ATOM 4661 O O . ILE D 1 76 ? 11.17408 12.58494 33.32501 1.000 25.06212 76 ILE D O 1
ATOM 4666 N N . GLU D 1 77 ? 9.29577 12.64183 34.55863 1.000 30.98013 77 GLU D N 1
ATOM 4667 C CA . GLU D 1 77 ? 9.54496 11.30810 35.09321 1.000 30.95251 77 GLU D CA 1
ATOM 4668 C C . GLU D 1 77 ? 9.28523 10.23687 34.04311 1.000 30.50050 77 GLU D C 1
ATOM 4669 O O . GLU D 1 77 ? 10.00256 9.23044 33.98501 1.000 26.29572 77 GLU D O 1
ATOM 4675 N N . LYS D 1 78 ? 8.26088 10.43421 33.20841 1.000 26.91347 78 LYS D N 1
ATOM 4676 C CA . LYS D 1 78 ? 8.03336 9.52805 32.08731 1.000 32.88077 78 LYS D CA 1
ATOM 4677 C C . LYS D 1 78 ? 9.26233 9.45466 31.19101 1.000 27.03718 78 LYS D C 1
ATOM 4678 O O . LYS D 1 78 ? 9.61917 8.37826 30.69573 1.000 23.68791 78 LYS D O 1
ATOM 4684 N N . ALA D 1 79 ? 9.93310 10.59111 30.98808 1.000 21.20809 79 ALA D N 1
ATOM 4685 C CA . ALA D 1 79 ? 11.15309 10.60330 30.19007 1.000 21.20348 79 ALA D CA 1
ATOM 4686 C C . ALA D 1 79 ? 12.29249 9.88631 30.90544 1.000 24.85782 79 ALA D C 1
ATOM 4687 O O . ALA D 1 79 ? 13.06712 9.16108 30.27058 1.000 22.69319 79 ALA D O 1
ATOM 4689 N N . ARG D 1 80 ? 12.40998 10.07107 32.22625 1.000 24.00323 80 ARG D N 1
ATOM 4690 C CA . ARG D 1 80 ? 13.46239 9.38836 32.97445 1.000 22.68011 80 ARG D CA 1
ATOM 4691 C C . ARG D 1 80 ? 13.31741 7.87509 32.87499 1.000 26.47306 80 ARG D C 1
ATOM 4692 O O . ARG D 1 80 ? 14.30849 7.15896 32.68976 1.000 22.84373 80 ARG D O 1
ATOM 4700 N N . ASN D 1 81 ? 12.09083 7.37247 32.98798 1.000 23.07878 81 ASN D N 1
ATOM 4701 C CA . ASN D 1 81 ? 11.81716 5.94182 32.97373 1.000 26.23520 81 ASN D CA 1
ATOM 4702 C C . ASN D 1 81 ? 11.63857 5.37048 31.57418 1.000 24.14679 81 ASN D C 1
ATOM 4703 O O . ASN D 1 81 ? 11.49033 4.15065 31.43902 1.000 28.12585 81 ASN D O 1
ATOM 4708 N N . ALA D 1 82 ? 11.64579 6.21453 30.54047 1.000 17.47982 82 ALA D N 1
ATOM 4709 C CA . ALA D 1 82 ? 11.42054 5.73455 29.17708 1.000 17.25427 82 ALA D CA 1
ATOM 4710 C C . ALA D 1 82 ? 12.40637 4.65711 28.74031 1.000 20.31182 82 ALA D C 1
ATOM 4711 O O . ALA D 1 82 ? 11.95621 3.61768 28.22613 1.000 23.72393 82 ALA D O 1
ATOM 4713 N N . PRO D 1 83 ? 13.72600 4.81324 28.90070 1.000 22.31499 83 PRO D N 1
ATOM 4714 C CA . PRO D 1 83 ? 14.63753 3.76848 28.40591 1.000 23.99054 83 PRO D CA 1
ATOM 4715 C C . PRO D 1 83 ? 14.46946 2.43028 29.09803 1.000 20.13663 83 PRO D C 1
ATOM 4716 O O . PRO D 1 83 ? 14.93881 1.41432 28.57160 1.000 26.21213 83 PRO D O 1
ATOM 4720 N N . PHE D 1 84 ? 13.81701 2.38455 30.25338 1.000 19.38234 84 PHE D N 1
ATOM 4721 C CA . PHE D 1 84 ? 13.71514 1.13470 30.99271 1.000 24.93073 84 PHE D CA 1
ATOM 4722 C C . PHE D 1 84 ? 12.54806 0.26948 30.53789 1.000 27.77347 84 PHE D C 1
ATOM 4723 O O . PHE D 1 84 ? 12.25700 -0.74280 31.18382 1.000 30.36601 84 PHE D O 1
ATOM 4731 N N . ARG D 1 85 ? 11.89172 0.63109 29.43582 1.000 22.19239 85 ARG D N 1
ATOM 4732 C CA . ARG D 1 85 ? 10.83307 -0.18869 28.85998 1.000 32.14164 85 ARG D CA 1
ATOM 4733 C C . ARG D 1 85 ? 11.36481 -1.31602 27.98408 1.000 23.49969 85 ARG D C 1
ATOM 4734 O O . ARG D 1 85 ? 10.56507 -2.06648 27.41307 1.000 24.64293 85 ARG D O 1
ATOM 4742 N N . ALA D 1 86 ? 12.68363 -1.46315 27.87597 1.000 17.85339 86 ALA D N 1
ATOM 4743 C CA . ALA D 1 86 ? 13.27475 -2.52696 27.07838 1.000 23.11643 86 ALA D CA 1
ATOM 4744 C C . ALA D 1 86 ? 14.68214 -2.78395 27.58520 1.000 24.15879 86 ALA D C 1
ATOM 4745 O O . ALA D 1 86 ? 15.32463 -1.86491 28.10418 1.000 21.16299 86 ALA D O 1
ATOM 4747 N N . PRO D 1 87 ? 15.18503 -4.01699 27.46404 1.000 18.01235 87 PRO D N 1
ATOM 4748 C CA . PRO D 1 87 ? 16.58782 -4.28301 27.80588 1.000 18.28663 87 PRO D CA 1
ATOM 4749 C C . PRO D 1 87 ? 17.57904 -3.78066 26.76931 1.000 21.02852 87 PRO D C 1
ATOM 4750 O O . PRO D 1 87 ? 18.79086 -3.81771 27.02710 1.000 22.77022 87 PRO D O 1
ATOM 4754 N N . LEU D 1 88 ? 17.10990 -3.32219 25.61146 1.000 16.46878 88 LEU D N 1
ATOM 4755 C CA . LEU D 1 88 ? 17.98894 -2.81880 24.56751 1.000 22.00004 88 LEU D CA 1
ATOM 4756 C C . LEU D 1 88 ? 17.26096 -1.74117 23.77834 1.000 18.16263 88 LEU D C 1
ATOM 4757 O O . LEU D 1 88 ? 16.07407 -1.88339 23.47119 1.000 19.47371 88 LEU D O 1
ATOM 4762 N N . ILE D 1 89 ? 17.97741 -0.66075 23.46802 1.000 24.42093 89 ILE D N 1
ATOM 4763 C CA . ILE D 1 89 ? 17.49944 0.38584 22.57260 1.000 14.73547 89 ILE D CA 1
ATOM 4764 C C . ILE D 1 89 ? 18.58033 0.64799 21.53493 1.000 14.66831 89 ILE D C 1
ATOM 4765 O O . ILE D 1 89 ? 19.76735 0.73262 21.86924 1.000 18.12830 89 ILE D O 1
ATOM 4770 N N . ILE D 1 90 ? 18.17341 0.77517 20.27567 1.000 11.64060 90 ILE D N 1
ATOM 4771 C CA . ILE D 1 90 ? 19.06584 1.20177 19.20745 1.000 16.28122 90 ILE D CA 1
ATOM 4772 C C . ILE D 1 90 ? 18.52908 2.50990 18.65178 1.000 17.07525 90 ILE D C 1
ATOM 4773 O O . ILE D 1 90 ? 17.42527 2.54594 18.09539 1.000 14.84028 90 ILE D O 1
ATOM 4778 N N . THR D 1 91 ? 19.30287 3.57997 18.80910 1.000 17.56004 91 THR D N 1
ATOM 4779 C CA . THR D 1 91 ? 18.95683 4.87977 18.24719 1.000 19.47620 91 THR D CA 1
ATOM 4780 C C . THR D 1 91 ? 19.58632 5.02163 16.86780 1.000 24.43619 91 THR D C 1
ATOM 4781 O O . THR D 1 91 ? 20.79805 4.83297 16.70854 1.000 22.87769 91 THR D O 1
ATOM 4785 N N . VAL D 1 92 ? 18.76413 5.35454 15.87714 1.000 18.70714 92 VAL D N 1
ATOM 4786 C CA . VAL D 1 92 ? 19.20315 5.47875 14.49268 1.000 14.74423 92 VAL D CA 1
ATOM 4787 C C . VAL D 1 92 ? 19.25040 6.95672 14.13534 1.000 16.83860 92 VAL D C 1
ATOM 4788 O O . VAL D 1 92 ? 18.23635 7.66252 14.22762 1.000 14.35876 92 VAL D O 1
ATOM 4792 N N . VAL D 1 93 ? 20.42688 7.42008 13.72650 1.000 13.18477 93 VAL D N 1
ATOM 4793 C CA . VAL D 1 93 ? 20.64613 8.80214 13.31909 1.000 13.65850 93 VAL D CA 1
ATOM 4794 C C . VAL D 1 93 ? 20.85681 8.81904 11.81193 1.000 18.24903 93 VAL D C 1
ATOM 4795 O O . VAL D 1 93 ? 21.74542 8.13139 11.29342 1.000 17.33669 93 VAL D O 1
ATOM 4799 N N . ALA D 1 94 ? 20.03618 9.59126 11.10723 1.000 18.57590 94 ALA D N 1
ATOM 4800 C CA . ALA D 1 94 ? 20.25631 9.81946 9.68436 1.000 17.71738 94 ALA D CA 1
ATOM 4801 C C . ALA D 1 94 ? 21.45885 10.73868 9.51928 1.000 19.91114 94 ALA D C 1
ATOM 4802 O O . ALA D 1 94 ? 21.38019 11.93401 9.81681 1.000 24.07855 94 ALA D O 1
ATOM 4804 N N . LYS D 1 95 ? 22.57714 10.18249 9.05900 1.000 17.65913 95 LYS D N 1
ATOM 4805 C CA . LYS D 1 95 ? 23.82684 10.93052 8.92171 1.000 20.82694 95 LYS D CA 1
ATOM 4806 C C . LYS D 1 95 ? 23.90645 11.43382 7.48557 1.000 25.63765 95 LYS D C 1
ATOM 4807 O O . LYS D 1 95 ? 24.47289 10.78317 6.60673 1.000 25.27621 95 LYS D O 1
ATOM 4813 N N . CYS D 1 96 ? 23.34034 12.61558 7.24875 1.000 23.75257 96 CYS D N 1
ATOM 4814 C CA . CYS D 1 96 ? 23.05079 13.07813 5.89908 1.000 23.99442 96 CYS D CA 1
ATOM 4815 C C . CYS D 1 96 ? 24.17713 13.92577 5.32307 1.000 28.89737 96 CYS D C 1
ATOM 4816 O O . CYS D 1 96 ? 24.92181 14.59271 6.04730 1.000 29.46308 96 CYS D O 1
ATOM 4819 N N . GLU D 1 97 ? 24.27960 13.89972 3.99677 1.000 26.96800 97 GLU D N 1
ATOM 4820 C CA . GLU D 1 97 ? 25.20284 14.74203 3.24953 1.000 27.69390 97 GLU D CA 1
ATOM 4821 C C . GLU D 1 97 ? 24.40962 15.87950 2.61828 1.000 30.33758 97 GLU D C 1
ATOM 4822 O O . GLU D 1 97 ? 23.53086 15.63738 1.78414 1.000 25.73124 97 GLU D O 1
ATOM 4828 N N . GLU D 1 98 ? 24.71267 17.10980 3.02200 1.000 30.81253 98 GLU D N 1
ATOM 4829 C CA . GLU D 1 98 ? 24.03937 18.28043 2.48011 1.000 28.83250 98 GLU D CA 1
ATOM 4830 C C . GLU D 1 98 ? 24.60332 18.63641 1.10849 1.000 25.33709 98 GLU D C 1
ATOM 4831 O O . GLU D 1 98 ? 25.77234 18.37601 0.80759 1.000 34.31775 98 GLU D O 1
ATOM 4837 N N . ASN D 1 99 ? 23.75128 19.23972 0.27589 1.000 27.96867 99 ASN D N 1
ATOM 4838 C CA . ASN D 1 99 ? 24.13350 19.69861 -1.06244 1.000 23.68668 99 ASN D CA 1
ATOM 4839 C C . ASN D 1 99 ? 24.74540 18.56691 -1.88355 1.000 28.67999 99 ASN D C 1
ATOM 4840 O O . ASN D 1 99 ? 25.72224 18.75079 -2.61345 1.000 25.57332 99 ASN D O 1
ATOM 4845 N N . HIS D 1 100 ? 24.16299 17.38170 -1.75390 1.000 24.29366 100 HIS D N 1
ATOM 4846 C CA . HIS D 1 100 ? 24.55045 16.20952 -2.52092 1.000 25.79366 100 HIS D CA 1
ATOM 4847 C C . HIS D 1 100 ? 23.56883 16.00016 -3.66855 1.000 23.60012 100 HIS D C 1
ATOM 4848 O O . HIS D 1 100 ? 22.44101 16.49960 -3.64698 1.000 27.98651 100 HIS D O 1
ATOM 4855 N N . LYS D 1 101 ? 24.01803 15.26176 -4.68854 1.000 25.74009 101 LYS D N 1
ATOM 4856 C CA . LYS D 1 101 ? 23.10763 14.87162 -5.76208 1.000 23.44798 101 LYS D CA 1
ATOM 4857 C C . LYS D 1 101 ? 21.90445 14.11583 -5.21675 1.000 25.89844 101 LYS D C 1
ATOM 4858 O O . LYS D 1 101 ? 20.80223 14.21799 -5.76699 1.000 20.52766 101 LYS D O 1
ATOM 4864 N N . VAL D 1 102 ? 22.09604 13.35885 -4.14074 1.000 23.97673 102 VAL D N 1
ATOM 4865 C CA . VAL D 1 102 ? 21.00147 12.69627 -3.43858 1.000 21.96553 102 VAL D CA 1
ATOM 4866 C C . VAL D 1 102 ? 20.40853 13.67163 -2.43057 1.000 21.42556 102 VAL D C 1
ATOM 4867 O O . VAL D 1 102 ? 21.11867 14.11654 -1.51562 1.000 22.20307 102 VAL D O 1
ATOM 4871 N N . PRO D 1 103 ? 19.12982 14.02598 -2.54948 1.000 20.08621 103 PRO D N 1
ATOM 4872 C CA . PRO D 1 103 ? 18.51634 14.92241 -1.56467 1.000 24.54402 103 PRO D CA 1
ATOM 4873 C C . PRO D 1 103 ? 18.50273 14.29666 -0.17727 1.000 24.17282 103 PRO D C 1
ATOM 4874 O O . PRO D 1 103 ? 18.51488 13.07430 -0.01648 1.000 23.27056 103 PRO D O 1
ATOM 4878 N N . VAL D 1 104 ? 18.46324 15.16613 0.83495 1.000 20.25603 104 VAL D N 1
ATOM 4879 C CA . VAL D 1 104 ? 18.52002 14.70997 2.22113 1.000 23.94647 104 VAL D CA 1
ATOM 4880 C C . VAL D 1 104 ? 17.36629 13.76058 2.53195 1.000 25.48952 104 VAL D C 1
ATOM 4881 O O . VAL D 1 104 ? 17.53037 12.79597 3.28953 1.000 16.44720 104 VAL D O 1
ATOM 4885 N N . TRP D 1 105 ? 16.19391 13.99019 1.92955 1.000 23.14459 105 TRP D N 1
ATOM 4886 C CA . TRP D 1 105 ? 15.03478 13.16966 2.27083 1.000 28.16030 105 TRP D CA 1
ATOM 4887 C C . TRP D 1 105 ? 15.23529 11.71119 1.87492 1.000 21.24723 105 TRP D C 1
ATOM 4888 O O . TRP D 1 105 ? 14.73952 10.81203 2.56425 1.000 20.03755 105 TRP D O 1
ATOM 4899 N N . GLU D 1 106 ? 15.95988 11.45444 0.78100 1.000 20.92140 106 GLU D N 1
ATOM 4900 C CA . GLU D 1 106 ? 16.23560 10.07439 0.38822 1.000 23.84264 106 GLU D CA 1
ATOM 4901 C C . GLU D 1 106 ? 17.19483 9.40562 1.36347 1.000 17.89502 106 GLU D C 1
ATOM 4902 O O . GLU D 1 106 ? 17.07244 8.20749 1.64223 1.000 17.29382 106 GLU D O 1
ATOM 4908 N N . GLN D 1 107 ? 18.16432 10.15986 1.88132 1.000 16.29367 107 GLN D N 1
ATOM 4909 C CA . GLN D 1 107 ? 19.08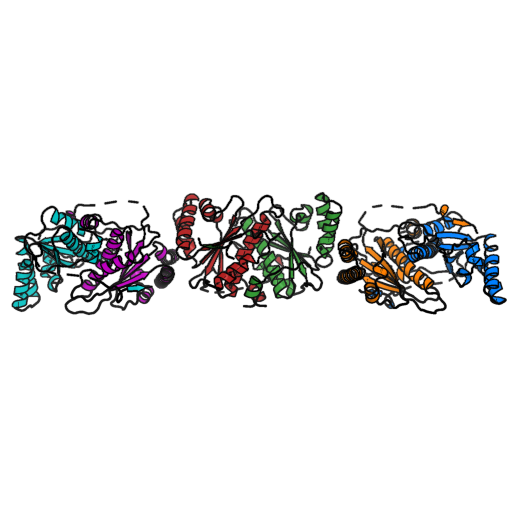123 9.59876 2.86617 1.000 16.51172 107 GLN D CA 1
ATOM 4910 C C . GLN D 1 107 ? 18.36707 9.32846 4.18395 1.000 19.66139 107 GLN D C 1
ATOM 4911 O O . GLN D 1 107 ? 18.63691 8.31884 4.84390 1.000 16.35587 107 GLN D O 1
ATOM 4917 N N . GLU D 1 108 ? 17.44615 10.21550 4.57756 1.000 15.55502 108 GLU D N 1
ATOM 4918 C CA . GLU D 1 108 ? 16.63983 9.97275 5.77109 1.000 19.96445 108 GLU D CA 1
ATOM 4919 C C . GLU D 1 108 ? 15.72082 8.77367 5.58300 1.000 17.69961 108 GLU D C 1
ATOM 4920 O O . GLU D 1 108 ? 15.46205 8.02689 6.53437 1.000 16.55956 108 GLU D O 1
ATOM 4926 N N . MET D 1 109 ? 15.19858 8.59079 4.36759 1.000 16.74991 109 MET D N 1
ATOM 4927 C CA . MET D 1 109 ? 14.38579 7.41577 4.07700 1.000 14.10632 109 MET D CA 1
ATOM 4928 C C . MET D 1 109 ? 15.19103 6.13677 4.27923 1.000 12.90791 109 MET D C 1
ATOM 4929 O O . MET D 1 109 ? 14.66507 5.13212 4.77327 1.000 18.15038 109 MET D O 1
ATOM 4934 N N . SER D 1 110 ? 16.47409 6.16131 3.91115 1.000 17.46070 110 SER D N 1
ATOM 4935 C CA . SER D 1 110 ? 17.33670 5.00313 4.11982 1.000 14.86517 110 SER D CA 1
ATOM 4936 C C . SER D 1 110 ? 17.53350 4.71549 5.60669 1.000 13.64026 110 SER D C 1
ATOM 4937 O O . SER D 1 110 ? 17.53663 3.55109 6.02418 1.000 14.24256 110 SER D O 1
ATOM 4940 N N . ALA D 1 111 ? 17.69842 5.75963 6.42303 1.000 16.12721 111 ALA D N 1
ATOM 4941 C CA . ALA D 1 111 ? 17.85893 5.54657 7.85942 1.000 17.21430 111 ALA D CA 1
ATOM 4942 C C . ALA D 1 111 ? 16.58324 4.99152 8.48177 1.000 18.59229 111 ALA D C 1
ATOM 4943 O O . ALA D 1 111 ? 16.64041 4.11417 9.35198 1.000 15.91309 111 ALA D O 1
ATOM 4945 N N . GLY D 1 112 ? 15.42331 5.48872 8.04892 1.000 20.06784 112 GLY D N 1
ATOM 4946 C CA . GLY D 1 112 ? 14.16982 4.96648 8.56727 1.000 21.68166 112 GLY D CA 1
ATOM 4947 C C . GLY D 1 112 ? 13.94249 3.51591 8.19019 1.000 16.12888 112 GLY D C 1
ATOM 4948 O O . GLY D 1 112 ? 13.47673 2.71560 9.00795 1.000 14.27708 112 GLY D O 1
ATOM 4949 N N . CYS D 1 113 ? 14.26159 3.15598 6.94465 1.000 17.01064 113 CYS D N 1
ATOM 4950 C CA . CYS D 1 113 ? 14.20907 1.75075 6.56023 1.000 16.90558 113 CYS D CA 1
ATOM 4951 C C . CYS D 1 113 ? 15.12374 0.89570 7.43193 1.000 13.38455 113 CYS D C 1
ATOM 4952 O O . CYS D 1 113 ? 14.77950 -0.24807 7.74443 1.000 15.72814 113 CYS D O 1
ATOM 4955 N N . ALA D 1 114 ? 16.27322 1.43577 7.85495 1.000 14.44188 114 ALA D N 1
ATOM 4956 C CA . ALA D 1 114 ? 17.16116 0.68554 8.74137 1.000 17.69725 114 ALA D CA 1
ATOM 4957 C C . ALA D 1 114 ? 16.49163 0.35551 10.06706 1.000 19.53642 114 ALA D C 1
ATOM 4958 O O . ALA D 1 114 ? 16.76249 -0.70313 10.64448 1.000 16.44882 114 ALA D O 1
ATOM 4960 N N . VAL D 1 115 ? 15.62611 1.24080 10.56971 1.000 12.54771 115 VAL D N 1
ATOM 4961 C CA . VAL D 1 115 ? 14.92759 0.95928 11.82248 1.000 14.18262 115 VAL D CA 1
ATOM 4962 C C . VAL D 1 115 ? 14.01636 -0.25092 11.66006 1.000 11.67070 115 VAL D C 1
ATOM 4963 O O . VAL D 1 115 ? 14.03361 -1.17748 12.47638 1.000 12.64490 115 VAL D O 1
ATOM 4967 N N . MET D 1 116 ? 13.19254 -0.25231 10.60959 1.000 15.11922 116 MET D N 1
ATOM 4968 C CA . MET D 1 116 ? 12.26979 -1.36590 10.40611 1.000 14.43687 116 MET D CA 1
ATOM 4969 C C . MET D 1 116 ? 13.02116 -2.65629 10.11068 1.000 16.44954 116 MET D C 1
ATOM 4970 O O . MET D 1 116 ? 12.65181 -3.72617 10.61115 1.000 16.86148 116 MET D O 1
ATOM 4975 N N . ALA D 1 117 ? 14.07957 -2.57241 9.30238 1.000 12.90730 117 ALA D N 1
ATOM 4976 C CA . ALA D 1 117 ? 14.85826 -3.76169 8.97523 1.000 15.14487 117 ALA D CA 1
ATOM 4977 C C . ALA D 1 117 ? 15.47374 -4.38032 10.22396 1.000 22.53805 117 ALA D C 1
ATOM 4978 O O . ALA D 1 117 ? 15.55644 -5.60812 10.33977 1.000 21.46651 117 ALA D O 1
ATOM 4980 N N . MET D 1 118 ? 15.90577 -3.54917 11.17459 1.000 21.39683 118 MET D N 1
ATOM 4981 C CA . MET D 1 118 ? 16.45805 -4.08865 12.41226 1.000 16.80424 118 MET D CA 1
ATOM 4982 C C . MET D 1 118 ? 15.36772 -4.71693 13.26943 1.000 19.94252 118 MET D C 1
ATOM 4983 O O . MET D 1 118 ? 15.59421 -5.74872 13.91110 1.000 22.01253 118 MET D O 1
ATOM 4988 N N . GLN D 1 119 ? 14.17172 -4.12250 13.27681 1.000 23.81792 119 GLN D N 1
ATOM 4989 C CA . GLN D 1 119 ? 13.07014 -4.70554 14.03559 1.000 21.37877 119 GLN D CA 1
ATOM 4990 C C . GLN D 1 119 ? 12.62722 -6.03135 13.43009 1.000 22.14789 119 GLN D C 1
ATOM 4991 O O . GLN D 1 119 ? 12.31635 -6.98035 14.15942 1.000 21.72906 119 GLN D O 1
ATOM 4997 N N . MET D 1 120 ? 12.59226 -6.11637 12.09907 1.000 20.31106 120 MET D N 1
ATOM 4998 C CA . MET D 1 120 ? 12.27570 -7.38402 11.44868 1.000 16.98902 120 MET D CA 1
ATOM 4999 C C . MET D 1 120 ? 13.34343 -8.43399 11.72810 1.000 26.08047 120 MET D C 1
ATOM 5000 O O . MET D 1 120 ? 13.02701 -9.61456 11.91834 1.000 21.33669 120 MET D O 1
ATOM 5005 N N . ALA D 1 121 ? 14.61742 -8.02841 11.73473 1.000 21.98159 121 ALA D N 1
ATOM 5006 C CA . ALA D 1 121 ? 15.68224 -8.95945 12.08987 1.000 18.56901 121 ALA D CA 1
ATOM 5007 C C . ALA D 1 121 ? 15.53552 -9.44291 13.52609 1.000 26.23420 121 ALA D C 1
ATOM 5008 O O . ALA D 1 121 ? 15.89594 -10.58417 13.83840 1.000 24.93438 121 ALA D O 1
ATOM 5010 N N . ALA D 1 122 ? 15.00364 -8.59452 14.40910 1.000 18.31462 122 ALA D N 1
ATOM 5011 C CA . ALA D 1 122 ? 14.72714 -9.02085 15.77674 1.000 20.57696 122 ALA D CA 1
ATOM 5012 C C . ALA D 1 122 ? 13.63171 -10.07716 15.80502 1.000 27.59098 122 ALA D C 1
ATOM 5013 O O . ALA D 1 122 ? 13.77349 -11.11734 16.45858 1.000 25.55812 122 ALA D O 1
ATOM 5015 N N . ILE D 1 123 ? 12.52766 -9.82297 15.09923 1.000 24.90138 123 ILE D N 1
ATOM 5016 C CA . ILE D 1 123 ? 11.42086 -10.77294 15.07624 1.000 23.35554 123 ILE D CA 1
ATOM 5017 C C . ILE D 1 123 ? 11.86614 -12.09329 14.46206 1.000 31.96690 123 ILE D C 1
ATOM 5018 O O . ILE D 1 123 ? 11.49865 -13.17229 14.94180 1.000 24.92924 123 ILE D O 1
ATOM 5023 N N . ALA D 1 124 ? 12.68244 -12.02973 13.40635 1.000 18.61389 124 ALA D N 1
ATOM 5024 C CA . ALA D 1 124 ? 13.12853 -13.24170 12.72754 1.000 32.20615 124 ALA D CA 1
ATOM 5025 C C . ALA D 1 124 ? 13.95452 -14.14680 13.63061 1.000 29.08577 124 ALA D C 1
ATOM 5026 O O . ALA D 1 124 ? 14.03664 -15.35264 13.37233 1.000 37.35086 124 ALA D O 1
ATOM 5028 N N . GLN D 1 125 ? 14.56853 -13.59849 14.67723 1.000 25.84542 125 GLN D N 1
ATOM 5029 C CA . GLN D 1 125 ? 15.35477 -14.38014 15.62016 1.000 25.63477 125 GLN D CA 1
ATOM 5030 C C . GLN D 1 125 ? 14.61106 -14.63340 16.92497 1.000 21.99938 125 GLN D C 1
ATOM 5031 O O . GLN D 1 125 ? 15.23834 -14.98033 17.93188 1.000 33.73181 125 GLN D O 1
ATOM 5037 N N . GLY D 1 126 ? 13.29141 -14.46284 16.92921 1.000 17.69417 126 GLY D N 1
ATOM 5038 C CA . GLY D 1 126 ? 12.48640 -14.73648 18.10082 1.000 29.30018 126 GLY D CA 1
ATOM 5039 C C . GLY D 1 126 ? 12.32906 -13.59552 19.08048 1.000 31.86477 126 GLY D C 1
ATOM 5040 O O . GLY D 1 126 ? 11.76049 -13.80577 20.15858 1.000 27.43816 126 GLY D O 1
ATOM 5041 N N . PHE D 1 127 ? 12.81611 -12.40369 18.75458 1.000 33.50098 127 PHE D N 1
ATOM 5042 C CA . PHE D 1 127 ? 12.63586 -11.23092 19.59333 1.000 26.30905 127 PHE D CA 1
ATOM 5043 C C . PHE D 1 127 ? 11.50098 -10.37911 19.02191 1.000 23.50970 127 PHE D C 1
ATOM 5044 O O . PHE D 1 127 ? 10.69811 -10.85630 18.21234 1.000 23.25875 127 PHE D O 1
ATOM 5052 N N . ASN D 1 128 ? 11.43054 -9.11993 19.43386 1.000 26.10922 128 ASN D N 1
ATOM 5053 C CA . ASN D 1 128 ? 10.52054 -8.13525 18.84956 1.000 27.68917 128 ASN D CA 1
ATOM 5054 C C . ASN D 1 128 ? 10.90808 -6.76740 19.40480 1.000 19.19766 128 ASN D C 1
ATOM 5055 O O . ASN D 1 128 ? 11.93089 -6.62322 20.08346 1.000 19.84596 128 ASN D O 1
ATOM 5060 N N . GLY D 1 129 ? 10.09474 -5.76245 19.11273 1.000 27.56668 129 GLY D N 1
ATOM 5061 C CA . GLY D 1 129 ? 10.37745 -4.41524 19.56094 1.000 22.64660 129 GLY D CA 1
ATOM 5062 C C . GLY D 1 129 ? 9.40085 -3.43848 18.94542 1.000 25.69800 129 GLY D C 1
ATOM 5063 O O . GLY D 1 129 ? 8.48722 -3.81671 18.20598 1.000 27.24212 129 GLY D O 1
ATOM 5064 N N . ILE D 1 130 ? 9.61062 -2.16309 19.26444 1.000 18.06335 130 ILE D N 1
ATOM 5065 C CA . ILE D 1 130 ? 8.71666 -1.10575 18.80910 1.000 15.87845 130 ILE D CA 1
ATOM 5066 C C . ILE D 1 130 ? 9.53454 0.12101 18.42724 1.000 18.36431 130 ILE D C 1
ATOM 5067 O O . ILE D 1 130 ? 10.42795 0.54405 19.16810 1.000 19.01223 130 ILE D O 1
ATOM 5072 N N . TRP D 1 131 ? 9.23740 0.67026 17.25277 1.000 17.74112 131 TRP D N 1
ATOM 5073 C CA . TRP D 1 131 ? 9.83221 1.90478 16.75611 1.000 19.58965 131 TRP D CA 1
ATOM 5074 C C . TRP D 1 131 ? 9.14680 3.08603 17.43591 1.000 17.74997 131 TRP D C 1
ATOM 5075 O O . TRP D 1 131 ? 7.96441 3.34740 17.19305 1.000 18.30612 131 TRP D O 1
ATOM 5086 N N . ARG D 1 132 ? 9.88065 3.79957 18.28633 1.000 20.32192 132 ARG D N 1
ATOM 5087 C CA . ARG D 1 132 ? 9.35328 4.95127 19.00048 1.000 19.50547 132 ARG D CA 1
ATOM 5088 C C . ARG D 1 132 ? 10.11082 6.21269 18.60911 1.000 16.89653 132 ARG D C 1
ATOM 5089 O O . ARG D 1 132 ? 11.25135 6.16481 18.14106 1.000 18.26808 132 ARG D O 1
ATOM 5097 N N . SER D 1 133 ? 9.45752 7.35439 18.81360 1.000 17.58269 133 SER D N 1
ATOM 5098 C CA . SER D 1 133 ? 10.09148 8.63944 18.55164 1.000 18.74539 133 SER D CA 1
ATOM 5099 C C . SER D 1 133 ? 9.72918 9.64367 19.63674 1.000 24.03798 133 SER D C 1
ATOM 5100 O O . SER D 1 133 ? 10.46709 9.80973 20.61605 1.000 21.66750 133 SER D O 1
ATOM 5103 N N . GLY D 1 134 ? 8.58914 10.30912 19.47818 1.000 21.50013 134 GLY D N 1
ATOM 5104 C CA . GLY D 1 134 ? 8.17450 11.32505 20.41970 1.000 20.32769 134 GLY D CA 1
ATOM 5105 C C . GLY D 1 134 ? 8.89679 12.63971 20.19177 1.000 22.36132 134 GLY D C 1
ATOM 5106 O O . GLY D 1 134 ? 9.80183 12.76196 19.36609 1.000 20.18473 134 GLY D O 1
ATOM 5107 N N . ALA D 1 135 ? 8.48402 13.64922 20.96223 1.000 20.67011 135 ALA D N 1
ATOM 5108 C CA . ALA D 1 135 ? 8.99368 15.00064 20.75694 1.000 23.42750 135 ALA D CA 1
ATOM 5109 C C . ALA D 1 135 ? 10.47058 15.13512 21.10038 1.000 23.45977 135 ALA D C 1
ATOM 5110 O O . ALA D 1 135 ? 11.12191 16.06441 20.61227 1.000 23.67296 135 ALA D O 1
ATOM 5112 N N . LEU D 1 136 ? 11.01529 14.23648 21.92231 1.000 25.84150 136 LEU D N 1
ATOM 5113 C CA . LEU D 1 136 ? 12.40273 14.37238 22.34881 1.000 24.06752 136 LEU D CA 1
ATOM 5114 C C . LEU D 1 136 ? 13.40401 14.05636 21.24381 1.000 27.08229 136 LEU D C 1
ATOM 5115 O O . LEU D 1 136 ? 14.59860 14.31499 21.42906 1.000 24.47103 136 LEU D O 1
ATOM 5120 N N . THR D 1 137 ? 12.95937 13.51226 20.10665 1.000 23.32415 137 THR D N 1
ATOM 5121 C CA . THR D 1 137 ? 13.87126 13.34504 18.97859 1.000 23.29014 137 THR D CA 1
ATOM 5122 C C . THR D 1 137 ? 14.36122 14.69063 18.46011 1.000 23.65924 137 THR D C 1
ATOM 5123 O O . THR D 1 137 ? 15.45905 14.77694 17.89900 1.000 21.25920 137 THR D O 1
ATOM 5127 N N . GLU D 1 138 ? 13.56774 15.74607 18.64107 1.000 32.01308 138 GLU D N 1
ATOM 5128 C CA . GLU D 1 138 ? 13.91819 17.09003 18.20040 1.000 22.40118 138 GLU D CA 1
ATOM 5129 C C . GLU D 1 138 ? 14.58444 17.91925 19.29010 1.000 30.31483 138 GLU D C 1
ATOM 5130 O O . GLU D 1 138 ? 14.95935 19.06777 19.03078 1.000 28.10121 138 GLU D O 1
ATOM 5136 N N . SER D 1 139 ? 14.73081 17.37551 20.49517 1.000 26.22567 139 SER D N 1
ATOM 5137 C CA . SER D 1 139 ? 15.34439 18.11641 21.59001 1.000 24.46216 139 SER D CA 1
ATOM 5138 C C . SER D 1 139 ? 16.81705 18.37657 21.29915 1.000 24.80362 139 SER D C 1
ATOM 5139 O O . SER D 1 139 ? 17.54885 17.47084 20.88977 1.000 32.01321 139 SER D O 1
ATOM 5142 N N . ALA D 1 140 ? 17.25481 19.61977 21.51669 1.000 28.22658 140 ALA D N 1
ATOM 5143 C CA . ALA D 1 140 ? 18.65513 19.95514 21.27579 1.000 27.23087 140 ALA D CA 1
ATOM 5144 C C . ALA D 1 140 ? 19.58596 19.16915 22.18983 1.000 28.73232 140 ALA D C 1
ATOM 5145 O O . ALA D 1 140 ? 20.69705 18.80742 21.78343 1.000 25.31611 140 ALA D O 1
ATOM 5147 N N . ILE D 1 141 ? 19.15160 18.89357 23.42061 1.000 31.11397 141 ILE D N 1
ATOM 5148 C CA . ILE D 1 141 ? 19.97579 18.13067 24.35319 1.000 23.46073 141 ILE D CA 1
ATOM 5149 C C . ILE D 1 141 ? 20.14760 16.69815 23.86283 1.000 26.10519 141 ILE D C 1
ATOM 5150 O O . ILE D 1 141 ? 21.25788 16.15288 23.85695 1.000 30.90524 141 ILE D O 1
ATOM 5155 N N . VAL D 1 142 ? 19.05060 16.06847 23.44085 1.000 27.39323 142 VAL D N 1
ATOM 5156 C CA . VAL D 1 142 ? 19.11958 14.68572 22.97865 1.000 25.85708 142 VAL D CA 1
ATOM 5157 C C . VAL D 1 142 ? 19.91276 14.59261 21.68068 1.000 26.79574 142 VAL D C 1
ATOM 5158 O O . VAL D 1 142 ? 20.76272 13.70871 21.52191 1.000 24.69731 142 VAL D O 1
ATOM 5162 N N . ARG D 1 143 ? 19.65779 15.50421 20.73783 1.000 22.63336 143 ARG D N 1
ATOM 5163 C CA . ARG D 1 143 ? 20.39837 15.49383 19.47960 1.000 27.63114 143 ARG D CA 1
ATOM 5164 C C . ARG D 1 143 ? 21.89182 15.67998 19.71501 1.000 29.36006 143 ARG D C 1
ATOM 5165 O O . ARG D 1 143 ? 22.71713 15.03516 19.05647 1.000 26.69078 143 ARG D O 1
ATOM 5173 N N . GLU D 1 144 ? 22.25674 16.55862 20.65284 1.000 27.76241 144 GLU D N 1
ATOM 5174 C CA . GLU D 1 144 ? 23.66526 16.75932 20.98142 1.000 24.16604 144 GLU D CA 1
ATOM 5175 C C . GLU D 1 144 ? 24.30382 15.47390 21.49493 1.000 25.64857 144 GLU D C 1
ATOM 5176 O O . GLU D 1 144 ? 25.42349 15.12570 21.09917 1.000 25.07975 144 GLU D O 1
ATOM 5182 N N . ALA D 1 145 ? 23.60322 14.75322 22.37595 1.000 27.09552 145 ALA D N 1
ATOM 5183 C CA . ALA D 1 145 ? 24.12675 13.50320 22.91517 1.000 26.92029 145 ALA D CA 1
ATOM 5184 C C . ALA D 1 145 ? 24.34968 12.45050 21.83728 1.000 24.79716 145 ALA D C 1
ATOM 5185 O O . ALA D 1 145 ? 25.16572 11.54400 22.03269 1.000 29.59452 145 ALA D O 1
ATOM 5187 N N . PHE D 1 146 ? 23.64597 12.54106 20.70933 1.000 25.00643 146 PHE D N 1
ATOM 5188 C CA . PHE D 1 146 ? 23.82398 11.60144 19.61162 1.000 24.43179 146 PHE D CA 1
ATOM 5189 C C . PHE D 1 146 ? 24.61732 12.20230 18.45717 1.000 27.25284 146 PHE D C 1
ATOM 5190 O O . PHE D 1 146 ? 24.51351 11.72011 17.32412 1.000 27.78278 146 PHE D O 1
ATOM 5198 N N . GLU D 1 147 ? 25.40656 13.24459 18.72868 1.000 21.90924 147 GLU D N 1
ATOM 5199 C CA . GLU D 1 147 ? 26.34002 13.81432 17.75523 1.000 30.50101 147 GLU D CA 1
ATOM 5200 C C . GLU D 1 147 ? 25.62708 14.25952 16.48148 1.000 21.74958 147 GLU D C 1
ATOM 5201 O O . GLU D 1 147 ? 26.14695 14.11165 15.37417 1.000 28.10700 147 GLU D O 1
ATOM 5207 N N . CYS D 1 148 ? 24.42512 14.80541 16.63552 1.000 23.85702 148 CYS D N 1
ATOM 5208 C CA . CYS D 1 148 ? 23.65150 15.26401 15.48897 1.000 26.66089 148 CYS D CA 1
ATOM 5209 C C . CYS D 1 148 ? 24.17344 16.61415 15.01283 1.000 31.19798 148 CYS D C 1
ATOM 5210 O O . CYS D 1 148 ? 24.11614 17.60624 15.74772 1.000 33.13671 148 CYS D O 1
ATOM 5213 N N . ARG D 1 149 ? 24.68927 16.64710 13.78746 1.000 30.14811 149 ARG D N 1
ATOM 5214 C CA . ARG D 1 149 ? 24.97360 17.89850 13.11471 1.000 29.32739 149 ARG D CA 1
ATOM 5215 C C . ARG D 1 149 ? 23.64885 18.53106 12.69416 1.000 31.24640 149 ARG D C 1
ATOM 5216 O O . ARG D 1 149 ? 22.59290 17.90352 12.80406 1.000 30.59383 149 ARG D O 1
ATOM 5224 N N . PRO D 1 150 ? 23.66117 19.79112 12.24124 1.000 37.88634 150 PRO D N 1
ATOM 5225 C CA . PRO D 1 150 ? 22.39655 20.39966 11.78973 1.000 27.72675 150 PRO D CA 1
ATOM 5226 C C . PRO D 1 150 ? 21.67287 19.59762 10.71923 1.000 26.91521 150 PRO D C 1
ATOM 5227 O O . PRO D 1 150 ? 20.43788 19.53644 10.73469 1.000 30.55130 150 PRO D O 1
ATOM 5231 N N . GLN D 1 151 ? 22.39691 18.97662 9.79152 1.000 28.06972 151 GLN D N 1
ATOM 5232 C CA . GLN D 1 151 ? 21.76636 18.17807 8.74818 1.000 32.88745 151 GLN D CA 1
ATOM 5233 C C . GLN D 1 151 ? 21.48015 16.74613 9.18388 1.000 26.97731 151 GLN D C 1
ATOM 5234 O O . GLN D 1 151 ? 21.00808 15.94886 8.36657 1.000 29.91653 151 GLN D O 1
ATOM 5240 N N . ASP D 1 152 ? 21.74591 16.40143 10.43909 1.000 24.08353 152 ASP D N 1
ATOM 5241 C CA . ASP D 1 152 ? 21.49205 15.06303 10.95157 1.000 26.16466 152 ASP D CA 1
ATOM 5242 C C . ASP D 1 152 ? 20.14785 15.01858 11.66789 1.000 26.67378 152 ASP D C 1
ATOM 5243 O O . ASP D 1 152 ? 19.65592 16.03134 12.17139 1.000 27.00192 152 ASP D O 1
ATOM 5248 N N . LYS D 1 153 ? 19.55725 13.82753 11.71273 1.000 17.87018 153 LYS D N 1
ATOM 5249 C CA . LYS D 1 153 ? 18.20775 13.66278 12.22837 1.000 16.96214 153 LYS D CA 1
ATOM 5250 C C . LYS D 1 153 ? 18.09810 12.34792 12.98402 1.000 14.20772 153 LYS D C 1
ATOM 5251 O O . LYS D 1 153 ? 18.58173 11.31404 12.51524 1.000 15.35379 153 LYS D O 1
ATOM 5257 N N . ILE D 1 154 ? 17.47412 12.39249 14.15884 1.000 16.06260 154 ILE D N 1
ATOM 5258 C CA . ILE D 1 154 ? 17.14641 11.17587 14.89750 1.000 15.91954 154 ILE D CA 1
ATOM 5259 C C . ILE D 1 154 ? 15.84100 10.63432 14.32433 1.000 16.18683 154 ILE D C 1
ATOM 5260 O O . ILE D 1 154 ? 14.78375 11.25045 14.47837 1.000 17.75017 154 ILE D O 1
ATOM 5265 N N . VAL D 1 155 ? 15.91079 9.48330 13.65096 1.000 16.61409 155 VAL D N 1
ATOM 5266 C CA . VAL D 1 155 ? 14.73841 8.93416 12.97432 1.000 16.28181 155 VAL D CA 1
ATOM 5267 C C . VAL D 1 155 ? 14.00949 7.89087 13.80710 1.000 13.29767 155 VAL D C 1
ATOM 5268 O O . VAL D 1 155 ? 12.87700 7.52172 13.45836 1.000 18.43141 155 VAL D O 1
ATOM 5272 N N . GLY D 1 156 ? 14.60686 7.41075 14.89384 1.000 17.05693 156 GLY D N 1
ATOM 5273 C CA . GLY D 1 156 ? 13.91981 6.46555 15.75062 1.000 14.75276 156 GLY D CA 1
ATOM 5274 C C . GLY D 1 156 ? 14.70400 6.00794 16.96384 1.000 15.91955 156 GLY D C 1
ATOM 5275 O O . GLY D 1 156 ? 15.93771 5.94960 16.94016 1.000 17.01536 156 GLY D O 1
ATOM 5276 N N . PHE D 1 157 ? 13.98322 5.69834 18.03753 1.000 13.42187 157 PHE D N 1
ATOM 5277 C CA . PHE D 1 157 ? 14.50694 4.96734 19.19017 1.000 12.54310 157 PHE D CA 1
ATOM 5278 C C . PHE D 1 157 ? 13.89841 3.57134 19.11653 1.000 12.80460 157 PHE D C 1
ATOM 5279 O O . PHE D 1 157 ? 12.72096 3.38698 19.43819 1.000 18.20382 157 PHE D O 1
ATOM 5287 N N . LEU D 1 158 ? 14.68852 2.58880 18.68548 1.000 12.28729 158 LEU D N 1
ATOM 5288 C CA . LEU D 1 158 ? 14.17974 1.23040 18.48207 1.000 17.62801 158 LEU D CA 1
ATOM 5289 C C . LEU D 1 158 ? 14.36649 0.42966 19.76461 1.000 16.19406 158 LEU D C 1
ATOM 5290 O O . LEU D 1 158 ? 15.47486 -0.00188 20.08741 1.000 13.72639 158 LEU D O 1
ATOM 5295 N N . TYR D 1 159 ? 13.27457 0.22183 20.49324 1.000 17.94464 159 TYR D N 1
ATOM 5296 C CA . TYR D 1 159 ? 13.30150 -0.62019 21.67954 1.000 15.79328 159 TYR D CA 1
ATOM 5297 C C . TYR D 1 159 ? 13.28172 -2.08400 21.26388 1.000 16.79054 159 TYR D C 1
ATOM 5298 O O . TYR D 1 159 ? 12.55808 -2.46689 20.34424 1.000 20.01430 159 TYR D O 1
ATOM 5307 N N . LEU D 1 160 ? 14.09480 -2.90257 21.93047 1.000 22.92716 160 LEU D N 1
ATOM 5308 C CA . LEU D 1 160 ? 14.22208 -4.30715 21.56608 1.000 26.76639 160 LEU D CA 1
ATOM 5309 C C . LEU D 1 160 ? 14.31587 -5.16719 22.81673 1.000 25.08130 160 LEU D C 1
ATOM 5310 O O . LEU D 1 160 ? 14.84975 -4.74192 23.84481 1.000 25.01036 160 LEU D O 1
ATOM 5315 N N . GLY D 1 161 ? 13.80125 -6.38694 22.70884 1.000 23.08104 161 GLY D N 1
ATOM 5316 C CA . GLY D 1 161 ? 13.84413 -7.32286 23.81317 1.000 28.67542 161 GLY D CA 1
ATOM 5317 C C . GLY D 1 161 ? 12.98882 -8.53892 23.51662 1.000 23.83088 161 GLY D C 1
ATOM 5318 O O . GLY D 1 161 ? 12.58597 -8.77629 22.37513 1.000 30.67132 161 GLY D O 1
ATOM 5319 N N . THR D 1 162 ? 12.72251 -9.31158 24.57482 1.000 22.54097 162 THR D N 1
ATOM 5320 C CA . THR D 1 162 ? 11.86259 -10.47950 24.42432 1.000 26.38146 162 THR D CA 1
ATOM 5321 C C . THR D 1 162 ? 10.41687 -10.10057 24.72131 1.000 32.97486 162 THR D C 1
ATOM 5322 O O . THR D 1 162 ? 10.14122 -9.52049 25.77879 1.000 34.76407 162 THR D O 1
ATOM 5326 N N . PRO D 1 163 ? 9.48068 -10.39842 23.82391 1.000 29.85512 163 PRO D N 1
ATOM 5327 C CA . PRO D 1 163 ? 8.07900 -10.03710 24.06409 1.000 37.34052 163 PRO D CA 1
ATOM 5328 C C . PRO D 1 163 ? 7.47552 -10.85931 25.19345 1.000 49.59163 163 PRO D C 1
ATOM 5329 O O . PRO D 1 163 ? 8.02602 -11.86554 25.64485 1.000 43.64768 163 PRO D O 1
ATOM 5333 N N . GLN D 1 164 ? 6.31268 -10.40570 25.65002 1.000 60.90932 164 GLN D N 1
ATOM 5334 C CA . GLN D 1 164 ? 5.60155 -11.06270 26.74117 1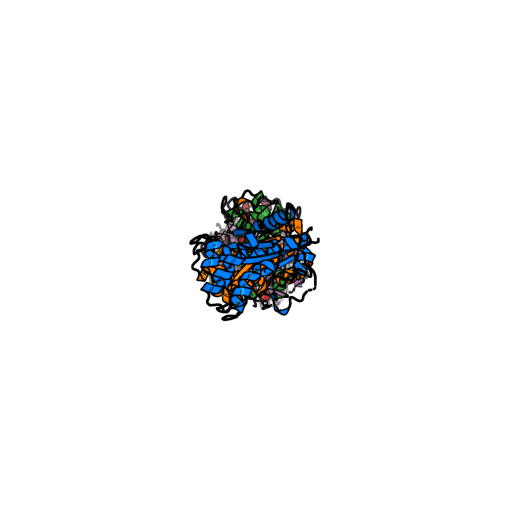.000 62.44466 164 GLN D CA 1
ATOM 5335 C C . GLN D 1 164 ? 4.11202 -11.18057 26.43255 1.000 63.29825 164 GLN D C 1
ATOM 5336 O O . GLN D 1 164 ? 3.29613 -11.39449 27.32914 1.000 66.12494 164 GLN D O 1
ATOM 5342 N N . PRO D 1 174 ? -6.28878 -8.91920 5.81083 1.000 115.99194 174 PRO D N 1
ATOM 5343 C CA . PRO D 1 174 ? -5.29819 -8.08479 5.12959 1.000 109.40408 174 PRO D CA 1
ATOM 5344 C C . PRO D 1 174 ? -5.70685 -7.73581 3.70129 1.000 102.27692 174 PRO D C 1
ATOM 5345 O O . PRO D 1 174 ? -5.11506 -8.24373 2.74884 1.000 98.34971 174 PRO D O 1
ATOM 5349 N N . ASP D 1 175 ? -6.71635 -6.87307 3.56006 1.000 101.40278 175 ASP D N 1
ATOM 5350 C CA . ASP D 1 175 ? -7.18169 -6.45109 2.24545 1.000 96.88778 175 ASP D CA 1
ATOM 5351 C C . ASP D 1 175 ? -6.50936 -5.14807 1.84840 1.000 89.04101 175 ASP D C 1
ATOM 5352 O O . ASP D 1 175 ? -6.58677 -4.16441 2.59935 1.000 90.98991 175 ASP D O 1
ATOM 5357 N N . PRO D 1 176 ? -5.84746 -5.09292 0.69207 1.000 85.24719 176 PRO D N 1
ATOM 5358 C CA . PRO D 1 176 ? -5.17306 -3.85664 0.25795 1.000 76.84222 176 PRO D CA 1
ATOM 5359 C C . PRO D 1 176 ? -5.98806 -2.96959 -0.67838 1.000 67.21482 176 PRO D C 1
ATOM 5360 O O . PRO D 1 176 ? -5.42879 -2.00070 -1.19949 1.000 68.25395 176 PRO D O 1
ATOM 5364 N N . THR D 1 177 ? -7.27055 -3.26546 -0.88744 1.000 71.63500 177 THR D N 1
ATOM 5365 C CA . THR D 1 177 ? -8.07265 -2.50585 -1.84663 1.000 68.70410 177 THR D CA 1
ATOM 5366 C C . THR D 1 177 ? -8.14567 -1.01103 -1.54589 1.000 62.76751 177 THR D C 1
ATOM 5367 O O . THR D 1 177 ? -7.91751 -0.21221 -2.47156 1.000 61.03515 177 THR D O 1
ATOM 5371 N N . PRO D 1 178 ? -8.45246 -0.55786 -0.32249 1.000 66.26497 178 PRO D N 1
ATOM 5372 C CA . PRO D 1 178 ? -8.71039 0.88157 -0.12701 1.000 64.03259 178 PRO D CA 1
ATOM 5373 C C . PRO D 1 178 ? -7.53027 1.78498 -0.44926 1.000 57.91063 178 PRO D C 1
ATOM 5374 O O . PRO D 1 178 ? -7.74006 2.97847 -0.70052 1.000 53.21960 178 PRO D O 1
ATOM 5378 N N . PHE D 1 179 ? -6.30328 1.26779 -0.45556 1.000 51.98625 179 PHE D N 1
ATOM 5379 C CA . PHE D 1 179 ? -5.12231 2.09649 -0.65354 1.000 51.41001 179 PHE D CA 1
ATOM 5380 C C . PHE D 1 179 ? -4.41037 1.83513 -1.97280 1.000 42.49113 179 PHE D C 1
ATOM 5381 O O . PHE D 1 179 ? -3.38264 2.46756 -2.24082 1.000 39.45916 179 PHE D O 1
ATOM 5389 N N . VAL D 1 180 ? -4.92409 0.93623 -2.80404 1.000 44.00369 180 VAL D N 1
ATOM 5390 C CA . VAL D 1 180 ? -4.31975 0.62843 -4.09400 1.000 39.85709 180 VAL D CA 1
ATOM 5391 C C . VAL D 1 180 ? -5.14466 1.27759 -5.19522 1.000 36.88253 180 VAL D C 1
ATOM 5392 O O . VAL D 1 180 ? -6.38084 1.21303 -5.18905 1.000 45.08715 180 VAL D O 1
ATOM 5396 N N . ARG D 1 181 ? -4.45516 1.91991 -6.13418 1.000 27.58963 181 ARG D N 1
ATOM 5397 C CA . ARG D 1 181 ? -5.06458 2.55015 -7.29439 1.000 32.51734 181 ARG D CA 1
ATOM 5398 C C . ARG D 1 181 ? -4.29131 2.13513 -8.53827 1.000 26.92107 181 ARG D C 1
ATOM 5399 O O . ARG D 1 181 ? -3.09654 1.83626 -8.47138 1.000 28.24927 181 ARG D O 1
ATOM 5407 N N . TYR D 1 182 ? -4.98131 2.10163 -9.67440 1.000 37.99324 182 TYR D N 1
ATOM 5408 C CA . TYR D 1 182 ? -4.37119 1.74801 -10.94950 1.000 40.56374 182 TYR D CA 1
ATOM 5409 C C . TYR D 1 182 ? -4.19629 3.00488 -11.79145 1.000 36.89576 182 TYR D C 1
ATOM 5410 O O . TYR D 1 182 ? -5.18018 3.65181 -12.16575 1.000 39.67904 182 TYR D O 1
ATOM 5419 N N . PHE D 1 183 ? -2.94472 3.35033 -12.07110 1.000 31.51931 183 PHE D N 1
ATOM 5420 C CA . PHE D 1 183 ? -2.62062 4.49972 -12.90184 1.000 35.20137 183 PHE D CA 1
ATOM 5421 C C . PHE D 1 183 ? -3.07469 4.26082 -14.33823 1.000 42.15288 183 PHE D C 1
ATOM 5422 O O . PHE D 1 183 ? -3.13564 3.11858 -14.79796 1.000 39.92986 183 PHE D O 1
ATOM 5431 N N . MET E 1 1 ? 36.46202 10.10509 56.14435 1.000 36.03766 1 MET E N 1
ATOM 5432 C CA . MET E 1 1 ? 35.37170 10.62265 56.96432 1.000 25.28155 1 MET E CA 1
ATOM 5433 C C . MET E 1 1 ? 35.59038 10.35958 58.44656 1.000 18.28746 1 MET E C 1
ATOM 5434 O O . MET E 1 1 ? 35.97218 9.25936 58.84263 1.000 19.53178 1 MET E O 1
ATOM 5439 N N . ASP E 1 2 ? 35.33513 11.37710 59.26261 1.000 15.03758 2 ASP E N 1
ATOM 5440 C CA . ASP E 1 2 ? 35.36807 11.20125 60.70632 1.000 15.13539 2 ASP E CA 1
ATOM 5441 C C . ASP E 1 2 ? 34.16850 10.37366 61.14939 1.000 14.70126 2 ASP E C 1
ATOM 5442 O O . ASP E 1 2 ? 33.03655 10.63036 60.72666 1.000 16.88640 2 ASP E O 1
ATOM 5447 N N . ALA E 1 3 ? 34.41869 9.37790 62.00409 1.000 12.50649 3 ALA E N 1
ATOM 5448 C CA . ALA E 1 3 ? 33.34760 8.48460 62.43579 1.000 14.62784 3 ALA E CA 1
ATOM 5449 C C . ALA E 1 3 ? 32.27756 9.24042 63.21511 1.000 12.21739 3 ALA E C 1
ATOM 5450 O O . ALA E 1 3 ? 31.08018 9.08967 62.95198 1.000 11.33266 3 ALA E O 1
ATOM 5452 N N . LEU E 1 4 ? 32.68885 10.06199 64.18294 1.000 15.14453 4 LEU E N 1
ATOM 5453 C CA . LEU E 1 4 ? 31.70299 10.76412 64.99948 1.000 15.24403 4 LEU E CA 1
ATOM 5454 C C . LEU E 1 4 ? 30.91602 11.77930 64.17727 1.000 13.87444 4 LEU E C 1
ATOM 5455 O O . LEU E 1 4 ? 29.69893 11.91807 64.35085 1.000 13.25764 4 LEU E O 1
ATOM 5460 N N . GLU E 1 5 ? 31.58597 12.49745 63.27416 1.000 17.97485 5 GLU E N 1
ATOM 5461 C CA . GLU E 1 5 ? 30.86940 13.46014 62.44393 1.000 21.02663 5 GLU E CA 1
ATOM 5462 C C . GLU E 1 5 ? 29.85602 12.77430 61.53668 1.000 14.69184 5 GLU E C 1
ATOM 5463 O O . GLU E 1 5 ? 28.78108 13.32805 61.28026 1.000 16.48400 5 GLU E O 1
ATOM 5469 N N . LEU E 1 6 ? 30.16376 11.57051 61.05370 1.000 11.34761 6 LEU E N 1
ATOM 5470 C CA . LEU E 1 6 ? 29.18162 10.83357 60.26344 1.000 13.78125 6 LEU E CA 1
ATOM 5471 C C . LEU E 1 6 ? 27.98890 10.41938 61.11929 1.000 14.01526 6 LEU E C 1
ATOM 5472 O O . LEU E 1 6 ? 26.83213 10.59445 60.71859 1.000 17.05733 6 LEU E O 1
ATOM 5477 N N . LEU E 1 7 ? 28.25527 9.86766 62.30592 1.000 14.74841 7 LEU E N 1
ATOM 5478 C CA . LEU E 1 7 ? 27.17965 9.40307 63.17702 1.000 11.92126 7 LEU E CA 1
ATOM 5479 C C . LEU E 1 7 ? 26.26266 10.54303 63.60961 1.000 18.44381 7 LEU E C 1
ATOM 5480 O O . LEU E 1 7 ? 25.04979 10.34391 63.75106 1.000 13.30199 7 LEU E O 1
ATOM 5485 N N . VAL E 1 8 ? 26.81188 11.74054 63.80560 1.000 15.02148 8 VAL E N 1
ATOM 5486 C CA . VAL E 1 8 ? 26.01551 12.86376 64.28917 1.000 16.64927 8 VAL E CA 1
ATOM 5487 C C . VAL E 1 8 ? 25.29652 13.59775 63.15470 1.000 20.36919 8 VAL E C 1
ATOM 5488 O O . VAL E 1 8 ? 24.23517 14.19296 63.37563 1.000 21.41843 8 VAL E O 1
ATOM 5492 N N . ASN E 1 9 ? 25.82133 13.54268 61.93103 1.000 17.23922 9 ASN E N 1
ATOM 5493 C CA . ASN E 1 9 ? 25.25416 14.31105 60.82833 1.000 16.02973 9 ASN E CA 1
ATOM 5494 C C . ASN E 1 9 ? 24.75770 13.44753 59.67359 1.000 16.21434 9 ASN E C 1
ATOM 5495 O O . ASN E 1 9 ? 24.47156 13.98924 58.59743 1.000 19.15992 9 ASN E O 1
ATOM 5500 N N . ARG E 1 10 ? 24.62813 12.13284 59.87076 1.000 17.00873 10 ARG E N 1
ATOM 5501 C CA . ARG E 1 10 ? 24.23167 11.22784 58.79573 1.000 15.21013 10 ARG E CA 1
ATOM 5502 C C . ARG E 1 10 ? 22.93311 11.67846 58.13919 1.000 16.68145 10 ARG E C 1
ATOM 5503 O O . ARG E 1 10 ? 21.96478 12.03009 58.81865 1.000 18.73457 10 ARG E O 1
ATOM 5511 N N . ARG E 1 11 ? 22.92466 11.66213 56.80713 1.000 15.27051 11 ARG E N 1
ATOM 5512 C CA . ARG E 1 11 ? 21.76729 12.04615 56.01523 1.000 22.50388 11 ARG E CA 1
ATOM 5513 C C . ARG E 1 11 ? 21.62806 11.09946 54.83507 1.000 24.83178 11 ARG E C 1
ATOM 5514 O O . ARG E 1 11 ? 22.62726 10.66304 54.25696 1.000 27.55018 11 ARG E O 1
ATOM 5522 N N . SER E 1 12 ? 20.38643 10.79155 54.48123 1.000 18.70956 12 SER E N 1
ATOM 5523 C CA . SER E 1 12 ? 20.09649 9.95567 53.32902 1.000 16.10891 12 SER E CA 1
ATOM 5524 C C . SER E 1 12 ? 19.98567 10.81176 52.07112 1.000 20.01270 12 SER E C 1
ATOM 5525 O O . SER E 1 12 ? 19.86999 12.03814 52.13157 1.000 18.31498 12 SER E O 1
ATOM 5528 N N . ALA E 1 13 ? 20.02989 10.14447 50.92013 1.000 17.92876 13 ALA E N 1
ATOM 5529 C CA . ALA E 1 13 ? 19.91253 10.81491 49.63344 1.000 20.54690 13 ALA E CA 1
ATOM 5530 C C . ALA E 1 13 ? 19.05822 9.96470 48.70920 1.000 23.04045 13 ALA E C 1
ATOM 5531 O O . ALA E 1 13 ? 19.34066 8.77864 48.51852 1.000 21.85001 13 ALA E O 1
ATOM 5533 N N . SER E 1 14 ? 18.01829 10.56947 48.13342 1.000 19.81333 14 SER E N 1
ATOM 5534 C CA . SER E 1 14 ? 17.07993 9.83081 47.29673 1.000 27.77629 14 SER E CA 1
ATOM 5535 C C . SER E 1 14 ? 17.35139 9.97161 45.80494 1.000 30.73296 14 SER E C 1
ATOM 5536 O O . SER E 1 14 ? 16.97504 9.08099 45.03759 1.000 23.06782 14 SER E O 1
ATOM 5539 N N . ARG E 1 15 ? 17.98741 11.05893 45.36936 1.000 31.46723 15 ARG E N 1
ATOM 5540 C CA . ARG E 1 15 ? 18.38786 11.21671 43.97321 1.000 23.99633 15 ARG E CA 1
ATOM 5541 C C . ARG E 1 15 ? 19.77595 10.60859 43.80515 1.000 27.95618 15 ARG E C 1
ATOM 5542 O O . ARG E 1 15 ? 20.77037 11.16708 44.28117 1.000 26.57658 15 ARG E O 1
ATOM 5550 N N . LEU E 1 16 ? 19.83993 9.46138 43.13235 1.000 23.65181 16 LEU E N 1
ATOM 5551 C CA . LEU E 1 16 ? 21.06361 8.68734 43.00060 1.000 25.51178 16 LEU E CA 1
ATOM 5552 C C . LEU E 1 16 ? 21.27868 8.30529 41.54382 1.000 26.93583 16 LEU E C 1
ATOM 5553 O O . LEU E 1 16 ? 20.32207 8.13880 40.78273 1.000 23.01012 16 LEU E O 1
ATOM 5558 N N . ALA E 1 17 ? 22.54647 8.15479 41.16445 1.000 28.67452 17 ALA E N 1
ATOM 5559 C CA . ALA E 1 17 ? 22.89886 7.80181 39.79723 1.000 26.06161 17 ALA E CA 1
ATOM 5560 C C . ALA E 1 17 ? 24.24461 7.08762 39.79064 1.000 30.42757 17 ALA E C 1
ATOM 5561 O O . ALA E 1 17 ? 24.90962 6.95426 40.82319 1.000 24.58664 17 ALA E O 1
ATOM 5563 N N . GLU E 1 18 ? 24.63386 6.61864 38.60515 1.000 23.80896 18 GLU E N 1
ATOM 5564 C CA . GLU E 1 18 ? 25.95445 6.04415 38.41329 1.000 22.72465 18 GLU E CA 1
ATOM 5565 C C . GLU E 1 18 ? 27.02460 7.09049 38.72828 1.000 24.97830 18 GLU E C 1
ATOM 5566 O O . GLU E 1 18 ? 26.81692 8.28835 38.51059 1.000 28.16097 18 GLU E O 1
ATOM 5572 N N . PRO E 1 19 ? 28.18571 6.66762 39.24984 1.000 23.29501 19 PRO E N 1
ATOM 5573 C CA . PRO E 1 19 ? 28.53311 5.26848 39.52494 1.000 24.87627 19 PRO E CA 1
ATOM 5574 C C . PRO E 1 19 ? 27.94419 4.70518 40.82189 1.000 29.81555 19 PRO E C 1
ATOM 5575 O O . PRO E 1 19 ? 27.73523 5.43005 41.79846 1.000 24.24615 19 PRO E O 1
ATOM 5579 N N . ALA E 1 20 ? 27.67264 3.41005 40.81344 1.000 24.58030 20 ALA E N 1
ATOM 5580 C CA . ALA E 1 20 ? 27.35610 2.68973 42.03430 1.000 25.62877 20 ALA E CA 1
ATOM 5581 C C . ALA E 1 20 ? 28.63584 2.17268 42.67232 1.000 23.59736 20 ALA E C 1
ATOM 5582 O O . ALA E 1 20 ? 29.66591 2.03823 42.00193 1.000 22.35039 20 ALA E O 1
ATOM 5584 N N . PRO E 1 21 ? 28.62295 1.89418 43.97405 1.000 23.51061 21 PRO E N 1
ATOM 5585 C CA . PRO E 1 21 ? 29.78823 1.23971 44.58221 1.000 22.15136 21 PRO E CA 1
ATOM 5586 C C . PRO E 1 21 ? 29.96990 -0.15630 44.00393 1.000 24.97377 21 PRO E C 1
ATOM 5587 O O . PRO E 1 21 ? 29.02960 -0.95221 43.94856 1.000 26.21714 21 PRO E O 1
ATOM 5591 N N . VAL E 1 22 ? 31.18589 -0.43770 43.53342 1.000 18.78211 22 VAL E N 1
ATOM 5592 C CA . VAL E 1 22 ? 31.51777 -1.72791 42.94465 1.000 28.22882 22 VAL E CA 1
ATOM 5593 C C . VAL E 1 22 ? 32.85183 -2.18959 43.51192 1.000 21.89073 22 VAL E C 1
ATOM 5594 O O . VAL E 1 22 ? 33.61841 -1.40593 44.07459 1.000 26.80025 22 VAL E O 1
ATOM 5598 N N . GLY E 1 23 ? 33.11938 -3.48313 43.35684 1.000 24.49665 23 GLY E N 1
ATOM 5599 C CA . GLY E 1 23 ? 34.40301 -4.02561 43.77348 1.000 27.75701 23 GLY E CA 1
ATOM 5600 C C . GLY E 1 23 ? 34.63339 -3.87142 45.26451 1.000 30.63544 23 GLY E C 1
ATOM 5601 O O . GLY E 1 23 ? 33.82012 -4.29968 46.09119 1.000 31.86583 23 GLY E O 1
ATOM 5602 N N . GLU E 1 24 ? 35.76319 -3.24951 45.61706 1.000 28.91990 24 GLU E N 1
ATOM 5603 C CA . GLU E 1 24 ? 36.10841 -3.06968 47.02524 1.000 33.32924 24 GLU E CA 1
ATOM 5604 C C . GLU E 1 24 ? 35.08560 -2.20065 47.74483 1.000 24.91074 24 GLU E C 1
ATOM 5605 O O . GLU E 1 24 ? 34.79462 -2.42260 48.92658 1.000 24.17264 24 GLU E O 1
ATOM 5611 N N . GLN E 1 25 ? 34.54119 -1.19595 47.05410 1.000 23.42632 25 GLN E N 1
ATOM 5612 C CA . GLN E 1 25 ? 33.53625 -0.33272 47.66634 1.000 21.45477 25 GLN E CA 1
ATOM 5613 C C . GLN E 1 25 ? 32.30204 -1.13416 48.06065 1.000 22.19013 25 GLN E C 1
ATOM 5614 O O . GLN E 1 25 ? 31.77526 -0.98580 49.16941 1.000 22.89517 25 GLN E O 1
ATOM 5620 N N . LEU E 1 26 ? 31.82716 -1.99465 47.15886 1.000 20.55179 26 LEU E N 1
ATOM 5621 C CA . LEU E 1 26 ? 30.69045 -2.84809 47.48217 1.000 25.30765 26 LEU E CA 1
ATOM 5622 C C . LEU E 1 26 ? 31.05342 -3.85732 48.56294 1.000 19.12480 26 LEU E C 1
ATOM 5623 O O . LEU E 1 26 ? 30.26241 -4.10579 49.48139 1.000 18.94972 26 LEU E O 1
ATOM 5628 N N . GLN E 1 27 ? 32.24968 -4.44148 48.47302 1.000 21.96739 27 GLN E N 1
ATOM 5629 C CA . GLN E 1 27 ? 32.67779 -5.41509 49.47159 1.000 31.32950 27 GLN E CA 1
ATOM 5630 C C . GLN E 1 27 ? 32.73562 -4.79394 50.86162 1.000 22.00776 27 GLN E C 1
ATOM 5631 O O . GLN E 1 27 ? 32.40474 -5.44987 51.85517 1.000 22.10101 27 GLN E O 1
ATOM 5637 N N . ASN E 1 28 ? 33.15358 -3.52879 50.95303 1.000 23.29827 28 ASN E N 1
ATOM 5638 C CA . ASN E 1 28 ? 33.20372 -2.86365 52.25177 1.000 21.08373 28 ASN E CA 1
ATOM 5639 C C . ASN E 1 28 ? 31.80569 -2.62330 52.80557 1.000 19.16474 28 ASN E C 1
ATOM 5640 O O . ASN E 1 28 ? 31.58568 -2.71701 54.01938 1.000 18.85845 28 ASN E O 1
ATOM 5645 N N . ILE E 1 29 ? 30.85375 -2.29815 51.93084 1.000 18.22846 29 ILE E N 1
ATOM 5646 C CA . ILE E 1 29 ? 29.47344 -2.09513 52.36156 1.000 18.17465 29 ILE E CA 1
ATOM 5647 C C . ILE E 1 29 ? 28.90118 -3.38259 52.94454 1.000 21.32567 29 ILE E C 1
ATOM 5648 O O . ILE E 1 29 ? 28.25766 -3.37206 54.00129 1.000 16.30785 29 ILE E O 1
ATOM 5653 N N . LEU E 1 30 ? 29.13388 -4.51264 52.27470 1.000 17.17862 30 LEU E N 1
ATOM 5654 C CA . LEU E 1 30 ? 28.61589 -5.77998 52.77740 1.000 15.70545 30 LEU E CA 1
ATOM 5655 C C . LEU E 1 30 ? 29.29508 -6.17519 54.08314 1.000 18.29480 30 LEU E C 1
ATOM 5656 O O . LEU E 1 30 ? 28.64192 -6.69960 54.99210 1.000 15.61287 30 LEU E O 1
ATOM 5661 N N . ARG E 1 31 ? 30.60318 -5.92563 54.19839 1.000 21.25352 31 ARG E N 1
ATOM 5662 C CA . ARG E 1 31 ? 31.30366 -6.21736 55.44646 1.000 19.24383 31 ARG E CA 1
ATOM 5663 C C . ARG E 1 31 ? 30.73051 -5.41085 56.60906 1.000 17.79919 31 ARG E C 1
ATOM 5664 O O . ARG E 1 31 ? 30.61481 -5.92098 57.73043 1.000 17.42670 31 ARG E O 1
ATOM 5672 N N . ALA E 1 32 ? 30.36620 -4.14863 56.36542 1.000 21.94319 32 ALA E N 1
ATOM 5673 C CA . ALA E 1 32 ? 29.72423 -3.35938 57.41325 1.000 19.14961 32 ALA E CA 1
ATOM 5674 C C . ALA E 1 32 ? 28.40410 -3.98704 57.84084 1.000 20.79093 32 ALA E C 1
ATOM 5675 O O . ALA E 1 32 ? 28.08497 -4.03470 59.03547 1.000 17.12577 32 ALA E O 1
ATOM 5677 N N . GLY E 1 33 ? 27.62502 -4.48025 56.87842 1.000 18.09732 33 GLY E N 1
ATOM 5678 C CA . GLY E 1 33 ? 26.35144 -5.09080 57.22069 1.000 18.21136 33 GLY E CA 1
ATOM 5679 C C . GLY E 1 33 ? 26.51119 -6.30373 58.11525 1.000 21.43201 33 GLY E C 1
ATOM 5680 O O . GLY E 1 33 ? 25.74812 -6.49110 59.06540 1.000 17.82426 33 GLY E O 1
ATOM 5681 N N . MET E 1 34 ? 27.51600 -7.13162 57.83887 1.000 15.41170 34 MET E N 1
ATOM 5682 C CA . MET E 1 34 ? 27.72443 -8.35305 58.60661 1.000 19.09125 34 MET E CA 1
ATOM 5683 C C . MET E 1 34 ? 28.43318 -8.11514 59.93169 1.000 21.53055 34 MET E C 1
ATOM 5684 O O . MET E 1 34 ? 28.66221 -9.07781 60.67242 1.000 18.74531 34 MET E O 1
ATOM 5689 N N . ARG E 1 35 ? 28.78829 -6.87191 60.24474 1.000 15.35703 35 ARG E N 1
ATOM 5690 C CA . ARG E 1 35 ? 29.49036 -6.54018 61.47550 1.000 16.58154 35 ARG E CA 1
ATOM 5691 C C . ARG E 1 35 ? 28.55083 -6.08055 62.58316 1.000 17.24662 35 ARG E C 1
ATOM 5692 O O . ARG E 1 35 ? 29.01645 -5.75644 63.67900 1.000 16.65083 35 ARG E O 1
ATOM 5700 N N . VAL E 1 36 ? 27.24468 -6.06718 62.33300 1.000 16.22542 36 VAL E N 1
ATOM 5701 C CA . VAL E 1 36 ? 26.26170 -5.50428 63.25719 1.000 13.60240 36 VAL E CA 1
ATOM 5702 C C . VAL E 1 36 ? 26.17150 -6.34322 64.52701 1.000 15.26067 36 VAL E C 1
ATOM 5703 O O . VAL E 1 36 ? 26.57681 -7.51424 64.52710 1.000 17.63932 36 VAL E O 1
ATOM 5707 N N . PRO E 1 37 ? 25.67104 -5.78533 65.62892 1.000 13.82833 37 PRO E N 1
ATOM 5708 C CA . PRO E 1 37 ? 25.41577 -6.60657 66.81647 1.000 13.69311 37 PRO E CA 1
ATOM 5709 C C . PRO E 1 37 ? 24.45739 -7.74151 66.49367 1.000 14.79219 37 PRO E C 1
ATOM 5710 O O . PRO E 1 37 ? 23.53445 -7.58948 65.69153 1.000 14.73345 37 PRO E O 1
ATOM 5714 N N . ASP E 1 38 ? 24.68135 -8.88374 67.14534 1.000 13.73939 38 ASP E N 1
ATOM 5715 C CA . ASP E 1 38 ? 24.03706 -10.14075 66.76568 1.000 17.34899 38 ASP E CA 1
ATOM 5716 C C . ASP E 1 38 ? 24.00141 -11.02817 68.00718 1.000 16.91201 38 ASP E C 1
ATOM 5717 O O . ASP E 1 38 ? 25.01597 -11.63361 68.36489 1.000 18.02001 38 ASP E O 1
ATOM 5722 N N . HIS E 1 39 ? 22.83707 -11.10728 68.64885 1.000 15.98857 39 HIS E N 1
ATOM 5723 C CA . HIS E 1 39 ? 22.71495 -11.87191 69.88485 1.000 13.83521 39 HIS E CA 1
ATOM 5724 C C . HIS E 1 39 ? 22.90529 -13.35815 69.60042 1.000 14.96077 39 HIS E C 1
ATOM 5725 O O . HIS E 1 39 ? 22.14522 -13.95087 68.82711 1.000 16.62710 39 HIS E O 1
ATOM 5732 N N . LYS E 1 40 ? 23.92750 -13.94698 70.22723 1.000 16.91056 40 LYS E N 1
ATOM 5733 C CA . LYS E 1 40 ? 24.30996 -15.35195 70.09718 1.000 18.98382 40 LYS E CA 1
ATOM 5734 C C . LYS E 1 40 ? 24.84509 -15.70022 68.71276 1.000 21.17315 40 LYS E C 1
ATOM 5735 O O . LYS E 1 40 ? 24.90198 -16.88176 68.35106 1.000 21.79357 40 LYS E O 1
ATOM 5741 N N . SER E 1 41 ? 25.24418 -14.69279 67.93608 1.000 17.39673 41 SER E N 1
ATOM 5742 C CA . SER E 1 41 ? 25.96449 -14.88694 66.67709 1.000 20.39369 41 SER E CA 1
ATOM 5743 C C . SER E 1 41 ? 25.19431 -15.79856 65.72461 1.000 20.87895 41 SER E C 1
ATOM 5744 O O . SER E 1 41 ? 25.74184 -16.72756 65.12716 1.000 27.16950 41 SER E O 1
ATOM 5747 N N . LEU E 1 42 ? 23.90017 -15.52423 65.58935 1.000 20.43086 42 LEU E N 1
ATOM 5748 C CA . LEU E 1 42 ? 23.05955 -16.29475 64.68659 1.000 18.22137 42 LEU E CA 1
ATOM 5749 C C . LEU E 1 42 ? 23.19844 -15.85918 63.23424 1.000 19.81575 42 LEU E C 1
ATOM 5750 O O . LEU E 1 42 ? 22.76705 -16.59964 62.34367 1.000 21.77015 42 LEU E O 1
ATOM 5755 N N . GLN E 1 43 ? 23.79342 -14.69513 62.97936 1.000 18.91835 43 GLN E N 1
ATOM 5756 C CA . GLN E 1 43 ? 23.90491 -14.09801 61.65085 1.000 21.11874 43 GLN E CA 1
ATOM 5757 C C . GLN E 1 43 ? 22.56973 -14.19100 60.90516 1.000 16.47669 43 GLN E C 1
ATOM 5758 O O . GLN E 1 43 ? 22.49363 -14.81276 59.83740 1.000 23.95828 43 GLN E O 1
ATOM 5764 N N . PRO E 1 44 ? 21.48699 -13.57843 61.44379 1.000 17.80555 44 PRO E N 1
ATOM 5765 C CA . PRO E 1 44 ? 20.13714 -13.78486 60.90970 1.000 16.70842 44 PRO E CA 1
ATOM 5766 C C . PRO E 1 44 ? 19.78079 -12.84137 59.76227 1.000 19.13426 44 PRO E C 1
ATOM 5767 O O . PRO E 1 44 ? 18.75704 -12.14813 59.79226 1.000 21.56784 44 PRO E O 1
ATOM 5771 N N . TRP E 1 45 ? 20.62568 -12.79894 58.73555 1.000 17.18306 45 TRP E N 1
ATOM 5772 C CA . TRP E 1 45 ? 20.33586 -11.92345 57.61223 1.000 17.66224 45 TRP E CA 1
ATOM 5773 C C . TRP E 1 45 ? 20.90007 -12.50041 56.32523 1.000 21.08590 45 TRP E C 1
ATOM 5774 O O . TRP E 1 45 ? 21.87354 -13.25799 56.33049 1.000 17.06657 45 TRP E O 1
ATOM 5785 N N . ARG E 1 46 ? 20.26115 -12.12846 55.22195 1.000 16.26494 46 ARG E N 1
ATOM 5786 C CA . ARG E 1 46 ? 20.74615 -12.40198 53.88054 1.000 19.18826 46 ARG E CA 1
ATOM 5787 C C . ARG E 1 46 ? 20.69296 -11.10380 53.09245 1.000 16.94891 46 ARG E C 1
ATOM 5788 O O . ARG E 1 46 ? 19.73441 -10.33409 53.21352 1.000 14.27895 46 ARG E O 1
ATOM 5796 N N . PHE E 1 47 ? 21.72637 -10.86196 52.29588 1.000 17.85185 47 PHE E N 1
ATOM 5797 C CA . PHE E 1 47 ? 21.84162 -9.65096 51.49666 1.000 18.15042 47 PHE E CA 1
ATOM 5798 C C . PHE E 1 47 ? 21.77023 -10.01080 50.02021 1.000 25.13123 47 PHE E C 1
ATOM 5799 O O . PHE E 1 47 ? 22.52621 -10.86710 49.55002 1.000 31.92317 47 PHE E O 1
ATOM 5807 N N . PHE E 1 48 ? 20.86671 -9.35874 49.29477 1.000 11.45362 48 PHE E N 1
ATOM 5808 C CA . PHE E 1 48 ? 20.68599 -9.58751 47.86556 1.000 17.99670 48 PHE E CA 1
ATOM 5809 C C . PHE E 1 48 ? 21.15476 -8.34577 47.11263 1.000 15.73638 48 PHE E C 1
ATOM 5810 O O . PHE E 1 48 ? 20.53703 -7.28015 47.21541 1.000 16.39733 48 PHE E O 1
ATOM 5818 N N . VAL E 1 49 ? 22.24690 -8.48260 46.36578 1.000 19.96700 49 VAL E N 1
ATOM 5819 C CA . VAL E 1 49 ? 22.75452 -7.39268 45.53779 1.000 22.48040 49 VAL E CA 1
ATOM 5820 C C . VAL E 1 49 ? 21.95826 -7.34575 44.24010 1.000 22.48672 49 VAL E C 1
ATOM 5821 O O . VAL E 1 49 ? 21.83269 -8.35482 43.53537 1.000 24.41152 49 VAL E O 1
ATOM 5825 N N . ILE E 1 50 ? 21.41658 -6.17367 43.92122 1.000 21.73941 50 ILE E N 1
ATOM 5826 C CA . ILE E 1 50 ? 20.56627 -5.98130 42.75053 1.000 21.85332 50 ILE E CA 1
ATOM 5827 C C . ILE E 1 50 ? 21.20711 -4.90446 41.88814 1.000 24.06040 50 ILE E C 1
ATOM 5828 O O . ILE E 1 50 ? 21.22434 -3.72672 42.26768 1.000 20.26569 50 ILE E O 1
ATOM 5833 N N . GLU E 1 51 ? 21.72018 -5.29719 40.72408 1.000 21.72653 51 GLU E N 1
ATOM 5834 C CA . GLU E 1 51 ? 22.39966 -4.35805 39.84632 1.000 27.13740 51 GLU E CA 1
ATOM 5835 C C . GLU E 1 51 ? 22.30605 -4.84575 38.40921 1.000 30.93416 51 GLU E C 1
ATOM 5836 O O . GLU E 1 51 ? 22.14759 -6.04293 38.15333 1.000 22.64290 51 GLU E O 1
ATOM 5842 N N . GLY E 1 52 ? 22.40641 -3.90054 37.47895 1.000 31.33335 52 GLY E N 1
ATOM 5843 C CA . GLY E 1 52 ? 22.40550 -4.23092 36.06227 1.000 26.53747 52 GLY E CA 1
ATOM 5844 C C . GLY E 1 52 ? 21.13306 -4.94200 35.64558 1.000 28.07511 52 GLY E C 1
ATOM 5845 O O . GLY E 1 52 ? 20.01926 -4.42036 35.79481 1.000 29.73744 52 GLY E O 1
ATOM 5846 N N . GLU E 1 53 ? 21.29276 -6.15273 35.10312 1.000 28.50017 53 GLU E N 1
ATOM 5847 C CA . GLU E 1 53 ? 20.13602 -6.95231 34.71996 1.000 35.94092 53 GLU E CA 1
ATOM 5848 C C . GLU E 1 53 ? 19.27891 -7.31729 35.91999 1.000 26.97296 53 GLU E C 1
ATOM 5849 O O . GLU E 1 53 ? 18.08404 -7.58956 35.75548 1.000 26.46881 53 GLU E O 1
ATOM 5855 N N . GLY E 1 54 ? 19.86494 -7.32899 37.11947 1.000 30.55019 54 GLY E N 1
ATOM 5856 C CA . GLY E 1 54 ? 19.09301 -7.61809 38.31444 1.000 26.73436 54 GLY E CA 1
ATOM 5857 C C . GLY E 1 54 ? 18.02997 -6.57901 38.60253 1.000 22.10778 54 GLY E C 1
ATOM 5858 O O . GLY E 1 54 ? 17.01051 -6.88860 39.22474 1.000 19.05199 54 GLY E O 1
ATOM 5859 N N . ARG E 1 55 ? 18.25071 -5.33541 38.16203 1.000 22.16177 55 ARG E N 1
ATOM 5860 C CA . ARG E 1 55 ? 17.23450 -4.29958 38.32591 1.000 27.21108 55 ARG E CA 1
ATOM 5861 C C . ARG E 1 55 ? 16.00177 -4.60480 37.48630 1.000 31.04639 55 ARG E C 1
ATOM 5862 O O . ARG E 1 55 ? 14.86897 -4.38926 37.93214 1.000 22.37318 55 ARG E O 1
ATOM 5870 N N . ASP E 1 56 ? 16.20667 -5.10027 36.26417 1.000 21.66909 56 ASP E N 1
ATOM 5871 C CA . ASP E 1 56 ? 15.08315 -5.47069 35.41309 1.000 26.77760 56 ASP E CA 1
ATOM 5872 C C . ASP E 1 56 ? 14.30801 -6.63919 36.00702 1.000 25.94162 56 ASP E C 1
ATOM 5873 O O . ASP E 1 56 ? 13.07083 -6.63773 36.00504 1.000 26.68161 56 ASP E O 1
ATOM 5878 N N . ARG E 1 57 ? 15.01792 -7.64479 36.52366 1.000 19.99858 57 ARG E N 1
ATOM 5879 C CA . ARG E 1 57 ? 14.34281 -8.76588 37.16547 1.000 21.28725 57 ARG E CA 1
ATOM 5880 C C . ARG E 1 57 ? 13.61742 -8.31769 38.42758 1.000 29.02513 57 ARG E C 1
ATOM 5881 O O . ARG E 1 57 ? 12.48327 -8.73910 38.68293 1.000 30.63883 57 ARG E O 1
ATOM 5889 N N . PHE E 1 58 ? 14.25975 -7.46536 39.22868 1.000 25.56325 58 PHE E N 1
ATOM 5890 C CA . PHE E 1 58 ? 13.59419 -6.88947 40.39142 1.000 27.67471 58 PHE E CA 1
ATOM 5891 C C . PHE E 1 58 ? 12.36845 -6.08827 39.97028 1.000 19.19449 58 PHE E C 1
ATOM 5892 O O . PHE E 1 58 ? 11.31326 -6.16757 40.61113 1.000 24.48507 58 PHE E O 1
ATOM 5900 N N . SER E 1 59 ? 12.48437 -5.33271 38.87400 1.000 25.76002 59 SER E N 1
ATOM 5901 C CA . SER E 1 59 ? 11.35928 -4.54750 38.37357 1.000 29.61095 59 SER E CA 1
ATOM 5902 C C . SER E 1 59 ? 10.16671 -5.43224 38.03035 1.000 30.23329 59 SER E C 1
ATOM 5903 O O . SER E 1 59 ? 9.02006 -5.09241 38.34849 1.000 23.93262 59 SER E O 1
ATOM 5906 N N . ALA E 1 60 ? 10.41654 -6.57083 37.37883 1.000 26.63288 60 ALA E N 1
ATOM 5907 C CA . ALA E 1 60 ? 9.32335 -7.46262 37.00322 1.000 29.63597 60 ALA E CA 1
ATOM 5908 C C . ALA E 1 60 ? 8.69050 -8.11082 38.22694 1.000 30.33322 60 ALA E C 1
ATOM 5909 O O . ALA E 1 60 ? 7.47064 -8.30778 38.26982 1.000 31.31869 60 ALA E O 1
ATOM 5911 N N . VAL E 1 61 ? 9.50135 -8.44985 39.23092 1.000 26.74538 61 VAL E N 1
ATOM 5912 C CA . VAL E 1 61 ? 8.95871 -9.03946 40.45055 1.000 27.65482 61 VAL E CA 1
ATOM 5913 C C . VAL E 1 61 ? 8.09283 -8.02927 41.19189 1.000 23.02239 61 VAL E C 1
ATOM 5914 O O . VAL E 1 61 ? 6.99776 -8.35938 41.66120 1.000 25.84090 61 VAL E O 1
ATOM 5918 N N . LEU E 1 62 ? 8.56026 -6.78095 41.29897 1.000 23.24683 62 LEU E N 1
ATOM 5919 C CA . LEU E 1 62 ? 7.77438 -5.75146 41.97371 1.000 23.65542 62 LEU E CA 1
ATOM 5920 C C . LEU E 1 62 ? 6.48611 -5.45430 41.21720 1.000 25.94819 62 LEU E C 1
ATOM 5921 O O . LEU E 1 62 ? 5.42952 -5.25350 41.82947 1.000 26.24776 62 LEU E O 1
ATOM 5926 N N . GLU E 1 63 ? 6.55365 -5.41897 39.88359 1.000 23.43305 63 GLU E N 1
ATOM 5927 C CA . GLU E 1 63 ? 5.35469 -5.16725 39.09015 1.000 27.17455 63 GLU E CA 1
ATOM 5928 C C . GLU E 1 63 ? 4.34773 -6.30474 39.23333 1.000 29.77104 63 GLU E C 1
ATOM 5929 O O . GLU E 1 63 ? 3.13834 -6.06161 39.31183 1.000 29.89324 63 GLU E O 1
ATOM 5935 N N . GLN E 1 64 ? 4.82409 -7.55304 39.26992 1.000 24.67722 64 GLN E N 1
ATOM 5936 C CA . GLN E 1 64 ? 3.92149 -8.67641 39.50891 1.000 24.20335 64 GLN E CA 1
ATOM 5937 C C . GLN E 1 64 ? 3.31116 -8.60261 40.90191 1.000 23.74323 64 GLN E C 1
ATOM 5938 O O . GLN E 1 64 ? 2.11209 -8.85164 41.07828 1.000 25.54581 64 GLN E O 1
ATOM 5944 N N . GLY E 1 65 ? 4.12509 -8.27427 41.90623 1.000 28.12906 65 GLY E N 1
ATOM 5945 C CA . GLY E 1 65 ? 3.60021 -8.13568 43.25421 1.000 26.09191 65 GLY E CA 1
ATOM 5946 C C . GLY E 1 65 ? 2.56487 -7.03383 43.36463 1.000 25.81217 65 GLY E C 1
ATOM 5947 O O . GLY E 1 65 ? 1.56789 -7.17474 44.07764 1.000 29.68186 65 GLY E O 1
ATOM 5948 N N . ALA E 1 66 ? 2.78215 -5.92373 42.65465 1.000 17.74572 66 ALA E N 1
ATOM 5949 C CA . ALA E 1 66 ? 1.80570 -4.83974 42.66914 1.000 23.34622 66 ALA E CA 1
ATOM 5950 C C . ALA E 1 66 ? 0.50371 -5.26151 42.00001 1.000 31.32483 66 ALA E C 1
ATOM 5951 O O . ALA E 1 66 ? -0.58307 -4.88815 42.45756 1.000 24.78435 66 ALA E O 1
ATOM 5953 N N . VAL E 1 67 ? 0.59409 -6.03462 40.91306 1.000 31.91605 67 VAL E N 1
ATOM 5954 C CA . VAL E 1 67 ? -0.60615 -6.54984 40.25588 1.000 32.50795 67 VAL E CA 1
ATOM 5955 C C . VAL E 1 67 ? -1.36154 -7.48560 41.19173 1.000 25.98896 67 VAL E C 1
ATOM 5956 O O . VAL E 1 67 ? -2.56549 -7.32333 41.42412 1.000 30.88793 67 VAL E O 1
ATOM 5960 N N . ALA E 1 68 ? -0.66104 -8.47911 41.74602 1.000 28.49237 68 ALA E N 1
ATOM 5961 C CA . ALA E 1 68 ? -1.30483 -9.44055 42.63547 1.000 28.43376 68 ALA E CA 1
ATOM 5962 C C . ALA E 1 68 ? -1.86013 -8.77175 43.88519 1.000 36.74148 68 ALA E C 1
ATOM 5963 O O . ALA E 1 68 ? -2.84746 -9.24901 44.45720 1.000 37.29161 68 ALA E O 1
ATOM 5965 N N . ALA E 1 69 ? -1.24045 -7.67631 44.33024 1.000 32.56283 69 ALA E N 1
ATOM 5966 C CA . ALA E 1 69 ? -1.77906 -6.94746 45.47216 1.000 33.58170 69 ALA E CA 1
ATOM 5967 C C . ALA E 1 69 ? -3.10698 -6.29149 45.12135 1.000 35.21430 69 ALA E C 1
ATOM 5968 O O . ALA E 1 69 ? -4.03452 -6.27771 45.93777 1.000 44.31238 69 ALA E O 1
ATOM 5970 N N . GLY E 1 70 ? -3.22194 -5.75894 43.90830 1.000 32.51025 70 GLY E N 1
ATOM 5971 C CA . GLY E 1 70 ? -4.43756 -5.09739 43.48614 1.000 28.64777 70 GLY E CA 1
ATOM 5972 C C . GLY E 1 70 ? -4.27442 -3.59983 43.33418 1.000 31.98701 70 GLY E C 1
ATOM 5973 O O . GLY E 1 70 ? -5.21312 -2.83945 43.58623 1.000 30.75565 70 GLY E O 1
ATOM 5974 N N . GLY E 1 71 ? -3.08380 -3.15764 42.92584 1.000 32.36088 71 GLY E N 1
ATOM 5975 C CA . GLY E 1 71 ? -2.86614 -1.74572 42.69805 1.000 34.46522 71 GLY E CA 1
ATOM 5976 C C . GLY E 1 71 ? -3.40833 -1.28074 41.35758 1.000 29.28345 71 GLY E C 1
ATOM 5977 O O . GLY E 1 71 ? -3.63137 -2.06686 40.43807 1.000 28.85296 71 GLY E O 1
ATOM 5978 N N . ASP E 1 72 ? -3.63814 0.02746 41.25549 1.000 36.34020 72 ASP E N 1
ATOM 5979 C CA . ASP E 1 72 ? -4.07662 0.61622 39.99959 1.000 43.32791 72 ASP E CA 1
ATOM 5980 C C . ASP E 1 72 ? -2.88211 0.78280 39.06110 1.000 52.10655 72 ASP E C 1
ATOM 5981 O O . ASP E 1 72 ? -1.73280 0.52326 39.42711 1.000 46.84605 72 ASP E O 1
ATOM 5986 N N . GLU E 1 73 ? -3.15838 1.23515 37.83264 1.000 44.47279 73 GLU E N 1
ATOM 5987 C CA . GLU E 1 73 ? -2.11617 1.30740 36.81018 1.000 44.55765 73 GLU E CA 1
ATOM 5988 C C . GLU E 1 73 ? -0.94505 2.17494 37.25826 1.000 51.54648 73 GLU E C 1
ATOM 5989 O O . GLU E 1 73 ? 0.21348 1.87436 36.94489 1.000 40.91590 73 GLU E O 1
ATOM 5995 N N . LYS E 1 74 ? -1.22310 3.25122 37.99682 1.000 46.26370 74 LYS E N 1
ATOM 5996 C CA . LYS E 1 74 ? -0.14353 4.08746 38.50929 1.000 45.93527 74 LYS E CA 1
ATOM 5997 C C . LYS E 1 74 ? 0.74421 3.30262 39.46614 1.000 49.15120 74 LYS E C 1
ATOM 5998 O O . LYS E 1 74 ? 1.97364 3.31007 39.33744 1.000 40.30888 74 LYS E O 1
ATOM 6004 N N . ALA E 1 75 ? 0.13315 2.60627 40.42894 1.000 46.22668 75 ALA E N 1
ATOM 6005 C CA . ALA E 1 75 ? 0.90555 1.79336 41.36296 1.000 42.53737 75 ALA E CA 1
ATOM 6006 C C . ALA E 1 75 ? 1.64997 0.67224 40.65025 1.000 34.67634 75 ALA E C 1
ATOM 6007 O O . ALA E 1 75 ? 2.74619 0.28945 41.07439 1.000 36.89068 75 ALA E O 1
ATOM 6009 N N . ILE E 1 76 ? 1.07207 0.13486 39.57368 1.000 30.07952 76 ILE E N 1
ATOM 6010 C CA . ILE E 1 76 ? 1.74380 -0.90605 38.79737 1.000 35.37298 76 ILE E CA 1
ATOM 6011 C C . ILE E 1 76 ? 3.02605 -0.35930 38.18141 1.000 36.31173 76 ILE E C 1
ATOM 6012 O O . ILE E 1 76 ? 4.11661 -0.90921 38.37354 1.000 35.19228 76 ILE E O 1
ATOM 6017 N N . GLU E 1 77 ? 2.91048 0.73557 37.42602 1.000 40.16596 77 GLU E N 1
ATOM 6018 C CA . GLU E 1 77 ? 4.07664 1.27330 36.73416 1.000 40.88586 77 GLU E CA 1
ATOM 6019 C C . GLU E 1 77 ? 5.08298 1.85173 37.71897 1.000 35.70151 77 GLU E C 1
ATOM 6020 O O . GLU E 1 77 ? 6.29702 1.73488 37.51416 1.000 31.49208 77 GLU E O 1
ATOM 6026 N N . LYS E 1 78 ? 4.59516 2.48470 38.78971 1.000 35.18874 78 LYS E N 1
ATOM 6027 C CA . LYS E 1 78 ? 5.48989 3.00174 39.81868 1.000 34.37367 78 LYS E CA 1
ATOM 6028 C C . LYS E 1 78 ? 6.29319 1.87595 40.45348 1.000 34.68183 78 LYS E C 1
ATOM 6029 O O . LYS E 1 78 ? 7.48816 2.03404 40.73117 1.000 28.50334 78 LYS E O 1
ATOM 6035 N N . ALA E 1 79 ? 5.65366 0.72593 40.67847 1.000 21.36564 79 ALA E N 1
ATOM 6036 C CA . ALA E 1 79 ? 6.37316 -0.43721 41.18342 1.000 31.42104 79 ALA E CA 1
ATOM 6037 C C . ALA E 1 79 ? 7.36151 -0.95843 40.15058 1.000 33.70093 79 ALA E C 1
ATOM 6038 O O . ALA E 1 79 ? 8.47182 -1.37769 40.49838 1.000 31.33250 79 ALA E O 1
ATOM 6040 N N . ARG E 1 80 ? 6.97559 -0.93846 38.87378 1.000 32.69073 80 ARG E N 1
ATOM 6041 C CA . ARG E 1 80 ? 7.87386 -1.41325 37.82852 1.000 24.45730 80 ARG E CA 1
ATOM 6042 C C . ARG E 1 80 ? 9.06002 -0.47076 37.64643 1.000 23.42573 80 ARG E C 1
ATOM 6043 O O . ARG E 1 80 ? 10.18300 -0.91977 37.38713 1.000 22.95963 80 ARG E O 1
ATOM 6051 N N . ASN E 1 81 ? 8.83791 0.83624 37.79020 1.000 22.18708 81 ASN E N 1
ATOM 6052 C CA . ASN E 1 81 ? 9.92062 1.80439 37.65799 1.000 18.60649 81 ASN E CA 1
ATOM 6053 C C . ASN E 1 81 ? 10.73380 1.97996 38.93259 1.000 20.43214 81 ASN E C 1
ATOM 6054 O O . ASN E 1 81 ? 11.74765 2.68608 38.90269 1.000 20.43895 81 ASN E O 1
ATOM 6059 N N . ALA E 1 82 ? 10.31975 1.35640 40.03585 1.000 22.36023 82 ALA E N 1
ATOM 6060 C CA . ALA E 1 82 ? 10.97228 1.58610 41.32379 1.000 19.35411 82 ALA E CA 1
ATOM 6061 C C . ALA E 1 82 ? 12.46127 1.25562 41.32705 1.000 25.39115 82 ALA E C 1
ATOM 6062 O O . ALA E 1 82 ? 13.24668 2.07313 41.83906 1.000 22.94899 82 ALA E O 1
ATOM 6064 N N . PRO E 1 83 ? 12.92423 0.11111 40.80557 1.000 27.51345 83 PRO E N 1
ATOM 6065 C CA . PRO E 1 83 ? 14.36098 -0.19100 40.90595 1.000 21.91412 83 PRO E CA 1
ATOM 6066 C C . PRO E 1 83 ? 15.25324 0.75955 40.12617 1.000 19.52375 83 PRO E C 1
ATOM 6067 O O . PRO E 1 83 ? 16.46297 0.78011 40.37822 1.000 24.56269 83 PRO E O 1
ATOM 6071 N N . PHE E 1 84 ? 14.71362 1.55396 39.20356 1.000 21.08303 84 PHE E N 1
ATOM 6072 C CA . PHE E 1 84 ? 15.53938 2.40567 38.35810 1.000 24.26975 84 PHE E CA 1
ATOM 6073 C C . PHE E 1 84 ? 15.76924 3.79243 38.95448 1.000 25.39975 84 PHE E C 1
ATOM 6074 O O . PHE E 1 84 ? 16.19961 4.70357 38.23805 1.000 26.92669 84 PHE E O 1
ATOM 6082 N N . ARG E 1 85 ? 15.50383 3.96503 40.24795 1.000 20.51760 85 ARG E N 1
ATOM 6083 C CA . ARG E 1 85 ? 15.84586 5.18283 40.97082 1.000 29.30981 85 ARG E CA 1
ATOM 6084 C C . ARG E 1 85 ? 17.24549 5.13547 41.57348 1.000 18.98128 85 ARG E C 1
ATOM 6085 O O . ARG E 1 85 ? 17.64957 6.09143 42.24351 1.000 22.45874 85 ARG E O 1
ATOM 6093 N N . ALA E 1 86 ? 17.98798 4.05022 41.35943 1.000 15.04680 86 ALA E N 1
ATOM 6094 C CA . ALA E 1 86 ? 19.36896 3.94912 41.81136 1.000 17.12472 86 ALA E CA 1
ATOM 6095 C C . ALA E 1 86 ? 20.07379 2.89736 40.97035 1.000 26.99919 86 ALA E C 1
ATOM 6096 O O . ALA E 1 86 ? 19.41717 1.98814 40.44832 1.000 20.48122 86 ALA E O 1
ATOM 6098 N N . PRO E 1 87 ? 21.39741 2.99664 40.80437 1.000 19.87983 87 PRO E N 1
ATOM 6099 C CA . PRO E 1 87 ? 22.13158 1.95221 40.07867 1.000 18.29128 87 PRO E CA 1
ATOM 6100 C C . PRO E 1 87 ? 22.38074 0.69447 40.89245 1.000 21.07841 87 PRO E C 1
ATOM 6101 O O . PRO E 1 87 ? 22.87715 -0.29226 40.33115 1.000 18.99004 87 PRO E O 1
ATOM 6105 N N . LEU E 1 88 ? 22.06251 0.69732 42.18597 1.000 18.37327 88 LEU E N 1
ATOM 6106 C CA . LEU E 1 88 ? 22.28299 -0.45955 43.04006 1.000 20.06357 88 LEU E CA 1
ATOM 6107 C C . LEU E 1 88 ? 21.21927 -0.50393 44.12759 1.000 18.63416 88 LEU E C 1
ATOM 6108 O O . LEU E 1 88 ? 20.87250 0.52680 44.71094 1.000 17.99105 88 LEU E O 1
ATOM 6113 N N . ILE E 1 89 ? 20.71383 -1.70645 44.39598 1.000 20.19689 89 ILE E N 1
ATOM 6114 C CA . ILE E 1 89 ? 19.80391 -1.96687 45.50553 1.000 16.53250 89 ILE E CA 1
ATOM 6115 C C . ILE E 1 89 ? 20.30537 -3.20173 46.24091 1.000 19.97934 89 ILE E C 1
ATOM 6116 O O . ILE E 1 89 ? 20.63448 -4.21191 45.60958 1.000 18.59100 89 ILE E O 1
ATOM 6121 N N . ILE E 1 90 ? 20.37883 -3.12040 47.56740 1.000 16.32729 90 ILE E N 1
ATOM 6122 C CA . ILE E 1 90 ? 20.65373 -4.28024 48.40774 1.000 17.40499 90 ILE E CA 1
ATOM 6123 C C . ILE E 1 90 ? 19.41360 -4.55557 49.24419 1.000 13.13840 90 ILE E C 1
ATOM 6124 O O . ILE E 1 90 ? 18.98666 -3.70460 50.03343 1.000 12.82347 90 ILE E O 1
ATOM 6129 N N . THR E 1 91 ? 18.82847 -5.73572 49.06506 1.000 13.49934 91 THR E N 1
ATOM 6130 C CA . THR E 1 91 ? 17.66638 -6.14804 49.83892 1.000 15.69025 91 THR E CA 1
ATOM 6131 C C . THR E 1 91 ? 18.12938 -6.97159 51.03064 1.000 12.77280 91 THR E C 1
ATOM 6132 O O . THR E 1 91 ? 18.89494 -7.92707 50.87087 1.000 23.09568 91 THR E O 1
ATOM 6136 N N . VAL E 1 92 ? 17.66419 -6.60307 52.21921 1.000 19.60617 92 VAL E N 1
ATOM 6137 C CA . VAL E 1 92 ? 18.04227 -7.27671 53.45521 1.000 14.98120 92 VAL E CA 1
ATOM 6138 C C . VAL E 1 92 ? 16.85531 -8.10440 53.92343 1.000 14.46519 92 VAL E C 1
ATOM 6139 O O . VAL E 1 92 ? 15.75238 -7.57660 54.12119 1.000 14.07866 92 VAL E O 1
ATOM 6143 N N . VAL E 1 93 ? 17.07898 -9.40494 54.07791 1.000 13.44778 93 VAL E N 1
ATOM 6144 C CA . VAL E 1 93 ? 16.08967 -10.32888 54.61716 1.000 16.55922 93 VAL E CA 1
ATOM 6145 C C . VAL E 1 93 ? 16.53932 -10.74116 56.00895 1.000 19.62471 93 VAL E C 1
ATOM 6146 O O . VAL E 1 93 ? 17.66805 -11.20975 56.19002 1.000 21.13464 93 VAL E O 1
ATOM 6150 N N . ALA E 1 94 ? 15.66961 -10.54790 56.99386 1.000 15.21989 94 ALA E N 1
ATOM 6151 C CA . ALA E 1 94 ? 15.91128 -11.09637 58.32308 1.000 15.87577 94 ALA E CA 1
ATOM 6152 C C . ALA E 1 94 ? 15.66390 -12.59722 58.27250 1.000 19.49047 94 ALA E C 1
ATOM 6153 O O . ALA E 1 94 ? 14.51740 -13.03971 58.14777 1.000 25.50367 94 ALA E O 1
ATOM 6155 N N . LYS E 1 95 ? 16.73761 -13.38159 58.32896 1.000 21.70641 95 LYS E N 1
ATOM 6156 C CA . LYS E 1 95 ? 16.64070 -14.83789 58.23896 1.000 26.07798 95 LYS E CA 1
ATOM 6157 C C . LYS E 1 95 ? 16.50796 -15.36847 59.65772 1.000 24.46038 95 LYS E C 1
ATOM 6158 O O . LYS E 1 95 ? 17.48947 -15.74055 60.30140 1.000 28.28777 95 LYS E O 1
ATOM 6164 N N . CYS E 1 96 ? 15.27469 -15.39812 60.15211 1.000 27.45071 96 CYS E N 1
ATOM 6165 C CA . CYS E 1 96 ? 15.01889 -15.65947 61.55882 1.000 29.14094 96 CYS E CA 1
ATOM 6166 C C . CYS E 1 96 ? 14.82864 -17.14633 61.82294 1.000 33.51782 96 CYS E C 1
ATOM 6167 O O . CYS E 1 96 ? 14.34039 -17.89822 60.97509 1.000 26.06938 96 CYS E O 1
ATOM 6170 N N . GLU E 1 97 ? 15.21879 -17.56221 63.02052 1.000 31.03367 97 GLU E N 1
ATOM 6171 C CA . GLU E 1 97 ? 15.03714 -18.93298 63.45975 1.000 31.78735 97 GLU E CA 1
ATOM 6172 C C . GLU E 1 97 ? 14.39447 -18.92627 64.83405 1.000 32.62618 97 GLU E C 1
ATOM 6173 O O . GLU E 1 97 ? 14.74778 -18.10962 65.68974 1.000 30.79837 97 GLU E O 1
ATOM 6179 N N . GLU E 1 98 ? 13.43290 -19.82248 65.03498 1.000 26.68482 98 GLU E N 1
ATOM 6180 C CA . GLU E 1 98 ? 12.88713 -19.99985 66.37071 1.000 38.27449 98 GLU E CA 1
ATOM 6181 C C . GLU E 1 98 ? 14.02341 -20.39879 67.30439 1.000 43.87279 98 GLU E C 1
ATOM 6182 O O . GLU E 1 98 ? 14.42428 -21.56757 67.34802 1.000 38.85571 98 GLU E O 1
ATOM 6188 N N . ASN E 1 99 ? 14.58035 -19.41402 68.00273 1.000 40.76292 99 ASN E N 1
ATOM 6189 C CA . ASN E 1 99 ? 15.65371 -19.64261 68.94453 1.000 41.80525 99 ASN E CA 1
ATOM 6190 C C . ASN E 1 99 ? 15.23245 -19.16296 70.32700 1.000 41.58139 99 ASN E C 1
ATOM 6191 O O . ASN E 1 99 ? 14.26043 -18.41832 70.49043 1.000 48.09549 99 ASN E O 1
ATOM 6196 N N . HIS E 1 100 ? 15.98401 -19.61838 71.32480 1.000 39.57620 100 HIS E N 1
ATOM 6197 C CA . HIS E 1 100 ? 15.49392 -19.77737 72.68510 1.000 56.10842 100 HIS E CA 1
ATOM 6198 C C . HIS E 1 100 ? 15.86834 -18.61160 73.58768 1.000 55.21014 100 HIS E C 1
ATOM 6199 O O . HIS E 1 100 ? 14.99348 -18.03905 74.25287 1.000 52.96947 100 HIS E O 1
ATOM 6206 N N . LYS E 1 101 ? 17.15516 -18.27093 73.66875 1.000 45.56200 101 LYS E N 1
ATOM 6207 C CA . LYS E 1 101 ? 17.56816 -17.06704 74.37247 1.000 46.17376 101 LYS E CA 1
ATOM 6208 C C . LYS E 1 101 ? 17.30647 -15.82661 73.53542 1.000 40.58291 101 LYS E C 1
ATOM 6209 O O . LYS E 1 101 ? 17.27744 -14.70928 74.08146 1.000 43.92150 101 LYS E O 1
ATOM 6215 N N . VAL E 1 102 ? 17.09854 -16.00106 72.23478 1.000 39.34342 102 VAL E N 1
ATOM 6216 C CA . VAL E 1 102 ? 17.00852 -14.88974 71.29599 1.000 25.58544 102 VAL E CA 1
ATOM 6217 C C . VAL E 1 102 ? 15.64361 -14.89589 70.62981 1.000 23.44631 102 VAL E C 1
ATOM 6218 O O . VAL E 1 102 ? 15.37300 -15.73025 69.76794 1.000 29.92178 102 VAL E O 1
ATOM 6222 N N . PRO E 1 103 ? 14.73693 -14.00488 71.04376 1.000 19.84706 103 PRO E N 1
ATOM 6223 C CA . PRO E 1 103 ? 13.46139 -13.85456 70.33582 1.000 29.70241 103 PRO E CA 1
ATOM 6224 C C . PRO E 1 103 ? 13.67803 -13.37748 68.90874 1.000 24.74472 103 PRO E C 1
ATOM 6225 O O . PRO E 1 103 ? 14.72572 -12.82861 68.56180 1.000 19.79933 103 PRO E O 1
ATOM 6229 N N . VAL E 1 104 ? 12.65509 -13.59366 68.07633 1.000 22.95629 104 VAL E N 1
ATOM 6230 C CA . VAL E 1 104 ? 12.74519 -13.22119 66.66606 1.000 21.75435 104 VAL E CA 1
ATOM 6231 C C . VAL E 1 104 ? 12.97323 -11.71947 66.51330 1.000 19.66967 104 VAL E C 1
ATOM 6232 O O . VAL E 1 104 ? 13.72492 -11.28005 65.63300 1.000 15.54897 104 VAL E O 1
ATOM 6236 N N . TRP E 1 105 ? 12.34789 -10.90703 67.37241 1.000 21.44553 105 TRP E N 1
ATOM 6237 C CA . TRP E 1 105 ? 12.48735 -9.46013 67.22148 1.000 19.41870 105 TRP E CA 1
ATOM 6238 C C . TRP E 1 105 ? 13.93760 -9.01252 67.35785 1.000 22.83838 105 TRP E C 1
ATOM 6239 O O . TRP E 1 105 ? 14.34948 -8.05615 66.69291 1.000 17.88012 105 TRP E O 1
ATOM 6250 N N . GLU E 1 106 ? 14.72899 -9.69341 68.19300 1.000 22.18319 106 GLU E N 1
ATOM 6251 C CA . GLU E 1 106 ? 16.14203 -9.34269 68.31747 1.000 21.41898 106 GLU E CA 1
ATOM 6252 C C . GLU E 1 106 ? 16.90586 -9.65877 67.03866 1.000 20.90867 106 GLU E C 1
ATOM 6253 O O . GLU E 1 106 ? 17.83972 -8.93753 66.67087 1.000 15.54685 106 GLU E O 1
ATOM 6259 N N . GLN E 1 107 ? 16.54002 -10.74539 66.35992 1.000 13.26332 107 GLN E N 1
ATOM 6260 C CA . GLN E 1 107 ? 17.17558 -11.06110 65.08799 1.000 17.62399 107 GLN E CA 1
ATOM 6261 C C . GLN E 1 107 ? 16.74028 -10.09319 63.99494 1.000 19.46129 107 GLN E C 1
ATOM 6262 O O . GLN E 1 107 ? 17.53301 -9.77401 63.10200 1.000 18.08624 107 GLN E O 1
ATOM 6268 N N . GLU E 1 108 ? 15.49393 -9.61219 64.05119 1.000 18.70826 108 GLU E N 1
ATOM 6269 C CA . GLU E 1 108 ? 15.04866 -8.60248 63.09656 1.000 19.20887 108 GLU E CA 1
ATOM 6270 C C . GLU E 1 108 ? 15.76250 -7.27371 63.32776 1.000 14.97386 108 GLU E C 1
ATOM 6271 O O . GLU E 1 108 ? 16.07808 -6.56021 62.36874 1.000 16.26786 108 GLU E O 1
ATOM 6277 N N . MET E 1 109 ? 16.01925 -6.92412 64.59321 1.000 17.86246 109 MET E N 1
ATOM 6278 C CA . MET E 1 109 ? 16.78656 -5.71694 64.89366 1.000 20.10257 109 MET E CA 1
ATOM 6279 C C . MET E 1 109 ? 18.17366 -5.77913 64.27147 1.000 11.98881 109 MET E C 1
ATOM 6280 O O . MET E 1 109 ? 18.67971 -4.77546 63.75502 1.000 16.23650 109 MET E O 1
ATOM 6285 N N . SER E 1 110 ? 18.81343 -6.94651 64.34214 1.000 12.87069 110 SER E N 1
ATOM 6286 C CA . SER E 1 110 ? 20.14774 -7.10452 63.78107 1.000 13.61458 110 SER E CA 1
ATOM 6287 C C . SER E 1 110 ? 20.13906 -6.87075 62.27372 1.000 19.17861 110 SER E C 1
ATOM 6288 O O . SER E 1 110 ? 21.02494 -6.19493 61.73804 1.000 15.68830 110 SER E O 1
ATOM 6291 N N . ALA E 1 111 ? 19.13238 -7.40229 61.57441 1.000 14.65260 111 ALA E N 1
ATOM 6292 C CA . ALA E 1 111 ? 19.05149 -7.19444 60.13062 1.000 14.92215 111 ALA E CA 1
ATOM 6293 C C . ALA E 1 111 ? 18.74813 -5.73779 59.79516 1.000 17.86454 111 ALA E C 1
ATOM 6294 O O . ALA E 1 111 ? 19.27176 -5.19987 58.81199 1.000 12.94357 111 ALA E O 1
ATOM 6296 N N . GLY E 1 112 ? 17.90743 -5.08460 60.60172 1.000 19.10510 112 GLY E N 1
ATOM 6297 C CA . GLY E 1 112 ? 17.64930 -3.66727 60.40014 1.000 19.98402 112 GLY E CA 1
ATOM 6298 C C . GLY E 1 112 ? 18.88443 -2.80840 60.58969 1.000 13.72514 112 GLY E C 1
ATOM 6299 O O . GLY E 1 112 ? 19.12784 -1.87313 59.81990 1.000 11.52563 112 GLY E O 1
ATOM 6300 N N . CYS E 1 113 ? 19.67552 -3.10329 61.62465 1.000 11.90753 113 CYS E N 1
ATOM 6301 C CA . CYS E 1 113 ? 20.94654 -2.40658 61.79523 1.000 9.67599 113 CYS E CA 1
ATOM 6302 C C . CYS E 1 113 ? 21.86619 -2.62346 60.60318 1.000 12.37097 113 CYS E C 1
ATOM 6303 O O . CYS E 1 113 ? 22.64590 -1.73031 60.25109 1.000 11.52491 113 CYS E O 1
ATOM 6306 N N . ALA E 1 114 ? 21.79267 -3.79855 59.97383 1.000 9.01389 114 ALA E N 1
ATOM 6307 C CA . ALA E 1 114 ? 22.62779 -4.06555 58.80890 1.000 12.00920 114 ALA E CA 1
ATOM 6308 C C . ALA E 1 114 ? 22.31328 -3.09931 57.67777 1.000 12.46124 114 ALA E C 1
ATOM 6309 O O . ALA E 1 114 ? 23.21951 -2.65815 56.96358 1.000 13.39681 114 ALA E O 1
ATOM 6311 N N . VAL E 1 115 ? 21.03598 -2.75188 57.50175 1.000 10.63385 115 VAL E N 1
ATOM 6312 C CA . VAL E 1 115 ? 20.67714 -1.76871 56.48390 1.000 14.85511 115 VAL E CA 1
ATOM 6313 C C . VAL E 1 115 ? 21.38675 -0.44831 56.75628 1.000 13.36649 115 VAL E C 1
ATOM 6314 O O . VAL E 1 115 ? 22.08297 0.09152 55.89021 1.000 10.53973 115 VAL E O 1
ATOM 6318 N N . MET E 1 116 ? 21.22461 0.08401 57.97351 1.000 12.59477 116 MET E N 1
ATOM 6319 C CA . MET E 1 116 ? 21.80265 1.38638 58.29597 1.000 13.27981 116 MET E CA 1
ATOM 6320 C C . MET E 1 116 ? 23.32056 1.35836 58.20337 1.000 10.45649 116 MET E C 1
ATOM 6321 O O . MET E 1 116 ? 23.93682 2.30334 57.69605 1.000 11.25654 116 MET E O 1
ATOM 6326 N N . ALA E 1 117 ? 23.93957 0.27995 58.68725 1.000 11.34779 117 ALA E N 1
ATOM 6327 C CA . ALA E 1 117 ? 25.39076 0.15312 58.60014 1.000 11.79253 117 ALA E CA 1
ATOM 6328 C C . ALA E 1 117 ? 25.86332 0.17783 57.15102 1.000 17.58836 117 ALA E C 1
ATOM 6329 O O . ALA E 1 117 ? 26.87880 0.81053 56.83073 1.000 12.47316 117 ALA E O 1
ATOM 6331 N N . MET E 1 118 ? 25.13555 -0.49773 56.25773 1.000 11.98956 118 MET E N 1
ATOM 6332 C CA . MET E 1 118 ? 25.52284 -0.50474 54.85103 1.000 14.72264 118 MET E CA 1
ATOM 6333 C C . MET E 1 118 ? 25.39721 0.88178 54.23105 1.000 15.69020 118 MET E C 1
ATOM 6334 O O . MET E 1 118 ? 26.27451 1.30607 53.46911 1.000 15.40539 118 MET E O 1
ATOM 6339 N N . GLN E 1 119 ? 24.32049 1.60583 54.54803 1.000 13.43604 119 GLN E N 1
ATOM 6340 C CA . GLN E 1 119 ? 24.16797 2.95405 54.01495 1.000 14.01394 119 GLN E CA 1
ATOM 6341 C C . GLN E 1 119 ? 25.24817 3.87947 54.55700 1.000 15.14055 119 GLN E C 1
ATOM 6342 O O . GLN E 1 119 ? 25.76719 4.73041 53.82722 1.000 17.01136 119 GLN E O 1
ATOM 6348 N N . MET E 1 120 ? 25.60229 3.72456 55.83418 1.000 15.05687 120 MET E N 1
ATOM 6349 C CA . MET E 1 120 ? 26.68534 4.52063 56.39960 1.000 12.39012 120 MET E CA 1
ATOM 6350 C C . MET E 1 120 ? 28.01728 4.19642 55.73189 1.000 19.08751 120 MET E C 1
ATOM 6351 O O . MET E 1 120 ? 28.81808 5.09969 55.45988 1.000 14.98815 120 MET E O 1
ATOM 6356 N N . ALA E 1 121 ? 28.27430 2.91172 55.46117 1.000 17.81825 121 ALA E N 1
ATOM 6357 C CA . ALA E 1 121 ? 29.49733 2.54063 54.75393 1.000 12.60303 121 ALA E CA 1
ATOM 6358 C C . ALA E 1 121 ? 29.51367 3.09979 53.33737 1.000 17.31179 121 ALA E C 1
ATOM 6359 O O . ALA E 1 121 ? 30.58364 3.43781 52.81404 1.000 18.35712 121 ALA E O 1
ATOM 6361 N N . ALA E 1 122 ? 28.34324 3.19871 52.70119 1.000 17.28703 122 ALA E N 1
ATOM 6362 C CA . ALA E 1 122 ? 28.25801 3.84802 51.39692 1.000 16.85723 122 ALA E CA 1
ATOM 6363 C C . ALA E 1 122 ? 28.59894 5.32785 51.50654 1.000 15.42939 122 ALA E C 1
ATOM 6364 O O . ALA E 1 122 ? 29.37018 5.86065 50.69879 1.000 17.21404 122 ALA E O 1
ATOM 6366 N N . ILE E 1 123 ? 28.02744 6.00835 52.50404 1.000 16.96510 123 ILE E N 1
ATOM 6367 C CA . ILE E 1 123 ? 28.34802 7.41458 52.73063 1.000 15.24177 123 ILE E CA 1
ATOM 6368 C C . ILE E 1 123 ? 29.83929 7.58400 52.98747 1.000 13.20068 123 ILE E C 1
ATOM 6369 O O . ILE E 1 123 ? 30.47203 8.51118 52.46752 1.000 16.76576 123 ILE E O 1
ATOM 6374 N N . ALA E 1 124 ? 30.42877 6.68194 53.77636 1.000 14.06619 124 ALA E N 1
ATOM 6375 C CA . ALA E 1 124 ? 31.83416 6.82346 54.14094 1.000 18.44459 124 ALA E CA 1
ATOM 6376 C C . ALA E 1 124 ? 32.75581 6.73902 52.93407 1.000 25.65863 124 ALA E C 1
ATOM 6377 O O . ALA E 1 124 ? 33.88744 7.23234 52.99475 1.000 21.60645 124 ALA E O 1
ATOM 6379 N N . GLN E 1 125 ? 32.29848 6.13968 51.83700 1.000 16.95058 125 GLN E N 1
ATOM 6380 C CA . GLN E 1 125 ? 33.12894 5.95249 50.65605 1.000 22.56185 125 GLN E CA 1
ATOM 6381 C C . GLN E 1 125 ? 32.74318 6.89088 49.51801 1.000 14.43451 125 GLN E C 1
ATOM 6382 O O . GLN E 1 125 ? 33.11992 6.64928 48.36750 1.000 21.78837 125 GLN E O 1
ATOM 6388 N N . GLY E 1 126 ? 31.99901 7.95389 49.81318 1.000 16.11486 126 GLY E N 1
ATOM 6389 C CA . GLY E 1 126 ? 31.63318 8.93072 48.80872 1.000 14.04817 126 GLY E CA 1
ATOM 6390 C C . GLY E 1 126 ? 30.33304 8.67463 48.08095 1.000 20.60850 126 GLY E C 1
ATOM 6391 O O . GLY E 1 126 ? 30.05205 9.36156 47.09201 1.000 21.90857 126 GLY E O 1
ATOM 6392 N N . PHE E 1 127 ? 29.53286 7.71707 48.52944 1.000 18.82568 127 PHE E N 1
ATOM 6393 C CA . PHE E 1 127 ? 28.22489 7.43871 47.95743 1.000 15.15910 127 PHE E CA 1
ATOM 6394 C C . PHE E 1 127 ? 27.14994 7.86410 48.95283 1.000 14.07205 127 PHE E C 1
ATOM 6395 O O . PHE E 1 127 ? 27.42680 8.57063 49.92752 1.000 16.25472 127 PHE E O 1
ATOM 6403 N N . ASN E 1 128 ? 25.92119 7.42537 48.71490 1.000 18.46643 128 ASN E N 1
ATOM 6404 C CA . ASN E 1 128 ? 24.82520 7.62741 49.66110 1.000 13.67140 128 ASN E CA 1
ATOM 6405 C C . ASN E 1 128 ? 23.66274 6.74422 49.22038 1.000 19.00961 128 ASN E C 1
ATOM 6406 O O . ASN E 1 128 ? 23.78538 5.93989 48.28788 1.000 15.96332 128 ASN E O 1
ATOM 6411 N N . GLY E 1 129 ? 22.53082 6.88929 49.89335 1.000 23.30000 129 GLY E N 1
ATOM 6412 C CA . GLY E 1 129 ? 21.38007 6.08463 49.54871 1.000 20.27119 129 GLY E CA 1
ATOM 6413 C C . GLY E 1 129 ? 20.23549 6.34282 50.50086 1.000 17.52947 129 GLY E C 1
ATOM 6414 O O . GLY E 1 129 ? 20.29114 7.23668 51.34866 1.000 16.47562 129 GLY E O 1
ATOM 6415 N N . ILE E 1 130 ? 19.18637 5.54466 50.34407 1.000 16.95233 130 ILE E N 1
ATOM 6416 C CA . ILE E 1 130 ? 17.98047 5.69099 51.14619 1.000 23.08714 130 ILE E CA 1
ATOM 6417 C C . ILE E 1 130 ? 17.42719 4.30905 51.46313 1.000 20.87884 130 ILE E C 1
ATOM 6418 O O . ILE E 1 130 ? 17.41006 3.41519 50.60807 1.000 19.13039 130 ILE E O 1
ATOM 6423 N N . TRP E 1 131 ? 16.99954 4.13756 52.71095 1.000 17.42633 131 TRP E N 1
ATOM 6424 C CA . TRP E 1 131 ? 16.35658 2.91834 53.18654 1.000 14.42650 131 TRP E CA 1
ATOM 6425 C C . TRP E 1 131 ? 14.86724 3.01092 52.87455 1.000 16.12524 131 TRP E C 1
ATOM 6426 O O . TRP E 1 131 ? 14.16482 3.86483 53.42453 1.000 14.78911 131 TRP E O 1
ATOM 6437 N N . ARG E 1 132 ? 14.38531 2.14031 51.99114 1.000 15.25170 132 ARG E N 1
ATOM 6438 C CA . ARG E 1 132 ? 12.99111 2.14378 51.57776 1.000 14.25627 132 ARG E CA 1
ATOM 6439 C C . ARG E 1 132 ? 12.32230 0.82748 51.94911 1.000 11.79227 132 ARG E C 1
ATOM 6440 O O . ARG E 1 132 ? 12.97265 -0.20838 52.10606 1.000 15.92714 132 ARG E O 1
ATOM 6448 N N . SER E 1 133 ? 11.00057 0.88058 52.08114 1.000 10.34246 133 SER E N 1
ATOM 6449 C CA . SER E 1 133 ? 10.23939 -0.32302 52.37887 1.000 16.94923 133 SER E CA 1
ATOM 6450 C C . SER E 1 133 ? 8.96282 -0.34296 51.55349 1.000 20.57049 133 SER E C 1
ATOM 6451 O O . SER E 1 133 ? 8.96077 -0.82983 50.41897 1.000 18.47571 133 SER E O 1
ATOM 6454 N N . GLY E 1 134 ? 7.88004 0.19490 52.10261 1.000 26.81648 134 GLY E N 1
ATOM 6455 C CA . GLY E 1 134 ? 6.60678 0.19259 51.41878 1.000 23.20737 134 GLY E CA 1
ATOM 6456 C C . GLY E 1 134 ? 5.89955 -1.14467 51.52792 1.000 22.37673 134 GLY E C 1
ATOM 6457 O O . GLY E 1 134 ? 6.42506 -2.13457 52.03925 1.000 22.88373 134 GLY E O 1
ATOM 6458 N N . ALA E 1 135 ? 4.66704 -1.16638 51.01923 1.000 22.02710 135 ALA E N 1
ATOM 6459 C CA . ALA E 1 135 ? 3.81804 -2.33954 51.17015 1.000 23.14424 135 ALA E CA 1
ATOM 6460 C C . ALA E 1 135 ? 4.33482 -3.54632 50.39711 1.000 30.93109 135 ALA E C 1
ATOM 6461 O O . ALA E 1 135 ? 3.97813 -4.67972 50.73761 1.000 25.76793 135 ALA E O 1
ATOM 6463 N N . LEU E 1 136 ? 5.16832 -3.33881 49.37448 1.000 19.85047 136 LEU E N 1
ATOM 6464 C CA . LEU E 1 136 ? 5.64873 -4.46355 48.57933 1.000 22.17479 136 LEU E CA 1
ATOM 6465 C C . LEU E 1 136 ? 6.61817 -5.35765 49.34139 1.000 25.58488 136 LEU E C 1
ATOM 6466 O O . LEU E 1 136 ? 6.91456 -6.45924 48.86617 1.000 23.15343 136 LEU E O 1
ATOM 6471 N N . THR E 1 137 ? 7.11115 -4.92307 50.50587 1.000 22.20877 137 THR E N 1
ATOM 6472 C CA . THR E 1 137 ? 7.92327 -5.80176 51.34249 1.000 21.74035 137 THR E CA 1
ATOM 6473 C C . THR E 1 137 ? 7.13093 -6.99504 51.85911 1.000 27.39958 137 THR E C 1
ATOM 6474 O O . THR E 1 137 ? 7.72985 -8.02223 52.19930 1.000 22.82426 137 THR E O 1
ATOM 6478 N N . GLU E 1 138 ? 5.80535 -6.87980 51.93030 1.000 22.56540 138 GLU E N 1
ATOM 6479 C CA . GLU E 1 138 ? 4.94107 -7.95088 52.40490 1.000 25.66649 138 GLU E CA 1
ATOM 6480 C C . GLU E 1 138 ? 4.24437 -8.69371 51.27242 1.000 25.56566 138 GLU E C 1
ATOM 6481 O O . GLU E 1 138 ? 3.43049 -9.58290 51.54130 1.000 33.09276 138 GLU E O 1
ATOM 6487 N N . SER E 1 139 ? 4.53686 -8.34958 50.02127 1.000 27.46079 139 SER E N 1
ATOM 6488 C CA . SER E 1 139 ? 3.95991 -9.05938 48.88746 1.000 24.52653 139 SER E CA 1
ATOM 6489 C C . SER E 1 139 ? 4.47283 -10.49390 48.84597 1.000 27.81384 139 SER E C 1
ATOM 6490 O O . SER E 1 139 ? 5.67453 -10.73949 48.99235 1.000 25.81065 139 SER E O 1
ATOM 6493 N N . ALA E 1 140 ? 3.55524 -11.44418 48.64358 1.000 26.49211 140 ALA E N 1
ATOM 6494 C CA . ALA E 1 140 ? 3.94174 -12.85193 48.61496 1.000 27.53503 140 ALA E CA 1
ATOM 6495 C C . ALA E 1 140 ? 4.89049 -13.14218 47.45980 1.000 23.93145 140 ALA E C 1
ATOM 6496 O O . ALA E 1 140 ? 5.83997 -13.92087 47.60754 1.000 28.26859 140 ALA E O 1
ATOM 6498 N N . ILE E 1 141 ? 4.65399 -12.51951 46.30313 1.000 27.76998 141 ILE E N 1
ATOM 6499 C CA . ILE E 1 141 ? 5.51363 -12.74326 45.14511 1.000 25.68954 141 ILE E CA 1
ATOM 6500 C C . ILE E 1 141 ? 6.89412 -12.14114 45.37742 1.000 32.61452 141 ILE E C 1
ATOM 6501 O O . ILE E 1 141 ? 7.91615 -12.73289 45.00664 1.000 30.75975 141 ILE E O 1
ATOM 6506 N N . VAL E 1 142 ? 6.94738 -10.95666 45.98950 1.000 24.67756 142 VAL E N 1
ATOM 6507 C CA . VAL E 1 142 ? 8.23016 -10.31911 46.27144 1.000 27.41147 142 VAL E CA 1
ATOM 6508 C C . VAL E 1 142 ? 9.00770 -11.12189 47.30654 1.000 23.62717 142 VAL E C 1
ATOM 6509 O O . VAL E 1 142 ? 10.21062 -11.36510 47.15141 1.000 26.36016 142 VAL E O 1
ATOM 6513 N N . ARG E 1 143 ? 8.33285 -11.54325 48.37961 1.000 22.03443 143 ARG E N 1
ATOM 6514 C CA . ARG E 1 143 ? 8.99463 -12.35402 49.39689 1.000 23.53742 143 ARG E CA 1
ATOM 6515 C C . ARG E 1 143 ? 9.51537 -13.65627 48.80536 1.000 25.84457 143 ARG E C 1
ATOM 6516 O O . ARG E 1 143 ? 10.63431 -14.08475 49.11351 1.000 24.96192 143 ARG E O 1
ATOM 6524 N N . GLU E 1 144 ? 8.71384 -14.29860 47.95110 1.000 28.37584 144 GLU E N 1
ATOM 6525 C CA . GLU E 1 144 ? 9.14309 -15.53878 47.31236 1.000 27.06304 144 GLU E CA 1
ATOM 6526 C C . GLU E 1 144 ? 10.42014 -15.33225 46.50861 1.000 30.62156 144 GLU E C 1
ATOM 6527 O O . GLU E 1 144 ? 11.32385 -16.17628 46.53658 1.000 27.31469 144 GLU E O 1
ATOM 6533 N N . ALA E 1 145 ? 10.51721 -14.20587 45.79659 1.000 23.01024 145 ALA E N 1
ATOM 6534 C CA . ALA E 1 145 ? 11.69149 -13.94756 44.97140 1.000 29.47785 145 ALA E CA 1
ATOM 6535 C C . ALA E 1 145 ? 12.94973 -13.81081 45.81440 1.000 31.13960 145 ALA E C 1
ATOM 6536 O O . ALA E 1 145 ? 14.04549 -14.15051 45.35330 1.000 26.09848 145 ALA E O 1
ATOM 6538 N N . PHE E 1 146 ? 12.81695 -13.32064 47.04598 1.000 30.26538 146 PHE E N 1
ATOM 6539 C CA . PHE E 1 146 ? 13.93642 -13.22157 47.96931 1.000 25.58981 146 PHE E CA 1
ATOM 6540 C C . PHE E 1 146 ? 13.98809 -14.39429 48.94388 1.000 21.04489 146 PHE E C 1
ATOM 6541 O O . PHE E 1 146 ? 14.60848 -14.28305 50.00661 1.000 24.99591 146 PHE E O 1
ATOM 6549 N N . GLU E 1 147 ? 13.34058 -15.51064 48.60222 1.000 19.81748 147 GLU E N 1
ATOM 6550 C CA . GLU E 1 147 ? 13.49406 -16.77218 49.32961 1.000 28.24868 147 GLU E CA 1
ATOM 6551 C C . GLU E 1 147 ? 13.05619 -16.64466 50.78690 1.000 26.99260 147 GLU E C 1
ATOM 6552 O O . GLU E 1 147 ? 13.66329 -17.22311 51.68954 1.000 29.03394 147 GLU E O 1
ATOM 6558 N N . CYS E 1 148 ? 11.98770 -15.88805 51.01803 1.000 25.07942 148 CYS E N 1
ATOM 6559 C CA . CYS E 1 148 ? 11.49134 -15.66244 52.36933 1.000 23.87284 148 CYS E CA 1
ATOM 6560 C C . CYS E 1 148 ? 10.61276 -16.82401 52.81318 1.000 25.95700 148 CYS E C 1
ATOM 6561 O O . CYS E 1 148 ? 9.54704 -17.06317 52.23497 1.000 28.19719 148 CYS E O 1
ATOM 6564 N N . ARG E 1 149 ? 11.05957 -17.54310 53.83704 1.000 26.67359 149 ARG E N 1
ATOM 6565 C CA . ARG E 1 149 ? 10.17460 -18.43516 54.55684 1.000 30.08278 149 ARG E CA 1
ATOM 6566 C C . ARG E 1 149 ? 9.15597 -17.60031 55.33073 1.000 33.11859 149 ARG E C 1
ATOM 6567 O O . ARG E 1 149 ? 9.35878 -16.40052 55.53673 1.000 30.22972 149 ARG E O 1
ATOM 6575 N N . PRO E 1 150 ? 8.03607 -18.20030 55.74606 1.000 28.55641 150 PRO E N 1
ATOM 6576 C CA . PRO E 1 150 ? 7.01727 -17.41037 56.46029 1.000 32.30414 150 PRO E CA 1
ATOM 6577 C C . PRO E 1 150 ? 7.55161 -16.67411 57.67748 1.000 30.26854 150 PRO E C 1
ATOM 6578 O O . PRO E 1 150 ? 7.04250 -15.59566 58.01074 1.000 33.49257 150 PRO E O 1
ATOM 6582 N N . GLN E 1 151 ? 8.57310 -17.21013 58.34207 1.000 28.73751 151 GLN E N 1
ATOM 6583 C CA . GLN E 1 151 ? 9.18798 -16.54488 59.48240 1.000 32.95442 151 GLN E CA 1
ATOM 6584 C C . GLN E 1 151 ? 10.25885 -15.53863 59.07675 1.000 29.16780 151 GLN E C 1
ATOM 6585 O O . GLN E 1 151 ? 10.82578 -14.87535 59.95121 1.000 32.01445 151 GLN E O 1
ATOM 6591 N N . ASP E 1 152 ? 10.55046 -15.40865 57.78648 1.000 27.09719 152 ASP E N 1
ATOM 6592 C CA . ASP E 1 152 ? 11.52108 -14.43327 57.31572 1.000 23.58214 152 ASP E CA 1
ATOM 6593 C C . ASP E 1 152 ? 10.82626 -13.11928 56.97567 1.000 27.24610 152 ASP E C 1
ATOM 6594 O O . ASP E 1 152 ? 9.62109 -13.06970 56.72017 1.000 25.95472 152 ASP E O 1
ATOM 6599 N N . LYS E 1 153 ? 11.60641 -12.04354 56.97211 1.000 18.72236 153 LYS E N 1
ATOM 6600 C CA . LYS E 1 153 ? 11.04554 -10.71519 56.78747 1.000 22.16513 153 LYS E CA 1
ATOM 6601 C C . LYS E 1 153 ? 11.98010 -9.88264 55.92802 1.000 15.03128 153 LYS E C 1
ATOM 6602 O O . LYS E 1 153 ? 13.19005 -9.86304 56.16749 1.000 18.44028 153 LYS E O 1
ATOM 6608 N N . ILE E 1 154 ? 11.42042 -9.21114 54.92511 1.000 15.01483 154 ILE E N 1
ATOM 6609 C CA . ILE E 1 154 ? 12.16296 -8.21458 54.15918 1.000 19.80858 154 ILE E CA 1
ATOM 6610 C C . ILE E 1 154 ? 12.24209 -6.95604 55.01520 1.000 18.38227 154 ILE E C 1
ATOM 6611 O O . ILE E 1 154 ? 11.22665 -6.30488 55.27273 1.000 18.91498 154 ILE E O 1
ATOM 6616 N N . VAL E 1 155 ? 13.45149 -6.61549 55.45401 1.000 23.97076 155 VAL E N 1
ATOM 6617 C CA . VAL E 1 155 ? 13.65441 -5.49943 56.37036 1.000 18.26802 155 VAL E CA 1
ATOM 6618 C C . VAL E 1 155 ? 13.82117 -4.16455 55.63966 1.000 14.77187 155 VAL E C 1
ATOM 6619 O O . VAL E 1 155 ? 13.48394 -3.11012 56.19038 1.000 16.34005 155 VAL E O 1
ATOM 6623 N N . GLY E 1 156 ? 14.31052 -4.17682 54.40855 1.000 16.61241 156 GLY E N 1
ATOM 6624 C CA . GLY E 1 156 ? 14.45928 -2.93722 53.67438 1.000 20.71108 156 GLY E CA 1
ATOM 6625 C C . GLY E 1 156 ? 14.95551 -3.18268 52.26627 1.000 19.90265 156 GLY E C 1
ATOM 6626 O O . GLY E 1 156 ? 15.57998 -4.20693 51.96712 1.000 15.90679 156 GLY E O 1
ATOM 6627 N N . PHE E 1 157 ? 14.65033 -2.22158 51.40394 1.000 15.66242 157 PHE E N 1
ATOM 6628 C CA . PHE E 1 157 ? 15.22882 -2.11774 50.06781 1.000 14.29948 157 PHE E CA 1
ATOM 6629 C C . PHE E 1 157 ? 16.17526 -0.92164 50.11092 1.000 14.16448 157 PHE E C 1
ATOM 6630 O O . PHE E 1 157 ? 15.73013 0.22954 50.09632 1.000 19.81453 157 PHE E O 1
ATOM 6638 N N . LEU E 1 158 ? 17.47857 -1.18746 50.17521 1.000 14.49234 158 LEU E N 1
ATOM 6639 C CA . LEU E 1 158 ? 18.47006 -0.11943 50.31868 1.000 16.71181 158 LEU E CA 1
ATOM 6640 C C . LEU E 1 158 ? 18.94425 0.30839 48.93629 1.000 18.27473 158 LEU E C 1
ATOM 6641 O O . LEU E 1 158 ? 19.73221 -0.38858 48.29191 1.000 17.96994 158 LEU E O 1
ATOM 6646 N N . TYR E 1 159 ? 18.46340 1.46391 48.48232 1.000 19.71694 159 TYR E N 1
ATOM 6647 C CA . TYR E 1 159 ? 18.92333 2.05247 47.23277 1.000 14.58728 159 TYR E CA 1
ATOM 6648 C C . TYR E 1 159 ? 20.25724 2.75211 47.46761 1.000 15.64853 159 TYR E C 1
ATOM 6649 O O . TYR E 1 159 ? 20.41688 3.47771 48.45196 1.000 13.63274 159 TYR E O 1
ATOM 6658 N N . LEU E 1 160 ? 21.21830 2.53003 46.57150 1.000 23.16207 160 LEU E N 1
ATOM 6659 C CA . LEU E 1 160 ? 22.55756 3.08008 46.73213 1.000 19.69924 160 LEU E CA 1
ATOM 6660 C C . LEU E 1 160 ? 23.06876 3.60543 45.39865 1.000 18.91274 160 LEU E C 1
ATOM 6661 O O . LEU E 1 160 ? 22.69880 3.10769 44.33167 1.000 24.59482 160 LEU E O 1
ATOM 6666 N N . GLY E 1 161 ? 23.93907 4.60661 45.47651 1.000 23.19876 161 GLY E N 1
ATOM 6667 C CA . GLY E 1 161 ? 24.52690 5.18056 44.28062 1.000 23.24885 161 GLY E CA 1
ATOM 6668 C C . GLY E 1 161 ? 25.24512 6.47663 44.60353 1.000 20.73877 161 GLY E C 1
ATOM 6669 O O . GLY E 1 161 ? 25.53046 6.77449 45.76757 1.000 20.17759 161 GLY E O 1
ATOM 6670 N N . THR E 1 162 ? 25.52776 7.24210 43.54942 1.000 20.52097 162 THR E N 1
ATOM 6671 C CA . THR E 1 162 ? 26.23123 8.50933 43.69083 1.000 19.78359 162 THR E CA 1
ATOM 6672 C C . THR E 1 162 ? 25.22483 9.64348 43.82357 1.000 22.45767 162 THR E C 1
ATOM 6673 O O . THR E 1 162 ? 24.43216 9.86476 42.89735 1.000 25.57690 162 THR E O 1
ATOM 6677 N N . PRO E 1 163 ? 25.21717 10.37741 44.93317 1.000 25.25202 163 PRO E N 1
ATOM 6678 C CA . PRO E 1 163 ? 24.22123 11.43988 45.10563 1.000 23.92016 163 PRO E CA 1
ATOM 6679 C C . PRO E 1 163 ? 24.48516 12.62192 44.18518 1.000 26.67987 163 PRO E C 1
ATOM 6680 O O . PRO E 1 163 ? 25.62138 12.90205 43.79439 1.000 18.52182 163 PRO E O 1
ATOM 6684 N N . GLN E 1 164 ? 23.40919 13.32203 43.84509 1.000 26.59191 164 GLN E N 1
ATOM 6685 C CA . GLN E 1 164 ? 23.49339 14.46204 42.94117 1.000 35.71102 164 GLN E CA 1
ATOM 6686 C C . GLN E 1 164 ? 23.10611 15.76115 43.63679 1.000 34.31453 164 GLN E C 1
ATOM 6687 O O . GLN E 1 164 ? 21.93345 16.00426 43.92246 1.000 37.28398 164 GLN E O 1
ATOM 6693 N N . PRO E 1 174 ? 20.64152 19.96707 66.22764 1.000 68.62699 174 PRO E N 1
ATOM 6694 C CA . PRO E 1 174 ? 20.73689 18.63297 66.82408 1.000 60.42935 174 PRO E CA 1
ATOM 6695 C C . PRO E 1 174 ? 20.59923 18.65795 68.34495 1.000 48.94425 174 PRO E C 1
ATOM 6696 O O . PRO E 1 174 ? 21.60486 18.67729 69.05606 1.000 46.08104 174 PRO E O 1
ATOM 6700 N N . ASP E 1 175 ? 19.36358 18.65628 68.83134 1.000 44.91018 175 ASP E N 1
ATOM 6701 C CA . ASP E 1 175 ? 19.08582 18.72575 70.26604 1.000 38.40435 175 ASP E CA 1
ATOM 6702 C C . ASP E 1 175 ? 18.29954 17.49646 70.69224 1.000 38.06494 175 ASP E C 1
ATOM 6703 O O . ASP E 1 175 ? 17.13531 17.33562 70.27840 1.000 36.92545 175 ASP E O 1
ATOM 6708 N N . PRO E 1 176 ? 18.87174 16.61088 71.50520 1.000 33.85237 176 PRO E N 1
ATOM 6709 C CA . PRO E 1 176 ? 18.14754 15.41394 71.95657 1.000 31.43601 176 PRO E CA 1
ATOM 6710 C C . PRO E 1 176 ? 17.28706 15.60830 73.19743 1.000 33.05449 176 PRO E C 1
ATOM 6711 O O . PRO E 1 176 ? 16.77324 14.61457 73.71871 1.000 29.17308 176 PRO E O 1
ATOM 6715 N N . THR E 1 177 ? 17.11457 16.84393 73.67043 1.000 32.20879 177 THR E N 1
ATOM 6716 C CA . THR E 1 177 ? 16.35139 17.10874 74.89147 1.000 35.92888 177 THR E CA 1
ATOM 6717 C C . THR E 1 177 ? 14.94800 16.50567 74.90005 1.000 25.12236 177 THR E C 1
ATOM 6718 O O . THR E 1 177 ? 14.56486 15.92238 75.92701 1.000 29.33770 177 THR E O 1
ATOM 6722 N N . PRO E 1 178 ? 14.13743 16.60031 73.83514 1.000 31.59519 178 PRO E N 1
ATOM 6723 C CA . PRO E 1 178 ? 12.76747 16.06127 73.92282 1.000 29.85048 178 PRO E CA 1
ATOM 6724 C C . PRO E 1 178 ? 12.69775 14.55073 74.08627 1.000 26.24032 178 PRO E C 1
ATOM 6725 O O . PRO E 1 178 ? 11.64073 14.04090 74.47760 1.000 23.26918 178 PRO E O 1
ATOM 6729 N N . PHE E 1 179 ? 13.77418 13.81811 73.80591 1.000 17.94665 179 PHE E N 1
ATOM 6730 C CA . PHE E 1 179 ? 13.73970 12.36228 73.81993 1.000 23.59557 179 PHE E CA 1
ATOM 6731 C C . PHE E 1 179 ? 14.52981 11.74935 74.96508 1.000 21.28289 179 PHE E C 1
ATOM 6732 O O . PHE E 1 179 ? 14.50813 10.52562 75.12469 1.000 20.28879 179 PHE E O 1
ATOM 6740 N N . VAL E 1 180 ? 15.21665 12.55768 75.76530 1.000 20.65765 180 VAL E N 1
ATOM 6741 C CA . VAL E 1 180 ? 16.10552 12.06551 76.81028 1.000 20.87554 180 VAL E CA 1
ATOM 6742 C C . VAL E 1 180 ? 15.39330 12.15087 78.15037 1.000 15.11898 180 VAL E C 1
ATOM 6743 O O . VAL E 1 180 ? 14.82923 13.19641 78.50046 1.000 24.57254 180 VAL E O 1
ATOM 6747 N N . ARG E 1 181 ? 15.40805 11.04951 78.89432 1.000 14.03727 181 ARG E N 1
ATOM 6748 C CA . ARG E 1 181 ? 14.93148 11.01682 80.26830 1.000 19.03222 181 ARG E CA 1
ATOM 6749 C C . ARG E 1 181 ? 16.05093 10.51025 81.16562 1.000 24.60803 181 ARG E C 1
ATOM 6750 O O . ARG E 1 181 ? 16.92950 9.76486 80.72405 1.000 18.69176 181 ARG E O 1
ATOM 6758 N N . TYR E 1 182 ? 16.01744 10.91872 82.43018 1.000 22.13098 182 TYR E N 1
ATOM 6759 C CA . TYR E 1 182 ? 17.00736 10.49408 83.41323 1.000 21.32148 182 TYR E CA 1
ATOM 6760 C C . TYR E 1 182 ? 16.32114 9.57099 84.41136 1.000 16.39818 182 TYR E C 1
ATOM 6761 O O . TYR E 1 182 ? 15.43328 10.00003 85.15486 1.000 19.75375 182 TYR E O 1
ATOM 6770 N N . PHE E 1 183 ? 16.72837 8.30714 84.41778 1.000 21.63333 183 PHE E N 1
ATOM 6771 C CA . PHE E 1 183 ? 16.08048 7.29277 85.24041 1.000 21.23189 183 PHE E CA 1
ATOM 6772 C C . PHE E 1 183 ? 16.35903 7.51733 86.72156 1.000 19.56902 183 PHE E C 1
ATOM 6773 O O . PHE E 1 183 ? 17.42295 8.00943 87.10044 1.000 23.83696 183 PHE E O 1
ATOM 6782 N N . MET F 1 1 ? 38.81536 9.01023 64.56542 1.000 39.83536 1 MET F N 1
ATOM 6783 C CA . MET F 1 1 ? 38.54615 7.65642 64.09541 1.000 23.41127 1 MET F CA 1
ATOM 6784 C C . MET F 1 1 ? 37.92363 7.70088 62.69848 1.000 25.17660 1 MET F C 1
ATOM 6785 O O . MET F 1 1 ? 37.10171 8.56781 62.40443 1.000 17.95930 1 MET F O 1
ATOM 6790 N N . ASP F 1 2 ? 38.32924 6.77319 61.83552 1.000 19.51188 2 ASP F N 1
ATOM 6791 C CA . ASP F 1 2 ? 37.82756 6.74401 60.46891 1.000 20.58022 2 ASP F CA 1
ATOM 6792 C C . ASP F 1 2 ? 36.47191 6.05328 60.41127 1.000 16.18079 2 ASP F C 1
ATOM 6793 O O . ASP F 1 2 ? 36.26418 5.00988 61.03543 1.000 14.36140 2 ASP F O 1
ATOM 6798 N N . ALA F 1 3 ? 35.55177 6.63952 59.64234 1.000 17.06475 3 ALA F N 1
ATOM 6799 C CA . ALA F 1 3 ? 34.18494 6.12988 59.59776 1.000 16.26044 3 ALA F CA 1
ATOM 6800 C C . ALA F 1 3 ? 34.13767 4.71144 59.03697 1.000 20.63087 3 ALA F C 1
ATOM 6801 O O . ALA F 1 3 ? 33.55050 3.81269 59.64912 1.000 13.90197 3 ALA F O 1
ATOM 6803 N N . LEU F 1 4 ? 34.76685 4.48569 57.87867 1.000 13.11711 4 LEU F N 1
ATOM 6804 C CA . LEU F 1 4 ? 34.70428 3.16682 57.25297 1.000 11.81176 4 LEU F CA 1
ATOM 6805 C C . LEU F 1 4 ? 35.36654 2.10144 58.11944 1.000 15.13845 4 LEU F C 1
ATOM 6806 O O . LEU F 1 4 ? 34.83129 0.99704 58.27235 1.000 15.82848 4 LEU F O 1
ATOM 6811 N N . GLU F 1 5 ? 36.53364 2.41117 58.69269 1.000 14.88637 5 GLU F N 1
ATOM 6812 C CA . GLU F 1 5 ? 37.22716 1.43097 59.52370 1.000 15.53158 5 GLU F CA 1
ATOM 6813 C C . GLU F 1 5 ? 36.38279 1.01965 60.72285 1.000 16.64888 5 GLU F C 1
ATOM 6814 O O . GLU F 1 5 ? 36.36175 -0.15722 61.09818 1.000 19.03288 5 GLU F O 1
ATOM 6820 N N . LEU F 1 6 ? 35.67803 1.96978 61.33759 1.000 13.86500 6 LEU F N 1
ATOM 6821 C CA . LEU F 1 6 ? 34.80528 1.61863 62.45447 1.000 15.62961 6 LEU F CA 1
ATOM 6822 C C . LEU F 1 6 ? 33.66770 0.71366 61.99338 1.000 14.18617 6 LEU F C 1
ATOM 6823 O O . LEU F 1 6 ? 33.35107 -0.28771 62.64560 1.000 16.65655 6 LEU F O 1
ATOM 6828 N N . LEU F 1 7 ? 33.04967 1.04712 60.85849 1.000 12.86090 7 LEU F N 1
ATOM 6829 C CA . LEU F 1 7 ? 31.93799 0.24730 60.35087 1.000 16.33892 7 LEU F CA 1
ATOM 6830 C C . LEU F 1 7 ? 32.36967 -1.18347 60.05405 1.000 20.38719 7 LEU F C 1
ATOM 6831 O O . LEU F 1 7 ? 31.62735 -2.13488 60.32676 1.000 15.46498 7 LEU F O 1
ATOM 6836 N N . VAL F 1 8 ? 33.57478 -1.35644 59.51207 1.000 14.70541 8 VAL F N 1
ATOM 6837 C CA . VAL F 1 8 ? 34.03494 -2.68415 59.12489 1.000 19.20127 8 VAL F CA 1
ATOM 6838 C C . VAL F 1 8 ? 34.60457 -3.44660 60.31972 1.000 19.01034 8 VAL F C 1
ATOM 6839 O O . VAL F 1 8 ? 34.57770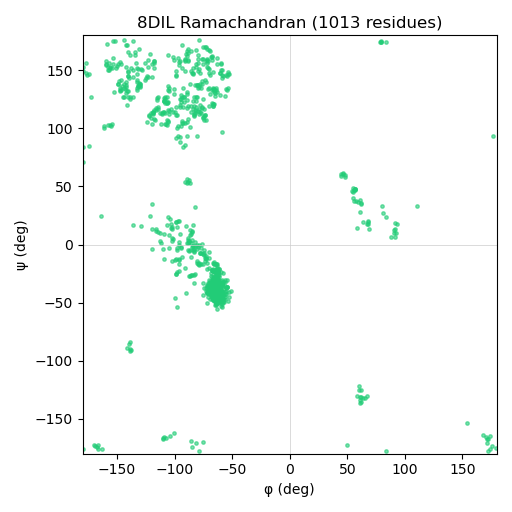 -4.68313 60.33979 1.000 21.56535 8 VAL F O 1
ATOM 6843 N N . ASN F 1 9 ? 35.09677 -2.74373 61.33961 1.000 15.89262 9 ASN F N 1
ATOM 6844 C CA . ASN F 1 9 ? 35.78056 -3.38233 62.45858 1.000 20.26549 9 ASN F CA 1
ATOM 6845 C C . ASN F 1 9 ? 35.01465 -3.28191 63.77292 1.000 17.46476 9 ASN F C 1
ATOM 6846 O O . ASN F 1 9 ? 35.57471 -3.61796 64.82126 1.000 20.11047 9 ASN F O 1
ATOM 6851 N N . ARG F 1 10 ? 33.75911 -2.83386 63.74797 1.000 17.00244 10 ARG F N 1
ATOM 6852 C CA . ARG F 1 10 ? 33.03209 -2.58071 64.98884 1.000 12.39501 10 ARG F CA 1
ATOM 6853 C C . ARG F 1 10 ? 33.02454 -3.81859 65.87825 1.000 14.15775 10 ARG F C 1
ATOM 6854 O O . ARG F 1 10 ? 32.76369 -4.93334 65.41476 1.000 15.89370 10 ARG F O 1
ATOM 6862 N N . ARG F 1 11 ? 33.33561 -3.61589 67.15770 1.000 14.07257 11 ARG F N 1
ATOM 6863 C CA . ARG F 1 11 ? 33.34990 -4.67814 68.15194 1.000 13.55643 11 ARG F CA 1
ATOM 6864 C C . ARG F 1 11 ? 32.81450 -4.13802 69.46946 1.000 15.84004 11 ARG F C 1
ATOM 6865 O O . ARG F 1 11 ? 33.11062 -3.00173 69.85017 1.000 19.79310 11 ARG F O 1
ATOM 6873 N N . SER F 1 12 ? 32.02151 -4.95203 70.15571 1.000 17.09605 12 SER F N 1
ATOM 6874 C CA . SER F 1 12 ? 31.47947 -4.57828 71.45026 1.000 15.97318 12 SER F CA 1
ATOM 6875 C C . SER F 1 12 ? 32.47423 -4.92170 72.55584 1.000 13.60660 12 SER F C 1
ATOM 6876 O O . SER F 1 12 ? 33.44343 -5.65547 72.35221 1.000 18.78424 12 SER F O 1
ATOM 6879 N N . ALA F 1 13 ? 32.22234 -4.37413 73.74288 1.000 17.57786 13 ALA F N 1
ATOM 6880 C CA . ALA F 1 13 ? 33.01801 -4.67490 74.92600 1.000 11.73238 13 ALA F CA 1
ATOM 6881 C C . ALA F 1 13 ? 32.08469 -4.83096 76.11575 1.000 16.09594 13 ALA F C 1
ATOM 6882 O O . ALA F 1 13 ? 31.26533 -3.94809 76.38387 1.000 13.73650 13 ALA F O 1
ATOM 6884 N N . SER F 1 14 ? 32.20530 -5.95367 76.82409 1.000 17.56192 14 SER F N 1
ATOM 6885 C CA . SER F 1 14 ? 31.36600 -6.21414 77.98649 1.000 18.83856 14 SER F CA 1
ATOM 6886 C C . SER F 1 14 ? 32.02936 -5.83753 79.30059 1.000 22.06600 14 SER F C 1
ATOM 6887 O O . SER F 1 14 ? 31.33404 -5.72347 80.31632 1.000 22.90110 14 SER F O 1
ATOM 6890 N N . ARG F 1 15 ? 33.34606 -5.65259 79.30466 1.000 18.18432 15 ARG F N 1
ATOM 6891 C CA . ARG F 1 15 ? 34.09471 -5.28070 80.50253 1.000 22.26675 15 ARG F CA 1
ATOM 6892 C C . ARG F 1 15 ? 34.30963 -3.77186 80.45390 1.000 18.98235 15 ARG F C 1
ATOM 6893 O O . ARG F 1 15 ? 35.19076 -3.27821 79.74505 1.000 16.83918 15 ARG F O 1
ATOM 6901 N N . LEU F 1 16 ? 33.49115 -3.04156 81.20481 1.000 16.29510 16 LEU F N 1
ATOM 6902 C CA . LEU F 1 16 ? 33.44225 -1.59012 81.14708 1.000 13.88229 16 LEU F CA 1
ATOM 6903 C C . LEU F 1 16 ? 33.66424 -1.01748 82.53925 1.000 19.28075 16 LEU F C 1
ATOM 6904 O O . LEU F 1 16 ? 33.20853 -1.58866 83.53406 1.000 18.56581 16 LEU F O 1
ATOM 6909 N N . ALA F 1 17 ? 34.36424 0.11288 82.60621 1.000 14.60510 17 ALA F N 1
ATOM 6910 C CA . ALA F 1 17 ? 34.68735 0.74551 83.87544 1.000 20.30290 17 ALA F CA 1
ATOM 6911 C C . ALA F 1 17 ? 34.58546 2.25772 83.73458 1.000 16.58781 17 ALA F C 1
ATOM 6912 O O . ALA F 1 17 ? 34.40231 2.79427 82.63788 1.000 19.46298 17 ALA F O 1
ATOM 6914 N N . GLU F 1 18 ? 34.69096 2.94154 84.87311 1.000 16.72307 18 GLU F N 1
ATOM 6915 C CA . GLU F 1 18 ? 34.82709 4.38843 84.86928 1.000 20.02934 18 GLU F CA 1
ATOM 6916 C C . GLU F 1 18 ? 36.07961 4.78626 84.08807 1.000 23.40380 18 GLU F C 1
ATOM 6917 O O . GLU F 1 18 ? 37.08807 4.07366 84.11232 1.000 22.43785 18 GLU F O 1
ATOM 6923 N N . PRO F 1 19 ? 36.04995 5.93045 83.38877 1.000 19.18040 19 PRO F N 1
ATOM 6924 C CA . PRO F 1 19 ? 34.91139 6.85542 83.33717 1.000 21.88207 19 PRO F CA 1
ATOM 6925 C C . PRO F 1 19 ? 33.84389 6.50261 82.30108 1.000 17.06258 19 PRO F C 1
ATOM 6926 O O . PRO F 1 19 ? 34.14199 5.94904 8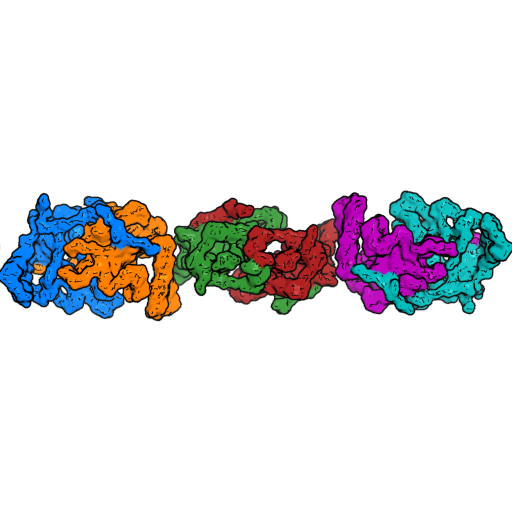1.23994 1.000 18.01122 19 PRO F O 1
ATOM 6930 N N . ALA F 1 20 ? 32.59841 6.81645 82.62932 1.000 20.46493 20 ALA F N 1
ATOM 6931 C CA . ALA F 1 20 ? 31.53113 6.78547 81.64788 1.000 12.92395 20 ALA F CA 1
ATOM 6932 C C . ALA F 1 20 ? 31.63127 8.00878 80.74624 1.000 11.49202 20 ALA F C 1
ATOM 6933 O O . ALA F 1 20 ? 32.26669 9.00502 81.10436 1.000 17.83247 20 ALA F O 1
ATOM 6935 N N . PRO F 1 21 ? 31.03263 7.96123 79.55917 1.000 17.33780 21 PRO F N 1
ATOM 6936 C CA . PRO F 1 21 ? 30.92015 9.19007 78.76686 1.000 16.76807 21 PRO F CA 1
ATOM 6937 C C . PRO F 1 21 ? 30.01900 10.17913 79.48887 1.000 14.36428 21 PRO F C 1
ATOM 6938 O O . PRO F 1 21 ? 28.94992 9.81744 79.98710 1.000 18.16350 21 PRO F O 1
ATOM 6942 N N . VAL F 1 22 ? 30.47954 11.42963 79.58259 1.000 16.63423 22 VAL F N 1
ATOM 6943 C CA . VAL F 1 22 ? 29.75325 12.48257 80.28134 1.000 16.99597 22 VAL F CA 1
ATOM 6944 C C . VAL F 1 22 ? 29.85546 13.76466 79.46947 1.000 18.52418 22 VAL F C 1
ATOM 6945 O O . VAL F 1 22 ? 30.70670 13.90365 78.59001 1.000 19.67729 22 VAL F O 1
ATOM 6949 N N . GLY F 1 23 ? 28.96812 14.70785 79.77894 1.000 17.89521 23 GLY F N 1
ATOM 6950 C CA . GLY F 1 23 ? 29.01680 16.00785 79.12669 1.000 22.12597 23 GLY F CA 1
ATOM 6951 C C . GLY F 1 23 ? 28.82182 15.89753 77.62712 1.000 17.37418 23 GLY F C 1
ATOM 6952 O O . GLY F 1 23 ? 27.90040 15.23091 77.14225 1.000 15.37087 23 GLY F O 1
ATOM 6953 N N . GLU F 1 24 ? 29.70938 16.55154 76.87102 1.000 24.02466 24 GLU F N 1
ATOM 6954 C CA . GLU F 1 24 ? 29.56634 16.55724 75.41919 1.000 21.31705 24 GLU F CA 1
ATOM 6955 C C . GLU F 1 24 ? 29.74966 15.16731 74.82358 1.000 15.37862 24 GLU F C 1
ATOM 6956 O O . GLU F 1 24 ? 29.18613 14.87813 73.76266 1.000 16.16401 24 GLU F O 1
ATOM 6962 N N . GLN F 1 25 ? 30.53948 14.30567 75.47203 1.000 16.96702 25 GLN F N 1
ATOM 6963 C CA . GLN F 1 25 ? 30.65601 12.92133 75.01870 1.000 15.96409 25 GLN F CA 1
ATOM 6964 C C . GLN F 1 25 ? 29.30312 12.22620 75.06309 1.000 13.10718 25 GLN F C 1
ATOM 6965 O O . GLN F 1 25 ? 28.89028 11.56965 74.09848 1.000 14.31922 25 GLN F O 1
ATOM 6971 N N . LEU F 1 26 ? 28.60541 12.34725 76.19328 1.000 13.54321 26 LEU F N 1
ATOM 6972 C CA . LEU F 1 26 ? 27.27781 11.75878 76.31036 1.000 14.55538 26 LEU F CA 1
ATOM 6973 C C . LEU F 1 26 ? 26.30248 12.41885 75.34557 1.000 15.21211 26 LEU F C 1
ATOM 6974 O O . LEU F 1 26 ? 25.49232 11.73869 74.70631 1.000 13.46804 26 LEU F O 1
ATOM 6979 N N . GLN F 1 27 ? 26.37310 13.74509 75.21676 1.000 15.32296 27 GLN F N 1
ATOM 6980 C CA . GLN F 1 27 ? 25.46157 14.43452 74.31256 1.000 17.16181 27 GLN F CA 1
ATOM 6981 C C . GLN F 1 27 ? 25.68535 14.01532 72.86699 1.000 14.52538 27 GLN F C 1
ATOM 6982 O O . GLN F 1 27 ? 24.72418 13.92265 72.09592 1.000 15.38322 27 GLN F O 1
ATOM 6988 N N . ASN F 1 28 ? 26.93389 13.73755 72.48714 1.000 14.42444 28 ASN F N 1
ATOM 6989 C CA . ASN F 1 28 ? 27.20807 13.28077 71.12740 1.000 13.91889 28 ASN F CA 1
ATOM 6990 C C . ASN F 1 28 ? 26.64773 11.88606 70.88661 1.000 13.93571 28 ASN F C 1
ATOM 6991 O O . ASN F 1 28 ? 26.18136 11.58190 69.78272 1.000 13.93163 28 ASN F O 1
ATOM 6996 N N . ILE F 1 29 ? 26.70851 11.01985 71.89998 1.000 12.50704 29 ILE F N 1
ATOM 6997 C CA . ILE F 1 29 ? 26.09106 9.69904 71.79898 1.000 10.18618 29 ILE F CA 1
ATOM 6998 C C . ILE F 1 29 ? 24.58926 9.83279 71.57545 1.000 11.91198 29 ILE F C 1
ATOM 6999 O O . ILE F 1 29 ? 24.00626 9.15763 70.71683 1.000 11.42796 29 ILE F O 1
ATOM 7004 N N . LEU F 1 30 ? 23.93816 10.70796 72.34559 1.000 10.81448 30 LEU F N 1
ATOM 7005 C CA . LEU F 1 30 ? 22.49533 10.87422 72.19946 1.000 10.16975 30 LEU F CA 1
ATOM 7006 C C . LEU F 1 30 ? 22.14742 11.50023 70.85434 1.000 15.86437 30 LEU F C 1
ATOM 7007 O O . LEU F 1 30 ? 21.11840 11.16296 70.25710 1.000 14.24213 30 LEU F O 1
ATOM 7012 N N . ARG F 1 31 ? 22.99631 12.41084 70.36345 1.000 13.68511 31 ARG F N 1
ATOM 7013 C CA . ARG F 1 31 ? 22.79508 12.98885 69.03711 1.000 11.00956 31 ARG F CA 1
ATOM 7014 C C . ARG F 1 31 ? 22.87878 11.92537 67.95032 1.000 13.91396 31 ARG F C 1
ATOM 7015 O O . ARG F 1 31 ? 22.11399 11.95768 66.97804 1.000 15.46766 31 ARG F O 1
ATOM 7023 N N . ALA F 1 32 ? 23.80847 10.97891 68.08844 1.000 14.71346 32 ALA F N 1
ATOM 7024 C CA . ALA F 1 32 ? 23.88557 9.89099 67.12051 1.000 12.20237 32 ALA F CA 1
ATOM 7025 C C . ALA F 1 32 ? 22.61554 9.04795 67.14221 1.000 15.75434 32 ALA F C 1
ATOM 7026 O O . ALA F 1 32 ? 22.12585 8.61713 66.09026 1.000 13.57510 32 ALA F O 1
ATOM 7028 N N . GLY F 1 33 ? 22.05649 8.81558 68.32988 1.000 12.40624 33 GLY F N 1
ATOM 7029 C CA . GLY F 1 33 ? 20.84559 8.01331 68.41402 1.000 14.58119 33 GLY F CA 1
ATOM 7030 C C . GLY F 1 33 ? 19.66351 8.65832 67.71514 1.000 14.39920 33 GLY F C 1
ATOM 7031 O O . GLY F 1 33 ? 18.84208 7.97210 67.10187 1.000 15.87078 33 GLY F O 1
ATOM 7032 N N . MET F 1 34 ? 19.56579 9.98446 67.78605 1.000 10.88473 34 MET F N 1
ATOM 7033 C CA . MET F 1 34 ? 18.43564 10.69107 67.19500 1.000 12.64758 34 MET F CA 1
ATOM 7034 C C . MET F 1 34 ? 18.60503 10.96362 65.70519 1.000 14.86316 34 MET F C 1
ATOM 7035 O O . MET F 1 34 ? 17.70155 11.54714 65.09556 1.000 14.44933 34 MET F O 1
ATOM 7040 N N A ARG F 1 35 ? 19.71760 10.55379 65.09866 0.599 13.49971 35 ARG F N 1
ATOM 7041 N N B ARG F 1 35 ? 19.72388 10.55006 65.10895 0.401 13.51158 35 ARG F N 1
ATOM 7042 C CA A ARG F 1 35 ? 19.96165 10.80084 63.68356 0.599 15.52406 35 ARG F CA 1
ATOM 7043 C CA B ARG F 1 35 ? 20.00597 10.78199 63.69942 0.401 15.53109 35 ARG F CA 1
ATOM 7044 C C A ARG F 1 35 ? 19.63562 9.59546 62.80764 0.599 15.69532 35 ARG F C 1
ATOM 7045 C C B ARG F 1 35 ? 19.82076 9.52079 62.85760 0.401 15.80079 35 ARG F C 1
ATOM 7046 O O A ARG F 1 35 ? 19.80451 9.66496 61.58694 0.599 14.15324 35 ARG F O 1
ATOM 7047 O O B ARG F 1 35 ? 20.29415 9.46562 61.71780 0.401 14.26839 35 ARG F O 1
ATOM 7062 N N . VAL F 1 36 ? 19.14214 8.51013 63.39416 1.000 15.21249 36 VAL F N 1
ATOM 7063 C CA . VAL F 1 36 ? 18.93285 7.24862 62.68300 1.000 12.26960 36 VAL F CA 1
ATOM 7064 C C . VAL F 1 36 ? 17.82896 7.38551 61.64209 1.000 13.56359 36 VAL F C 1
ATOM 7065 O O . VAL F 1 36 ? 16.99406 8.29812 61.74092 1.000 12.08784 36 VAL F O 1
ATOM 7069 N N . PRO F 1 37 ? 17.79718 6.51671 60.62790 1.000 11.38417 37 PRO F N 1
ATOM 7070 C CA . PRO F 1 37 ? 16.67247 6.51599 59.69175 1.000 10.43025 37 PRO F CA 1
ATOM 7071 C C . PRO F 1 37 ? 15.35373 6.39527 60.43879 1.000 11.07746 37 PRO F C 1
ATOM 7072 O O . PRO F 1 37 ? 15.26579 5.75744 61.48895 1.000 12.81774 37 PRO F O 1
ATOM 7076 N N . ASP F 1 38 ? 14.32177 7.01349 59.87159 1.000 11.34231 38 ASP F N 1
ATOM 7077 C CA . ASP F 1 38 ? 13.07098 7.22735 60.58996 1.000 15.07728 38 ASP F CA 1
ATOM 7078 C C . ASP F 1 38 ? 12.00458 7.50121 59.52880 1.000 12.74945 38 ASP F C 1
ATOM 7079 O O . ASP F 1 38 ? 11.94526 8.60798 58.98676 1.000 19.12813 38 ASP F O 1
ATOM 7084 N N . HIS F 1 39 ? 11.18934 6.48816 59.22994 1.000 12.43400 39 HIS F N 1
ATOM 7085 C CA . HIS F 1 39 ? 10.17818 6.62054 58.18719 1.000 10.43821 39 HIS F CA 1
ATOM 7086 C C . HIS F 1 39 ? 9.10569 7.60958 58.62480 1.000 16.15701 39 HIS F C 1
ATOM 7087 O O . HIS F 1 39 ? 8.46572 7.41995 59.66454 1.000 15.37136 39 HIS F O 1
ATOM 7094 N N . LYS F 1 40 ? 8.92107 8.66452 57.82584 1.000 15.66994 40 LYS F N 1
ATOM 7095 C CA . LYS F 1 40 ? 7.96968 9.75124 58.06953 1.000 18.87349 40 LYS F CA 1
ATOM 7096 C C . LYS F 1 40 ? 8.29541 10.55044 59.32943 1.000 19.86313 40 LYS F C 1
ATOM 7097 O O . LYS F 1 40 ? 7.42851 11.25252 59.86184 1.000 18.67994 40 LYS F O 1
ATOM 7103 N N . SER F 1 41 ? 9.53993 10.46142 59.80504 1.000 15.40352 41 SER F N 1
ATOM 7104 C CA . SER F 1 41 ? 10.06756 11.34872 60.84477 1.000 17.37236 41 SER F CA 1
ATOM 7105 C C . SER F 1 41 ? 9.21146 11.31713 62.11051 1.000 16.60655 41 SER F C 1
ATOM 7106 O O . SER F 1 41 ? 8.85973 12.35391 62.67691 1.000 18.10764 41 SER F O 1
ATOM 7109 N N . LEU F 1 42 ? 8.87678 10.10781 62.55886 1.000 10.55032 42 LEU F N 1
ATOM 7110 C CA . LEU F 1 42 ? 8.07297 9.96429 63.76539 1.000 18.17359 42 LEU F CA 1
ATOM 7111 C C . LEU F 1 42 ? 8.88248 10.14029 65.04211 1.000 17.06171 42 LEU F C 1
ATOM 7112 O O . LEU F 1 42 ? 8.28634 10.34869 66.10584 1.000 15.34732 42 LEU F O 1
ATOM 7117 N N . GLN F 1 43 ? 10.20965 10.07588 64.95479 1.000 14.41161 43 GLN F N 1
ATOM 7118 C CA . GLN F 1 43 ? 11.09125 10.06529 66.11729 1.000 14.71869 43 GLN F CA 1
ATOM 7119 C C . GLN F 1 43 ? 10.57424 9.11547 67.20156 1.000 11.91072 43 GLN F C 1
ATOM 7120 O O . GLN F 1 43 ? 10.31506 9.53781 68.33294 1.000 15.52355 43 GLN F O 1
ATOM 7126 N N . PRO F 1 44 ? 10.41120 7.82662 66.88469 1.000 11.67202 44 PRO F N 1
ATOM 7127 C CA . PRO F 1 44 ? 9.69283 6.90452 67.78005 1.000 12.95072 44 PRO F CA 1
ATOM 7128 C C . PRO F 1 44 ? 10.60117 6.25772 68.82608 1.000 15.06497 44 PRO F C 1
ATOM 7129 O O . PRO F 1 44 ? 10.68204 5.03003 68.94571 1.000 13.50609 44 PRO F O 1
ATOM 7133 N N . TRP F 1 45 ? 11.29495 7.08484 69.60286 1.000 13.89647 45 TRP F N 1
ATOM 7134 C CA . TRP F 1 45 ? 12.18024 6.52888 70.61355 1.000 18.00345 45 TRP F CA 1
ATOM 7135 C C . TRP F 1 45 ? 12.27452 7.45443 71.81269 1.000 14.08773 45 TRP F C 1
ATOM 7136 O O . TRP F 1 45 ? 12.03817 8.66107 71.72019 1.000 17.45837 45 TRP F O 1
ATOM 7147 N N A ARG F 1 46 ? 12.64829 6.86593 72.94715 0.206 14.37189 46 ARG F N 1
ATOM 7148 N N B ARG F 1 46 ? 12.60126 6.85495 72.95295 0.794 14.30420 46 ARG F N 1
ATOM 7149 C CA A ARG F 1 46 ? 12.97557 7.61463 74.15243 0.206 13.74539 46 ARG F CA 1
ATOM 7150 C CA B ARG F 1 46 ? 12.96692 7.57020 74.16458 0.794 13.65961 46 ARG F CA 1
ATOM 7151 C C A ARG F 1 46 ? 14.18237 6.96628 74.81303 0.206 14.17776 46 ARG F C 1
ATOM 7152 C C B ARG F 1 46 ? 14.23849 6.94258 74.71336 0.794 14.17159 46 ARG F C 1
ATOM 7153 O O A ARG F 1 46 ? 14.20329 5.74930 75.02011 0.206 14.37499 46 ARG F O 1
ATOM 7154 O O B ARG F 1 46 ? 14.36957 5.71432 74.73680 0.794 13.59749 46 ARG F O 1
ATOM 7169 N N . PHE F 1 47 ? 15.18268 7.78286 75.13194 1.000 12.90061 47 PHE F N 1
ATOM 7170 C CA . PHE F 1 47 ? 16.45839 7.32167 75.66795 1.000 11.97095 47 PHE F CA 1
ATOM 7171 C C . PHE F 1 47 ? 16.50649 7.62397 77.16243 1.000 13.60976 47 PHE F C 1
ATOM 7172 O O . PHE F 1 47 ? 16.45026 8.79206 77.56332 1.000 20.91181 47 PHE F O 1
ATOM 7180 N N . PHE F 1 48 ? 16.62918 6.57837 77.98004 1.000 13.09928 48 PHE F N 1
ATOM 7181 C CA . PHE F 1 48 ? 16.68570 6.71589 79.43032 1.000 10.97040 48 PHE F CA 1
ATOM 7182 C C . PHE F 1 48 ? 18.14001 6.59770 79.87536 1.000 12.88316 48 PHE F C 1
ATOM 7183 O O . PHE F 1 48 ? 18.74881 5.52928 79.75494 1.000 12.19156 48 PHE F O 1
ATOM 7191 N N . VAL F 1 49 ? 18.68801 7.68894 80.40151 1.000 10.30587 49 VAL F N 1
ATOM 7192 C CA . VAL F 1 49 ? 20.06383 7.70204 80.88783 1.000 10.37364 49 VAL F CA 1
ATOM 7193 C C . VAL F 1 49 ? 20.08399 7.16131 82.31189 1.000 11.77536 49 VAL F C 1
ATOM 7194 O O . VAL F 1 49 ? 19.39661 7.68756 83.19322 1.000 17.78432 49 VAL F O 1
ATOM 7198 N N . ILE F 1 50 ? 20.88149 6.11837 82.54321 1.000 11.60427 50 ILE F N 1
ATOM 7199 C CA . ILE F 1 50 ? 20.95821 5.44358 83.83868 1.000 14.37297 50 ILE F CA 1
ATOM 7200 C C . ILE F 1 50 ? 22.38518 5.57215 84.35335 1.000 16.45161 50 ILE F C 1
ATOM 7201 O O . ILE F 1 50 ? 23.30923 4.96740 83.79228 1.000 13.48511 50 ILE F O 1
ATOM 7206 N N . GLU F 1 51 ? 22.56147 6.33014 85.43490 1.000 12.48979 51 GLU F N 1
ATOM 7207 C CA . GLU F 1 51 ? 23.87620 6.54950 86.02443 1.000 16.64254 51 GLU F CA 1
ATOM 7208 C C . GLU F 1 51 ? 23.70179 6.99653 87.46913 1.000 22.21951 51 GLU F C 1
ATOM 7209 O O . GLU F 1 51 ? 22.65323 7.52189 87.85341 1.000 16.19285 51 GLU F O 1
ATOM 7215 N N . GLY F 1 52 ? 24.75218 6.79178 88.26172 1.000 18.87341 52 GLY F N 1
ATOM 7216 C CA . GLY F 1 52 ? 24.69786 7.18729 89.66132 1.000 20.14540 52 GLY F CA 1
ATOM 7217 C C . GLY F 1 52 ? 23.59257 6.45896 90.40160 1.000 22.48007 52 GLY F C 1
ATOM 7218 O O . GLY F 1 52 ? 23.43301 5.23789 90.28037 1.000 19.39302 52 GLY F O 1
ATOM 7219 N N . GLU F 1 53 ? 22.81220 7.22040 91.17909 1.000 17.33934 53 GLU F N 1
ATOM 7220 C CA . GLU F 1 53 ? 21.67846 6.65588 91.90656 1.000 26.08722 53 GLU F CA 1
ATOM 7221 C C . GLU F 1 53 ? 20.67867 5.97443 90.98413 1.000 18.67169 53 GLU F C 1
ATOM 7222 O O . GLU F 1 53 ? 19.92794 5.10389 91.43821 1.000 20.83145 53 GLU F O 1
ATOM 7228 N N . GLY F 1 54 ? 20.63464 6.36764 89.71009 1.000 13.85327 54 GLY F N 1
ATOM 7229 C CA . GLY F 1 54 ? 19.76217 5.69253 88.76415 1.000 19.17071 54 GLY F CA 1
ATOM 7230 C C . GLY F 1 54 ? 20.10962 4.22986 88.57259 1.000 14.28308 54 GLY F C 1
ATOM 7231 O O . GLY F 1 54 ? 19.23190 3.41287 88.28489 1.000 14.18450 54 GLY F O 1
ATOM 7232 N N . ARG F 1 55 ? 21.38880 3.87560 88.72519 1.000 20.76474 55 ARG F N 1
ATOM 7233 C CA . ARG F 1 55 ? 21.76812 2.46727 88.65760 1.000 19.42560 55 ARG F CA 1
ATOM 7234 C C . ARG F 1 55 ? 21.15862 1.67924 89.80959 1.000 22.86263 55 ARG F C 1
ATOM 7235 O O . ARG F 1 55 ? 20.70525 0.54316 89.62052 1.000 17.77281 55 ARG F O 1
ATOM 7243 N N . ASP F 1 56 ? 21.14112 2.26564 91.01214 1.000 12.36121 56 ASP F N 1
ATOM 7244 C CA . ASP F 1 56 ? 20.48923 1.61368 92.14254 1.000 16.97270 56 ASP F CA 1
ATOM 7245 C C . ASP F 1 56 ? 18.99202 1.46931 91.90017 1.000 17.82616 56 ASP F C 1
ATOM 7246 O O . ASP F 1 56 ? 18.39737 0.43706 92.23217 1.000 18.07162 56 ASP F O 1
ATOM 7251 N N A ARG F 1 57 ? 18.36347 2.48932 91.31522 0.712 15.52248 57 ARG F N 1
ATOM 7252 N N B ARG F 1 57 ? 18.36469 2.50401 91.33496 0.288 15.67933 57 ARG F N 1
ATOM 7253 C CA A ARG F 1 57 ? 16.94548 2.37646 90.99281 0.712 18.58585 57 ARG F CA 1
ATOM 7254 C CA B ARG F 1 57 ? 16.95625 2.41235 90.96464 0.288 18.57484 57 ARG F CA 1
ATOM 7255 C C A ARG F 1 57 ? 16.71259 1.33135 89.90747 0.712 16.70312 57 ARG F C 1
ATOM 7256 C C B ARG F 1 57 ? 16.73650 1.32104 89.92668 0.288 16.73514 57 ARG F C 1
ATOM 7257 O O A ARG F 1 57 ? 15.72870 0.58384 89.95970 0.712 17.33059 57 ARG F O 1
ATOM 7258 O O B ARG F 1 57 ? 15.78246 0.53996 90.02383 0.288 17.35098 57 ARG F O 1
ATOM 7273 N N . PHE F 1 58 ? 17.61484 1.25640 88.92405 1.000 13.19033 58 PHE F N 1
ATOM 7274 C CA . PHE F 1 58 ? 17.51730 0.22069 87.89934 1.000 18.76345 58 PHE F CA 1
ATOM 7275 C C . PHE F 1 58 ? 17.69639 -1.16537 88.51027 1.000 11.95563 58 PHE F C 1
ATOM 7276 O O . PHE F 1 58 ? 16.97763 -2.10765 88.15752 1.000 18.51979 58 PHE F O 1
ATOM 7284 N N . SER F 1 59 ? 18.64002 -1.29783 89.44790 1.000 17.15891 59 SER F N 1
ATOM 7285 C CA . SER F 1 59 ? 18.89291 -2.58074 90.10132 1.000 16.98559 59 SER F CA 1
ATOM 7286 C C . SER F 1 59 ? 17.66072 -3.09508 90.83895 1.000 20.38953 59 SER F C 1
ATOM 7287 O O . SER F 1 59 ? 17.37961 -4.29924 90.82992 1.000 16.22107 59 SER F O 1
ATOM 7290 N N . ALA F 1 60 ? 16.92274 -2.19979 91.49489 1.000 16.48260 60 ALA F N 1
ATOM 7291 C CA . ALA F 1 60 ? 15.72659 -2.61082 92.22230 1.000 18.82950 60 ALA F CA 1
ATOM 7292 C C . ALA F 1 60 ? 14.62435 -3.06539 91.27436 1.000 19.80775 60 ALA F C 1
ATOM 7293 O O . ALA F 1 60 ? 13.94710 -4.06748 91.53523 1.000 19.67096 60 ALA F O 1
ATOM 7295 N N . VAL F 1 61 ? 14.42233 -2.33178 90.17736 1.000 16.88698 61 VAL F N 1
ATOM 7296 C CA . VAL F 1 61 ? 13.39282 -2.69570 89.20712 1.000 17.23590 61 VAL F CA 1
ATOM 7297 C C . VAL F 1 61 ? 13.69944 -4.05202 88.58548 1.000 15.35176 61 VAL F C 1
ATOM 7298 O O . VAL F 1 61 ? 12.81564 -4.90740 88.45735 1.000 15.60563 61 VAL F O 1
ATOM 7302 N N . LEU F 1 62 ? 14.95869 -4.27371 88.19983 1.000 12.36103 62 LEU F N 1
ATOM 7303 C CA . LEU F 1 62 ? 15.34245 -5.55118 87.60562 1.000 19.71775 62 LEU F CA 1
ATOM 7304 C C . LEU F 1 62 ? 15.21758 -6.69633 88.60466 1.000 15.16043 62 LEU F C 1
ATOM 7305 O O . LEU F 1 62 ? 14.77387 -7.79288 88.24337 1.000 13.98864 62 LEU F O 1
ATOM 7310 N N . GLU F 1 63 ? 15.61366 -6.47023 89.86092 1.000 15.39465 63 GLU F N 1
ATOM 7311 C CA . GLU F 1 63 ? 15.45383 -7.50820 90.87544 1.000 20.09547 63 GLU F CA 1
ATOM 7312 C C . GLU F 1 63 ? 13.98256 -7.84543 91.08120 1.000 21.33404 63 GLU F C 1
ATOM 7313 O O . GLU F 1 63 ? 13.61164 -9.02263 91.15851 1.000 20.20031 63 GLU F O 1
ATOM 7319 N N . GLN F 1 64 ? 13.13222 -6.81913 91.16235 1.000 17.81676 64 GLN F N 1
ATOM 7320 C CA . GLN F 1 64 ? 11.69036 -7.02885 91.24239 1.000 24.60117 64 GLN F CA 1
ATOM 7321 C C . GLN F 1 64 ? 11.18758 -7.84834 90.06079 1.000 18.83114 64 GLN F C 1
ATOM 7322 O O . GLN F 1 64 ? 10.38523 -8.77479 90.22647 1.000 20.26864 64 GLN F O 1
ATOM 7328 N N . GLY F 1 65 ? 11.63713 -7.50817 88.85206 1.000 18.96573 65 GLY F N 1
ATOM 7329 C CA . GLY F 1 65 ? 11.17708 -8.23082 87.67845 1.000 15.86167 65 GLY F CA 1
ATOM 7330 C C . GLY F 1 65 ? 11.61372 -9.68274 87.68153 1.000 18.47939 65 GLY F C 1
ATOM 7331 O O . GLY F 1 65 ? 10.86098 -10.56981 87.26710 1.000 20.28107 65 GLY F O 1
ATOM 7332 N N . ALA F 1 66 ? 12.83425 -9.94533 88.15789 1.000 13.42209 66 ALA F N 1
ATOM 7333 C CA . ALA F 1 66 ? 13.34442 -11.31198 88.19862 1.000 17.85073 66 ALA F CA 1
ATOM 7334 C C . ALA F 1 66 ? 12.56804 -12.16548 89.19333 1.000 20.28183 66 ALA F C 1
ATOM 7335 O O . ALA F 1 66 ? 12.27891 -13.33644 88.91954 1.000 18.53497 66 ALA F O 1
ATOM 7337 N N . VAL F 1 67 ? 12.23195 -11.60051 90.35611 1.000 18.00728 67 VAL F N 1
ATOM 7338 C CA . VAL F 1 67 ? 11.41252 -12.32137 91.32741 1.000 19.35728 67 VAL F CA 1
ATOM 7339 C C . VAL F 1 67 ? 10.04413 -12.62925 90.73469 1.000 25.05420 67 VAL F C 1
ATOM 7340 O O . VAL F 1 67 ? 9.56641 -13.76906 90.78428 1.000 28.30165 67 VAL F O 1
ATOM 7344 N N . ALA F 1 68 ? 9.39767 -11.61358 90.15576 1.000 20.39260 68 ALA F N 1
ATOM 7345 C CA . ALA F 1 68 ? 8.07626 -11.80681 89.56705 1.000 22.51066 68 ALA F CA 1
ATOM 7346 C C . ALA F 1 68 ? 8.10523 -12.81384 88.42371 1.000 31.78410 68 ALA F C 1
ATOM 7347 O O . ALA F 1 68 ? 7.09722 -13.47914 88.15880 1.000 26.61806 68 ALA F O 1
ATOM 7349 N N . ALA F 1 69 ? 9.24130 -12.94469 87.73948 1.000 19.00240 69 ALA F N 1
ATOM 7350 C CA . ALA F 1 69 ? 9.37895 -13.91582 86.66181 1.000 27.81225 69 ALA F CA 1
ATOM 7351 C C . ALA F 1 69 ? 9.62694 -15.33236 87.16707 1.000 27.05205 69 ALA F C 1
ATOM 7352 O O . ALA F 1 69 ? 9.72108 -16.25548 86.35012 1.000 29.03169 69 ALA F O 1
ATOM 7354 N N . GLY F 1 70 ? 9.73818 -15.52489 88.47981 1.000 23.89648 70 GLY F N 1
ATOM 7355 C CA . GLY F 1 70 ? 9.92638 -16.85098 89.03284 1.000 27.78687 70 GLY F CA 1
ATOM 7356 C C . GLY F 1 70 ? 11.34641 -17.36636 88.99850 1.000 32.25139 70 GLY F C 1
ATOM 7357 O O . GLY F 1 70 ? 11.55314 -18.58416 88.96648 1.000 35.02077 70 GLY F O 1
ATOM 7358 N N . GLY F 1 71 ? 12.33920 -16.47537 89.00645 1.000 25.08235 71 GLY F N 1
ATOM 7359 C CA . GLY F 1 71 ? 13.71755 -16.91267 88.96657 1.000 29.26309 71 GLY F CA 1
ATOM 7360 C C . GLY F 1 71 ? 14.19915 -17.46860 90.29546 1.000 32.24043 71 GLY F C 1
ATOM 7361 O O . GLY F 1 71 ? 13.67697 -17.15122 91.36473 1.000 23.13077 71 GLY F O 1
ATOM 7362 N N . ASP F 1 72 ? 15.21876 -18.32369 90.21924 1.000 27.67309 72 ASP F N 1
ATOM 7363 C CA . ASP F 1 72 ? 15.83646 -18.86044 91.42208 1.000 29.10490 72 ASP F CA 1
ATOM 7364 C C . ASP F 1 72 ? 16.79099 -17.82434 92.01643 1.000 24.44761 72 ASP F C 1
ATOM 7365 O O . ASP F 1 72 ? 16.93126 -16.71052 91.50467 1.000 26.90281 72 ASP F O 1
ATOM 7370 N N . GLU F 1 73 ? 17.46538 -18.19636 93.11067 1.000 25.90583 73 GLU F N 1
ATOM 7371 C CA . GLU F 1 73 ? 18.24415 -17.21605 93.86638 1.000 30.55879 73 GLU F CA 1
ATOM 7372 C C . GLU F 1 73 ? 19.36380 -16.61028 93.02566 1.000 27.77829 73 GLU F C 1
ATOM 7373 O O . GLU F 1 73 ? 19.63335 -15.40632 93.11757 1.000 25.21884 73 GLU F O 1
ATOM 7379 N N . LYS F 1 74 ? 20.02731 -17.42026 92.19729 1.000 26.12716 74 LYS F N 1
ATOM 7380 C CA . LYS F 1 74 ? 21.12743 -16.88098 91.40610 1.000 31.80724 74 LYS F CA 1
ATOM 7381 C C . LYS F 1 74 ? 20.62382 -15.96819 90.29426 1.000 24.00498 74 LYS F C 1
ATOM 7382 O O . LYS F 1 74 ? 21.28048 -14.97106 89.97334 1.000 26.76108 74 LYS F O 1
ATOM 7388 N N . ALA F 1 75 ? 19.46192 -16.27493 89.70915 1.000 22.66821 75 ALA F N 1
ATOM 7389 C CA . ALA F 1 75 ? 18.88948 -15.38338 88.70416 1.000 23.33466 75 ALA F CA 1
ATOM 7390 C C . ALA F 1 75 ? 18.44326 -14.06254 89.31702 1.000 19.53126 75 ALA F C 1
ATOM 7391 O O . ALA F 1 75 ? 18.54200 -13.01416 88.66902 1.000 20.66210 75 ALA F O 1
ATOM 7393 N N . ILE F 1 76 ? 17.95384 -14.09360 90.55704 1.000 20.03883 76 ILE F N 1
ATOM 7394 C CA . ILE F 1 76 ? 17.53908 -12.86753 91.23014 1.000 19.20867 76 ILE F CA 1
ATOM 7395 C C . ILE F 1 76 ? 18.74908 -12.00800 91.57367 1.000 20.18874 76 ILE F C 1
ATOM 7396 O O . ILE F 1 76 ? 18.72348 -10.78187 91.40975 1.000 15.91236 76 ILE F O 1
ATOM 7401 N N . GLU F 1 77 ? 19.82468 -12.63060 92.06212 1.000 23.96292 77 GLU F N 1
ATOM 7402 C CA . GLU F 1 77 ? 21.02345 -11.86767 92.39466 1.000 19.96934 77 GLU F CA 1
ATOM 7403 C C . GLU F 1 77 ? 21.67334 -11.30257 91.14033 1.000 22.60500 77 GLU F C 1
ATOM 7404 O O . GLU F 1 77 ? 22.13092 -10.15308 91.13471 1.000 19.75883 77 GLU F O 1
ATOM 7410 N N . LYS F 1 78 ? 21.72141 -12.10209 90.07010 1.000 21.50242 78 LYS F N 1
ATOM 7411 C CA . LYS F 1 78 ? 22.25493 -11.62948 88.79744 1.000 21.79601 78 LYS F CA 1
ATOM 7412 C C . LYS F 1 78 ? 21.53470 -10.37315 88.33156 1.000 23.89901 78 LYS F C 1
ATOM 7413 O O . LYS F 1 78 ? 22.17012 -9.42110 87.86248 1.000 17.98858 78 LYS F O 1
ATOM 7419 N N . ALA F 1 79 ? 20.20423 -10.35074 88.46393 1.000 17.60829 79 ALA F N 1
ATOM 7420 C CA . ALA F 1 79 ? 19.43336 -9.18584 88.04374 1.000 13.94733 79 ALA F CA 1
ATOM 7421 C C . ALA F 1 79 ? 19.72008 -7.98283 88.93093 1.000 13.62869 79 ALA F C 1
ATOM 7422 O O . ALA F 1 79 ? 19.82865 -6.85458 88.43698 1.000 16.39424 79 ALA F O 1
ATOM 7424 N N . ARG F 1 80 ? 19.84341 -8.20127 90.24316 1.000 16.74579 80 ARG F N 1
ATOM 7425 C CA . ARG F 1 80 ? 20.16621 -7.09845 91.14197 1.000 16.86861 80 ARG F CA 1
ATOM 7426 C C . ARG F 1 80 ? 21.51565 -6.48067 90.79198 1.000 17.86054 80 ARG F C 1
ATOM 7427 O O . ARG F 1 80 ? 21.66748 -5.25320 90.80938 1.000 15.32332 80 ARG F O 1
ATOM 7435 N N . ASN F 1 81 ? 22.49837 -7.31158 90.44346 1.000 16.19793 81 ASN F N 1
ATOM 7436 C CA . ASN F 1 81 ? 23.84793 -6.84145 90.15209 1.000 14.05481 81 ASN F CA 1
ATOM 7437 C C . ASN F 1 81 ? 24.06107 -6.44179 88.69902 1.000 16.03402 81 ASN F C 1
ATOM 7438 O O . ASN F 1 81 ? 25.14396 -5.94573 88.36827 1.000 13.99855 81 ASN F O 1
ATOM 7443 N N . ALA F 1 82 ? 23.06821 -6.64904 87.83278 1.000 11.77500 82 ALA F N 1
ATOM 7444 C CA . ALA F 1 82 ? 23.25219 -6.39205 86.40422 1.000 8.55053 82 ALA F CA 1
ATOM 7445 C C . ALA F 1 82 ? 23.65236 -4.95497 86.09297 1.000 13.39100 82 ALA F C 1
ATOM 7446 O O . ALA F 1 82 ? 24.61580 -4.76029 85.33012 1.000 14.05968 82 ALA F O 1
ATOM 7448 N N . PRO F 1 83 ? 22.99443 -3.92002 86.62563 1.000 14.03956 83 PRO F N 1
ATOM 7449 C CA . PRO F 1 83 ? 23.37317 -2.55109 86.23777 1.000 18.35404 83 PRO F CA 1
ATOM 7450 C C . PRO F 1 83 ? 24.78700 -2.16344 86.64286 1.000 14.26699 83 PRO F C 1
ATOM 7451 O O . PRO F 1 83 ? 25.32657 -1.19310 86.09854 1.000 16.09767 83 PRO F O 1
ATOM 7455 N N . PHE F 1 84 ? 25.41419 -2.88669 87.56448 1.000 11.09545 84 PHE F N 1
ATOM 7456 C CA . PHE F 1 84 ? 26.72790 -2.49980 88.05842 1.000 10.32706 84 PHE F CA 1
ATOM 7457 C C . PHE F 1 84 ? 27.86101 -3.03763 87.19511 1.000 14.54640 84 PHE F C 1
ATOM 7458 O O . PHE F 1 84 ? 29.02505 -2.97986 87.60632 1.000 18.09047 84 PHE F O 1
ATOM 7466 N N . ARG F 1 85 ? 27.54578 -3.54079 86.00630 1.000 14.87882 85 ARG F N 1
ATOM 7467 C CA . ARG F 1 85 ? 28.54511 -3.96162 85.03621 1.000 17.21974 85 ARG F CA 1
ATOM 7468 C C . ARG F 1 85 ? 29.00873 -2.82306 84.13717 1.000 13.68708 85 ARG F C 1
ATOM 7469 O O . ARG F 1 85 ? 29.82067 -3.05558 83.23533 1.000 12.96750 85 ARG F O 1
ATOM 7477 N N . ALA F 1 86 ? 28.50687 -1.60724 84.34836 1.000 10.23666 86 ALA F N 1
ATOM 7478 C CA . ALA F 1 86 ? 28.95583 -0.45422 83.58243 1.000 13.12905 86 ALA F CA 1
ATOM 7479 C C . ALA F 1 86 ? 28.67910 0.79914 84.39339 1.000 16.92888 86 ALA F C 1
ATOM 7480 O O . ALA F 1 86 ? 27.76194 0.80403 85.22363 1.000 13.12981 86 ALA F O 1
ATOM 7482 N N . PRO F 1 87 ? 29.46208 1.86547 84.19907 1.000 11.64037 87 PRO F N 1
ATOM 7483 C CA . PRO F 1 87 ? 29.14127 3.13735 84.85797 1.000 18.59213 87 PRO F CA 1
ATOM 7484 C C . PRO F 1 87 ? 27.92188 3.82737 84.27211 1.000 13.16357 87 PRO F C 1
ATOM 7485 O O . PRO F 1 87 ? 27.37568 4.73468 84.91246 1.000 15.99284 87 PRO F O 1
ATOM 7489 N N . LEU F 1 88 ? 27.47617 3.43069 83.08233 1.000 11.88808 88 LEU F N 1
ATOM 7490 C CA . LEU F 1 88 ? 26.33417 4.06601 82.44409 1.000 15.76842 88 LEU F CA 1
ATOM 7491 C C . LEU F 1 88 ? 25.55858 3.02918 81.64838 1.000 10.22797 88 LEU F C 1
ATOM 7492 O O . LEU F 1 88 ? 26.14890 2.14256 81.02399 1.000 8.26650 88 LEU F O 1
ATOM 7497 N N . ILE F 1 89 ? 24.23331 3.14195 81.68325 1.000 12.38362 89 ILE F N 1
ATOM 7498 C CA . ILE F 1 89 ? 23.35291 2.37644 80.81085 1.000 10.38689 89 ILE F CA 1
ATOM 7499 C C . ILE F 1 89 ? 22.37928 3.34893 80.16359 1.000 14.17829 89 ILE F C 1
ATOM 7500 O O . ILE F 1 89 ? 21.87626 4.26773 80.81883 1.000 12.14212 89 ILE F O 1
ATOM 7505 N N . ILE F 1 90 ? 22.13019 3.16428 78.87246 1.000 8.14353 90 ILE F N 1
ATOM 7506 C CA . ILE F 1 90 ? 21.07817 3.88795 78.17263 1.000 8.66445 90 ILE F CA 1
ATOM 7507 C C . ILE F 1 90 ? 20.03393 2.86935 77.74800 1.000 10.30915 90 ILE F C 1
ATOM 7508 O O . ILE F 1 90 ? 20.33163 1.95788 76.96821 1.000 9.61120 90 ILE F O 1
ATOM 7513 N N . THR F 1 91 ? 18.82250 3.00527 78.27967 1.000 9.70753 91 THR F N 1
ATOM 7514 C CA . THR F 1 91 ? 17.71412 2.14338 77.88863 1.000 14.12144 91 THR F CA 1
ATOM 7515 C C . THR F 1 91 ? 16.92127 2.81414 76.77593 1.000 15.16082 91 THR F C 1
ATOM 7516 O O . THR F 1 91 ? 16.49546 3.96599 76.91331 1.000 17.19353 91 THR F O 1
ATOM 7520 N N . VAL F 1 92 ? 16.72937 2.09427 75.67701 1.000 8.95398 92 VAL F N 1
ATOM 7521 C CA . VAL F 1 92 ? 16.06614 2.62333 74.49390 1.000 9.30286 92 VAL F CA 1
ATOM 7522 C C . VAL F 1 92 ? 14.68511 1.99735 74.40667 1.000 8.53636 92 VAL F C 1
ATOM 7523 O O . VAL F 1 92 ? 14.55302 0.76790 74.35418 1.000 9.01141 92 VAL F O 1
ATOM 7527 N N . VAL F 1 93 ? 13.66088 2.84476 74.40666 1.000 9.19315 93 VAL F N 1
ATOM 7528 C CA . VAL F 1 93 ? 12.27350 2.42387 74.26851 1.000 9.84856 93 VAL F CA 1
ATOM 7529 C C . VAL F 1 93 ? 11.78935 2.84462 72.89080 1.000 10.72916 93 VAL F C 1
ATOM 7530 O O . VAL F 1 93 ? 11.93253 4.01118 72.50595 1.000 12.62115 93 VAL F O 1
ATOM 7534 N N . ALA F 1 94 ? 11.24012 1.89404 72.14201 1.000 9.40311 94 ALA F N 1
ATOM 7535 C CA . ALA F 1 94 ? 10.54557 2.22000 70.90426 1.000 11.37084 94 ALA F CA 1
ATOM 7536 C C . ALA F 1 94 ? 9.18891 2.81365 71.26082 1.000 13.73224 94 ALA F C 1
ATOM 7537 O O . ALA F 1 94 ? 8.30959 2.11042 71.76857 1.000 13.69663 94 ALA F O 1
ATOM 7539 N N . LYS F 1 95 ? 9.02837 4.11343 71.02597 1.000 13.98775 95 LYS F N 1
ATOM 7540 C CA . LYS F 1 95 ? 7.80826 4.84309 71.37439 1.000 14.04475 95 LYS F CA 1
ATOM 7541 C C . LYS F 1 95 ? 6.95463 4.90300 70.11176 1.000 15.41364 95 LYS F C 1
ATOM 7542 O O . LYS F 1 95 ? 7.09073 5.80672 69.28852 1.000 16.93437 95 LYS F O 1
ATOM 7548 N N . CYS F 1 96 ? 6.05707 3.93505 69.96804 1.000 14.06576 96 CYS F N 1
ATOM 7549 C CA . CYS F 1 96 ? 5.42439 3.65379 68.69016 1.000 17.06758 96 CYS F CA 1
ATOM 7550 C C . CYS F 1 96 ? 4.04041 4.28195 68.57582 1.000 24.15900 96 CYS F C 1
ATOM 7551 O O . CYS F 1 96 ? 3.29539 4.39274 69.55424 1.000 19.46871 96 CYS F O 1
ATOM 7554 N N . GLU F 1 97 ? 3.71427 4.69729 67.35372 1.000 21.59890 97 GLU F N 1
ATOM 7555 C CA . GLU F 1 97 ? 2.37348 5.12732 66.98510 1.000 23.24262 97 GLU F CA 1
ATOM 7556 C C . GLU F 1 97 ? 1.65280 3.93807 66.36752 1.000 22.50176 97 GLU F C 1
ATOM 7557 O O . GLU F 1 97 ? 2.08622 3.41359 65.33543 1.000 19.34387 97 GLU F O 1
ATOM 7563 N N . GLU F 1 98 ? 0.56633 3.50901 66.99883 1.000 21.45179 98 GLU F N 1
ATOM 7564 C CA . GLU F 1 98 ? -0.19747 2.37524 66.50434 1.000 23.96784 98 GLU F CA 1
ATOM 7565 C C . GLU F 1 98 ? -1.18731 2.82676 65.43663 1.000 19.12906 98 GLU F C 1
ATOM 7566 O O . GLU F 1 98 ? -1.70013 3.94909 65.47298 1.000 18.27016 98 GLU F O 1
ATOM 7572 N N . ASN F 1 99 ? -1.44144 1.93320 64.47685 1.000 20.05719 99 ASN F N 1
ATOM 7573 C CA . ASN F 1 99 ? -2.36956 2.18182 63.37220 1.000 22.52091 99 ASN F CA 1
ATOM 7574 C C . ASN F 1 99 ? -1.97038 3.43404 62.59353 1.000 20.58923 99 ASN F C 1
ATOM 7575 O O . ASN F 1 99 ? -2.78868 4.30980 62.30180 1.000 19.71552 99 ASN F O 1
ATOM 7580 N N . HIS F 1 100 ? -0.68680 3.50853 62.26331 1.000 18.00106 100 HIS F N 1
ATOM 7581 C CA . HIS F 1 100 ? -0.10284 4.58430 61.48100 1.000 15.99405 100 HIS F CA 1
ATOM 7582 C C . HIS F 1 100 ? 0.18516 4.07910 60.07265 1.000 16.08662 100 HIS F C 1
ATOM 7583 O O . HIS F 1 100 ? 0.20700 2.87173 59.81962 1.000 17.78922 100 HIS F O 1
ATOM 7590 N N . LYS F 1 101 ? 0.39397 5.01940 59.14613 1.000 20.99291 101 LYS F N 1
ATOM 7591 C CA . LYS F 1 101 ? 0.87495 4.64339 57.81852 1.000 18.15846 101 LYS F CA 1
ATOM 7592 C C . LYS F 1 101 ? 2.17195 3.85275 57.91457 1.000 21.28611 101 LYS F C 1
ATOM 7593 O O . LYS F 1 10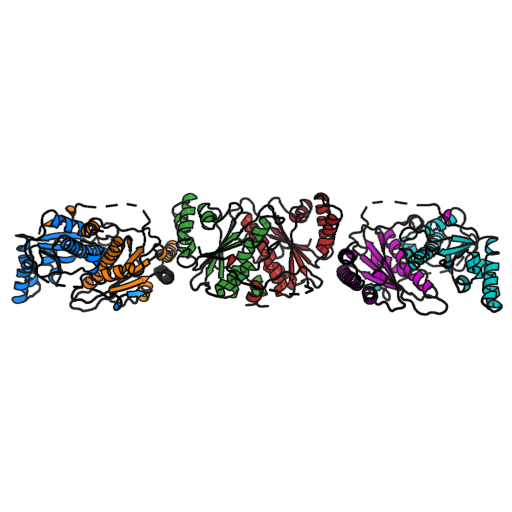1 ? 2.37608 2.88153 57.17562 1.000 17.68788 101 LYS F O 1
ATOM 7599 N N . VAL F 1 102 ? 3.06175 4.26204 58.81360 1.000 18.91650 102 VAL F N 1
ATOM 7600 C CA . VAL F 1 102 ? 4.28225 3.52050 59.11537 1.000 16.20167 102 VAL F CA 1
ATOM 7601 C C . VAL F 1 102 ? 3.93006 2.40860 60.09483 1.000 20.39155 102 VAL F C 1
ATOM 7602 O O . VAL F 1 102 ? 3.48830 2.69505 61.21709 1.000 13.92173 102 VAL F O 1
ATOM 7606 N N . PRO F 1 103 ? 4.10883 1.14242 59.73425 1.000 17.97010 103 PRO F N 1
ATOM 7607 C CA . PRO F 1 103 ? 3.78444 0.06599 60.67248 1.000 22.64788 103 PRO F CA 1
ATOM 7608 C C . PRO F 1 103 ? 4.73352 0.07943 61.86254 1.000 21.93550 103 PRO F C 1
ATOM 7609 O O . PRO F 1 103 ? 5.82242 0.65869 61.82566 1.000 15.51618 103 PRO F O 1
ATOM 7613 N N . VAL F 1 104 ? 4.30570 -0.59556 62.92905 1.000 18.97274 104 VAL F N 1
ATOM 7614 C CA . VAL F 1 104 ? 5.05421 -0.55703 64.18226 1.000 24.43343 104 VAL F CA 1
ATOM 7615 C C . VAL F 1 104 ? 6.46458 -1.11017 63.99801 1.000 17.15409 104 VAL F C 1
ATOM 7616 O O . VAL F 1 104 ? 7.42316 -0.59830 64.59154 1.000 15.50124 104 VAL F O 1
ATOM 7620 N N . TRP F 1 105 ? 6.62666 -2.14129 63.15797 1.000 23.21736 105 TRP F N 1
ATOM 7621 C CA . TRP F 1 105 ? 7.93583 -2.78703 63.06654 1.000 20.11585 105 TRP F CA 1
ATOM 7622 C C . TRP F 1 105 ? 8.99802 -1.84778 62.50277 1.000 17.13056 105 TRP F C 1
ATOM 7623 O O . TRP F 1 105 ? 10.16471 -1.93768 62.89942 1.000 13.88201 105 TRP F O 1
ATOM 7634 N N . GLU F 1 106 ? 8.62169 -0.93228 61.59951 1.000 14.74145 106 GLU F N 1
ATOM 7635 C CA . GLU F 1 106 ? 9.58960 0.04143 61.09177 1.000 18.15407 106 GLU F CA 1
ATOM 7636 C C . GLU F 1 106 ? 9.96710 1.06160 62.15380 1.000 12.07356 106 GLU F C 1
ATOM 7637 O O . GLU F 1 106 ? 11.08810 1.58307 62.14002 1.000 15.59764 106 GLU F O 1
ATOM 7643 N N . GLN F 1 107 ? 9.04583 1.37743 63.06514 1.000 13.60009 107 GLN F N 1
ATOM 7644 C CA . GLN F 1 107 ? 9.38477 2.28260 64.15776 1.000 12.96014 107 GLN F CA 1
ATOM 7645 C C . GLN F 1 107 ? 10.30713 1.59994 65.16003 1.000 13.53492 107 GLN F C 1
ATOM 7646 O O . GLN F 1 107 ? 11.26566 2.21366 65.64629 1.000 11.43477 107 GLN F O 1
ATOM 7652 N N . GLU F 1 108 ? 10.03415 0.32731 65.47390 1.000 11.62774 108 GLU F N 1
ATOM 7653 C CA . GLU F 1 108 ? 10.93839 -0.45112 66.31757 1.000 20.75991 108 GLU F CA 1
ATOM 7654 C C . GLU F 1 108 ? 12.31090 -0.59330 65.67267 1.000 12.82290 108 GLU F C 1
ATOM 7655 O O . GLU F 1 108 ? 13.33568 -0.58059 66.36663 1.000 14.90061 108 GLU F O 1
ATOM 7661 N N . MET F 1 109 ? 12.34805 -0.75285 64.34691 1.000 14.61499 109 MET F N 1
ATOM 7662 C CA . MET F 1 109 ? 13.62307 -0.83474 63.64200 1.000 13.82263 109 MET F CA 1
ATOM 7663 C C . MET F 1 109 ? 14.43448 0.43788 63.84282 1.000 11.82375 109 MET F C 1
ATOM 7664 O O . MET F 1 109 ? 15.64959 0.38256 64.06588 1.000 14.10599 109 MET F O 1
ATOM 7669 N N . SER F 1 110 ? 13.77173 1.59446 63.77303 1.000 11.26432 110 SER F N 1
ATOM 7670 C CA . SER F 1 110 ? 14.45105 2.86564 64.00010 1.000 10.42632 110 SER F CA 1
ATOM 7671 C C . SER F 1 110 ? 15.02942 2.93961 65.41132 1.000 8.47444 110 SER F C 1
ATOM 7672 O O . SER F 1 110 ? 16.15055 3.42493 65.60650 1.000 8.30834 110 SER F O 1
ATOM 7675 N N . ALA F 1 111 ? 14.28290 2.45629 66.40909 1.000 9.15445 111 ALA F N 1
ATOM 7676 C CA . ALA F 1 111 ? 14.78202 2.49182 67.78294 1.000 12.20121 111 ALA F CA 1
ATOM 7677 C C . ALA F 1 111 ? 15.95400 1.53773 67.97090 1.000 10.43345 111 ALA F C 1
ATOM 7678 O O . ALA F 1 111 ? 16.89303 1.83537 68.72184 1.000 9.26127 111 ALA F O 1
ATOM 7680 N N . GLY F 1 112 ? 15.91435 0.38269 67.30388 1.000 11.66812 112 GLY F N 1
ATOM 7681 C CA . GLY F 1 112 ? 17.04669 -0.52556 67.36152 1.000 11.72110 112 GLY F CA 1
ATOM 7682 C C . GLY F 1 112 ? 18.29010 0.07222 66.73716 1.000 7.09489 112 GLY F C 1
ATOM 7683 O O . GLY F 1 112 ? 19.39287 -0.05780 67.27527 1.000 10.44665 112 GLY F O 1
ATOM 7684 N N . CYS F 1 113 ? 18.12967 0.74098 65.59349 1.000 10.67023 113 CYS F N 1
ATOM 7685 C CA . CYS F 1 113 ? 19.25784 1.43176 64.98195 1.000 12.48597 113 CYS F CA 1
ATOM 7686 C C . CYS F 1 113 ? 19.84017 2.47686 65.92049 1.000 7.83237 113 CYS F C 1
ATOM 7687 O O . CYS F 1 113 ? 21.05613 2.70255 65.91570 1.000 9.38726 113 CYS F O 1
ATOM 7690 N N . ALA F 1 114 ? 18.99210 3.11739 66.73245 1.000 7.74993 114 ALA F N 1
ATOM 7691 C CA . ALA F 1 114 ? 19.48363 4.09910 67.69716 1.000 10.09206 114 ALA F CA 1
ATOM 7692 C C . ALA F 1 114 ? 20.45312 3.46629 68.68995 1.000 10.66595 114 ALA F C 1
ATOM 7693 O O . ALA F 1 114 ? 21.46751 4.07760 69.04415 1.000 9.07525 114 ALA F O 1
ATOM 7695 N N . VAL F 1 115 ? 20.16921 2.23935 69.14089 1.000 10.81199 115 VAL F N 1
ATOM 7696 C CA . VAL F 1 115 ? 21.07957 1.56655 70.06805 1.000 9.68175 115 VAL F CA 1
ATOM 7697 C C . VAL F 1 115 ? 22.46065 1.41972 69.43961 1.000 6.79715 115 VAL F C 1
ATOM 7698 O O . VAL F 1 115 ? 23.47439 1.79127 70.03736 1.000 9.46374 115 VAL F O 1
ATOM 7702 N N . MET F 1 116 ? 22.52137 0.88561 68.21696 1.000 11.81942 116 MET F N 1
ATOM 7703 C CA . MET F 1 116 ? 23.82146 0.64762 67.59586 1.000 11.77460 116 MET F CA 1
ATOM 7704 C C . MET F 1 116 ? 24.54136 1.95391 67.29065 1.000 8.57481 116 MET F C 1
ATOM 7705 O O . MET F 1 116 ? 25.75142 2.06977 67.52191 1.000 10.78738 116 MET F O 1
ATOM 7710 N N . ALA F 1 117 ? 23.81675 2.93930 66.75607 1.000 7.23780 117 ALA F N 1
ATOM 7711 C CA . ALA F 1 117 ? 24.41800 4.23894 66.47976 1.000 13.68640 117 ALA F CA 1
ATOM 7712 C C . ALA F 1 117 ? 25.03810 4.83222 67.73593 1.000 9.73596 117 ALA F C 1
ATOM 7713 O O . ALA F 1 117 ? 26.13762 5.39589 67.68806 1.000 13.50283 117 ALA F O 1
ATOM 7715 N N . MET F 1 118 ? 24.35897 4.69532 68.87734 1.000 8.53142 118 MET F N 1
ATOM 7716 C CA . MET F 1 118 ? 24.91037 5.21790 70.12243 1.000 10.13514 118 MET F CA 1
ATOM 7717 C C . MET F 1 118 ? 26.13306 4.42263 70.56162 1.000 10.82683 118 MET F C 1
ATOM 7718 O O . MET F 1 118 ? 27.11415 5.00338 71.04432 1.000 9.17609 118 MET F O 1
ATOM 7723 N N . GLN F 1 119 ? 26.10346 3.09658 70.38800 1.000 9.98035 119 GLN F N 1
ATOM 7724 C CA . GLN F 1 119 ? 27.27861 2.29513 70.72219 1.000 14.86293 119 GLN F CA 1
ATOM 7725 C C . GLN F 1 119 ? 28.46708 2.68726 69.85803 1.000 11.25197 119 GLN F C 1
ATOM 7726 O O . GLN F 1 119 ? 29.60328 2.74732 70.34156 1.000 10.60415 119 GLN F O 1
ATOM 7732 N N . MET F 1 120 ? 28.21995 2.96775 68.57721 1.000 11.25965 120 MET F N 1
ATOM 7733 C CA . MET F 1 120 ? 29.29284 3.40100 67.68848 1.000 9.14380 120 MET F CA 1
ATOM 7734 C C . MET F 1 120 ? 29.79204 4.79710 68.04858 1.000 15.76310 120 MET F C 1
ATOM 7735 O O . MET F 1 120 ? 30.98719 5.08269 67.91764 1.000 11.55182 120 MET F O 1
ATOM 7740 N N . ALA F 1 121 ? 28.89496 5.68661 68.48617 1.000 11.62133 121 ALA F N 1
ATOM 7741 C CA . ALA F 1 121 ? 29.32833 7.01543 68.91271 1.000 11.66329 121 ALA F CA 1
ATOM 7742 C C . ALA F 1 121 ? 30.19666 6.93354 70.16220 1.000 13.29728 121 ALA F C 1
ATOM 7743 O O . ALA F 1 121 ? 31.13320 7.72528 70.33282 1.000 12.48532 121 ALA F O 1
ATOM 7745 N N . ALA F 1 122 ? 29.88597 5.99310 71.05502 1.000 10.27097 122 ALA F N 1
ATOM 7746 C CA . ALA F 1 122 ? 30.74525 5.74050 72.20629 1.000 8.89021 122 ALA F CA 1
ATOM 7747 C C . ALA F 1 122 ? 32.12904 5.28853 71.75999 1.000 13.65286 122 ALA F C 1
ATOM 7748 O O . ALA F 1 122 ? 33.14778 5.81245 72.22660 1.000 11.91015 122 ALA F O 1
ATOM 7750 N N . ILE F 1 123 ? 32.18027 4.31037 70.85101 1.000 14.39161 123 ILE F N 1
ATOM 7751 C CA . ILE F 1 123 ? 33.45878 3.81275 70.34901 1.000 12.00554 123 ILE F CA 1
ATOM 7752 C C . ILE F 1 123 ? 34.25478 4.93728 69.70478 1.000 13.64035 123 ILE F C 1
ATOM 7753 O O . ILE F 1 123 ? 35.46609 5.06077 69.91957 1.000 12.37646 123 ILE F O 1
ATOM 7758 N N . ALA F 1 124 ? 33.58574 5.78347 68.91858 1.000 10.68346 124 ALA F N 1
ATOM 7759 C CA . ALA F 1 124 ? 34.28544 6.84261 68.19882 1.000 15.82912 124 ALA F CA 1
ATOM 7760 C C . ALA F 1 124 ? 34.96359 7.83284 69.13437 1.000 18.37790 124 ALA F C 1
ATOM 7761 O O . ALA F 1 124 ? 35.93213 8.48635 68.73092 1.000 17.36600 124 ALA F O 1
ATOM 7763 N N . GLN F 1 125 ? 34.48614 7.95515 70.37084 1.000 14.88401 125 GLN F N 1
ATOM 7764 C CA . GLN F 1 125 ? 35.04110 8.89297 71.33547 1.000 15.80893 125 GLN F CA 1
ATOM 7765 C C . GLN F 1 125 ? 35.92012 8.20940 72.37641 1.000 13.87968 125 GLN F C 1
ATOM 7766 O O . GLN F 1 125 ? 36.23488 8.81390 73.40701 1.000 21.47784 125 GLN F O 1
ATOM 7772 N N . GLY F 1 126 ? 36.31673 6.96440 72.13318 1.000 12.73887 126 GLY F N 1
ATOM 7773 C CA . GLY F 1 126 ? 37.21591 6.26205 73.02435 1.000 14.26238 126 GLY F CA 1
ATOM 7774 C C . GLY F 1 126 ? 36.56512 5.43849 74.11133 1.000 19.38581 126 GLY F C 1
ATOM 7775 O O . GLY F 1 126 ? 37.25789 5.03358 75.05131 1.000 15.80111 126 GLY F O 1
ATOM 7776 N N . PHE F 1 127 ? 35.26518 5.18161 74.02264 1.000 13.95715 127 PHE F N 1
ATOM 7777 C CA . PHE F 1 127 ? 34.55983 4.31214 74.94827 1.000 12.91369 127 PHE F CA 1
ATOM 7778 C C . PHE F 1 127 ? 34.15867 3.03535 74.21476 1.000 13.91682 127 PHE F C 1
ATOM 7779 O O . PHE F 1 127 ? 34.61791 2.76296 73.10042 1.000 12.63361 127 PHE F O 1
ATOM 7787 N N . ASN F 1 128 ? 33.28840 2.25195 74.84149 1.000 12.92315 128 ASN F N 1
ATOM 7788 C CA . ASN F 1 128 ? 32.66855 1.10802 74.18582 1.000 15.54608 128 ASN F CA 1
ATOM 7789 C C . ASN F 1 128 ? 31.45567 0.70242 75.01096 1.000 10.27745 128 ASN F C 1
ATOM 7790 O O . ASN F 1 128 ? 31.09723 1.35966 75.99250 1.000 11.62997 128 ASN F O 1
ATOM 7795 N N . GLY F 1 129 ? 30.81774 -0.38232 74.59764 1.000 15.86012 129 GLY F N 1
ATOM 7796 C CA . GLY F 1 129 ? 29.65115 -0.85662 75.31134 1.000 14.63600 129 GLY F CA 1
ATOM 7797 C C . GLY F 1 129 ? 29.10310 -2.10046 74.65682 1.000 12.44743 129 GLY F C 1
ATOM 7798 O O . GLY F 1 129 ? 29.67354 -2.63292 73.69975 1.000 13.21611 129 GLY F O 1
ATOM 7799 N N . ILE F 1 130 ? 27.97600 -2.56079 75.18693 1.000 11.72986 130 ILE F N 1
ATOM 7800 C CA . ILE F 1 130 ? 27.34619 -3.77438 74.68865 1.000 8.52175 130 ILE F CA 1
ATOM 7801 C C . ILE F 1 130 ? 25.83555 -3.62452 74.76564 1.000 12.89628 130 ILE F C 1
ATOM 7802 O O . ILE F 1 130 ? 25.28558 -3.26921 75.81364 1.000 15.15988 130 ILE F O 1
ATOM 7807 N N . TRP F 1 131 ? 25.17889 -3.86768 73.63701 1.000 9.17104 131 TRP F N 1
ATOM 7808 C CA . TRP F 1 131 ? 23.72893 -3.95749 73.55210 1.000 11.58807 131 TRP F CA 1
ATOM 7809 C C . TRP F 1 131 ? 23.24490 -5.23029 74.24274 1.000 10.03445 131 TRP F C 1
ATOM 7810 O O . TRP F 1 131 ? 23.60395 -6.33988 73.83324 1.000 13.50923 131 TRP F O 1
ATOM 7821 N N . ARG F 1 132 ? 22.42799 -5.07750 75.28336 1.000 12.42771 132 ARG F N 1
ATOM 7822 C CA . ARG F 1 132 ? 21.89592 -6.21105 76.02852 1.000 13.09072 132 ARG F CA 1
ATOM 7823 C C . ARG F 1 132 ? 20.37544 -6.14152 76.08657 1.000 12.64220 132 ARG F C 1
ATOM 7824 O O . ARG F 1 132 ? 19.77098 -5.07476 75.95520 1.000 11.23476 132 ARG F O 1
ATOM 7832 N N . SER F 1 133 ? 19.76021 -7.30551 76.28898 1.000 11.24103 133 SER F N 1
ATOM 7833 C CA . SER F 1 133 ? 18.31535 -7.37997 76.44905 1.000 13.15290 133 SER F CA 1
ATOM 7834 C C . SER F 1 133 ? 17.95710 -8.36676 77.55033 1.000 15.31998 133 SER F C 1
ATOM 7835 O O . SER F 1 133 ? 17.85514 -7.99109 78.72205 1.000 13.88528 133 SER F O 1
ATOM 7838 N N . GLY F 1 134 ? 17.78206 -9.63196 77.18991 1.000 18.35316 134 GLY F N 1
ATOM 7839 C CA . GLY F 1 134 ? 17.38052 -10.63148 78.15411 1.000 16.30173 134 GLY F CA 1
ATOM 7840 C C . GLY F 1 134 ? 15.87936 -10.63267 78.34526 1.000 20.86121 134 GLY F C 1
ATOM 7841 O O . GLY F 1 134 ? 15.14605 -9.79198 77.82228 1.000 14.15113 134 GLY F O 1
ATOM 7842 N N . ALA F 1 135 ? 15.41628 -11.60835 79.13020 1.000 15.08482 135 ALA F N 1
ATOM 7843 C CA . ALA F 1 135 ? 13.98477 -11.78177 79.34015 1.000 18.81116 135 ALA F CA 1
ATOM 7844 C C . ALA F 1 135 ? 13.34379 -10.58840 80.03624 1.000 20.02061 135 ALA F C 1
ATOM 7845 O O . ALA F 1 135 ? 12.12945 -10.39556 79.91679 1.000 18.87259 135 ALA F O 1
ATOM 7847 N N . LEU F 1 136 ? 14.12443 -9.77541 80.74666 1.000 17.10785 136 LEU F N 1
ATOM 7848 C CA . LEU F 1 136 ? 13.53898 -8.71896 81.55996 1.000 14.28255 136 LEU F CA 1
ATOM 7849 C C . LEU F 1 136 ? 13.09937 -7.50075 80.75320 1.000 16.81935 136 LEU F C 1
ATOM 7850 O O . LEU F 1 136 ? 12.45657 -6.61130 81.32077 1.000 17.98069 136 LEU F O 1
ATOM 7855 N N . THR F 1 137 ? 13.40959 -7.43049 79.45382 1.000 14.79994 137 THR F N 1
ATOM 7856 C CA . THR F 1 137 ? 12.81866 -6.37863 78.63287 1.000 13.90042 137 THR F CA 1
ATOM 7857 C C . THR F 1 137 ? 11.31506 -6.56264 78.47688 1.000 15.43010 137 THR F C 1
ATOM 7858 O O . THR F 1 137 ? 10.61445 -5.59628 78.16254 1.000 17.86106 137 THR F O 1
ATOM 7862 N N . GLU F 1 138 ? 10.81099 -7.77732 78.68969 1.000 13.83950 138 GLU F N 1
ATOM 7863 C CA . GLU F 1 138 ? 9.39083 -8.08356 78.59799 1.000 17.69009 138 GLU F CA 1
ATOM 7864 C C . GLU F 1 138 ? 8.70133 -8.10102 79.95586 1.000 20.72369 138 GLU F C 1
ATOM 7865 O O . GLU F 1 138 ? 7.48472 -8.30639 80.01486 1.000 22.10399 138 GLU F O 1
ATOM 7871 N N . SER F 1 139 ? 9.44443 -7.90227 81.04126 1.000 17.43262 139 SER F N 1
ATOM 7872 C CA . SER F 1 139 ? 8.85178 -7.89300 82.37403 1.000 17.27757 139 SER F CA 1
ATOM 7873 C C . SER F 1 139 ? 7.86998 -6.73549 82.52122 1.000 20.43565 139 SER F C 1
ATOM 7874 O O . SER F 1 139 ? 8.15950 -5.60480 82.12011 1.000 15.35111 139 SER F O 1
ATOM 7877 N N . ALA F 1 140 ? 6.69938 -7.02155 83.10170 1.000 18.66758 140 ALA F N 1
ATOM 7878 C CA . ALA F 1 140 ? 5.70248 -5.97223 83.30253 1.000 22.78949 140 ALA F CA 1
ATOM 7879 C C . ALA F 1 140 ? 6.22668 -4.88360 84.23017 1.000 20.71587 140 ALA F C 1
ATOM 7880 O O . ALA F 1 140 ? 5.98645 -3.69201 84.00268 1.000 17.40087 140 ALA F O 1
ATOM 7882 N N . ILE F 1 141 ? 6.95423 -5.27384 85.27670 1.000 17.90092 141 ILE F N 1
ATOM 7883 C CA . ILE F 1 141 ? 7.49531 -4.29684 86.21503 1.000 17.15628 141 ILE F CA 1
ATOM 7884 C C . ILE F 1 141 ? 8.53157 -3.40984 85.53316 1.000 17.62856 141 ILE F C 1
ATOM 7885 O O . ILE F 1 141 ? 8.52923 -2.18384 85.70660 1.000 14.97284 141 ILE F O 1
ATOM 7890 N N . VAL F 1 142 ? 9.42462 -4.00779 84.74032 1.000 13.97368 142 VAL F N 1
ATOM 7891 C CA . VAL F 1 142 ? 10.48716 -3.23321 84.10092 1.000 13.34369 142 VAL F CA 1
ATOM 7892 C C . VAL F 1 142 ? 9.90886 -2.29471 83.04690 1.000 14.44725 142 VAL F C 1
ATOM 7893 O O . VAL F 1 142 ? 10.31918 -1.13167 82.93856 1.000 13.73839 142 VAL F O 1
ATOM 7897 N N . ARG F 1 143 ? 8.94764 -2.78079 82.25773 1.000 13.36703 143 ARG F N 1
ATOM 7898 C CA . ARG F 1 143 ? 8.30944 -1.93461 81.25310 1.000 14.86206 143 ARG F CA 1
ATOM 7899 C C . ARG F 1 143 ? 7.62782 -0.72694 81.89026 1.000 16.34750 143 ARG F C 1
ATOM 7900 O O . ARG F 1 143 ? 7.74313 0.39634 81.38621 1.000 18.81302 143 ARG F O 1
ATOM 7908 N N . GLU F 1 144 ? 6.92290 -0.93102 83.00592 1.000 18.01450 144 GLU F N 1
ATOM 7909 C CA . GLU F 1 144 ? 6.24535 0.19007 83.65303 1.000 19.18162 144 GLU F CA 1
ATOM 7910 C C . GLU F 1 144 ? 7.24350 1.22215 84.16342 1.000 23.66266 144 GLU F C 1
ATOM 7911 O O . GLU F 1 144 ? 6.98232 2.43034 84.10699 1.000 23.64568 144 GLU F O 1
ATOM 7917 N N . ALA F 1 145 ? 8.39738 0.76619 84.65918 1.000 16.31804 145 ALA F N 1
ATOM 7918 C CA . ALA F 1 145 ? 9.41903 1.69698 85.12632 1.000 16.30963 145 ALA F CA 1
ATOM 7919 C C . ALA F 1 145 ? 9.92284 2.58824 83.99969 1.000 16.20747 145 ALA F C 1
ATOM 7920 O O . ALA F 1 145 ? 10.30072 3.73958 84.24088 1.000 19.09468 145 ALA F O 1
ATOM 7922 N N . PHE F 1 146 ? 9.93447 2.08218 82.76770 1.000 16.69806 146 PHE F N 1
ATOM 7923 C CA . PHE F 1 146 ? 10.32665 2.86891 81.60798 1.000 17.75982 146 PHE F CA 1
ATOM 7924 C C . PHE F 1 146 ? 9.12191 3.40733 80.84560 1.000 14.58538 146 PHE F C 1
ATOM 7925 O O . PHE F 1 146 ? 9.24909 3.76970 79.67075 1.000 14.80633 146 PHE F O 1
ATOM 7933 N N . GLU F 1 147 ? 7.95628 3.45418 81.49816 1.000 17.00598 147 GLU F N 1
ATOM 7934 C CA . GLU F 1 147 ? 6.77527 4.16516 81.00097 1.000 18.17931 147 GLU F CA 1
ATOM 7935 C C . GLU F 1 147 ? 6.28524 3.60336 79.66786 1.000 17.12207 147 GLU F C 1
ATOM 7936 O O . GLU F 1 147 ? 5.79037 4.33560 78.80906 1.000 19.28363 147 GLU F O 1
ATOM 7942 N N . CYS F 1 148 ? 6.41251 2.29135 79.49588 1.000 15.85114 148 CYS F N 1
ATOM 7943 C CA . CYS F 1 148 ? 5.96772 1.63707 78.27201 1.000 15.02040 148 CYS F CA 1
ATOM 7944 C C . CYS F 1 148 ? 4.44748 1.53281 78.24845 1.000 17.88775 148 CYS F C 1
ATOM 7945 O O . CYS F 1 148 ? 3.85145 0.86908 79.10357 1.000 21.69064 148 CYS F O 1
ATOM 7948 N N . ARG F 1 149 ? 3.82375 2.19259 77.27202 1.000 17.74764 149 ARG F N 1
ATOM 7949 C CA . ARG F 1 149 ? 2.44246 1.91611 76.91418 1.000 24.87877 149 ARG F CA 1
ATOM 7950 C C . ARG F 1 149 ? 2.38309 0.55836 76.21252 1.000 16.70968 149 ARG F C 1
ATOM 7951 O O . ARG F 1 149 ? 3.42039 -0.00884 75.85963 1.000 14.99696 149 ARG F O 1
ATOM 7959 N N . PRO F 1 150 ? 1.18325 -0.00487 76.01029 1.000 17.60866 150 PRO F N 1
ATOM 7960 C CA . PRO F 1 150 ? 1.10952 -1.32439 75.35263 1.000 20.26576 150 PRO F CA 1
ATOM 7961 C C . PRO F 1 150 ? 1.81250 -1.38845 74.00417 1.000 15.79831 150 PRO F C 1
ATOM 7962 O O . PRO F 1 150 ? 2.43118 -2.41149 73.68530 1.000 21.98517 150 PRO F O 1
ATOM 7966 N N . GLN F 1 151 ? 1.75139 -0.32040 73.21018 1.000 15.23431 151 GLN F N 1
ATOM 7967 C CA . GLN F 1 151 ? 2.40403 -0.29461 71.90765 1.000 13.75843 151 GLN F CA 1
ATOM 7968 C C . GLN F 1 151 ? 3.89687 0.01050 71.98570 1.000 14.20740 151 GLN F C 1
ATOM 7969 O O . GLN F 1 151 ? 4.56865 -0.02250 70.94962 1.000 19.54271 151 GLN F O 1
ATOM 7975 N N . ASP F 1 152 ? 4.43243 0.29489 73.16749 1.000 15.64673 152 ASP F N 1
ATOM 7976 C CA . ASP F 1 152 ? 5.85059 0.58644 73.32236 1.000 15.62616 152 ASP F CA 1
ATOM 7977 C C . ASP F 1 152 ? 6.63439 -0.69027 73.62424 1.000 20.98217 152 ASP F C 1
ATOM 7978 O O . ASP F 1 152 ? 6.08575 -1.69000 74.09457 1.000 18.47496 152 ASP F O 1
ATOM 7983 N N . LYS F 1 153 ? 7.94110 -0.63961 73.35946 1.000 15.01515 153 LYS F N 1
ATOM 7984 C CA . LYS F 1 153 ? 8.78784 -1.82234 73.46378 1.000 9.45078 153 LYS F CA 1
ATOM 7985 C C . LYS F 1 153 ? 10.18756 -1.42408 73.91019 1.000 12.41613 153 LYS F C 1
ATOM 7986 O O . LYS F 1 153 ? 10.77136 -0.49036 73.35564 1.000 11.46368 153 LYS F O 1
ATOM 7992 N N . ILE F 1 154 ? 10.72291 -2.12866 74.90422 1.000 12.46742 154 ILE F N 1
ATOM 7993 C CA . ILE F 1 154 ? 12.11927 -1.95215 75.29553 1.000 14.10554 154 ILE F CA 1
ATOM 7994 C C . ILE F 1 154 ? 12.97040 -2.73886 74.30453 1.000 10.03156 154 ILE F C 1
ATOM 7995 O O . ILE F 1 154 ? 12.87412 -3.96650 74.22780 1.000 12.93011 154 ILE F O 1
ATOM 8000 N N . VAL F 1 155 ? 13.79238 -2.03089 73.52478 1.000 9.36697 155 VAL F N 1
ATOM 8001 C CA . VAL F 1 155 ? 14.58465 -2.67681 72.48033 1.000 13.56614 155 VAL F CA 1
ATOM 8002 C C . VAL F 1 155 ? 16.02916 -2.91991 72.89623 1.000 10.54361 155 VAL F C 1
ATOM 8003 O O . VAL F 1 155 ? 16.73262 -3.68717 72.22164 1.000 10.05243 155 VAL F O 1
ATOM 8007 N N . GLY F 1 156 ? 16.49113 -2.31295 73.98259 1.000 9.06093 156 GLY F N 1
ATOM 8008 C CA . GLY F 1 156 ? 17.85120 -2.55167 74.41783 1.000 8.77313 156 GLY F CA 1
ATOM 8009 C C . GLY F 1 156 ? 18.24101 -1.87422 75.71470 1.000 11.34852 156 GLY F C 1
ATOM 8010 O O . GLY F 1 156 ? 17.76633 -0.77993 76.03372 1.000 12.80906 156 GLY F O 1
ATOM 8011 N N . PHE F 1 157 ? 19.09720 -2.54401 76.47760 1.000 11.46814 157 PHE F N 1
ATOM 8012 C CA . PHE F 1 157 ? 19.82823 -1.94901 77.58864 1.000 11.83636 157 PHE F CA 1
ATOM 8013 C C . PHE F 1 157 ? 21.26538 -1.77899 77.11107 1.000 8.08208 157 PHE F C 1
ATOM 8014 O O . PHE F 1 157 ? 22.00459 -2.76206 77.00806 1.000 11.40437 157 PHE F O 1
ATOM 8022 N N . LEU F 1 158 ? 21.66190 -0.54699 76.79976 1.000 8.12100 158 LEU F N 1
ATOM 8023 C CA . LEU F 1 158 ? 22.99370 -0.29170 76.24385 1.000 10.16517 158 LEU F CA 1
ATOM 8024 C C . LEU F 1 158 ? 23.94867 0.06778 77.37633 1.000 8.75307 158 LEU F C 1
ATOM 8025 O O . LEU F 1 158 ? 23.94630 1.19624 77.87473 1.000 9.34753 158 LEU F O 1
ATOM 8030 N N . TYR F 1 159 ? 24.77078 -0.89496 77.78195 1.000 11.30580 159 TYR F N 1
ATOM 8031 C CA . TYR F 1 159 ? 25.80034 -0.65126 78.78419 1.000 8.19951 159 TYR F CA 1
ATOM 8032 C C . TYR F 1 159 ? 26.95571 0.10687 78.14796 1.000 8.24289 159 TYR F C 1
ATOM 8033 O O . TYR F 1 159 ? 27.35535 -0.19902 77.02650 1.000 9.78636 159 TYR F O 1
ATOM 8042 N N . LEU F 1 160 ? 27.48971 1.10247 78.86112 1.000 12.09095 160 LEU F N 1
ATOM 8043 C CA . LEU F 1 160 ? 28.50588 1.98776 78.29766 1.000 15.61519 160 LEU F CA 1
ATOM 8044 C C . LEU F 1 160 ? 29.58046 2.31120 79.32683 1.000 14.14029 160 LEU F C 1
ATOM 8045 O O . LEU F 1 160 ? 29.29287 2.45884 80.51882 1.000 12.87490 160 LEU F O 1
ATOM 8050 N N . GLY F 1 161 ? 30.81746 2.44069 78.85708 1.000 11.19602 161 GLY F N 1
ATOM 8051 C CA . GLY F 1 161 ? 31.90591 2.81784 79.73974 1.000 13.31909 161 GLY F CA 1
ATOM 8052 C C . GLY F 1 161 ? 33.23722 2.76143 79.01594 1.000 14.09837 161 GLY F C 1
ATOM 8053 O O . GLY F 1 161 ? 33.28873 2.70133 77.78448 1.000 12.51912 161 GLY F O 1
ATOM 8054 N N . THR F 1 162 ? 34.31290 2.78341 79.80721 1.000 15.78607 162 THR F N 1
ATOM 8055 C CA . THR F 1 162 ? 35.66343 2.68739 79.26826 1.000 15.72412 162 THR F CA 1
ATOM 8056 C C . THR F 1 162 ? 36.09327 1.22670 79.23029 1.000 20.32725 162 THR F C 1
ATOM 8057 O O . THR F 1 162 ? 36.08237 0.56218 80.27590 1.000 15.91232 162 THR F O 1
ATOM 8061 N N . PRO F 1 163 ? 36.46031 0.68696 78.07189 1.000 21.59696 163 PRO F N 1
ATOM 8062 C CA . PRO F 1 163 ? 36.86610 -0.72148 78.01490 1.000 18.60273 163 PRO F CA 1
ATOM 8063 C C . PRO F 1 163 ? 38.21005 -0.94664 78.69060 1.000 22.51291 163 PRO F C 1
ATOM 8064 O O . PRO F 1 163 ? 39.07068 -0.06425 78.73285 1.000 18.80457 163 PRO F O 1
ATOM 8068 N N . GLN F 1 164 ? 38.38219 -2.15119 79.22613 1.000 18.28921 164 GLN F N 1
ATOM 8069 C CA . GLN F 1 164 ? 39.58922 -2.48220 79.97726 1.000 29.72288 164 GLN F CA 1
ATOM 8070 C C . GLN F 1 164 ? 40.40345 -3.57822 79.29795 1.000 27.87417 164 GLN F C 1
ATOM 8071 O O . GLN F 1 164 ? 39.95780 -4.17913 78.31988 1.000 40.28440 164 GLN F O 1
ATOM 8077 N N . PRO F 1 174 ? 36.84285 -11.23235 57.51349 1.000 98.79442 174 PRO F N 1
ATOM 8078 C CA . PRO F 1 174 ? 35.52102 -10.80098 57.05564 1.000 90.04782 174 PRO F CA 1
ATOM 8079 C C . PRO F 1 174 ? 35.24260 -11.18716 55.60435 1.000 85.67323 174 PRO F C 1
ATOM 8080 O O . PRO F 1 174 ? 35.60785 -10.44939 54.68843 1.000 89.33148 174 PRO F O 1
ATOM 8084 N N . ASP F 1 175 ? 34.60291 -12.33378 55.40526 1.000 82.21117 175 ASP F N 1
ATOM 8085 C CA . ASP F 1 175 ? 34.26506 -12.82399 54.06847 1.000 88.26586 175 ASP F CA 1
ATOM 8086 C C . ASP F 1 175 ? 32.75325 -12.90358 53.91517 1.000 76.53214 175 ASP F C 1
ATOM 8087 O O . ASP F 1 175 ? 32.11923 -13.79947 54.50546 1.000 66.73405 175 ASP F O 1
ATOM 8092 N N . PRO F 1 176 ? 32.13051 -12.00693 53.14706 1.000 75.16926 176 PRO F N 1
ATOM 8093 C CA . PRO F 1 176 ? 30.66628 -12.02798 53.02078 1.000 66.27949 176 PRO F CA 1
ATOM 8094 C C . PRO F 1 176 ? 30.15978 -13.04156 52.00605 1.000 63.01619 176 PRO F C 1
ATOM 8095 O O . PRO F 1 176 ? 29.12446 -12.81942 51.37343 1.000 64.85355 176 PRO F O 1
ATOM 8099 N N . THR F 1 177 ? 30.86615 -14.16361 51.84775 1.000 59.76683 177 THR F N 1
ATOM 8100 C CA . THR F 1 177 ? 30.48197 -15.12119 50.81081 1.000 61.47028 177 THR F CA 1
ATOM 8101 C C . THR F 1 177 ? 29.19694 -15.87506 51.14329 1.000 48.17600 177 THR F C 1
ATOM 8102 O O . THR F 1 177 ? 28.29704 -15.91658 50.28543 1.000 50.81054 177 THR F O 1
ATOM 8106 N N . PRO F 1 178 ? 29.02892 -16.48545 52.32499 1.000 52.68437 178 PRO F N 1
ATOM 8107 C CA . PRO F 1 178 ? 27.85001 -17.34287 52.53595 1.000 51.04196 178 PRO F CA 1
ATOM 8108 C C . PRO F 1 178 ? 26.53987 -16.59249 52.73448 1.000 52.33164 178 PRO F C 1
ATOM 8109 O O . PRO F 1 178 ? 25.49207 -17.24138 52.83065 1.000 35.65517 178 PRO F O 1
ATOM 8113 N N . PHE F 1 179 ? 26.54742 -15.26164 52.79931 1.000 42.30703 179 PHE F N 1
ATOM 8114 C CA . PHE F 1 179 ? 25.34278 -14.50542 53.11225 1.000 36.02381 179 PHE F CA 1
ATOM 8115 C C . PHE F 1 179 ? 24.91716 -13.54226 52.01367 1.000 30.38755 179 PHE F C 1
ATOM 8116 O O . PHE F 1 179 ? 23.86498 -12.90419 52.14446 1.000 31.49740 179 PHE F O 1
ATOM 8124 N N . VAL F 1 180 ? 25.69104 -13.41358 50.94241 1.000 24.79069 180 VAL F N 1
ATOM 8125 C CA . VAL F 1 180 ? 25.37800 -12.49450 49.85544 1.000 28.70409 180 VAL F CA 1
ATOM 8126 C C . VAL F 1 180 ? 24.85907 -13.29851 48.67362 1.000 28.52029 180 VAL F C 1
ATOM 8127 O O . VAL F 1 180 ? 25.44556 -14.32290 48.30108 1.000 27.33342 180 VAL F O 1
ATOM 8131 N N . ARG F 1 181 ? 23.74685 -12.84886 48.10006 1.000 26.69655 181 ARG F N 1
ATOM 8132 C CA . ARG F 1 181 ? 23.18381 -13.43066 46.89262 1.000 29.04528 181 ARG F CA 1
ATOM 8133 C C . ARG F 1 181 ? 23.04425 -12.34495 45.83737 1.000 23.15961 181 ARG F C 1
ATOM 8134 O O . ARG F 1 181 ? 22.76896 -11.18442 46.15576 1.000 20.05272 181 ARG F O 1
ATOM 8142 N N . TYR F 1 182 ? 23.24604 -12.71898 44.58244 1.000 28.29511 182 TYR F N 1
ATOM 8143 C CA . TYR F 1 182 ? 23.06708 -11.80224 43.46657 1.000 26.41930 182 TYR F CA 1
ATOM 8144 C C . TYR F 1 182 ? 21.70835 -12.07767 42.83948 1.000 26.84200 182 TYR F C 1
ATOM 8145 O O . TYR F 1 182 ? 21.47432 -13.16207 42.29565 1.000 25.33379 182 TYR F O 1
ATOM 8154 N N . PHE F 1 183 ? 20.81043 -11.10550 42.93970 1.000 25.37299 183 PHE F N 1
ATOM 8155 C CA . PHE F 1 183 ? 19.48438 -11.23604 42.35694 1.000 23.34032 183 PHE F CA 1
ATOM 8156 C C . PHE F 1 183 ? 19.60252 -11.41797 40.85413 1.000 35.43905 183 PHE F C 1
ATOM 8157 O O . PHE F 1 183 ? 20.15307 -10.57993 40.13790 1.000 34.69189 183 PHE F O 1
#

Nearest PDB structures (foldseek):
  8dil-assembly1_A  TM=1.005E+00  e=1.082E-32  Salmonella enterica subsp. enterica serovar Typhimurium str. SL1344
  8dil-assembly3_E  TM=9.991E-01  e=1.533E-32  Salmonella enterica subsp. enterica serovar Typhimurium str. SL1344
  8dil-assembly2_C  TM=1.000E+00  e=7.771E-32  Salmonella enterica subsp. enterica serovar Typhimurium str. SL1344
  3bm1-assembly1_A  TM=9.935E-01  e=3.781E-30  Escherichia coli K-12
  7tmg-assembly1_B  TM=9.947E-01  e=3.099E-28  Klebsiella pneumoniae subsp. pneumoniae HS11286

Solvent-accessible surface area: 43434 Å² total; per-residue (Å²): 116,68,2,29,95,10,5,16,85,12,178,46,8,63,170,14,33,128,83,11,1,101,50,111,70,16,45,29,0,0,42,1,0,30,90,4,20,36,83,116,90,43,79,2,2,59,0,8,1,0,86,41,134,0,63,85,112,0,6,48,18,5,52,95,1,7,87,75,79,67,28,95,132,142,39,39,58,121,7,86,64,12,0,81,90,2,11,3,0,0,0,0,0,0,34,0,88,102,147,65,178,1,57,34,45,18,3,34,7,5,0,0,1,0,0,1,0,0,3,4,0,0,22,18,35,54,16,18,0,41,46,46,22,41,90,34,2,96,16,83,62,0,47,138,33,0,108,21,93,131,52,4,28,1,0,0,7,0,4,0,0,37,40,91,186,102,89,3,100,96,16,18,101,157,45,99,64,1,45,87,7,3,19,91,9,130,42,10,56,128,15,26,56,82,9,2,99,48,107,68,25,62,24,0,2,41,1,0,23,76,4,19,36,79,117,91,45,76,2,2,73,0,4,3,0,100,37,101,0,18,22,109,0,5,55,23,5,25,104,0,7,89,74,78,66,32,96,143,148,37,40,62,101,2,24,12,5,0,9,58,2,6,4,0,0,0,0,0,0,30,1,81,100,147,72,181,2,55,40,42,22,3,37,11,4,0,0,1,0,0,0,3,0,2,3,0,0,20,17,39,59,18,6,0,40,46,44,22,42,90,33,2,95,18,81,39,0,46,123,31,0,84,21,93,130,50,4,30,1,0,0,7,0,4,0,0,36,42,133,114,93,2,92,81,16,22,105,135,40,117,65,2,30,97,11,5,31,77,20,161,38,22,57,104,12,25,66,83,17,3,110,48,105,70,15,43,24,0,1,51,1,0,39,95,8,22,35,76,110,88,26,84,1,2,75,0,6,1,0,87,37,94,1,18,24,104,0,6,50,22,6,24,103,1,5,84,77,77,66,28,96,150,135,39,40,70,125,8,30,23,13,0,8,64,3,10,4,0,0,0,0,1,0,28,0,66,100,161,69,165,3,58,38,40,18,2,38,9,4,0,0,0,0,0,2,0,0,2,4,0,0,23,18,33,53,20,18,0,42,48,49,18,41,92,31,2,96,17,79,43,0,44,133,34,0,90,19,103,130,58,4,28,2,0,0,8,0,4,0,0,36,58,139,50,119,105,29,20,120,138,42,102,58,2,43,90,7,5,20,93,15,177,38,16,60,111,15,29,64,79,8,1,98,51,100,67,15,59,18,0,2,87,1,0,45,93,8,22,35,75,102,91,44,78,2,2,69,0,6,1,0,85,31,92,1,14,25,119,0,6,47,20,5,25,98,1,7,85,77,78,64,30,99,152,136,40,39,71,142,7,22,14,13,0,12,63,2,11,4,0,0,0,0,0,0,30,0,81,105,157,58,156,1,59,51,43,19,4,36,10,5,0,0,1,0,0,0,4,0,3,3,0,0,19,18,40,57,17,17,0,42,49,44,20,40,88,31,2,92,17,83,48,0,45,129,31,0,82,22,94,132,40,4,29,1,0,0,7,0,4,0,0,35,52,133,110,114,9,106,100,29,28,106,126,38,120,67,2,31,103,12,6,20,86,12,168,38,20,65,118,15,33,60,83,9,2,100,50,117,66,16,67,23,0,4,39,1,0,37,79,9,22,37,68,96,87,41,73,2,3,71,0,8,1,0,87,32,98,0,15,25,100,0,6,33,22,4,11,92,0,6,91,72,83,64,33,95,133,119,42,28,79,150,6,26,20,12,0,8,71,2,6,2,0,0,0,0,0,0,34,0,74,155,57,176,135,1,53,43,38,18,3,33,10,5,0,0,1,0,0,2,3,0,4,4,0,0,14,18,39,59,16,19,0,42,49,46,22,42,92,37,3,96,16,81,57,0,38,134,33,0,103,19,99,130,80,4,38,1,0,0,8,0,5,0,0,36,54,150,127,86,4,95,81,24,16,73,148,41,117,63,1,32,96,10,5,19,78,19,173,39,19,64,172,12,27,128,79,8,2,99,48,135,62,21,53,26,0,0,68,1,0,30,85,4,21,36,86,121,88,40,83,2,3,74,0,8,3,0,95,39,130,0,55,90,110,0,8,56,22,5,56,104,1,8,83,74,78,67,29,70,147,149,42,41,84,145,7,92,61,13,0,84,86,2,12,3,0,0,0,0,0,0,29,0,86,99,145,68,176,1,59,34,37,20,3,35,9,4,0,0,1,0,0,2,4,0,2,3,0,0,19,18,40,54,16,19,0,40,48,46,20,37,88,31,2,93,16,83,57,0,50,141,33,0,97,21,98,128,56,4,29,1,0,0,7,0,3,0,0,39,54,144,113,107,7,110,99,28,23,119,114,46

Secondary structure (DSSP, 8-state):
-BHHHHHHH------EESPPP-THHHHHHHHHHTTS--GGG---EEEEEE-THHHHHHHHHHHHHHHHTT--HHHHHHHHHGGGGSSEEEEEEE-PPTT-SS-HHHHHHHHHHHHHHHHHHHHHTT-EEEEE--GGGG-HHHHHHTT--TT-EEEEEEEEEEE-----GGGEEE-/-BHHHHHHH------EESPPP-THHHHHHHHHHTTS--GGG---EEEEEE-THHHHHHHHHHHHHHHHTT--HHHHHHHHHGGGGSSEEEEEEE-PPTT-SS-HHHHHHHHHHHHHHHHHHHHHTT-EEEEE--GGGG-HHHHHHTT--TT-EEEEEEEEEEE----GGGEEE-/-BHHHHHHH------EESPPP-THHHHHHHHHHTTS--GGG---EEEEEEETHHHHHHHHHHHHHHHHHT--HHHHHHHHHGGGGSSEEEEEEE---SSSSS-HHHHHHHHHHHHHHHHHHHHHTT-EEEEE--GGGS-HHHHHHTT--TT-EEEEEEEEEEE---SSEEE-/-BHHHHHHS------EESPPP-THHHHHHHHHHTTS--GGG---EEEEEE-THHHHHHHHHHHHHHHHHT--HHHHHHHHHGGGGSSEEEEEEE-PPTT-SS-HHHHHHHHHHHHHHHHHHHHHTT-EEEEE--GGGG-HHHHHHTT--TT-EEEEEEEEEEE----GGGEEE-/-BHHHHHHH------EESPPP-THHHHHHHHHHTTS--GGG---EEEEEEETHHHHHHHHHHHHHHHHHT--HHHHHHHHHGGGGSSEEEEEEE-----SSS-HHHHHHHHHHHHHHHHHHHHHTT-EEEEE--GGGG-HHHHHHTT--TT-EEEEEEEEEEE----GGGEEE-/-BHHHHHHH----S-EESPPP-THHHHHHHHHHTTS--GGG---EEEEEE-THHHHHHHHHHHHHHHHTT--HHHHHHHHHGGGGSSEEEEEEE-PPTT-SS-HHHHHHHHHHHHHHHHHHHHHTT-EEEEE--GGGG-HHHHHHTT--TT-EEEEEEEEEEE----TTTEEE-

Sequence (1043 aa):
MDALELLVNRRSASRLAEPAPVGEQLQNILRAGMRVPDHKSLQPWRFFVIEGEGRDRRFSAVLEQGAVAAGGDEKAIEKARNAPFRAPLIITVVAKCEENHKVPVWEQEMSAGCAVMAMQMAAIAQGFNGIWRSGALTESAIVREAFECRPQDKIVGFLYLGTPQLPDPTPFVRYFMDALELLVNRRSASRLAEPAPVGEQLQNILRAGMRRVPDHKSLQPWRFFVIEGEGRDRFSAVLEQGAVAAGGDEKAIEKARNAPFRAPLIITVVAKCEENHKVPVWEQEMSAGCAVMAMQMAAIAQGFNGIWRSGALTESAIVREAFECRPQDKIVGFLYLGTPQPDPTPFVRYFMDALELLVNRRSASRLAEPAPVGEQLQNILRAGMRVPDHKSLQPWRFFVIEGEGRDRRFSAVLEQGAVAAGGDEKAIEKARNAPFRAPLIITVVAKCEENHKVPVWEQEMSAGCAVMAMQMAAIAQGFNGIWRSGALTESAIVREAFECRPQDKIVGFLYLGTPQPTPFVRYFMDALELLVNRRSASRLAEPAPVGEQLQNILRAGMRVPDHKSLQPWRFFVIEGEGRDRFSAVLEQGAVAAGGDEKAIEKARNAPFRAPLIITVVAKCEENHKVPVWEQEMSAGCAVMAMQMAAIAQGFNGIWRSGALTESAIVREAFECRPQDKIVGFLYLGTPQPDPTPFVRYFMDALELLVNRRSASRLAEPAPVGEQLQNILRAGMRVPDHKSLQPWRFFVIEGEGRDRFSAVLEQGAVAAGGDEKAIEKARNAPFRAPLIITVVAKCEENHKVPVWEQEMSAGCAVMAMQMAAIAQGFNGIWRSGALTESAIVREAFECRPQDKIVGFLYLGTPQPDPTPFVRYFMDALELLVNRRSASRLAEPAPVGEQLQNILRAGMRRVPDHKSLQPWRRFFVIEGEGRDRRFSAVLEQGAVAAGGDEKAIEKARNAPFRAPLIITVVAKCEENHKVPVWEQEMSAGCAVMAMQMAAIAQGFNGIWRSGALTESAIVREAFECRPQDKIVGFLYLGTPQPDPTPFVRYF

Organism: Salmonella typhimurium (strain SL1344) (NCBI:txid216597)

Radius of gyration: 51.91 Å; Cα contacts (8 Å, |Δi|>4): 2302; chains: 6; bounding box: 57×44×177 Å

B-factor: mean 26.34, std 12.2, range [4.9, 116.7]

Foldseek 3Di:
DDPVCCVVVPDFFQQFDDDFDDDVLLVLLQVLLQVFDDVPSPSFKDKDKQADVSLQVQLVLQLVLCVVVPHDPVSSVCSSCVSVSARIKIWMKGRADPPDPDHLVRSLVSSLVSLVSSQSSLVVVQKHWDWDDPPSQVRPSNCVVVVHDPSMGTNTITGMHHHDDDDCVVPDDDD/DDPVCCVADPDFFQQFDDDFQDDVLQVQLQVLLQPFDDVVSPSQKDKDKAADVSLQVQLVLQLVLCVVVPHDPVRSVCSSCVSVSARIKIWMKGRADPPDPDDLVRSVVSSLVSLVSSQSSQVVVQKHWDWDDPPSQVRPSSCVVVVHDPSMGTNTITGMHHHVHDCVVPDDDD/DDPVCCVVPPDFFQQFDDDFDDDVLLVLLQVQLQPFDDVVSPSQKDKDKQADCSLQVQLVLQLVLCVVVPHDPVNSVCSNCVSVSARIKIWMKGNADPPDPDDRVRSLVSSLVSLVRSQSSLVVVQKHWDWDDDPSQPRPSNCVVVVNDPSMGTNTITGMHHHCPPVPDDDD/DDPVCCVADPDFFQQFDPPFQDDVLQVLLQVLLQVFDDVVSPSQKDKDKAADCSLQVQLVLQLVLCVVVPDDPVSSVCSNCVSVSARIKIWMKGRADPPDPDDLVRSLVSSLSSLVSSQSSQVVVQKHWDWDDPPSQPRPSNCVVVVADPSMGGNTITGIHHHPDDPPVPDDDD/DDPVCCVAPPDFFQQFEDDFQDDVLQVQLQVLLQVFDDVVSPSQKDKDKAADVSLQVQLVLQLVLCVVVPHDPVSNVCSSCVSVSARIKIWMKRNADPDDVDDSVNSLVSSLVSLVSSQSSLVVVQKHWDWADPPSQVRPSSCVVVVHDPSMGGNTITGMHHHCHDCVVPDDDD/DDPVCCVVPPDFFQQFDDDFQDDVLLVQLQVLLQPFDDVVSPSQKDKDKAADVSLQVQLVLQLVLCVVVPHDPVSSVCSSCVSVSARIKIWMKGRADDPDPDHLVRSLVSSLVSLVSSQSSLVVVQKHWDWDDPPSQVRPSNCVVVPDDPSMGTNTITGIHHHCDDCPVPDDDD